Protein AF-A0AAV2KIG9-F1 (afdb_monomer_lite)

Sequence (778 aa):
MRMKFPLWIEIMGCDSEVSSADSDLEARLNSWNLGIESPRYLREKPVPLSPILKSNCSLGEGLIPAADLNNEVELKIKVVEAKHQEEILKCQQRHDKDVEKILHRKNKEIDELKSMYLAKQNDAEEKIRKLERKVQNVLRESQFISETKEKQIQELKKIADQSSNTLKNEWEKKLRVAVTEMEQEKFDLQKKHTVNIQELLEETNQRLAKMEAEYSGRAQSTEKTVRDLEKRVKQQSMEVEKGNKLRQRVTQEKAQLEIHIASISAELQEANRRILSLQKEKEDQKKLYQQTMEKLHTKYETDISHLQQEHKLSAAKASELIDELEKNVAQLRLQLQENENFRLEQLQDHENKFQMEKELKIQSEKKVQAIHNEAEKERAEAKRKIGQLEDSLRDSERELEKTRASQRQQMQQADKALEHFKKQVEISSEKAYADMKLQMEKVEEDLERSKSLRENQAKEFSQQLDSLRHKYEHQMAELCMQHEQERTRLQQAHITEKDGMVQEHQREVGSLERQARATLQQHQQLTQEWRKRDAQVISDLETQVTRLREELQIGNFEHKQQVAGMALQLDEDKQKASADKEEALDQLRSEMGRRHKDLEKKLQREHEAALGKANSRLKQIEKDYSQRLTKSAQLIAELQTNACDSKEEAVRLQKAMERQLEEAHARWDEQRKMLHHHADQNYMALQEKVENLQTQLHSSEKKLLSKELEMEEKVTGVRQEYEEKIKGLMPSNLRQELEDTITSLKSQVNFLQKRATLLQEDLDASCSRRSASLFGLC

pLDDT: mean 73.1, std 22.18, range [16.7, 98.06]

Structure (mmCIF, N/CA/C/O backbone):
data_AF-A0AAV2KIG9-F1
#
_entry.id   AF-A0AAV2KIG9-F1
#
loop_
_atom_site.group_PDB
_atom_site.id
_atom_site.type_symbol
_atom_site.label_atom_id
_atom_site.label_alt_id
_atom_site.label_comp_id
_atom_site.label_asym_id
_atom_site.label_entity_id
_atom_site.label_seq_id
_atom_site.pdbx_PDB_ins_code
_atom_site.Cartn_x
_atom_site.Cartn_y
_atom_site.Cartn_z
_atom_site.occupancy
_atom_site.B_iso_or_equiv
_atom_site.auth_seq_id
_atom_site.auth_comp_id
_atom_site.auth_asym_id
_atom_site.auth_atom_id
_atom_site.pdbx_PDB_model_num
ATOM 1 N N . MET A 1 1 ? 55.926 -3.440 -36.042 1.00 35.06 1 MET A N 1
ATOM 2 C CA . MET A 1 1 ? 56.552 -4.531 -36.837 1.00 35.06 1 MET A CA 1
ATOM 3 C C . MET A 1 1 ? 56.442 -4.168 -38.326 1.00 35.06 1 MET A C 1
ATOM 5 O O . MET A 1 1 ? 55.963 -3.078 -38.604 1.00 35.06 1 MET A O 1
ATOM 9 N N . ARG A 1 2 ? 56.948 -4.980 -39.266 1.00 32.56 2 ARG A N 1
ATOM 10 C CA . ARG A 1 2 ? 57.072 -4.631 -40.705 1.00 32.56 2 ARG A CA 1
ATOM 11 C C . ARG A 1 2 ? 55.745 -4.216 -41.382 1.00 32.56 2 ARG A C 1
ATOM 13 O O . ARG A 1 2 ? 54.745 -4.860 -41.115 1.00 32.56 2 ARG A O 1
ATOM 20 N N . MET A 1 3 ? 55.841 -3.263 -42.328 1.00 32.50 3 MET A N 1
ATOM 21 C CA . MET A 1 3 ? 55.188 -3.194 -43.666 1.00 32.50 3 MET A CA 1
ATOM 22 C C . MET A 1 3 ? 53.685 -3.567 -43.772 1.00 32.50 3 MET A C 1
ATOM 24 O O . MET A 1 3 ? 53.313 -4.691 -43.464 1.00 32.50 3 MET A O 1
ATOM 28 N N . LYS A 1 4 ? 52.809 -2.752 -44.386 1.00 32.66 4 LYS A N 1
ATOM 29 C CA . LYS A 1 4 ? 52.873 -2.366 -45.818 1.00 32.66 4 LYS A CA 1
ATOM 30 C C . LYS A 1 4 ? 51.887 -1.222 -46.179 1.00 32.66 4 LYS A C 1
ATOM 32 O O . LYS A 1 4 ? 50.846 -1.092 -45.553 1.00 32.66 4 LYS A O 1
ATOM 37 N N . PHE A 1 5 ? 52.211 -0.467 -47.235 1.00 34.72 5 PHE A N 1
ATOM 38 C CA . PHE A 1 5 ? 51.304 0.370 -48.062 1.00 34.72 5 PHE A CA 1
ATOM 39 C C . PHE A 1 5 ? 50.306 -0.522 -48.870 1.00 34.72 5 PHE A C 1
ATOM 41 O O . PHE A 1 5 ? 50.563 -1.734 -48.890 1.00 34.72 5 PHE A O 1
ATOM 48 N N . PRO A 1 6 ? 49.247 -0.018 -49.576 1.00 49.44 6 PRO A N 1
ATOM 49 C CA . PRO A 1 6 ? 49.178 1.310 -50.231 1.00 49.44 6 PRO A CA 1
ATOM 50 C C . PRO A 1 6 ? 47.827 2.084 -50.306 1.00 49.44 6 PRO A C 1
ATOM 52 O O . PRO A 1 6 ? 46.769 1.481 -50.234 1.00 49.44 6 PRO A O 1
ATOM 55 N N . LEU A 1 7 ? 47.944 3.402 -50.589 1.00 31.67 7 LEU A N 1
ATOM 56 C CA . LEU A 1 7 ? 47.109 4.316 -51.424 1.00 31.67 7 LEU A CA 1
ATOM 57 C C . LEU A 1 7 ? 45.558 4.320 -51.282 1.00 31.67 7 LEU A C 1
ATOM 59 O O . LEU A 1 7 ? 44.920 3.306 -51.053 1.00 31.67 7 LEU A O 1
ATOM 63 N N . TRP A 1 8 ? 44.878 5.464 -51.433 1.00 27.92 8 TRP A N 1
ATOM 64 C CA . TRP A 1 8 ? 44.586 6.109 -52.734 1.00 27.92 8 TRP A CA 1
ATOM 65 C C . TRP A 1 8 ? 44.181 7.595 -52.610 1.00 27.92 8 TRP A C 1
ATOM 67 O O . TRP A 1 8 ? 44.017 8.101 -51.505 1.00 27.92 8 TRP A O 1
ATOM 77 N N . ILE A 1 9 ? 43.942 8.218 -53.777 1.00 30.80 9 ILE A N 1
ATOM 78 C CA . ILE A 1 9 ? 43.536 9.612 -54.064 1.00 30.80 9 ILE A CA 1
ATOM 79 C C . ILE A 1 9 ? 44.711 10.560 -54.335 1.00 30.80 9 ILE A C 1
ATOM 81 O O . ILE A 1 9 ? 45.309 11.117 -53.423 1.00 30.80 9 ILE A O 1
ATOM 85 N N . GLU A 1 10 ? 44.916 10.842 -55.621 1.00 30.52 10 GLU A N 1
ATOM 86 C CA . GLU A 1 10 ? 45.035 12.218 -56.108 1.00 30.52 10 GLU A CA 1
ATOM 87 C C . GLU A 1 10 ? 44.365 12.302 -57.491 1.00 30.52 10 GLU A C 1
ATOM 89 O O . GLU A 1 10 ? 44.360 11.324 -58.242 1.00 30.52 10 GLU A O 1
ATOM 94 N N . ILE A 1 11 ? 43.736 13.437 -57.804 1.00 36.47 11 ILE A N 1
ATOM 95 C CA . ILE A 1 11 ? 43.125 13.711 -59.111 1.00 36.47 11 ILE A CA 1
ATOM 96 C C . ILE A 1 11 ? 43.929 14.838 -59.749 1.00 36.47 11 ILE A C 1
ATOM 98 O O . ILE A 1 11 ? 43.920 15.954 -59.237 1.00 36.47 11 ILE A O 1
ATOM 102 N N . MET A 1 12 ? 44.548 14.573 -60.897 1.00 31.89 12 MET A N 1
ATOM 103 C CA . MET A 1 12 ? 44.956 15.625 -61.825 1.00 31.89 12 MET A CA 1
ATOM 104 C C . MET A 1 12 ? 44.363 15.362 -63.205 1.00 31.89 12 MET A C 1
ATOM 106 O O . MET A 1 12 ? 44.268 14.219 -63.654 1.00 31.89 12 MET A O 1
ATOM 110 N N . GLY A 1 13 ? 43.907 16.443 -63.836 1.00 32.31 13 GLY A N 1
ATOM 111 C CA . GLY A 1 13 ? 43.445 16.436 -65.217 1.00 32.31 13 GLY A CA 1
ATOM 112 C C . GLY A 1 13 ? 44.607 16.440 -66.206 1.00 32.31 13 GLY A C 1
ATOM 113 O O . GLY A 1 13 ? 45.774 16.498 -65.826 1.00 32.31 13 GLY A O 1
ATOM 114 N N . CYS A 1 14 ? 44.250 16.381 -67.484 1.00 34.34 14 CYS A N 1
ATOM 115 C CA . CYS A 1 14 ? 45.166 16.385 -68.616 1.00 34.34 14 CYS A CA 1
ATOM 116 C C . CYS A 1 14 ? 46.211 17.510 -68.545 1.00 34.34 14 CYS A C 1
ATOM 118 O O . CYS A 1 14 ? 45.835 18.669 -68.400 1.00 34.34 14 CYS A O 1
ATOM 120 N N . ASP A 1 15 ? 47.468 17.183 -68.849 1.00 29.95 15 ASP A N 1
ATOM 121 C CA . ASP A 1 15 ? 48.040 17.696 -70.094 1.00 29.95 15 ASP A CA 1
ATOM 122 C C . ASP A 1 15 ? 49.146 16.787 -70.663 1.00 29.95 15 ASP A C 1
ATOM 124 O O . ASP A 1 15 ? 49.789 16.028 -69.944 1.00 29.95 15 ASP A O 1
ATOM 128 N N . SER A 1 16 ? 49.281 16.843 -71.990 1.00 36.88 16 SER A N 1
ATOM 129 C CA . SER A 1 16 ? 50.378 16.347 -72.845 1.00 36.88 16 SER A CA 1
ATOM 130 C C . SER A 1 16 ? 51.354 15.264 -72.324 1.00 36.88 16 SER A C 1
ATOM 132 O O . SER A 1 16 ? 52.389 15.595 -71.754 1.00 36.88 16 SER A O 1
ATOM 134 N N . GLU A 1 17 ? 51.168 14.008 -72.753 1.00 28.17 17 GLU A N 1
ATOM 135 C CA . GLU A 1 17 ? 52.279 13.188 -73.284 1.00 28.17 17 GLU A CA 1
ATOM 136 C C . GLU A 1 17 ? 51.759 12.015 -74.144 1.00 28.17 17 GLU A C 1
ATOM 138 O O . GLU A 1 17 ? 51.084 11.112 -73.654 1.00 28.17 17 GLU A O 1
ATOM 143 N N . VAL A 1 18 ? 52.077 12.012 -75.446 1.00 32.75 18 VAL A N 1
ATOM 144 C CA . VAL A 1 18 ? 51.868 10.855 -76.339 1.00 32.75 18 VAL A CA 1
ATOM 145 C C . VAL A 1 18 ? 53.234 10.355 -76.787 1.00 32.75 18 VAL A C 1
ATOM 147 O O . VAL A 1 18 ? 53.798 10.826 -77.773 1.00 32.75 18 VAL A O 1
ATOM 150 N N . SER A 1 19 ? 53.770 9.390 -76.044 1.00 33.75 19 SER A N 1
ATOM 151 C CA . SER A 1 19 ? 54.959 8.649 -76.459 1.00 33.75 19 SER A CA 1
ATOM 152 C C . SER A 1 19 ? 54.559 7.526 -77.416 1.00 33.75 19 SER A C 1
ATOM 154 O O . SER A 1 19 ? 53.939 6.543 -77.016 1.00 33.75 19 SER A O 1
ATOM 156 N N . SER A 1 20 ? 54.907 7.681 -78.694 1.00 33.16 20 SER A N 1
ATOM 157 C CA . SER A 1 20 ? 54.854 6.617 -79.700 1.00 33.16 20 SER A CA 1
ATOM 158 C C . SER A 1 20 ? 55.922 6.877 -80.757 1.00 33.16 20 SER A C 1
ATOM 160 O O . SER A 1 20 ? 55.679 7.553 -81.755 1.00 33.16 20 SER A O 1
ATOM 162 N N . ALA A 1 21 ? 57.127 6.367 -80.518 1.00 32.81 21 ALA A N 1
ATOM 163 C CA . ALA A 1 21 ? 58.236 6.492 -81.452 1.00 32.81 21 ALA A CA 1
ATOM 164 C C . ALA A 1 21 ? 58.099 5.484 -82.605 1.00 32.81 21 ALA A C 1
ATOM 166 O O . ALA A 1 21 ? 58.530 4.343 -82.465 1.00 32.81 21 ALA A O 1
ATOM 167 N N . ASP A 1 22 ? 57.544 5.920 -83.740 1.00 35.75 22 ASP A N 1
ATOM 168 C CA . ASP A 1 22 ? 57.832 5.310 -85.045 1.00 35.75 22 ASP A CA 1
ATOM 169 C C . ASP A 1 22 ? 57.549 6.285 -86.206 1.00 35.75 22 ASP A C 1
ATOM 171 O O . ASP A 1 22 ? 56.404 6.705 -86.381 1.00 35.75 22 ASP A O 1
ATOM 175 N N . SER A 1 23 ? 58.596 6.678 -86.950 1.00 33.84 23 SER A N 1
ATOM 176 C CA . SER A 1 23 ? 58.597 7.285 -88.310 1.00 33.84 23 SER A CA 1
ATOM 177 C C . SER A 1 23 ? 59.997 7.812 -88.704 1.00 33.84 23 SER A C 1
ATOM 179 O O . SER A 1 23 ? 60.129 8.903 -89.260 1.00 33.84 23 SER A O 1
ATOM 181 N N . ASP A 1 24 ? 61.072 7.056 -88.444 1.00 40.00 24 ASP A N 1
ATOM 182 C CA . ASP A 1 24 ? 62.404 7.366 -89.007 1.00 40.00 24 ASP A CA 1
ATOM 183 C C . ASP A 1 24 ? 62.468 6.886 -90.471 1.00 40.00 24 ASP A C 1
ATOM 185 O O . ASP A 1 24 ? 63.029 5.835 -90.786 1.00 40.00 24 ASP A O 1
ATOM 189 N N . LEU A 1 25 ? 61.749 7.591 -91.359 1.00 36.47 25 LEU A N 1
ATOM 190 C CA . LEU A 1 25 ? 61.454 7.108 -92.718 1.00 36.47 25 LEU A CA 1
ATOM 191 C C . LEU A 1 25 ? 61.368 8.193 -93.812 1.00 36.47 25 LEU A C 1
ATOM 193 O O . LEU A 1 25 ? 60.970 7.893 -94.936 1.00 36.47 25 LEU A O 1
ATOM 197 N N . GLU A 1 26 ? 61.801 9.432 -93.544 1.00 38.25 26 GLU A N 1
ATOM 198 C CA . GLU A 1 26 ? 61.957 10.479 -94.581 1.00 38.25 26 GLU A CA 1
ATOM 199 C C . GLU A 1 26 ? 63.418 10.643 -95.059 1.00 38.25 26 GLU A C 1
ATOM 201 O O . GLU A 1 26 ? 63.823 11.660 -95.621 1.00 38.25 26 GLU A O 1
ATOM 206 N N . ALA A 1 27 ? 64.234 9.598 -94.890 1.00 38.03 27 ALA A N 1
ATOM 207 C CA . ALA A 1 27 ? 65.562 9.512 -95.484 1.00 38.03 27 ALA A CA 1
ATOM 208 C C . ALA A 1 27 ? 65.836 8.114 -96.066 1.00 38.03 27 ALA A C 1
ATOM 210 O O . ALA A 1 27 ? 65.641 7.098 -95.410 1.00 38.03 27 ALA A O 1
ATOM 211 N N . ARG A 1 28 ? 66.425 8.087 -97.273 1.00 34.75 28 ARG A N 1
ATOM 212 C CA . ARG A 1 28 ? 67.067 6.917 -97.917 1.00 34.75 28 ARG A CA 1
ATOM 213 C C . ARG A 1 28 ? 66.155 5.790 -98.449 1.00 34.75 28 ARG A C 1
ATOM 215 O O . ARG A 1 28 ? 66.374 4.631 -98.110 1.00 34.75 28 ARG A O 1
ATOM 222 N N . LEU A 1 29 ? 65.310 6.068 -99.449 1.00 29.12 29 LEU A N 1
ATOM 223 C CA . LEU A 1 29 ? 65.051 5.084 -100.522 1.00 29.12 29 LEU A CA 1
ATOM 224 C C . LEU A 1 29 ? 64.612 5.748 -101.843 1.00 29.12 29 LEU A C 1
ATOM 226 O O . LEU A 1 29 ? 63.783 6.648 -101.836 1.00 29.12 29 LEU A O 1
ATOM 230 N N . ASN A 1 30 ? 65.178 5.265 -102.961 1.00 30.83 30 ASN A N 1
ATOM 231 C CA . ASN A 1 30 ? 65.021 5.691 -104.373 1.00 30.83 30 ASN A CA 1
ATOM 232 C C . ASN A 1 30 ? 66.094 6.628 -104.968 1.00 30.83 30 ASN A C 1
ATOM 234 O O . ASN A 1 30 ? 65.815 7.576 -105.697 1.00 30.83 30 ASN A O 1
ATOM 238 N N . SER A 1 31 ? 67.353 6.245 -104.761 1.00 28.86 31 SER A N 1
ATOM 239 C CA . SER A 1 31 ? 68.358 6.261 -105.836 1.00 28.86 31 SER A CA 1
ATOM 240 C C . SER A 1 31 ? 68.659 4.803 -106.231 1.00 28.86 31 SER A C 1
ATOM 242 O O . SER A 1 31 ? 68.302 3.906 -105.468 1.00 28.86 31 SER A O 1
ATOM 244 N N . TRP A 1 32 ? 69.372 4.590 -107.347 1.00 31.95 32 TRP A N 1
ATOM 245 C CA . TRP A 1 32 ? 69.742 3.306 -107.984 1.00 31.95 32 TRP A CA 1
ATOM 246 C C . TRP A 1 32 ? 68.630 2.592 -108.791 1.00 31.95 32 TRP A C 1
ATOM 248 O O . TRP A 1 32 ? 67.499 2.506 -108.335 1.00 31.95 32 TRP A O 1
ATOM 258 N N . ASN A 1 33 ? 68.905 1.976 -109.953 1.00 34.44 33 ASN A N 1
ATOM 259 C CA . ASN A 1 33 ? 69.941 2.240 -110.978 1.00 34.44 33 ASN A CA 1
ATOM 260 C C . ASN A 1 33 ? 69.562 1.522 -112.309 1.00 34.44 33 ASN A C 1
ATOM 262 O O . ASN A 1 33 ? 68.476 0.957 -112.393 1.00 34.44 33 ASN A O 1
ATOM 266 N N . LEU A 1 34 ? 70.496 1.458 -113.278 1.00 35.94 34 LEU A N 1
ATOM 267 C CA . LEU A 1 34 ? 70.427 0.778 -114.594 1.00 35.94 34 LEU A CA 1
ATOM 268 C C . LEU A 1 34 ? 69.606 1.559 -115.650 1.00 35.94 34 LEU A C 1
ATOM 270 O O . LEU A 1 34 ? 68.384 1.504 -115.662 1.00 35.94 34 LEU A O 1
ATOM 274 N N . GLY A 1 35 ? 70.189 2.305 -116.595 1.00 29.12 35 GLY A N 1
ATOM 275 C CA . GLY A 1 35 ? 71.607 2.584 -116.863 1.00 29.12 35 GLY A CA 1
ATOM 276 C C . GLY A 1 35 ? 72.180 1.805 -118.058 1.00 29.12 35 GLY A C 1
ATOM 277 O O . GLY A 1 35 ? 72.186 0.581 -118.042 1.00 29.12 35 GLY A O 1
ATOM 278 N N . ILE A 1 36 ? 72.704 2.536 -119.051 1.00 30.11 36 ILE A N 1
ATOM 279 C CA . ILE A 1 36 ? 73.659 2.113 -120.096 1.00 30.11 36 ILE A CA 1
ATOM 280 C C . ILE A 1 36 ? 74.517 3.349 -120.412 1.00 30.11 36 ILE A C 1
ATOM 282 O O . ILE A 1 36 ? 73.980 4.446 -120.565 1.00 30.11 36 ILE A O 1
ATOM 286 N N . GLU A 1 37 ? 75.836 3.186 -120.507 1.00 35.22 37 GLU A N 1
ATOM 287 C CA . GLU A 1 37 ? 76.791 4.275 -120.737 1.00 35.22 37 GLU A CA 1
ATOM 288 C C . GLU A 1 37 ? 77.897 3.822 -121.705 1.00 35.22 37 GLU A C 1
ATOM 290 O O . GLU A 1 37 ? 78.480 2.758 -121.507 1.00 35.22 37 GLU A O 1
ATOM 295 N N . SER A 1 38 ? 78.268 4.684 -122.669 1.00 39.47 38 SER A N 1
ATOM 296 C CA . SER A 1 38 ? 79.510 4.568 -123.468 1.00 39.47 38 SER A CA 1
ATOM 297 C C . SER A 1 38 ? 79.583 3.360 -124.450 1.00 39.47 38 SER A C 1
ATOM 299 O O . SER A 1 38 ? 78.694 2.510 -124.413 1.00 39.47 38 SER A O 1
ATOM 301 N N . PRO A 1 39 ? 80.558 3.276 -125.399 1.00 49.19 39 PRO A N 1
ATOM 302 C CA . PRO A 1 39 ? 81.892 3.896 -125.405 1.00 49.19 39 PRO A CA 1
ATOM 303 C C . PRO A 1 39 ? 82.266 4.780 -126.616 1.00 49.19 39 PRO A C 1
ATOM 305 O O . PRO A 1 39 ? 81.456 5.129 -127.469 1.00 49.19 39 PRO A O 1
ATOM 308 N N . ARG A 1 40 ? 83.538 5.206 -126.605 1.00 37.56 40 ARG A N 1
ATOM 309 C CA . ARG A 1 40 ? 84.172 6.265 -127.411 1.00 37.56 40 ARG A CA 1
ATOM 310 C C . ARG A 1 40 ? 85.046 5.713 -128.563 1.00 37.56 40 ARG A C 1
ATOM 312 O O . ARG A 1 40 ? 85.426 4.548 -128.534 1.00 37.56 40 ARG A O 1
ATOM 319 N N . TYR A 1 41 ? 85.529 6.652 -129.394 1.00 37.34 41 TYR A N 1
ATOM 320 C CA . TYR A 1 41 ? 86.829 6.707 -130.114 1.00 37.34 41 TYR A CA 1
ATOM 321 C C . TYR A 1 41 ? 86.849 6.548 -131.648 1.00 37.34 41 TYR A C 1
ATOM 323 O O . TYR A 1 41 ? 86.083 5.789 -132.225 1.00 37.34 41 TYR A O 1
ATOM 331 N N . LEU A 1 42 ? 87.838 7.246 -132.251 1.00 36.56 42 LEU A N 1
ATOM 332 C CA . LEU A 1 42 ? 88.158 7.391 -133.689 1.00 36.56 42 LEU A CA 1
ATOM 333 C C . LEU A 1 42 ? 87.088 8.179 -134.490 1.00 36.56 42 LEU A C 1
ATOM 335 O O . LEU A 1 42 ? 85.903 8.014 -134.244 1.00 36.56 42 LEU A O 1
ATOM 339 N N . ARG A 1 43 ? 87.381 9.048 -135.474 1.00 32.69 43 ARG A N 1
ATOM 340 C CA . ARG A 1 43 ? 88.595 9.764 -135.963 1.00 32.69 43 ARG A CA 1
ATOM 341 C C . ARG A 1 43 ? 88.088 10.929 -136.866 1.00 32.69 43 ARG A C 1
ATOM 343 O O . ARG A 1 43 ? 87.010 10.794 -137.428 1.00 32.69 43 ARG A O 1
ATOM 350 N N . GLU A 1 44 ? 88.744 12.073 -137.111 1.00 30.94 44 GLU A N 1
ATOM 351 C CA . GLU A 1 44 ? 89.984 12.685 -136.591 1.00 30.94 44 GLU A CA 1
ATOM 352 C C . GLU A 1 44 ? 89.991 14.217 -136.895 1.00 30.94 44 GLU A C 1
ATOM 354 O O . GLU A 1 44 ? 89.094 14.929 -136.454 1.00 30.94 44 GLU A O 1
ATOM 359 N N . LYS A 1 45 ? 90.959 14.728 -137.676 1.00 37.56 45 LYS A N 1
ATOM 360 C CA . LYS A 1 45 ? 90.936 15.996 -138.443 1.00 37.56 45 LYS A CA 1
ATOM 361 C C . LYS A 1 45 ? 91.462 15.703 -139.865 1.00 37.56 45 LYS A C 1
ATOM 363 O O . LYS A 1 45 ? 92.013 14.625 -140.082 1.00 37.56 45 LYS A O 1
ATOM 368 N N . PRO A 1 46 ? 91.375 16.651 -140.814 1.00 36.59 46 PRO A N 1
ATOM 369 C CA . PRO A 1 46 ? 92.631 17.346 -141.118 1.00 36.59 46 PRO A CA 1
ATOM 370 C C . PRO A 1 46 ? 92.499 18.865 -141.304 1.00 36.59 46 PRO A C 1
ATOM 372 O O . PRO A 1 46 ? 91.504 19.390 -141.793 1.00 36.59 46 PRO A O 1
ATOM 375 N N . VAL A 1 47 ? 93.581 19.553 -140.947 1.00 40.06 47 VAL A N 1
ATOM 376 C CA . VAL A 1 47 ? 93.931 20.910 -141.394 1.00 40.06 47 VAL A CA 1
ATOM 377 C C . VAL A 1 47 ? 94.972 20.753 -142.511 1.00 40.06 47 VAL A C 1
ATOM 379 O O . VAL A 1 47 ? 95.765 19.813 -142.437 1.00 40.06 47 VAL A O 1
ATOM 382 N N . PRO A 1 48 ? 95.062 21.681 -143.473 1.00 33.38 48 PRO A N 1
ATOM 383 C CA . PRO A 1 48 ? 96.348 22.001 -144.081 1.00 33.38 48 PRO A CA 1
ATOM 384 C C . PRO A 1 48 ? 96.751 23.450 -143.777 1.00 33.38 48 PRO A C 1
ATOM 386 O O . PRO A 1 48 ? 95.978 24.387 -143.971 1.00 33.38 48 PRO A O 1
ATOM 389 N N . LEU A 1 49 ? 97.980 23.629 -143.292 1.00 32.12 49 LEU A N 1
ATOM 390 C CA . LEU A 1 49 ? 98.645 24.932 -143.260 1.00 32.12 49 LEU A CA 1
ATOM 391 C C . LEU A 1 49 ? 99.237 25.230 -144.648 1.00 32.12 49 LEU A C 1
ATOM 393 O O . LEU A 1 49 ? 99.616 24.310 -145.373 1.00 32.12 49 LEU A O 1
ATOM 397 N N . SER A 1 50 ? 99.344 26.513 -144.999 1.00 42.00 50 SER A N 1
ATOM 398 C CA . SER A 1 50 ? 100.053 26.995 -146.196 1.00 42.00 50 SER A CA 1
ATOM 399 C C . SER A 1 50 ? 101.510 26.518 -146.223 1.00 42.00 50 SER A C 1
ATOM 401 O O . SER A 1 50 ? 102.100 26.344 -145.153 1.00 42.00 50 SER A O 1
ATOM 403 N N . PRO A 1 51 ? 102.140 26.399 -147.411 1.00 38.25 51 PRO A N 1
ATOM 404 C CA . PRO A 1 51 ? 103.370 27.192 -147.597 1.00 38.25 51 PRO A CA 1
ATOM 405 C C . PRO A 1 51 ? 103.736 27.602 -149.054 1.00 38.25 51 PRO A C 1
ATOM 407 O O . PRO A 1 51 ? 103.162 27.131 -150.029 1.00 38.25 51 PRO A O 1
ATOM 410 N N . ILE A 1 52 ? 104.826 28.385 -149.140 1.00 29.28 52 ILE A N 1
ATOM 411 C CA . ILE A 1 52 ? 105.720 28.669 -150.295 1.00 29.28 52 ILE A CA 1
ATOM 412 C C . ILE A 1 52 ? 105.339 29.842 -151.234 1.00 29.28 52 ILE A C 1
ATOM 414 O O . ILE A 1 52 ? 104.182 30.183 -151.453 1.00 29.28 52 ILE A O 1
ATOM 418 N N . LEU A 1 53 ? 106.391 30.518 -151.718 1.00 26.94 53 LEU A N 1
ATOM 419 C CA . LEU A 1 53 ? 106.424 31.774 -152.476 1.00 26.94 53 LEU A CA 1
ATOM 420 C C . LEU A 1 53 ? 106.817 31.579 -153.959 1.00 26.94 53 LEU A C 1
ATOM 422 O O . LEU A 1 53 ? 107.590 30.679 -154.259 1.00 26.94 53 LEU A O 1
ATOM 426 N N . LYS A 1 54 ? 106.446 32.567 -154.798 1.00 23.75 54 LYS A N 1
ATOM 427 C CA . LYS A 1 54 ? 107.117 33.027 -156.047 1.00 23.75 54 LYS A CA 1
ATOM 428 C C . LYS A 1 54 ? 107.350 32.016 -157.195 1.00 23.75 54 LYS A C 1
ATOM 430 O O . LYS A 1 54 ? 108.213 31.158 -157.086 1.00 23.75 54 LYS A O 1
ATOM 435 N N . SER A 1 55 ? 106.809 32.322 -158.386 1.00 22.27 55 SER A N 1
ATOM 436 C CA . SER A 1 55 ? 107.639 32.800 -159.523 1.00 22.27 55 SER A CA 1
ATOM 437 C C . SER A 1 55 ? 106.820 33.293 -160.742 1.00 22.27 55 SER A C 1
ATOM 439 O O . SER A 1 55 ? 106.107 32.522 -161.368 1.00 22.27 55 SER A O 1
ATOM 441 N N . ASN A 1 56 ? 106.966 34.586 -161.049 1.00 22.50 56 ASN A N 1
ATOM 442 C CA . ASN A 1 56 ? 107.010 35.289 -162.348 1.00 22.50 56 ASN A CA 1
ATOM 443 C C . ASN A 1 56 ? 106.337 34.757 -163.651 1.00 22.50 56 ASN A C 1
ATOM 445 O O . ASN A 1 56 ? 106.730 33.723 -164.176 1.00 22.50 56 ASN A O 1
ATOM 449 N N . CYS A 1 57 ? 105.616 35.692 -164.309 1.00 22.89 57 CYS A N 1
ATOM 450 C CA . CYS A 1 57 ? 105.605 35.974 -165.770 1.00 22.89 57 CYS A CA 1
ATOM 451 C C . CYS A 1 57 ? 104.912 34.983 -166.753 1.00 22.89 57 CYS A C 1
ATOM 453 O O . CYS A 1 57 ? 104.677 33.834 -166.411 1.00 22.89 57 CYS A O 1
ATOM 455 N N . SER A 1 58 ? 104.517 35.374 -167.984 1.00 22.91 58 SER A N 1
ATOM 456 C CA . SER A 1 58 ? 104.705 36.650 -168.726 1.00 22.91 58 SER A CA 1
ATOM 457 C C . SER A 1 58 ? 103.516 37.088 -169.613 1.00 22.91 58 SER A C 1
ATOM 459 O O . SER A 1 58 ? 102.923 36.286 -170.321 1.00 22.91 58 SER A O 1
ATOM 461 N N . LEU A 1 59 ? 103.295 38.410 -169.598 1.00 27.58 59 LEU A N 1
ATOM 462 C CA . LEU A 1 59 ? 102.817 39.364 -170.625 1.00 27.58 59 LEU A CA 1
ATOM 463 C C . LEU A 1 59 ? 102.721 38.928 -172.116 1.00 27.58 59 LEU A C 1
ATOM 465 O O . LEU A 1 59 ? 103.604 38.218 -172.589 1.00 27.58 59 LEU A O 1
ATOM 469 N N . GLY A 1 60 ? 101.818 39.563 -172.895 1.00 30.91 60 GLY A N 1
ATOM 470 C CA . GLY A 1 60 ? 102.129 39.926 -174.298 1.00 30.91 60 GLY A CA 1
ATOM 471 C C . GLY A 1 60 ? 100.980 40.255 -175.277 1.00 30.91 60 GLY A C 1
ATOM 472 O O . GLY A 1 60 ? 100.446 39.333 -175.870 1.00 30.91 60 GLY A O 1
ATOM 473 N N . GLU A 1 61 ? 100.686 41.549 -175.504 1.00 24.84 61 GLU A N 1
ATOM 474 C CA . GLU A 1 61 ? 100.285 42.214 -176.784 1.00 24.84 61 GLU A CA 1
ATOM 475 C C . GLU A 1 61 ? 99.907 43.689 -176.490 1.00 24.84 61 GLU A C 1
ATOM 477 O O . GLU A 1 61 ? 99.351 43.962 -175.429 1.00 24.84 61 GLU A O 1
ATOM 482 N N . GLY A 1 62 ? 100.178 44.720 -177.306 1.00 32.09 62 GLY A N 1
ATOM 483 C CA . GLY A 1 62 ? 100.992 44.897 -178.531 1.00 32.09 62 GLY A CA 1
ATOM 484 C C . GLY A 1 62 ? 101.391 46.402 -178.639 1.00 32.09 62 GLY A C 1
ATOM 485 O O . GLY A 1 62 ? 101.467 47.048 -177.598 1.00 32.09 62 GLY A O 1
ATOM 486 N N . LEU A 1 63 ? 101.617 47.083 -179.778 1.00 35.44 63 LEU A N 1
ATOM 487 C CA . LEU A 1 63 ? 101.688 46.748 -181.218 1.00 35.44 63 LEU A CA 1
ATOM 488 C C . LEU A 1 63 ? 102.203 48.016 -181.997 1.00 35.44 63 LEU A C 1
ATOM 490 O O . LEU A 1 63 ? 102.432 49.053 -181.378 1.00 35.44 63 LEU A O 1
ATOM 494 N N . ILE A 1 64 ? 102.278 47.954 -183.340 1.00 36.19 64 ILE A N 1
ATOM 495 C CA . ILE A 1 64 ? 102.427 49.032 -184.371 1.00 36.19 64 ILE A CA 1
ATOM 496 C C . ILE A 1 64 ? 103.794 49.791 -184.507 1.00 36.19 64 ILE A C 1
ATOM 498 O O . ILE A 1 64 ? 104.638 49.659 -183.625 1.00 36.19 64 ILE A O 1
ATOM 502 N N . PRO A 1 65 ? 104.136 50.410 -185.680 1.00 52.06 65 PRO A N 1
ATOM 503 C CA . PRO A 1 65 ? 105.268 49.893 -186.473 1.00 52.06 65 PRO A CA 1
ATOM 504 C C . PRO A 1 65 ? 106.190 50.991 -187.079 1.00 52.06 65 PRO A C 1
ATOM 506 O O . PRO A 1 65 ? 106.199 52.137 -186.634 1.00 52.06 65 PRO A O 1
ATOM 509 N N . ALA A 1 66 ? 106.920 50.658 -188.152 1.00 38.47 66 ALA A N 1
ATOM 510 C CA . ALA A 1 66 ? 107.641 51.602 -189.011 1.00 38.47 66 ALA A CA 1
ATOM 511 C C . ALA A 1 66 ? 107.659 51.145 -190.491 1.00 38.47 66 ALA A C 1
ATOM 513 O O . ALA A 1 66 ? 107.249 50.024 -190.787 1.00 38.47 66 ALA A O 1
ATOM 514 N N . ALA A 1 67 ? 108.239 52.004 -191.342 1.00 43.06 67 ALA A N 1
ATOM 515 C CA . ALA A 1 67 ? 108.814 51.744 -192.673 1.00 43.06 67 ALA A CA 1
ATOM 516 C C . ALA A 1 67 ? 107.972 52.019 -193.950 1.00 43.06 67 ALA A C 1
ATOM 518 O O . ALA A 1 67 ? 107.007 51.331 -194.269 1.00 43.06 67 ALA A O 1
ATOM 519 N N . ASP A 1 68 ? 108.517 52.982 -194.705 1.00 40.25 68 ASP A N 1
ATOM 520 C CA . ASP A 1 68 ? 108.881 52.910 -196.130 1.00 40.25 68 ASP A CA 1
ATOM 521 C C . ASP A 1 68 ? 107.929 53.300 -197.269 1.00 40.25 68 ASP A C 1
ATOM 523 O O . ASP A 1 68 ? 106.720 53.092 -197.265 1.00 40.25 68 ASP A O 1
ATOM 527 N N . LEU A 1 69 ? 108.576 53.868 -198.299 1.00 34.56 69 LEU A N 1
ATOM 528 C CA . LEU A 1 69 ? 108.063 54.040 -199.652 1.00 34.56 69 LEU A CA 1
ATOM 529 C C . LEU A 1 69 ? 109.240 54.112 -200.644 1.00 34.56 69 LEU A C 1
ATOM 531 O O . LEU A 1 69 ? 109.891 55.145 -200.792 1.00 34.56 69 LEU A O 1
ATOM 535 N N . ASN A 1 70 ? 109.481 53.021 -201.371 1.00 34.78 70 ASN A N 1
ATOM 536 C CA . ASN A 1 70 ? 109.966 53.090 -202.749 1.00 34.78 70 ASN A CA 1
ATOM 537 C C . ASN A 1 70 ? 109.344 51.932 -203.550 1.00 34.78 70 ASN A C 1
ATOM 539 O O . ASN A 1 70 ? 109.018 50.888 -202.990 1.00 34.78 70 ASN A O 1
ATOM 543 N N . ASN A 1 71 ? 109.050 52.167 -204.826 1.00 53.66 71 ASN A N 1
ATOM 544 C CA . ASN A 1 71 ? 107.831 51.614 -205.427 1.00 53.66 71 ASN A CA 1
ATOM 545 C C . ASN A 1 71 ? 107.931 50.192 -206.029 1.00 53.66 71 ASN A C 1
ATOM 547 O O . ASN A 1 71 ? 109.004 49.641 -206.248 1.00 53.66 71 ASN A O 1
ATOM 551 N N . GLU A 1 72 ? 106.745 49.652 -206.346 1.00 49.19 72 GLU A N 1
ATOM 552 C CA . GLU A 1 72 ? 106.448 48.504 -207.232 1.00 49.19 72 GLU A CA 1
ATOM 553 C C . GLU A 1 72 ? 106.428 47.076 -206.631 1.00 49.19 72 GLU A C 1
ATOM 555 O O . GLU A 1 72 ? 105.745 46.209 -207.176 1.00 49.19 72 GLU A O 1
ATOM 560 N N . VAL A 1 73 ? 107.028 46.807 -205.462 1.00 53.78 73 VAL A N 1
ATOM 561 C CA . VAL A 1 73 ? 106.989 45.450 -204.841 1.00 53.78 73 VAL A CA 1
ATOM 562 C C . VAL A 1 73 ? 105.799 45.229 -203.882 1.00 53.78 73 VAL A C 1
ATOM 564 O O . VAL A 1 73 ? 105.325 44.103 -203.709 1.00 53.78 73 VAL A O 1
ATOM 567 N N . GLU A 1 74 ? 105.278 46.294 -203.273 1.00 55.22 74 GLU A N 1
ATOM 568 C CA . GLU A 1 74 ? 104.429 46.252 -202.067 1.00 55.22 74 GLU A CA 1
ATOM 569 C C . GLU A 1 74 ? 103.081 45.506 -202.221 1.00 55.22 74 GLU A C 1
ATOM 571 O O . GLU A 1 74 ? 102.569 44.905 -201.272 1.00 55.22 74 GLU A O 1
ATOM 576 N N . LEU A 1 75 ? 102.501 45.499 -203.427 1.00 58.59 75 LEU A N 1
ATOM 577 C CA . LEU A 1 75 ? 101.123 45.046 -203.680 1.00 58.59 75 LEU A CA 1
ATOM 578 C C . LEU A 1 75 ? 100.870 43.537 -203.498 1.00 58.59 75 LEU A C 1
ATOM 580 O O . LEU A 1 75 ? 99.711 43.124 -203.461 1.00 58.59 75 LEU A O 1
ATOM 584 N N . LYS A 1 76 ? 101.910 42.700 -203.385 1.00 56.50 76 LYS A N 1
ATOM 585 C CA . LYS A 1 76 ? 101.754 41.232 -203.279 1.00 56.50 76 LYS A CA 1
ATOM 586 C C . LYS A 1 76 ? 101.745 40.680 -201.850 1.00 56.50 76 LYS A C 1
ATOM 588 O O . LYS A 1 76 ? 101.275 39.562 -201.660 1.00 56.50 76 LYS A O 1
ATOM 593 N N . ILE A 1 77 ? 102.226 41.429 -200.855 1.00 59.66 77 ILE A N 1
ATOM 594 C CA . ILE A 1 77 ? 102.385 40.918 -199.477 1.00 59.66 77 ILE A CA 1
ATOM 595 C C . ILE A 1 77 ? 101.061 40.982 -198.697 1.00 59.66 77 ILE A C 1
ATOM 597 O O . ILE A 1 77 ? 100.622 39.976 -198.138 1.00 59.66 77 ILE A O 1
ATOM 601 N N . LYS A 1 78 ? 100.361 42.125 -198.754 1.00 60.19 78 LYS A N 1
ATOM 602 C CA . LYS A 1 78 ? 99.155 42.425 -197.949 1.00 60.19 78 LYS A CA 1
ATOM 603 C C . LYS A 1 78 ? 97.966 41.468 -198.156 1.00 60.19 78 LYS A C 1
ATOM 605 O O . LYS A 1 78 ? 97.047 41.440 -197.345 1.00 60.19 78 LYS A O 1
ATOM 610 N N . VAL A 1 79 ? 97.968 40.667 -199.226 1.00 61.12 79 VAL A N 1
ATOM 611 C CA . VAL A 1 79 ? 96.918 39.668 -199.518 1.00 61.12 79 VAL A CA 1
ATOM 612 C C . VAL A 1 79 ? 97.080 38.385 -198.684 1.00 61.12 79 VAL A C 1
ATOM 614 O O . VAL A 1 79 ? 96.109 37.651 -198.493 1.00 61.12 79 VAL A O 1
ATOM 617 N N . VAL A 1 80 ? 98.284 38.094 -198.178 1.00 60.72 80 VAL A N 1
ATOM 618 C CA . VAL A 1 80 ? 98.570 36.845 -197.447 1.00 60.72 80 VAL A CA 1
ATOM 619 C C . VAL A 1 80 ? 98.204 36.961 -195.965 1.00 60.72 80 VAL A C 1
ATOM 621 O O . VAL A 1 80 ? 97.556 36.064 -195.428 1.00 60.72 80 VAL A O 1
ATOM 624 N N . GLU A 1 81 ? 98.549 38.076 -195.318 1.00 59.78 81 GLU A N 1
ATOM 625 C CA . GLU A 1 81 ? 98.340 38.289 -193.874 1.00 59.78 81 GLU A CA 1
ATOM 626 C C . GLU A 1 81 ? 96.858 38.222 -193.472 1.00 59.78 81 GLU A C 1
ATOM 628 O O . GLU A 1 81 ? 96.510 37.600 -192.466 1.00 59.78 81 GLU A O 1
ATOM 633 N N . ALA A 1 82 ? 95.968 38.779 -194.302 1.00 60.59 82 ALA A N 1
ATOM 634 C CA . ALA A 1 82 ? 94.526 38.807 -194.053 1.00 60.59 82 ALA A CA 1
ATOM 635 C C . ALA A 1 82 ? 93.901 37.408 -193.879 1.00 60.59 82 ALA A C 1
ATOM 637 O O . ALA A 1 82 ? 92.943 37.254 -193.123 1.00 60.59 82 ALA A O 1
ATOM 638 N N . LYS A 1 83 ? 94.451 36.371 -194.531 1.00 60.25 83 LYS A N 1
ATOM 639 C CA . LYS A 1 83 ? 93.952 34.991 -194.386 1.00 60.25 83 LYS A CA 1
ATOM 640 C C . LYS A 1 83 ? 94.318 34.357 -193.046 1.00 60.25 83 LYS A C 1
ATOM 642 O O . LYS A 1 83 ? 93.577 33.505 -192.568 1.00 60.25 83 LYS A O 1
ATOM 647 N N . HIS A 1 84 ? 95.435 34.754 -192.437 1.00 61.06 84 HIS A N 1
ATOM 648 C CA . HIS A 1 84 ? 95.909 34.123 -191.205 1.00 61.06 84 HIS A CA 1
ATOM 649 C C . HIS A 1 84 ? 95.033 34.484 -189.994 1.00 61.06 84 HIS A C 1
ATOM 651 O O . HIS A 1 84 ? 94.722 33.621 -189.174 1.00 61.06 84 HIS A O 1
ATOM 657 N N . GLN A 1 85 ? 94.558 35.732 -189.917 1.00 59.66 85 GLN A N 1
ATOM 658 C CA . GLN A 1 85 ? 93.693 36.182 -188.818 1.00 59.66 85 GLN A CA 1
ATOM 659 C C . GLN A 1 85 ? 92.301 35.517 -188.824 1.00 59.66 85 GLN A C 1
ATOM 661 O O . GLN A 1 85 ? 91.694 35.354 -187.764 1.00 59.66 85 GLN A O 1
ATOM 666 N N . GLU A 1 86 ? 91.802 35.075 -189.985 1.00 63.59 86 GLU A N 1
ATOM 667 C CA . GLU A 1 86 ? 90.483 34.433 -190.097 1.00 63.59 86 GLU A CA 1
ATOM 668 C C . GLU A 1 86 ? 90.431 33.048 -189.416 1.00 63.59 86 GLU A C 1
ATOM 670 O O . GLU A 1 86 ? 89.409 32.667 -188.836 1.00 63.59 86 GLU A O 1
ATOM 675 N N . GLU A 1 87 ? 91.531 32.287 -189.443 1.00 60.44 87 GLU A N 1
ATOM 676 C CA . GLU A 1 87 ? 91.583 30.947 -188.840 1.00 60.44 87 GLU A CA 1
ATOM 677 C C . GLU A 1 87 ? 91.629 30.986 -187.307 1.00 60.44 87 GLU A C 1
ATOM 679 O O . GLU A 1 87 ? 90.992 30.153 -186.655 1.00 60.44 87 GLU A O 1
ATOM 684 N N . ILE A 1 88 ? 92.307 31.981 -186.723 1.00 61.12 88 ILE A N 1
ATOM 685 C CA . ILE A 1 88 ? 92.409 32.162 -185.265 1.00 61.12 88 ILE A CA 1
ATOM 686 C C . ILE A 1 88 ? 91.007 32.345 -184.656 1.00 61.12 88 ILE A C 1
ATOM 688 O O . ILE A 1 88 ? 90.621 31.616 -183.736 1.00 61.12 88 ILE A O 1
ATOM 692 N N . LEU A 1 89 ? 90.192 33.228 -185.244 1.00 64.62 89 LEU A N 1
ATOM 693 C CA . LEU A 1 89 ? 88.797 33.458 -184.840 1.00 64.62 89 LEU A CA 1
ATOM 694 C C . LEU A 1 89 ? 87.931 32.185 -184.926 1.00 64.62 89 LEU A C 1
ATOM 696 O O . LEU A 1 89 ? 87.125 31.913 -184.032 1.00 64.62 89 LEU A O 1
ATOM 700 N N . LYS A 1 90 ? 88.134 31.362 -185.964 1.00 62.72 90 LYS A N 1
ATOM 701 C CA . LYS A 1 90 ? 87.440 30.073 -186.159 1.00 62.72 90 LYS A CA 1
ATOM 702 C C . LYS A 1 90 ? 87.885 28.971 -185.194 1.00 62.72 90 LYS A C 1
ATOM 704 O O . LYS A 1 90 ? 87.182 27.964 -185.057 1.00 62.72 90 LYS A O 1
ATOM 709 N N . CYS A 1 91 ? 89.032 29.106 -184.535 1.00 61.47 91 CYS A N 1
ATOM 710 C CA . CYS A 1 91 ? 89.426 28.228 -183.432 1.00 61.47 91 CYS A CA 1
ATOM 711 C C . CYS A 1 91 ? 88.805 28.691 -182.108 1.00 61.47 91 CYS A C 1
ATOM 713 O O . CYS A 1 91 ? 88.208 27.866 -181.416 1.00 61.47 91 CYS A O 1
ATOM 715 N N . GLN A 1 92 ? 88.831 29.996 -181.818 1.00 61.00 92 GLN A N 1
ATOM 716 C CA . GLN A 1 92 ? 88.254 30.562 -180.592 1.00 61.00 92 GLN A CA 1
ATOM 717 C C . GLN A 1 92 ? 86.763 30.205 -180.431 1.00 61.00 92 GLN A C 1
ATOM 719 O O . GLN A 1 92 ? 86.369 29.587 -179.444 1.00 61.00 92 GLN A O 1
ATOM 724 N N . GLN A 1 93 ? 85.951 30.448 -181.468 1.00 67.44 93 GLN A N 1
ATOM 725 C CA . GLN A 1 93 ? 84.507 30.153 -181.456 1.00 67.44 93 GLN A CA 1
ATOM 726 C C . GLN A 1 93 ? 84.154 28.668 -181.239 1.00 67.44 93 GLN A C 1
ATOM 728 O O . GLN A 1 93 ? 83.029 28.353 -180.844 1.00 67.44 93 GLN A O 1
ATOM 733 N N . ARG A 1 94 ? 85.077 27.736 -181.519 1.00 66.88 94 ARG A N 1
ATOM 734 C CA . ARG A 1 94 ? 84.861 26.302 -181.261 1.00 66.88 94 ARG A CA 1
ATOM 735 C C . ARG A 1 94 ? 85.104 25.946 -179.798 1.00 66.88 94 ARG A C 1
ATOM 737 O O . ARG A 1 94 ? 84.327 25.172 -179.250 1.00 66.88 94 ARG A O 1
ATOM 744 N N . HIS A 1 95 ? 86.125 26.536 -179.179 1.00 71.56 95 HIS A N 1
ATOM 745 C CA . HIS A 1 95 ? 86.447 26.325 -177.769 1.00 71.56 95 HIS A CA 1
ATOM 746 C C . HIS A 1 95 ? 85.288 26.754 -176.855 1.00 71.56 95 HIS A C 1
ATOM 748 O O . HIS A 1 95 ? 84.787 25.958 -176.058 1.00 71.56 95 HIS A O 1
ATOM 754 N N . ASP A 1 96 ? 84.798 27.981 -177.028 1.00 72.50 96 ASP A N 1
ATOM 755 C CA . ASP A 1 96 ? 83.811 28.577 -176.118 1.00 72.50 96 ASP A CA 1
ATOM 756 C C . ASP A 1 96 ? 82.476 27.803 -176.132 1.00 72.50 96 ASP A C 1
ATOM 758 O O . ASP A 1 96 ? 81.870 27.550 -175.088 1.00 72.50 96 ASP A O 1
ATOM 762 N N . LYS A 1 97 ? 82.081 27.293 -177.306 1.00 75.31 97 LYS A N 1
ATOM 763 C CA . LYS A 1 97 ? 80.878 26.467 -177.497 1.00 75.31 97 LYS A CA 1
ATOM 764 C C . LYS A 1 97 ? 80.950 25.087 -176.826 1.00 75.31 97 LYS A C 1
ATOM 766 O O . LYS A 1 97 ? 79.908 24.477 -176.579 1.00 75.31 97 LYS A O 1
ATOM 771 N N . ASP A 1 98 ? 82.143 24.564 -176.547 1.00 73.12 98 ASP A N 1
ATOM 772 C CA . ASP A 1 98 ? 82.307 23.327 -175.772 1.00 73.12 98 ASP A CA 1
ATOM 773 C C . ASP A 1 98 ? 82.349 23.599 -174.259 1.00 73.12 98 ASP A C 1
ATOM 775 O O . ASP A 1 98 ? 81.805 22.802 -173.487 1.00 73.12 98 ASP A O 1
ATOM 779 N N . VAL A 1 99 ? 82.853 24.764 -173.830 1.00 75.06 99 VAL A N 1
ATOM 780 C CA . VAL A 1 99 ? 82.742 25.233 -172.434 1.00 75.06 99 VAL A CA 1
ATOM 781 C C . VAL A 1 99 ? 81.272 25.398 -172.022 1.00 75.06 99 VAL A C 1
ATOM 783 O O . VAL A 1 99 ? 80.876 24.891 -170.968 1.00 75.06 99 VAL A O 1
ATOM 786 N N . GLU A 1 100 ? 80.428 26.002 -172.867 1.00 75.12 100 GLU A N 1
ATOM 787 C CA . GLU A 1 100 ? 78.981 26.125 -172.609 1.00 75.12 100 GLU A CA 1
ATOM 788 C C . GLU A 1 100 ? 78.298 24.766 -172.372 1.00 75.12 100 GLU A C 1
ATOM 790 O O . GLU A 1 100 ? 77.508 24.617 -171.436 1.00 75.12 100 GLU A O 1
ATOM 795 N N . LYS A 1 101 ? 78.627 23.738 -173.169 1.00 77.56 101 LYS A N 1
ATOM 796 C CA . LYS A 1 101 ? 78.061 22.381 -173.010 1.00 77.56 101 LYS A CA 1
ATOM 797 C C . LYS A 1 101 ? 78.457 21.747 -171.678 1.00 77.56 101 LYS A C 1
ATOM 799 O O . LYS A 1 101 ? 77.645 21.040 -171.074 1.00 77.56 101 LYS A O 1
ATOM 804 N N . ILE A 1 102 ? 79.693 21.972 -171.228 1.00 75.44 102 ILE A N 1
ATOM 805 C CA . ILE A 1 102 ? 80.198 21.459 -169.948 1.00 75.44 102 ILE A CA 1
ATOM 806 C C . ILE A 1 102 ? 79.470 22.146 -168.788 1.00 75.44 102 ILE A C 1
ATOM 808 O O . ILE A 1 102 ? 78.960 21.453 -167.904 1.00 75.44 102 ILE A O 1
ATOM 812 N N . LEU A 1 103 ? 79.343 23.477 -168.825 1.00 77.19 103 LEU A N 1
ATOM 813 C CA . LEU A 1 103 ? 78.585 24.244 -167.830 1.00 77.19 103 LEU A CA 1
ATOM 814 C C . LEU A 1 103 ? 77.115 23.807 -167.780 1.00 77.19 103 LEU A C 1
ATOM 816 O O . LEU A 1 103 ? 76.591 23.533 -166.700 1.00 77.19 103 LEU A O 1
ATOM 820 N N . HIS A 1 104 ? 76.457 23.654 -168.933 1.00 77.88 104 HIS A N 1
ATOM 821 C CA . HIS A 1 104 ? 75.048 23.266 -168.972 1.00 77.88 104 HIS A CA 1
ATOM 822 C C . HIS A 1 104 ? 74.814 21.839 -168.442 1.00 77.88 104 HIS A C 1
ATOM 824 O O . HIS A 1 104 ? 73.827 21.610 -167.734 1.00 77.88 104 HIS A O 1
ATOM 830 N N . ARG A 1 105 ? 75.732 20.892 -168.706 1.00 80.88 105 ARG A N 1
ATOM 831 C CA . ARG A 1 105 ? 75.713 19.558 -168.074 1.00 80.88 105 ARG A CA 1
ATOM 832 C C . ARG A 1 105 ? 75.904 19.641 -166.562 1.00 80.88 105 ARG A C 1
ATOM 834 O O . ARG A 1 105 ? 75.106 19.058 -165.834 1.00 80.88 105 ARG A O 1
ATOM 841 N N . LYS A 1 106 ? 76.912 20.377 -166.083 1.00 81.31 106 LYS A N 1
ATOM 842 C CA . LYS A 1 106 ? 77.208 20.461 -164.643 1.00 81.31 106 LYS A CA 1
ATOM 843 C C . LYS A 1 106 ? 76.098 21.145 -163.851 1.00 81.31 106 LYS A C 1
ATOM 845 O O . LYS A 1 106 ? 75.765 20.664 -162.773 1.00 81.31 106 LYS A O 1
ATOM 850 N N . ASN A 1 107 ? 75.451 22.165 -164.408 1.00 82.06 107 ASN A N 1
ATOM 851 C CA . ASN A 1 107 ? 74.264 22.765 -163.797 1.00 82.06 107 ASN A CA 1
ATOM 852 C C . ASN A 1 107 ? 73.106 21.754 -163.692 1.00 82.06 107 ASN A C 1
ATOM 854 O O . ASN A 1 107 ? 72.496 21.641 -162.632 1.00 82.06 107 ASN A O 1
ATOM 858 N N . LYS A 1 108 ? 72.864 20.941 -164.733 1.00 83.38 108 LYS A N 1
ATOM 859 C CA . LYS A 1 108 ? 71.830 19.889 -164.704 1.00 83.38 108 LYS A CA 1
ATOM 860 C C . LYS A 1 108 ? 72.113 18.812 -163.648 1.00 83.38 108 LYS A C 1
ATOM 862 O O . LYS A 1 108 ? 71.208 18.459 -162.900 1.00 83.38 108 LYS A O 1
ATOM 867 N N . GLU A 1 109 ? 73.358 18.340 -163.539 1.00 81.31 109 GLU A N 1
ATOM 868 C CA . GLU A 1 109 ? 73.777 17.405 -162.476 1.00 81.31 109 GLU A CA 1
ATOM 869 C C . GLU A 1 109 ? 73.567 18.002 -161.069 1.00 81.31 109 GLU A C 1
ATOM 871 O O . GLU A 1 109 ? 73.096 17.320 -160.157 1.00 81.31 109 GLU A O 1
ATOM 876 N N . ILE A 1 110 ? 73.884 19.289 -160.890 1.00 80.94 110 ILE A N 1
ATOM 877 C CA . ILE A 1 110 ? 73.690 20.019 -159.630 1.00 80.94 110 ILE A CA 1
ATOM 878 C C . ILE A 1 110 ? 72.200 20.123 -159.267 1.00 80.94 110 ILE A C 1
ATOM 880 O O . ILE A 1 110 ? 71.843 19.924 -158.105 1.00 80.94 110 ILE A O 1
ATOM 884 N N . ASP A 1 111 ? 71.323 20.412 -160.228 1.00 84.19 111 ASP A N 1
ATOM 885 C CA . ASP A 1 111 ? 69.886 20.567 -159.973 1.00 84.19 111 ASP A CA 1
ATOM 886 C C . ASP A 1 111 ? 69.176 19.222 -159.731 1.00 84.19 111 ASP A C 1
ATOM 888 O O . ASP A 1 111 ? 68.303 19.133 -158.862 1.00 84.19 111 ASP A O 1
ATOM 892 N N . GLU A 1 112 ? 69.614 18.146 -160.391 1.00 83.75 112 GLU A N 1
ATOM 893 C CA . GLU A 1 112 ? 69.188 16.772 -160.079 1.00 83.75 112 GLU A CA 1
ATOM 894 C C . GLU A 1 112 ? 69.589 16.363 -158.652 1.00 83.75 112 GLU A C 1
ATOM 896 O O . GLU A 1 112 ? 68.770 15.815 -157.907 1.00 83.75 112 GLU A O 1
ATOM 901 N N . LEU A 1 113 ? 70.810 16.703 -158.218 1.00 83.81 113 LEU A N 1
ATOM 902 C CA . LEU A 1 113 ? 71.256 16.483 -156.839 1.00 83.81 113 LEU A CA 1
ATOM 903 C C . LEU A 1 113 ? 70.440 17.301 -155.826 1.00 83.81 113 LEU A C 1
ATOM 905 O O . LEU A 1 113 ? 69.998 16.736 -154.823 1.00 83.81 113 LEU A O 1
ATOM 909 N N . LYS A 1 114 ? 70.178 18.593 -156.079 1.00 84.81 114 LYS A N 1
ATOM 910 C CA . LYS A 1 114 ? 69.304 19.422 -155.218 1.00 84.81 114 LYS A CA 1
ATOM 911 C C . LYS A 1 114 ? 67.917 18.794 -155.064 1.00 84.81 114 LYS A C 1
ATOM 913 O O . LYS A 1 114 ? 67.425 18.679 -153.943 1.00 84.81 114 LYS A O 1
ATOM 918 N N . SER A 1 115 ? 67.310 18.356 -156.169 1.00 83.88 115 SER A N 1
ATOM 919 C CA . SER A 1 115 ? 65.993 17.707 -156.169 1.00 83.88 115 SER A CA 1
ATOM 920 C C . SER A 1 115 ? 65.991 16.428 -155.319 1.00 83.88 115 SER A C 1
ATOM 922 O O . SER A 1 115 ? 65.140 16.264 -154.443 1.00 83.88 115 SER A O 1
ATOM 924 N N . MET A 1 116 ? 67.011 15.576 -155.480 1.00 88.25 116 MET A N 1
ATOM 925 C CA . MET A 1 116 ? 67.198 14.360 -154.677 1.00 88.25 116 MET A CA 1
ATOM 926 C C . MET A 1 116 ? 67.395 14.630 -153.176 1.00 88.25 116 MET A C 1
ATOM 928 O O . MET A 1 116 ? 66.914 13.849 -152.350 1.00 88.25 116 MET A O 1
ATOM 932 N N . TYR A 1 117 ? 68.083 15.712 -152.799 1.00 86.56 117 TYR A N 1
ATOM 933 C CA . TYR A 1 117 ? 68.232 16.101 -151.391 1.00 86.56 117 TYR A CA 1
ATOM 934 C C . TYR A 1 117 ? 66.927 16.649 -150.798 1.00 86.56 117 TYR A C 1
ATOM 936 O O . TYR A 1 117 ? 66.547 16.228 -149.705 1.00 86.56 117 TYR A O 1
ATOM 944 N N . LEU A 1 118 ? 66.203 17.508 -151.523 1.00 87.75 118 LEU A N 1
ATOM 945 C CA . LEU A 1 118 ? 64.906 18.043 -151.084 1.00 87.75 118 LEU A CA 1
ATOM 946 C C . LEU A 1 118 ? 63.850 16.939 -150.921 1.00 87.75 118 LEU A C 1
ATOM 948 O O . LEU A 1 118 ? 63.121 16.928 -149.930 1.00 87.75 118 LEU A O 1
ATOM 952 N N . ALA A 1 119 ? 63.810 15.962 -151.833 1.00 86.94 119 ALA A N 1
ATOM 953 C CA . ALA A 1 119 ? 62.947 14.790 -151.699 1.00 86.94 119 ALA A CA 1
ATOM 954 C C . ALA A 1 119 ? 63.261 13.996 -150.417 1.00 86.94 119 ALA A C 1
ATOM 956 O O . ALA A 1 119 ? 62.360 13.712 -149.630 1.00 86.94 119 ALA A O 1
ATOM 957 N N . LYS A 1 120 ? 64.546 13.710 -150.151 1.00 87.56 120 LYS A N 1
ATOM 958 C CA . LYS A 1 120 ? 64.984 13.010 -148.929 1.00 87.56 120 LYS A CA 1
ATOM 959 C C . LYS A 1 120 ? 64.707 13.795 -147.642 1.00 87.56 120 LYS A C 1
ATOM 961 O O . LYS A 1 120 ? 64.419 13.171 -146.621 1.00 87.56 120 LYS A O 1
ATOM 966 N N . GLN A 1 121 ? 64.776 15.127 -147.677 1.00 85.25 121 GLN A N 1
ATOM 967 C CA . GLN A 1 121 ? 64.392 15.972 -146.544 1.00 85.25 121 GLN A CA 1
ATOM 968 C C . GLN A 1 121 ? 62.886 15.867 -146.271 1.00 85.25 121 GLN A C 1
ATOM 970 O O . GLN A 1 121 ? 62.499 15.559 -145.144 1.00 85.25 121 GLN A O 1
ATOM 975 N N . ASN A 1 122 ? 62.044 16.039 -147.295 1.00 89.12 122 ASN A N 1
ATOM 976 C CA . ASN A 1 122 ? 60.587 15.920 -147.163 1.00 89.12 122 ASN A CA 1
ATOM 977 C C . ASN A 1 122 ? 60.177 14.542 -146.614 1.00 89.12 122 ASN A C 1
ATOM 979 O O . ASN A 1 122 ? 59.373 14.459 -145.686 1.00 89.12 122 ASN A O 1
ATOM 983 N N . ASP A 1 123 ? 60.796 13.471 -147.114 1.00 88.75 123 ASP A N 1
ATOM 984 C CA . ASP A 1 123 ? 60.643 12.098 -146.620 1.00 88.75 123 ASP A CA 1
ATOM 985 C C . ASP A 1 123 ? 60.974 11.942 -145.127 1.00 88.75 123 ASP A C 1
ATOM 987 O O . ASP A 1 123 ? 60.358 11.129 -144.433 1.00 88.75 123 ASP A O 1
ATOM 991 N N . ALA A 1 124 ? 61.987 12.659 -144.633 1.00 84.94 124 ALA A N 1
ATOM 992 C CA . ALA A 1 124 ? 62.392 12.632 -143.231 1.00 84.94 124 ALA A CA 1
ATOM 993 C C . ALA A 1 124 ? 61.422 13.441 -142.358 1.00 84.94 124 ALA A C 1
ATOM 995 O O . ALA A 1 124 ? 60.962 12.942 -141.330 1.00 84.94 124 ALA A O 1
ATOM 996 N N . GLU A 1 125 ? 61.037 14.642 -142.793 1.00 89.56 125 GLU A N 1
ATOM 997 C CA . GLU A 1 125 ? 60.047 15.466 -142.095 1.00 89.56 125 GLU A CA 1
ATOM 998 C C . GLU A 1 125 ? 58.676 14.782 -142.010 1.00 89.56 125 GLU A C 1
ATOM 1000 O O . GLU A 1 125 ? 58.012 14.843 -140.977 1.00 89.56 125 GLU A O 1
ATOM 1005 N N . GLU A 1 126 ? 58.233 14.087 -143.059 1.00 89.50 126 GLU A N 1
ATOM 1006 C CA . GLU A 1 126 ? 56.944 13.388 -143.044 1.00 89.50 126 GLU A CA 1
ATOM 1007 C C . GLU A 1 126 ? 56.966 12.158 -142.114 1.00 89.50 126 GLU A C 1
ATOM 1009 O O . GLU A 1 126 ? 55.956 11.846 -141.476 1.00 89.50 126 GLU A O 1
ATOM 1014 N N . LYS A 1 127 ? 58.133 11.513 -141.943 1.00 88.44 127 LYS A N 1
ATOM 1015 C CA . LYS A 1 127 ? 58.366 10.475 -140.919 1.00 88.44 127 LYS A CA 1
ATOM 1016 C C . LYS A 1 127 ? 58.358 11.066 -139.505 1.00 88.44 127 LYS A C 1
ATOM 1018 O O . LYS A 1 127 ? 57.706 10.490 -138.634 1.00 88.44 127 LYS A O 1
ATOM 1023 N N . ILE A 1 128 ? 58.975 12.230 -139.285 1.00 88.38 128 ILE A N 1
ATOM 1024 C CA . ILE A 1 128 ? 58.907 12.967 -138.007 1.00 88.38 128 ILE A CA 1
ATOM 1025 C C . ILE A 1 128 ? 57.446 13.310 -137.677 1.00 88.38 128 ILE A C 1
ATOM 1027 O O . ILE A 1 128 ? 56.939 12.858 -136.652 1.00 88.38 128 ILE A O 1
ATOM 1031 N N . ARG A 1 129 ? 56.706 13.931 -138.607 1.00 90.69 129 ARG A N 1
ATOM 1032 C CA . ARG A 1 129 ? 55.266 14.239 -138.465 1.00 90.69 129 ARG A CA 1
ATOM 1033 C C . ARG A 1 129 ? 54.390 13.003 -138.228 1.00 90.69 129 ARG A C 1
ATOM 1035 O O . ARG A 1 129 ? 53.269 13.127 -137.733 1.00 90.69 129 ARG A O 1
ATOM 1042 N N . LYS A 1 130 ? 54.832 11.798 -138.608 1.00 92.06 130 LYS A N 1
ATOM 1043 C CA . LYS A 1 130 ? 54.157 10.519 -138.294 1.00 92.06 130 LYS A CA 1
ATOM 1044 C C . LYS A 1 130 ? 54.500 10.010 -136.888 1.00 92.06 130 LYS A C 1
ATOM 1046 O O . LYS A 1 130 ? 53.625 9.444 -136.236 1.00 92.06 130 LYS A O 1
ATOM 1051 N N . LEU A 1 131 ? 55.723 10.226 -136.404 1.00 90.44 131 LEU A N 1
ATOM 1052 C CA . LEU A 1 131 ? 56.144 9.883 -135.040 1.00 90.44 131 LEU A CA 1
ATOM 1053 C C . LEU A 1 131 ? 55.555 10.841 -133.995 1.00 90.44 131 LEU A C 1
ATOM 1055 O O . LEU A 1 131 ? 55.012 10.372 -132.999 1.00 90.44 131 LEU A O 1
ATOM 1059 N N . GLU A 1 132 ? 55.553 12.149 -134.250 1.00 89.06 132 GLU A N 1
ATOM 1060 C CA . GLU A 1 132 ? 54.948 13.168 -133.374 1.00 89.06 132 GLU A CA 1
ATOM 1061 C C . GLU A 1 132 ? 53.472 12.864 -133.085 1.00 89.06 132 GLU A C 1
ATOM 1063 O O . GLU A 1 132 ? 53.047 12.858 -131.930 1.00 89.06 132 GLU A O 1
ATOM 1068 N N . ARG A 1 133 ? 52.695 12.512 -134.121 1.00 93.06 133 ARG A N 1
ATOM 1069 C CA . ARG A 1 133 ? 51.291 12.090 -133.971 1.00 93.06 133 ARG A CA 1
ATOM 1070 C C . ARG A 1 133 ? 51.136 10.824 -133.123 1.00 93.06 133 ARG A C 1
ATOM 1072 O O . ARG A 1 133 ? 50.195 10.746 -132.339 1.00 93.06 133 ARG A O 1
ATOM 1079 N N . LYS A 1 134 ? 52.054 9.854 -133.229 1.00 92.56 134 LYS A N 1
ATOM 1080 C CA . LYS A 1 134 ? 52.052 8.664 -132.357 1.00 92.56 134 LYS A CA 1
ATOM 1081 C C . LYS A 1 134 ? 52.350 9.034 -130.904 1.00 92.56 134 LYS A C 1
ATOM 1083 O O . LYS A 1 134 ? 51.612 8.605 -130.026 1.00 92.56 134 LYS A O 1
ATOM 1088 N N . VAL A 1 135 ? 53.364 9.866 -130.655 1.00 92.25 135 VAL A N 1
ATOM 1089 C CA . VAL A 1 135 ? 53.704 10.347 -129.304 1.00 92.25 135 VAL A CA 1
ATOM 1090 C C . VAL A 1 135 ? 52.530 11.110 -128.686 1.00 92.25 135 VAL A C 1
ATOM 1092 O O . VAL A 1 135 ? 52.156 10.828 -127.553 1.00 92.25 135 VAL A O 1
ATOM 1095 N N . GLN A 1 136 ? 51.879 12.007 -129.433 1.00 92.31 136 GLN A N 1
ATOM 1096 C CA . GLN A 1 136 ? 50.689 12.715 -128.950 1.00 92.31 136 GLN A CA 1
ATOM 1097 C C . GLN A 1 136 ? 49.512 11.780 -128.631 1.00 92.31 136 GLN A C 1
ATOM 1099 O O . GLN A 1 136 ? 48.795 12.031 -127.665 1.00 92.31 136 GLN A O 1
ATOM 1104 N N . ASN A 1 137 ? 49.295 10.715 -129.410 1.00 92.38 137 ASN A N 1
ATOM 1105 C CA . ASN A 1 137 ? 48.251 9.733 -129.107 1.00 92.38 137 ASN A CA 1
ATOM 1106 C C . ASN A 1 137 ? 48.568 8.968 -127.815 1.00 92.38 137 ASN A C 1
ATOM 1108 O O . ASN A 1 137 ? 47.745 8.979 -126.904 1.00 92.38 137 ASN A O 1
ATOM 1112 N N . VAL A 1 138 ? 49.786 8.430 -127.683 1.00 92.50 138 VAL A N 1
ATOM 1113 C CA . VAL A 1 138 ? 50.240 7.717 -126.473 1.00 92.50 138 VAL A CA 1
ATOM 1114 C C . VAL A 1 138 ? 50.189 8.614 -125.227 1.00 92.50 138 VAL A C 1
ATOM 1116 O O . VAL A 1 138 ? 49.827 8.148 -124.149 1.00 92.50 138 VAL A O 1
ATOM 1119 N N . LEU A 1 139 ? 50.484 9.913 -125.355 1.00 91.56 139 LEU A N 1
ATOM 1120 C CA . LEU A 1 139 ? 50.336 10.873 -124.256 1.00 91.56 139 LEU A CA 1
ATOM 1121 C C . LEU A 1 139 ? 48.869 11.054 -123.833 1.00 91.56 139 LEU A C 1
ATOM 1123 O O . LEU A 1 139 ? 48.590 11.005 -122.637 1.00 91.56 139 LEU A O 1
ATOM 1127 N N . ARG A 1 140 ? 47.928 11.198 -124.779 1.00 93.06 140 ARG A N 1
ATOM 1128 C CA . ARG A 1 140 ? 46.487 11.292 -124.460 1.00 93.06 140 ARG A CA 1
ATOM 1129 C C . ARG A 1 140 ? 45.941 9.990 -123.867 1.00 93.06 140 ARG A C 1
ATOM 1131 O O . ARG A 1 140 ? 45.159 10.034 -122.924 1.00 93.06 140 ARG A O 1
ATOM 1138 N N . GLU A 1 141 ? 46.378 8.841 -124.378 1.00 92.44 141 GLU A N 1
ATOM 1139 C CA . GLU A 1 141 ? 46.033 7.518 -123.840 1.00 92.44 141 GLU A CA 1
ATOM 1140 C C . GLU A 1 141 ? 46.554 7.354 -122.401 1.00 92.44 141 GLU A C 1
ATOM 1142 O O . GLU A 1 141 ? 45.801 6.956 -121.515 1.00 92.44 141 GLU A O 1
ATOM 1147 N N . SER A 1 142 ? 47.801 7.754 -122.130 1.00 88.25 142 SER A N 1
ATOM 1148 C CA . SER A 1 142 ? 48.396 7.734 -120.785 1.00 88.25 142 SER A CA 1
ATOM 1149 C C . SER A 1 142 ? 47.705 8.698 -119.806 1.00 88.25 142 SER A C 1
ATOM 1151 O O . SER A 1 142 ? 47.467 8.345 -118.647 1.00 88.25 142 SER A O 1
ATOM 1153 N N . GLN A 1 143 ? 47.310 9.889 -120.270 1.00 92.44 143 GLN A N 1
ATOM 1154 C CA . GLN A 1 143 ? 46.504 10.839 -119.491 1.00 92.44 143 GLN A CA 1
ATOM 1155 C C . GLN A 1 143 ? 45.134 10.247 -119.137 1.00 92.44 143 GLN A C 1
ATOM 1157 O O . GLN A 1 143 ? 44.769 10.215 -117.964 1.00 92.44 143 GLN A O 1
ATOM 1162 N N . PHE A 1 144 ? 44.417 9.688 -120.116 1.00 95.56 144 PHE A N 1
ATOM 1163 C CA . PHE A 1 144 ? 43.122 9.039 -119.899 1.00 95.56 144 PHE A CA 1
ATOM 1164 C C . PHE A 1 144 ? 43.210 7.834 -118.944 1.00 95.56 144 PHE A C 1
ATOM 1166 O O . PHE A 1 144 ? 42.347 7.662 -118.078 1.00 95.56 144 PHE A O 1
ATOM 1173 N N . ILE A 1 145 ? 44.269 7.022 -119.047 1.00 93.62 145 ILE A N 1
ATOM 1174 C CA . ILE A 1 145 ? 44.537 5.917 -118.112 1.00 93.62 145 ILE A CA 1
ATOM 1175 C C . ILE A 1 145 ? 44.778 6.459 -116.698 1.00 93.62 145 ILE A C 1
ATOM 1177 O O . ILE A 1 145 ? 44.192 5.939 -115.748 1.00 93.62 145 ILE A O 1
ATOM 1181 N N . SER A 1 146 ? 45.577 7.519 -116.552 1.00 91.38 146 SER A N 1
ATOM 1182 C CA . SER A 1 146 ? 45.868 8.148 -115.256 1.00 91.38 146 SER A CA 1
ATOM 1183 C C . SER A 1 146 ? 44.615 8.746 -114.611 1.00 91.38 146 SER A C 1
ATOM 1185 O O . SER A 1 146 ? 44.339 8.469 -113.448 1.00 91.38 146 SER A O 1
ATOM 1187 N N . GLU A 1 147 ? 43.792 9.476 -115.369 1.00 93.81 147 GLU A N 1
ATOM 1188 C CA . GLU A 1 147 ? 42.498 9.980 -114.892 1.00 93.81 147 GLU A CA 1
ATOM 1189 C C . GLU A 1 147 ? 41.538 8.858 -114.480 1.00 93.81 147 GLU A C 1
ATOM 1191 O O . GLU A 1 147 ? 40.808 8.990 -113.498 1.00 93.81 147 GLU A O 1
ATOM 1196 N N . THR A 1 148 ? 41.506 7.759 -115.236 1.00 93.44 148 THR A N 1
ATOM 1197 C CA . THR A 1 148 ? 40.641 6.608 -114.938 1.00 93.44 148 THR A CA 1
ATOM 1198 C C . THR A 1 148 ? 41.111 5.887 -113.674 1.00 93.44 148 THR A C 1
ATOM 1200 O O . THR A 1 148 ? 40.290 5.511 -112.838 1.00 93.44 148 THR A O 1
ATOM 1203 N N . LYS A 1 149 ? 42.430 5.750 -113.488 1.00 94.62 149 LYS A N 1
ATOM 1204 C CA . LYS A 1 149 ? 43.035 5.217 -112.260 1.00 94.62 149 LYS A CA 1
ATOM 1205 C C . LYS A 1 149 ? 42.774 6.113 -111.054 1.00 94.62 149 LYS A C 1
ATOM 1207 O O . LYS A 1 149 ? 42.405 5.597 -110.006 1.00 94.62 149 LYS A O 1
ATOM 1212 N N . GLU A 1 150 ? 42.893 7.428 -111.201 1.00 93.75 150 GLU A N 1
ATOM 1213 C CA . GLU A 1 150 ? 42.623 8.371 -110.114 1.00 93.75 150 GLU A CA 1
ATOM 1214 C C . GLU A 1 150 ? 41.138 8.360 -109.711 1.00 93.75 150 GLU A C 1
ATOM 1216 O O . GLU A 1 150 ? 40.830 8.295 -108.524 1.00 93.75 150 GLU A O 1
ATOM 1221 N N . LYS A 1 151 ? 40.205 8.281 -110.673 1.00 96.06 151 LYS A N 1
ATOM 1222 C CA . LYS A 1 151 ? 38.767 8.086 -110.390 1.00 96.06 151 LYS A CA 1
ATOM 1223 C C . LYS A 1 151 ? 38.509 6.786 -109.607 1.00 96.06 151 LYS A C 1
ATOM 1225 O O . LYS A 1 151 ? 37.782 6.813 -108.618 1.00 96.06 151 LYS A O 1
ATOM 1230 N N . GLN A 1 152 ? 39.162 5.677 -109.976 1.00 93.88 152 GLN A N 1
ATOM 1231 C CA . GLN A 1 152 ? 39.094 4.410 -109.223 1.00 93.88 152 GLN A CA 1
ATOM 1232 C C . GLN A 1 152 ? 39.674 4.535 -107.803 1.00 93.88 152 GLN A C 1
ATOM 1234 O O . GLN A 1 152 ? 39.096 4.010 -106.853 1.00 93.88 152 GLN A O 1
ATOM 1239 N N . ILE A 1 153 ? 40.788 5.253 -107.629 1.00 94.44 153 ILE A N 1
ATOM 1240 C CA . ILE A 1 153 ? 41.396 5.514 -106.314 1.00 94.44 153 ILE A CA 1
ATOM 1241 C C . ILE A 1 153 ? 40.464 6.364 -105.438 1.00 94.44 153 ILE A C 1
ATOM 1243 O O . ILE A 1 153 ? 40.318 6.079 -104.251 1.00 94.44 153 ILE A O 1
ATOM 1247 N N . GLN A 1 154 ? 39.805 7.378 -106.001 1.00 94.81 154 GLN A N 1
ATOM 1248 C CA . GLN A 1 154 ? 38.841 8.223 -105.286 1.00 94.81 154 GLN A CA 1
ATOM 1249 C C . GLN A 1 154 ? 37.577 7.455 -104.882 1.00 94.81 154 GLN A C 1
ATOM 1251 O O . GLN A 1 154 ? 37.082 7.641 -103.771 1.00 94.81 154 GLN A O 1
ATOM 1256 N N . GLU A 1 155 ? 37.080 6.554 -105.731 1.00 94.56 155 GLU A N 1
ATOM 1257 C CA . GLU A 1 155 ? 35.945 5.686 -105.399 1.00 94.56 155 GLU A CA 1
ATOM 1258 C C . GLU A 1 155 ? 36.298 4.668 -104.301 1.00 94.56 155 GLU A C 1
ATOM 1260 O O . GLU A 1 155 ? 35.546 4.523 -103.338 1.00 94.56 155 GLU A O 1
ATOM 1265 N N . LEU A 1 156 ? 37.480 4.043 -104.367 1.00 93.94 156 LEU A N 1
ATOM 1266 C CA . LEU A 1 156 ? 37.969 3.146 -103.312 1.00 93.94 156 LEU A CA 1
ATOM 1267 C C . LEU A 1 156 ? 38.194 3.876 -101.979 1.00 93.94 156 LEU A C 1
ATOM 1269 O O . LEU A 1 156 ? 37.783 3.357 -100.941 1.00 93.94 156 LEU A O 1
ATOM 1273 N N . LYS A 1 157 ? 38.773 5.088 -101.995 1.00 95.00 157 LYS A N 1
ATOM 1274 C CA . LYS A 1 157 ? 38.877 5.958 -100.807 1.00 95.00 157 LYS A CA 1
ATOM 1275 C C . LYS A 1 157 ? 37.495 6.234 -100.218 1.00 95.00 157 LYS A C 1
ATOM 1277 O O . LYS A 1 157 ? 37.264 5.927 -99.057 1.00 95.00 157 LYS A O 1
ATOM 1282 N N . LYS A 1 158 ? 36.542 6.688 -101.039 1.00 96.50 158 LYS A N 1
ATOM 1283 C CA . LYS A 1 158 ? 35.162 6.966 -100.616 1.00 96.50 158 LYS A CA 1
ATOM 1284 C C . LYS A 1 158 ? 34.478 5.749 -99.982 1.00 96.50 158 LYS A C 1
ATOM 1286 O O . LYS A 1 158 ? 33.789 5.912 -98.980 1.00 96.50 158 LYS A O 1
ATOM 1291 N N . ILE A 1 159 ? 34.663 4.546 -100.529 1.00 92.81 159 ILE A N 1
ATOM 1292 C CA . ILE A 1 159 ? 34.104 3.306 -99.962 1.00 92.81 159 ILE A CA 1
ATOM 1293 C C . ILE A 1 159 ? 34.787 2.958 -98.630 1.00 92.81 159 ILE A C 1
ATOM 1295 O O . ILE A 1 159 ? 34.100 2.618 -97.665 1.00 92.81 159 ILE A O 1
ATOM 1299 N N . ALA A 1 160 ? 36.114 3.095 -98.539 1.00 91.88 160 ALA A N 1
ATOM 1300 C CA . ALA A 1 160 ? 36.855 2.898 -97.294 1.00 91.88 160 ALA A CA 1
ATOM 1301 C C . ALA A 1 160 ? 36.398 3.889 -96.206 1.00 91.88 160 ALA A C 1
ATOM 1303 O O . ALA A 1 160 ? 36.016 3.462 -95.115 1.00 91.88 160 ALA A O 1
ATOM 1304 N N . ASP A 1 161 ? 36.323 5.183 -96.528 1.00 94.69 161 ASP A N 1
ATOM 1305 C CA . ASP A 1 161 ? 35.827 6.248 -95.651 1.00 94.69 161 ASP A CA 1
ATOM 1306 C C . ASP A 1 161 ? 34.382 5.986 -95.206 1.00 94.69 161 ASP A C 1
ATOM 1308 O O . ASP A 1 161 ? 34.060 6.128 -94.026 1.00 94.69 161 ASP A O 1
ATOM 1312 N N . GLN A 1 162 ? 33.500 5.558 -96.115 1.00 93.81 162 GLN A N 1
ATOM 1313 C CA . GLN A 1 162 ? 32.127 5.173 -95.778 1.00 93.81 162 GLN A CA 1
ATOM 1314 C C . GLN A 1 162 ? 32.100 3.990 -94.803 1.00 93.81 162 GLN A C 1
ATOM 1316 O O . GLN A 1 162 ? 31.408 4.075 -93.789 1.00 93.81 162 GLN A O 1
ATOM 1321 N N . SER A 1 163 ? 32.891 2.938 -95.049 1.00 93.81 163 SER A N 1
ATOM 1322 C CA . SER A 1 163 ? 32.966 1.764 -94.165 1.00 93.81 163 SER A CA 1
ATOM 1323 C C . SER A 1 163 ? 33.506 2.105 -92.766 1.00 93.81 163 SER A C 1
ATOM 1325 O O . SER A 1 163 ? 32.950 1.664 -91.755 1.00 93.81 163 SER A O 1
ATOM 1327 N N . SER A 1 164 ? 34.523 2.969 -92.699 1.00 93.50 164 SER A N 1
ATOM 1328 C CA . SER A 1 164 ? 35.112 3.485 -91.461 1.00 93.50 164 SER A CA 1
ATOM 1329 C C . SER A 1 164 ? 34.104 4.323 -90.671 1.00 93.50 164 SER A C 1
ATOM 1331 O O . SER A 1 164 ? 33.906 4.101 -89.476 1.00 93.50 164 SER A O 1
ATOM 1333 N N . ASN A 1 165 ? 33.370 5.213 -91.346 1.00 95.12 165 ASN A N 1
ATOM 1334 C CA . ASN A 1 165 ? 32.308 6.005 -90.729 1.00 95.12 165 ASN A CA 1
ATOM 1335 C C . ASN A 1 165 ? 31.126 5.142 -90.253 1.00 95.12 165 ASN A C 1
ATOM 1337 O O . ASN A 1 165 ? 30.601 5.399 -89.172 1.00 95.12 165 ASN A O 1
ATOM 1341 N N . THR A 1 166 ? 30.719 4.092 -90.981 1.00 94.88 166 THR A N 1
ATOM 1342 C CA . THR A 1 166 ? 29.686 3.162 -90.482 1.00 94.88 166 THR A CA 1
ATOM 1343 C C . THR A 1 166 ? 30.153 2.399 -89.246 1.00 94.88 166 THR A C 1
ATOM 1345 O O . THR A 1 166 ? 29.417 2.344 -88.262 1.00 94.88 166 THR A O 1
ATOM 1348 N N . LEU A 1 167 ? 31.391 1.895 -89.240 1.00 94.31 167 LEU A N 1
ATOM 1349 C CA . LEU A 1 167 ? 31.957 1.184 -88.092 1.00 94.31 167 LEU A CA 1
ATOM 1350 C C . LEU A 1 167 ? 32.110 2.111 -86.874 1.00 94.31 167 LEU A C 1
ATOM 1352 O O . LEU A 1 167 ? 31.761 1.729 -85.758 1.00 94.31 167 LEU A O 1
ATOM 1356 N N . LYS A 1 168 ? 32.554 3.355 -87.087 1.00 94.44 168 LYS A N 1
ATOM 1357 C CA . LYS A 1 168 ? 32.594 4.401 -86.056 1.00 94.44 168 LYS A CA 1
ATOM 1358 C C . LYS A 1 168 ? 31.201 4.683 -85.488 1.00 94.44 168 LYS A C 1
ATOM 1360 O O . LYS A 1 168 ? 31.040 4.675 -84.272 1.00 94.44 168 LYS A O 1
ATOM 1365 N N . ASN A 1 169 ? 30.191 4.864 -86.341 1.00 95.75 169 ASN A N 1
ATOM 1366 C CA . ASN A 1 169 ? 28.808 5.097 -85.911 1.00 95.75 169 ASN A CA 1
ATOM 1367 C C . ASN A 1 169 ? 28.239 3.914 -85.106 1.00 95.75 169 ASN A C 1
ATOM 1369 O O . ASN A 1 169 ? 27.502 4.126 -84.143 1.00 95.75 169 ASN A O 1
ATOM 1373 N N . GLU A 1 170 ? 28.591 2.672 -85.451 1.00 95.69 170 GLU A N 1
ATOM 1374 C CA . GLU A 1 170 ? 28.228 1.498 -84.650 1.00 95.69 170 GLU A CA 1
ATOM 1375 C C . GLU A 1 170 ? 28.899 1.486 -83.275 1.00 95.69 170 GLU A C 1
ATOM 1377 O O . GLU A 1 170 ? 28.230 1.196 -82.282 1.00 95.69 170 GLU A O 1
ATOM 1382 N N . TRP A 1 171 ? 30.197 1.794 -83.192 1.00 95.62 171 TRP A N 1
ATOM 1383 C CA . TRP A 1 171 ? 30.907 1.868 -81.912 1.00 95.62 171 TRP A CA 1
ATOM 1384 C C . TRP A 1 171 ? 30.422 3.032 -81.049 1.00 95.62 171 TRP A C 1
ATOM 1386 O O . TRP A 1 171 ? 30.196 2.833 -79.860 1.00 95.62 171 TRP A O 1
ATOM 1396 N N . GLU A 1 172 ? 30.150 4.201 -81.632 1.00 95.06 172 GLU A N 1
ATOM 1397 C CA . GLU A 1 172 ? 29.492 5.303 -80.925 1.00 95.06 172 GLU A CA 1
ATOM 1398 C C . GLU A 1 172 ? 28.101 4.904 -80.421 1.00 95.06 172 GLU A C 1
ATOM 1400 O O . GLU A 1 172 ? 27.740 5.247 -79.297 1.00 95.06 172 GLU A O 1
ATOM 1405 N N . LYS A 1 173 ? 27.314 4.155 -81.204 1.00 96.94 173 LYS A N 1
ATOM 1406 C CA . LYS A 1 173 ? 25.995 3.679 -80.766 1.00 96.94 173 LYS A CA 1
ATOM 1407 C C . LYS A 1 1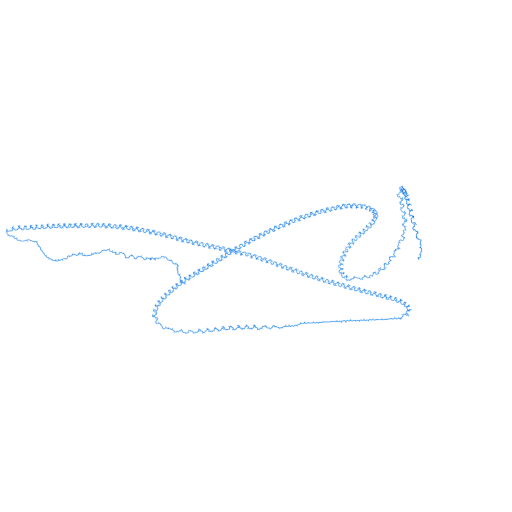73 ? 26.107 2.666 -79.622 1.00 96.94 173 LYS A C 1
ATOM 1409 O O . LYS A 1 173 ? 25.370 2.794 -78.649 1.00 96.94 173 LYS A O 1
ATOM 1414 N N . LYS A 1 174 ? 27.040 1.709 -79.704 1.00 97.25 174 LYS A N 1
ATOM 1415 C CA . LYS A 1 174 ? 27.345 0.744 -78.626 1.00 97.25 174 LYS A CA 1
ATOM 1416 C C . LYS A 1 174 ? 27.801 1.461 -77.350 1.00 97.25 174 LYS A C 1
ATOM 1418 O O . LYS A 1 174 ? 27.293 1.158 -76.278 1.00 97.25 174 LYS A O 1
ATOM 1423 N N . LEU A 1 175 ? 28.688 2.453 -77.474 1.00 95.38 175 LEU A N 1
ATOM 1424 C CA . LEU A 1 175 ? 29.165 3.268 -76.355 1.00 95.38 175 LEU A CA 1
ATOM 1425 C C . LEU A 1 175 ? 28.027 4.061 -75.700 1.00 95.38 175 LEU A C 1
ATOM 1427 O O . LEU A 1 175 ? 27.901 4.035 -74.483 1.00 95.38 175 LEU A O 1
ATOM 1431 N N . ARG A 1 176 ? 27.169 4.724 -76.489 1.00 96.12 176 ARG A N 1
ATOM 1432 C CA . ARG A 1 176 ? 26.007 5.464 -75.965 1.00 96.12 176 ARG A CA 1
ATOM 1433 C C . ARG A 1 176 ? 25.037 4.546 -75.215 1.00 96.12 176 ARG A C 1
ATOM 1435 O O . ARG A 1 176 ? 24.590 4.928 -74.143 1.00 96.12 176 ARG A O 1
ATOM 1442 N N . VAL A 1 177 ? 24.760 3.346 -75.738 1.00 97.50 177 VAL A N 1
ATOM 1443 C CA . VAL A 1 177 ? 23.924 2.338 -75.057 1.00 97.50 177 VAL A CA 1
ATOM 1444 C C . VAL A 1 177 ? 24.550 1.927 -73.720 1.00 97.50 177 VAL A C 1
ATOM 1446 O O . VAL A 1 177 ? 23.907 2.105 -72.690 1.00 97.50 177 VAL A O 1
ATOM 1449 N N . ALA A 1 178 ? 25.821 1.511 -73.712 1.00 94.75 178 ALA A N 1
ATOM 1450 C CA . ALA A 1 178 ? 26.519 1.104 -72.489 1.00 94.75 178 ALA A CA 1
ATOM 1451 C C . ALA A 1 178 ? 26.618 2.234 -71.443 1.00 94.75 178 ALA A C 1
ATOM 1453 O O . ALA A 1 178 ? 26.517 1.981 -70.244 1.00 94.75 178 ALA A O 1
ATOM 1454 N N . VAL A 1 179 ? 26.773 3.492 -71.876 1.00 95.50 179 VAL A N 1
ATOM 1455 C CA . VAL A 1 179 ? 26.707 4.660 -70.981 1.00 95.50 179 VAL A CA 1
ATOM 1456 C C . VAL A 1 179 ? 25.308 4.804 -70.381 1.00 95.50 179 VAL A C 1
ATOM 1458 O O . VAL A 1 179 ? 25.201 4.885 -69.162 1.00 95.50 179 VAL A O 1
ATOM 1461 N N . THR A 1 180 ? 24.238 4.757 -71.185 1.00 95.62 180 THR A N 1
ATOM 1462 C CA . THR A 1 180 ? 22.863 4.850 -70.653 1.00 95.62 180 THR A CA 1
ATOM 1463 C C . THR A 1 180 ? 22.486 3.678 -69.743 1.00 95.62 180 THR A C 1
ATOM 1465 O O . THR A 1 180 ? 21.742 3.871 -68.785 1.00 95.62 180 THR A O 1
ATOM 1468 N N . GLU A 1 181 ? 23.023 2.481 -69.991 1.00 96.00 181 GLU A N 1
ATOM 1469 C CA . GLU A 1 181 ? 22.842 1.307 -69.130 1.00 96.00 181 GLU A CA 1
ATOM 1470 C C . GLU A 1 181 ? 23.544 1.511 -67.776 1.00 96.00 181 GLU A C 1
ATOM 1472 O O . GLU A 1 181 ? 22.897 1.388 -66.738 1.00 96.00 181 GLU A O 1
ATOM 1477 N N . MET A 1 182 ? 24.813 1.942 -67.758 1.00 95.25 182 MET A N 1
ATOM 1478 C CA . MET A 1 182 ? 25.522 2.264 -66.507 1.00 95.25 182 MET A CA 1
ATOM 1479 C C . MET A 1 182 ? 24.907 3.452 -65.747 1.00 95.25 182 MET A C 1
ATOM 1481 O O . MET A 1 182 ? 24.903 3.462 -64.515 1.00 95.25 182 MET A O 1
ATOM 1485 N N . GLU A 1 183 ? 24.386 4.465 -66.445 1.00 94.94 183 GLU A N 1
ATOM 1486 C CA . GLU A 1 183 ? 23.680 5.593 -65.822 1.00 94.94 183 GLU A CA 1
ATOM 1487 C C . GLU A 1 183 ? 22.361 5.147 -65.175 1.00 94.94 183 GLU A C 1
ATOM 1489 O O . GLU A 1 183 ? 22.064 5.561 -64.049 1.00 94.94 183 GLU A O 1
ATOM 1494 N N . GLN A 1 184 ? 21.615 4.250 -65.828 1.00 96.62 184 GLN A N 1
ATOM 1495 C CA . GLN A 1 184 ? 20.404 3.642 -65.275 1.00 96.62 184 GLN A CA 1
ATOM 1496 C C . GLN A 1 184 ? 20.719 2.732 -64.077 1.00 96.62 184 GLN A C 1
ATOM 1498 O O . GLN A 1 184 ? 20.071 2.857 -63.039 1.00 96.62 184 GLN A O 1
ATOM 1503 N N . GLU A 1 185 ? 21.740 1.872 -64.162 1.00 96.31 185 GLU A N 1
ATOM 1504 C CA . GLU A 1 185 ? 22.181 1.034 -63.036 1.00 96.31 185 GLU A CA 1
ATOM 1505 C C . GLU A 1 185 ? 22.614 1.881 -61.833 1.00 96.31 185 GLU A C 1
ATOM 1507 O O . GLU A 1 185 ? 22.206 1.611 -60.701 1.00 96.31 185 GLU A O 1
ATOM 1512 N N . LYS A 1 186 ? 23.383 2.952 -62.066 1.00 95.56 186 LYS A N 1
ATOM 1513 C CA . LYS A 1 186 ? 23.775 3.919 -61.031 1.00 95.56 186 LYS A CA 1
ATOM 1514 C C . LYS A 1 186 ? 22.555 4.578 -60.382 1.00 95.56 186 LYS A C 1
ATOM 1516 O O . LYS A 1 186 ? 22.520 4.701 -59.156 1.00 95.56 186 LYS A O 1
ATOM 1521 N N . PHE A 1 187 ? 21.561 4.981 -61.174 1.00 97.06 187 PHE A N 1
ATOM 1522 C CA . PHE A 1 187 ? 20.315 5.554 -60.663 1.00 97.06 187 PHE A CA 1
ATOM 1523 C C . PHE A 1 187 ? 19.515 4.540 -59.834 1.00 97.06 187 PHE A C 1
ATOM 1525 O O . PHE A 1 187 ? 19.094 4.862 -58.722 1.00 97.06 187 PHE A O 1
ATOM 1532 N N . ASP A 1 188 ? 19.355 3.303 -60.307 1.00 96.31 188 ASP A N 1
ATOM 1533 C CA . ASP A 1 188 ? 18.624 2.263 -59.576 1.00 96.31 188 ASP A CA 1
ATOM 1534 C C . ASP A 1 188 ? 19.360 1.793 -58.311 1.00 96.31 188 ASP A C 1
ATOM 1536 O O . ASP A 1 188 ? 18.710 1.469 -57.316 1.00 96.31 188 ASP A O 1
ATOM 1540 N N . LEU A 1 189 ? 20.697 1.811 -58.288 1.00 96.81 189 LEU A N 1
ATOM 1541 C CA . LEU A 1 189 ? 21.489 1.603 -57.070 1.00 96.81 189 LEU A CA 1
ATOM 1542 C C . LEU A 1 189 ? 21.309 2.758 -56.077 1.00 96.81 189 LEU A C 1
ATOM 1544 O O . LEU A 1 189 ? 21.037 2.508 -54.903 1.00 96.81 189 LEU A O 1
ATOM 1548 N N . GLN A 1 190 ? 21.376 4.014 -56.529 1.00 95.44 190 GLN A N 1
ATOM 1549 C CA . GLN A 1 190 ? 21.115 5.181 -55.677 1.00 95.44 190 GLN A CA 1
ATOM 1550 C C . GLN A 1 190 ? 19.679 5.164 -55.120 1.00 95.44 190 GLN A C 1
ATOM 1552 O O . GLN A 1 190 ? 19.463 5.456 -53.941 1.00 95.44 190 GLN A O 1
ATOM 1557 N N . LYS A 1 191 ? 18.701 4.757 -55.933 1.00 97.94 191 LYS A N 1
ATOM 1558 C CA . LYS A 1 191 ? 17.300 4.581 -55.537 1.00 97.94 191 LYS A CA 1
ATOM 1559 C C . LYS A 1 191 ? 17.140 3.470 -54.497 1.00 97.94 191 LYS A C 1
ATOM 1561 O O . LYS A 1 191 ? 16.513 3.715 -53.472 1.00 97.94 191 LYS A O 1
ATOM 1566 N N . LYS A 1 192 ? 17.756 2.299 -54.701 1.00 97.25 192 LYS A N 1
ATOM 1567 C CA . LYS A 1 192 ? 17.793 1.206 -53.708 1.00 97.25 192 LYS A CA 1
ATOM 1568 C C . LYS A 1 192 ? 18.432 1.662 -52.398 1.00 97.25 192 LYS A C 1
ATOM 1570 O O . LYS A 1 192 ? 17.825 1.496 -51.353 1.00 97.25 192 LYS A O 1
ATOM 1575 N N . HIS A 1 193 ? 19.594 2.317 -52.434 1.00 97.00 193 HIS A N 1
ATOM 1576 C CA . HIS A 1 193 ? 20.216 2.868 -51.224 1.00 97.00 193 HIS A CA 1
ATOM 1577 C C . HIS A 1 193 ? 19.301 3.870 -50.501 1.00 97.00 193 HIS A C 1
ATOM 1579 O O . HIS A 1 193 ? 19.226 3.845 -49.277 1.00 97.00 193 HIS A O 1
ATOM 1585 N N . THR A 1 194 ? 18.568 4.710 -51.240 1.00 96.44 194 THR A N 1
ATOM 1586 C CA . THR A 1 194 ? 17.589 5.643 -50.653 1.00 96.44 194 THR A CA 1
ATOM 1587 C C . THR A 1 194 ? 16.446 4.902 -49.952 1.00 96.44 194 THR A C 1
ATOM 1589 O O . THR A 1 194 ? 16.125 5.239 -48.816 1.00 96.44 194 THR A O 1
ATOM 1592 N N . VAL A 1 195 ? 15.882 3.867 -50.587 1.00 97.38 195 VAL A N 1
ATOM 1593 C CA . VAL A 1 195 ? 14.815 3.032 -50.007 1.00 97.38 195 VAL A CA 1
ATOM 1594 C C . VAL A 1 195 ? 15.315 2.272 -48.778 1.00 97.38 195 VAL A C 1
ATOM 1596 O O . VAL A 1 195 ? 14.706 2.392 -47.724 1.00 97.38 195 VAL A O 1
ATOM 1599 N N . ASN A 1 196 ? 16.468 1.602 -48.849 1.00 97.44 196 ASN A N 1
ATOM 1600 C CA . ASN A 1 196 ? 17.048 0.889 -47.706 1.00 97.44 196 ASN A CA 1
ATOM 1601 C C . ASN A 1 196 ? 17.292 1.824 -46.500 1.00 97.44 196 ASN A C 1
ATOM 1603 O O . ASN A 1 196 ? 17.121 1.420 -45.353 1.00 97.44 196 ASN A O 1
ATOM 1607 N N . ILE A 1 197 ? 17.694 3.082 -46.736 1.00 97.12 197 ILE A N 1
ATOM 1608 C CA . ILE A 1 197 ? 17.847 4.089 -45.672 1.00 97.12 197 ILE A CA 1
ATOM 1609 C C . ILE A 1 197 ? 16.482 4.494 -45.095 1.00 97.12 197 ILE A C 1
ATOM 1611 O O . ILE A 1 197 ? 16.368 4.652 -43.881 1.00 97.12 197 ILE A O 1
ATOM 1615 N N . GLN A 1 198 ? 15.449 4.641 -45.929 1.00 96.56 198 GLN A N 1
ATOM 1616 C CA . GLN A 1 198 ? 14.081 4.921 -45.476 1.00 96.56 198 GLN A CA 1
ATOM 1617 C C . GLN A 1 198 ? 13.518 3.763 -44.639 1.00 96.56 198 GLN A C 1
ATOM 1619 O O . GLN A 1 198 ? 13.061 4.005 -43.527 1.00 96.56 198 GLN A O 1
ATOM 1624 N N . GLU A 1 199 ? 13.649 2.520 -45.103 1.00 96.69 199 GLU A N 1
ATOM 1625 C CA . GLU A 1 199 ? 13.234 1.309 -44.381 1.00 96.69 199 GLU A CA 1
ATOM 1626 C C . GLU A 1 199 ? 13.930 1.201 -43.012 1.00 96.69 199 GLU A C 1
ATOM 1628 O O . GLU A 1 199 ? 13.258 1.063 -41.992 1.00 96.69 199 GLU A O 1
ATOM 1633 N N . LEU A 1 200 ? 15.257 1.378 -42.948 1.00 97.44 200 LEU A N 1
ATOM 1634 C CA . LEU A 1 200 ? 16.009 1.361 -41.682 1.00 97.44 200 LEU A CA 1
ATOM 1635 C C . LEU A 1 200 ? 15.604 2.492 -40.719 1.00 97.44 200 LEU A C 1
ATOM 1637 O O . LEU A 1 200 ? 15.590 2.294 -39.499 1.00 97.44 200 LEU A O 1
ATOM 1641 N N . LEU A 1 201 ? 15.271 3.679 -41.237 1.00 97.06 201 LEU A N 1
ATOM 1642 C CA . LEU A 1 201 ? 14.748 4.785 -40.428 1.00 97.06 201 LEU A CA 1
ATOM 1643 C C . LEU A 1 201 ? 13.329 4.485 -39.927 1.00 97.06 201 LEU A C 1
ATOM 1645 O O . LEU A 1 201 ? 13.030 4.759 -38.766 1.00 97.06 201 LEU A O 1
ATOM 1649 N N . GLU A 1 202 ? 12.468 3.894 -40.753 1.00 97.31 202 GLU A N 1
ATOM 1650 C CA . GLU A 1 202 ? 11.113 3.493 -40.369 1.00 97.31 202 GLU A CA 1
ATOM 1651 C C . GLU A 1 202 ? 11.119 2.363 -39.331 1.00 97.31 202 GLU A C 1
ATOM 1653 O O . GLU A 1 202 ? 10.440 2.493 -38.313 1.00 97.31 202 GLU A O 1
ATOM 1658 N N . GLU A 1 203 ? 11.934 1.318 -39.501 1.00 97.56 203 GLU A N 1
ATOM 1659 C CA . GLU A 1 203 ? 12.139 0.269 -38.490 1.00 97.56 203 GLU A CA 1
ATOM 1660 C C . GLU A 1 203 ? 12.654 0.848 -37.164 1.00 97.56 203 GLU A C 1
ATOM 1662 O O . GLU A 1 203 ? 12.156 0.503 -36.086 1.00 97.56 203 GLU A O 1
ATOM 1667 N N . THR A 1 204 ? 13.621 1.769 -37.228 1.00 96.56 204 THR A N 1
ATOM 1668 C CA . THR A 1 204 ? 14.170 2.440 -36.039 1.00 96.56 204 THR A CA 1
ATOM 1669 C C . THR A 1 204 ? 13.100 3.278 -35.338 1.00 96.56 204 THR A C 1
ATOM 1671 O O . THR A 1 204 ? 12.933 3.161 -34.122 1.00 96.56 204 THR A O 1
ATOM 1674 N N . ASN A 1 205 ? 12.321 4.062 -36.085 1.00 97.56 205 ASN A N 1
ATOM 1675 C CA . ASN A 1 205 ? 11.228 4.874 -35.547 1.00 97.56 205 ASN A CA 1
ATOM 1676 C C . ASN A 1 205 ? 10.100 4.010 -34.956 1.00 97.56 205 ASN A C 1
ATOM 1678 O O . ASN A 1 205 ? 9.605 4.315 -33.873 1.00 97.56 205 ASN A O 1
ATOM 1682 N N . GLN A 1 206 ? 9.731 2.897 -35.598 1.00 97.75 206 GLN A N 1
ATOM 1683 C CA . GLN A 1 206 ? 8.763 1.936 -35.054 1.00 97.75 206 GLN A CA 1
ATOM 1684 C C . GLN A 1 206 ? 9.271 1.292 -33.755 1.00 97.75 206 GLN A C 1
ATOM 1686 O O . GLN A 1 206 ? 8.519 1.170 -32.782 1.00 97.75 206 GLN A O 1
ATOM 1691 N N . ARG A 1 207 ? 10.559 0.921 -33.697 1.00 97.81 207 ARG A N 1
ATOM 1692 C CA . ARG A 1 207 ? 11.196 0.373 -32.488 1.00 97.81 207 ARG A CA 1
ATOM 1693 C C . ARG A 1 207 ? 11.237 1.394 -31.348 1.00 97.81 207 ARG A C 1
ATOM 1695 O O . ARG A 1 207 ? 10.973 1.012 -30.207 1.00 97.81 207 ARG A O 1
ATOM 1702 N N . LEU A 1 208 ? 11.523 2.664 -31.643 1.00 96.62 208 LEU A N 1
ATOM 1703 C CA . LEU A 1 208 ? 11.478 3.766 -30.676 1.00 96.62 208 LEU A CA 1
ATOM 1704 C C . LEU A 1 208 ? 10.052 4.000 -30.163 1.00 96.62 208 LEU A C 1
ATOM 1706 O O . LEU A 1 208 ? 9.836 3.907 -28.959 1.00 96.62 208 LEU A O 1
ATOM 1710 N N . ALA A 1 209 ? 9.064 4.169 -31.044 1.00 95.69 209 ALA A N 1
ATOM 1711 C CA . ALA A 1 209 ? 7.666 4.378 -30.653 1.00 95.69 209 ALA A CA 1
ATOM 1712 C C . ALA A 1 209 ? 7.109 3.217 -29.801 1.00 95.69 209 ALA A C 1
ATOM 1714 O O . ALA A 1 209 ? 6.399 3.438 -28.817 1.00 95.69 209 ALA A O 1
ATOM 1715 N N . LYS A 1 210 ? 7.478 1.966 -30.118 1.00 97.56 210 LYS A N 1
ATOM 1716 C CA . LYS A 1 210 ? 7.157 0.801 -29.275 1.00 97.56 210 LYS A CA 1
ATOM 1717 C C . LYS A 1 210 ? 7.823 0.899 -27.897 1.00 97.56 210 LYS A C 1
ATOM 1719 O O . LYS A 1 210 ? 7.170 0.656 -26.884 1.00 97.56 210 LYS A O 1
ATOM 1724 N N . MET A 1 211 ? 9.102 1.267 -27.845 1.00 96.25 211 MET A N 1
ATOM 1725 C CA . MET A 1 211 ? 9.851 1.428 -26.596 1.00 96.25 211 MET A CA 1
ATOM 1726 C C . MET A 1 211 ? 9.258 2.544 -25.715 1.00 96.25 211 MET A C 1
ATOM 1728 O O . MET A 1 211 ? 9.070 2.339 -24.516 1.00 96.25 211 MET A O 1
ATOM 1732 N N . GLU A 1 212 ? 8.896 3.685 -26.302 1.00 95.19 212 GLU A N 1
ATOM 1733 C CA . GLU A 1 212 ? 8.229 4.814 -25.638 1.00 95.19 212 GLU A CA 1
ATOM 1734 C C . GLU A 1 212 ? 6.848 4.433 -25.091 1.00 95.19 212 GLU A C 1
ATOM 1736 O O . GLU A 1 212 ? 6.517 4.771 -23.949 1.00 95.19 212 GLU A O 1
ATOM 1741 N N . ALA A 1 213 ? 6.060 3.675 -25.860 1.00 95.81 213 ALA A N 1
ATOM 1742 C CA . ALA A 1 213 ? 4.774 3.145 -25.415 1.00 95.81 213 ALA A CA 1
ATOM 1743 C C . ALA A 1 213 ? 4.936 2.162 -24.239 1.00 95.81 213 ALA A C 1
ATOM 1745 O O . ALA A 1 213 ? 4.183 2.234 -23.265 1.00 95.81 213 ALA A O 1
ATOM 1746 N N . GLU A 1 214 ? 5.946 1.285 -24.274 1.00 96.75 214 GLU A N 1
ATOM 1747 C CA . GLU A 1 214 ? 6.241 0.353 -23.179 1.00 96.75 214 GLU A CA 1
ATOM 1748 C C . GLU A 1 214 ? 6.765 1.064 -21.919 1.00 96.75 214 GLU A C 1
ATOM 1750 O O . GLU A 1 214 ? 6.350 0.716 -20.810 1.00 96.75 214 GLU A O 1
ATOM 1755 N N . TYR A 1 215 ? 7.607 2.097 -22.046 1.00 96.88 215 TYR A N 1
ATOM 1756 C CA . TYR A 1 215 ? 8.005 2.931 -20.903 1.00 96.88 215 TYR A CA 1
ATOM 1757 C C . TYR A 1 215 ? 6.831 3.740 -20.337 1.00 96.88 215 TYR A C 1
ATOM 1759 O O . TYR A 1 215 ? 6.671 3.801 -19.117 1.00 96.88 215 TYR A O 1
ATOM 1767 N N . SER A 1 216 ? 5.963 4.286 -21.190 1.00 95.12 216 SER A N 1
ATOM 1768 C CA . SER A 1 216 ? 4.749 4.998 -20.768 1.00 95.12 216 SER A CA 1
ATOM 1769 C C . SER A 1 216 ? 3.778 4.070 -20.030 1.00 95.12 216 SER A C 1
ATOM 1771 O O . SER A 1 216 ? 3.288 4.415 -18.954 1.00 95.12 216 SER A O 1
ATOM 1773 N N . GLY A 1 217 ? 3.551 2.855 -20.543 1.00 96.88 217 GLY A N 1
ATOM 1774 C CA . GLY A 1 217 ? 2.727 1.838 -19.883 1.00 96.88 217 GLY A CA 1
ATOM 1775 C C . GLY A 1 217 ? 3.310 1.376 -18.543 1.00 96.88 217 GLY A C 1
ATOM 1776 O O . GLY A 1 217 ? 2.578 1.262 -17.557 1.00 96.88 217 GLY A O 1
ATOM 1777 N N . ARG A 1 218 ? 4.636 1.186 -18.467 1.00 96.38 218 ARG A N 1
ATOM 1778 C CA . ARG A 1 218 ? 5.359 0.928 -17.208 1.00 96.38 218 ARG A CA 1
ATOM 1779 C C . ARG A 1 218 ? 5.149 2.056 -16.198 1.00 96.38 218 ARG A C 1
ATOM 1781 O O . ARG A 1 218 ? 4.769 1.766 -15.067 1.00 96.38 218 ARG A O 1
ATOM 1788 N N . ALA A 1 219 ? 5.348 3.311 -16.603 1.00 93.50 219 ALA A N 1
ATOM 1789 C CA . ALA A 1 219 ? 5.196 4.482 -15.739 1.00 93.50 219 ALA A CA 1
ATOM 1790 C C . ALA A 1 219 ? 3.759 4.635 -15.212 1.00 93.50 219 ALA A C 1
ATOM 1792 O O . ALA A 1 219 ? 3.556 4.817 -14.015 1.00 93.50 219 ALA A O 1
ATOM 1793 N N . GLN A 1 220 ? 2.745 4.468 -16.066 1.00 95.88 220 GLN A N 1
ATOM 1794 C CA . GLN A 1 220 ? 1.341 4.480 -15.636 1.00 95.88 220 GLN A CA 1
ATOM 1795 C C . GLN A 1 220 ? 1.016 3.323 -14.676 1.00 95.88 220 GLN A C 1
ATOM 1797 O O . GLN A 1 220 ? 0.231 3.492 -13.739 1.00 95.88 220 GLN A O 1
ATOM 1802 N N . SER A 1 221 ? 1.624 2.148 -14.877 1.00 95.00 221 SER A N 1
ATOM 1803 C CA . SER A 1 221 ? 1.462 0.999 -13.981 1.00 95.00 221 SER A CA 1
ATOM 1804 C C . SER A 1 221 ? 2.110 1.242 -12.614 1.00 95.00 221 SER A C 1
ATOM 1806 O O . SER A 1 221 ? 1.465 1.007 -11.589 1.00 95.00 221 SER A O 1
ATOM 1808 N N . THR A 1 222 ? 3.343 1.758 -12.564 1.00 95.00 222 THR A N 1
ATOM 1809 C CA . THR A 1 222 ? 4.006 2.086 -11.292 1.00 95.00 222 THR A CA 1
ATOM 1810 C C . THR A 1 222 ? 3.270 3.209 -10.566 1.00 95.00 222 THR A C 1
ATOM 1812 O O . THR A 1 222 ? 2.943 3.043 -9.391 1.00 95.00 222 THR A O 1
ATOM 1815 N N . GLU A 1 223 ? 2.881 4.285 -11.254 1.00 96.19 223 GLU A N 1
ATOM 1816 C CA . GLU A 1 223 ? 2.093 5.375 -10.667 1.00 96.19 223 GLU A CA 1
ATOM 1817 C C . GLU A 1 223 ? 0.747 4.870 -10.114 1.00 96.19 223 GLU A C 1
ATOM 1819 O O . GLU A 1 223 ? 0.345 5.240 -9.010 1.00 96.19 223 GLU A O 1
ATOM 1824 N N . LYS A 1 224 ? 0.071 3.943 -10.810 1.00 96.19 224 LYS A N 1
ATOM 1825 C CA . LYS A 1 224 ? -1.135 3.284 -10.284 1.00 96.19 224 LYS A CA 1
ATOM 1826 C C . LYS A 1 224 ? -0.848 2.503 -8.998 1.00 96.19 224 LYS A C 1
ATOM 1828 O O . LYS A 1 224 ? -1.607 2.649 -8.040 1.00 96.19 224 LYS A O 1
ATOM 1833 N N . THR A 1 225 ? 0.236 1.723 -8.940 1.00 96.19 225 THR A N 1
ATOM 1834 C CA . THR A 1 225 ? 0.608 1.009 -7.702 1.00 96.19 225 THR A CA 1
ATOM 1835 C C . THR A 1 225 ? 0.952 1.962 -6.557 1.00 96.19 225 THR A C 1
ATOM 1837 O O . THR A 1 225 ? 0.526 1.708 -5.433 1.00 96.19 225 THR A O 1
ATOM 1840 N N . VAL A 1 226 ? 1.616 3.093 -6.826 1.00 95.06 226 VAL A N 1
ATOM 1841 C CA . VAL A 1 226 ? 1.878 4.146 -5.828 1.00 95.06 226 VAL A CA 1
ATOM 1842 C C . VAL A 1 226 ? 0.564 4.740 -5.320 1.00 95.06 226 VAL A C 1
ATOM 1844 O O . VAL A 1 226 ? 0.321 4.718 -4.116 1.00 95.06 226 VAL A O 1
ATOM 1847 N N . ARG A 1 227 ? -0.343 5.167 -6.211 1.00 96.56 227 ARG A N 1
ATOM 1848 C CA . ARG A 1 227 ? -1.658 5.713 -5.825 1.00 96.56 227 ARG A CA 1
ATOM 1849 C C . ARG A 1 227 ? -2.515 4.716 -5.032 1.00 96.56 227 ARG A C 1
ATOM 1851 O O . ARG A 1 227 ? -3.282 5.132 -4.166 1.00 96.56 227 ARG A O 1
ATOM 1858 N N . ASP A 1 228 ? -2.409 3.415 -5.296 1.00 97.25 228 ASP A N 1
ATOM 1859 C CA . ASP A 1 228 ? -3.127 2.384 -4.532 1.00 97.25 228 ASP A CA 1
ATOM 1860 C C . ASP A 1 228 ? -2.445 2.059 -3.185 1.00 97.25 228 ASP A C 1
ATOM 1862 O O . ASP A 1 228 ? -3.140 1.810 -2.195 1.00 97.25 228 ASP A O 1
ATOM 1866 N N . LEU A 1 229 ? -1.113 2.148 -3.089 1.00 96.44 229 LEU A N 1
ATOM 1867 C CA . LEU A 1 229 ? -0.384 2.086 -1.816 1.00 96.44 229 LEU A CA 1
ATOM 1868 C C . LEU A 1 229 ? -0.676 3.307 -0.933 1.00 96.44 229 LEU A C 1
ATOM 1870 O O . LEU A 1 229 ? -0.960 3.137 0.250 1.00 96.44 229 LEU A O 1
ATOM 1874 N N . GLU A 1 230 ? -0.712 4.518 -1.490 1.00 96.69 230 GLU A N 1
ATOM 1875 C CA . GLU A 1 230 ? -1.103 5.731 -0.761 1.00 96.69 230 GLU A CA 1
ATOM 1876 C C . GLU A 1 230 ? -2.501 5.622 -0.146 1.00 96.69 230 GLU A C 1
ATOM 1878 O O . GLU A 1 230 ? -2.699 6.007 1.006 1.00 96.69 230 GLU A O 1
ATOM 1883 N N . LYS A 1 231 ? -3.482 5.097 -0.897 1.00 97.00 231 LYS A N 1
ATOM 1884 C CA . LYS A 1 231 ? -4.840 4.853 -0.379 1.00 97.00 231 LYS A CA 1
ATOM 1885 C C . LYS A 1 231 ? -4.811 3.870 0.787 1.00 97.00 231 LYS A C 1
ATOM 1887 O O . LYS A 1 231 ? -5.478 4.113 1.789 1.00 97.00 231 LYS A O 1
ATOM 1892 N N . ARG A 1 232 ? -4.028 2.788 0.681 1.00 97.94 232 ARG A N 1
ATOM 1893 C CA . ARG A 1 232 ? -3.859 1.805 1.766 1.00 97.94 232 ARG A CA 1
ATOM 1894 C C . ARG A 1 232 ? -3.225 2.433 3.005 1.00 97.94 232 ARG A C 1
ATOM 1896 O O . ARG A 1 232 ? -3.751 2.228 4.091 1.00 97.94 232 ARG A O 1
ATOM 1903 N N . VAL A 1 233 ? -2.180 3.248 2.849 1.00 97.19 233 VAL A N 1
ATOM 1904 C CA . VAL A 1 233 ? -1.557 3.986 3.962 1.00 97.19 233 VAL A CA 1
ATOM 1905 C C . VAL A 1 233 ? -2.565 4.941 4.608 1.00 97.19 233 VAL A C 1
ATOM 1907 O O . VAL A 1 233 ? -2.770 4.867 5.815 1.00 97.19 233 VAL A O 1
ATOM 1910 N N . LYS A 1 234 ? -3.272 5.765 3.821 1.00 95.75 234 LYS A N 1
ATOM 1911 C CA . LYS A 1 234 ? -4.316 6.687 4.316 1.00 95.75 234 LYS A CA 1
ATOM 1912 C C . LYS A 1 234 ? -5.430 5.938 5.072 1.00 95.75 234 LYS A C 1
ATOM 1914 O O . LYS A 1 234 ? -5.838 6.374 6.147 1.00 95.75 234 LYS A O 1
ATOM 1919 N N . GLN A 1 235 ? -5.874 4.784 4.566 1.00 96.62 235 GLN A N 1
ATOM 1920 C CA . GLN A 1 235 ? -6.843 3.913 5.241 1.00 96.62 235 GLN A CA 1
ATOM 1921 C C . GLN A 1 235 ? -6.299 3.360 6.569 1.00 96.62 235 GLN A C 1
ATOM 1923 O O . GLN A 1 235 ? -6.966 3.475 7.597 1.00 96.62 235 GLN A O 1
ATOM 1928 N N . GLN A 1 236 ? -5.075 2.825 6.574 1.00 95.88 236 GLN A N 1
ATOM 1929 C CA . GLN A 1 236 ? -4.433 2.281 7.773 1.00 95.88 236 GLN A CA 1
ATOM 1930 C C . GLN A 1 236 ? -4.191 3.364 8.837 1.00 95.88 236 GLN A C 1
ATOM 1932 O O . GLN A 1 236 ? -4.415 3.108 10.018 1.00 95.88 236 GLN A O 1
ATOM 1937 N N . SER A 1 237 ? -3.830 4.593 8.453 1.00 95.88 237 SER A N 1
ATOM 1938 C CA . SER A 1 237 ? -3.747 5.733 9.379 1.00 95.88 237 SER A CA 1
ATOM 1939 C C . SER A 1 237 ? -5.098 6.032 10.040 1.00 95.88 237 SER A C 1
ATOM 1941 O O . SER A 1 237 ? -5.161 6.161 11.263 1.00 95.88 237 SER A O 1
ATOM 1943 N N . MET A 1 238 ? -6.195 6.059 9.271 1.00 97.44 238 MET A N 1
ATOM 1944 C CA . MET A 1 238 ? -7.546 6.246 9.825 1.00 97.44 238 MET A CA 1
ATOM 1945 C C . MET A 1 238 ? -7.978 5.095 10.749 1.00 97.44 238 MET A C 1
ATOM 1947 O O . MET A 1 238 ? -8.692 5.321 11.726 1.00 97.44 238 MET A O 1
ATOM 1951 N N . GLU A 1 239 ? -7.565 3.860 10.466 1.00 95.81 239 GLU A N 1
ATOM 1952 C CA . GLU A 1 239 ? -7.825 2.693 11.322 1.00 95.81 239 GLU A CA 1
ATOM 1953 C C . GLU A 1 239 ? -7.007 2.739 12.621 1.00 95.81 239 GLU A C 1
ATOM 1955 O O . GLU A 1 239 ? -7.560 2.499 13.697 1.00 95.81 239 GLU A O 1
ATOM 1960 N N . VAL A 1 240 ? -5.734 3.142 12.560 1.00 96.94 240 VAL A N 1
ATOM 1961 C CA . VAL A 1 240 ? -4.885 3.378 13.740 1.00 96.94 240 VAL A CA 1
ATOM 1962 C C . VAL A 1 240 ? -5.447 4.507 14.606 1.00 96.94 240 VAL A C 1
ATOM 1964 O O . VAL A 1 240 ? -5.517 4.358 15.827 1.00 96.94 240 VAL A O 1
ATOM 1967 N N . GLU A 1 241 ? -5.929 5.600 14.008 1.00 96.44 241 GLU A N 1
ATOM 1968 C CA . GLU A 1 241 ? -6.625 6.668 14.733 1.00 96.44 241 GLU A CA 1
ATOM 1969 C C . GLU A 1 241 ? -7.904 6.186 15.425 1.00 96.44 241 GLU A C 1
ATOM 1971 O O . GLU A 1 241 ? -8.126 6.510 16.594 1.00 96.44 241 GLU A O 1
ATOM 1976 N N . LYS A 1 242 ? -8.748 5.410 14.732 1.00 97.25 242 LYS A N 1
ATOM 1977 C CA . LYS A 1 242 ? -9.956 4.808 15.325 1.00 97.25 242 LYS A CA 1
ATOM 1978 C C . LYS A 1 242 ? -9.583 3.882 16.485 1.00 97.25 242 LYS A C 1
ATOM 1980 O O . LYS A 1 242 ? -10.186 3.978 17.551 1.00 97.25 242 LYS A O 1
ATOM 1985 N N . GLY A 1 243 ? -8.547 3.058 16.320 1.00 97.00 243 GLY A N 1
ATOM 1986 C CA . GLY A 1 243 ? -8.002 2.201 17.374 1.00 97.00 243 GLY A CA 1
ATOM 1987 C C . GLY A 1 243 ? -7.456 2.985 18.573 1.00 97.00 243 GLY A C 1
ATOM 1988 O O . GLY A 1 243 ? -7.681 2.585 19.712 1.00 97.00 243 GLY A O 1
ATOM 1989 N N . ASN A 1 244 ? -6.800 4.128 18.348 1.00 97.06 244 ASN A N 1
ATOM 1990 C CA . ASN A 1 244 ? -6.349 5.032 19.412 1.00 97.06 244 ASN A CA 1
ATOM 1991 C C . ASN A 1 244 ? -7.530 5.669 20.160 1.00 97.06 244 ASN A C 1
ATOM 1993 O O . ASN A 1 244 ? -7.546 5.647 21.387 1.00 97.06 244 ASN A O 1
ATOM 1997 N N . LYS A 1 245 ? -8.542 6.166 19.438 1.00 97.69 245 LYS A N 1
ATOM 1998 C CA . LYS A 1 245 ? -9.769 6.749 20.016 1.00 97.69 245 LYS A CA 1
ATOM 1999 C C . LYS A 1 245 ? -10.559 5.715 20.837 1.00 97.69 245 LYS A C 1
ATOM 2001 O O . LYS A 1 245 ? -11.061 6.043 21.909 1.00 97.69 245 LYS A O 1
ATOM 2006 N N . LEU A 1 246 ? -10.611 4.456 20.388 1.00 97.25 246 LEU A N 1
ATOM 2007 C CA . LEU A 1 246 ? -11.192 3.342 21.150 1.00 97.25 246 LEU A CA 1
ATOM 2008 C C . LEU A 1 246 ? -10.363 2.991 22.395 1.00 97.25 246 LEU A C 1
ATOM 2010 O O . LEU A 1 246 ? -10.933 2.897 23.479 1.00 97.25 246 LEU A O 1
ATOM 2014 N N . ARG A 1 247 ? -9.031 2.865 22.278 1.00 96.88 247 ARG A N 1
ATOM 2015 C CA . ARG A 1 247 ? -8.141 2.640 23.435 1.00 96.88 247 ARG A CA 1
ATOM 2016 C C . ARG A 1 247 ? -8.302 3.728 24.495 1.00 96.88 247 ARG A C 1
ATOM 2018 O O . ARG A 1 247 ? -8.475 3.402 25.662 1.00 96.88 247 ARG A O 1
ATOM 2025 N N . GLN A 1 248 ? -8.307 4.998 24.087 1.00 96.75 248 GLN A N 1
ATOM 2026 C CA . GLN A 1 248 ? -8.489 6.137 24.989 1.00 96.75 248 GLN A CA 1
ATOM 2027 C C . GLN A 1 248 ? -9.815 6.052 25.756 1.00 96.75 248 GLN A C 1
ATOM 2029 O O . GLN A 1 248 ? -9.821 6.253 26.969 1.00 96.75 248 GLN A O 1
ATOM 2034 N N . ARG A 1 249 ? -10.915 5.697 25.076 1.00 98.06 249 ARG A N 1
ATOM 2035 C CA . ARG A 1 249 ? -12.220 5.507 25.721 1.00 98.06 249 ARG A CA 1
ATOM 2036 C C . ARG A 1 249 ? -12.196 4.358 26.730 1.00 98.06 249 ARG A C 1
ATOM 2038 O O . ARG A 1 249 ? -12.586 4.568 27.870 1.00 98.06 249 ARG A O 1
ATOM 2045 N N . VAL A 1 250 ? -11.661 3.192 26.361 1.00 97.31 250 VAL A N 1
ATOM 2046 C CA . VAL A 1 250 ? -11.556 2.037 27.275 1.00 97.31 250 VAL A CA 1
ATOM 2047 C C . VAL A 1 250 ? -10.684 2.364 28.496 1.00 97.31 250 VAL A C 1
ATOM 2049 O O . VAL A 1 250 ? -10.993 1.939 29.605 1.00 97.31 250 VAL A O 1
ATOM 2052 N N . THR A 1 251 ? -9.626 3.168 28.343 1.00 96.06 251 THR A N 1
ATOM 2053 C CA . THR A 1 251 ? -8.836 3.670 29.482 1.00 96.06 251 THR A CA 1
ATOM 2054 C C . THR A 1 251 ? -9.640 4.619 30.381 1.00 96.06 251 THR A C 1
ATOM 2056 O O . THR A 1 251 ? -9.507 4.542 31.600 1.00 96.06 251 THR A O 1
ATOM 2059 N N . GLN A 1 252 ? -10.492 5.479 29.814 1.00 97.06 252 GLN A N 1
ATOM 2060 C CA . GLN A 1 252 ? -11.382 6.365 30.579 1.00 97.06 252 GLN A CA 1
ATOM 2061 C C . GLN A 1 252 ? -12.473 5.578 31.323 1.00 97.06 252 GLN A C 1
ATOM 2063 O O . GLN A 1 252 ? -12.662 5.793 32.517 1.00 97.06 252 GLN A O 1
ATOM 2068 N N . GLU A 1 253 ? -13.131 4.631 30.652 1.00 96.81 253 GLU A N 1
ATOM 2069 C CA . GLU A 1 253 ? -14.135 3.727 31.233 1.00 96.81 253 GLU A CA 1
ATOM 2070 C C . GLU A 1 253 ? -13.523 2.879 32.362 1.00 96.81 253 GLU A C 1
ATOM 2072 O O . GLU A 1 253 ? -14.086 2.794 33.453 1.00 96.81 253 GLU A O 1
ATOM 2077 N N . LYS A 1 254 ? -12.314 2.333 32.158 1.00 97.25 254 LYS A N 1
ATOM 2078 C CA . LYS A 1 254 ? -11.554 1.624 33.199 1.00 97.25 254 LYS A CA 1
ATOM 2079 C C . LYS A 1 254 ? -11.281 2.516 34.415 1.00 97.25 254 LYS A C 1
ATOM 2081 O O . LYS A 1 254 ? -11.557 2.095 35.533 1.00 97.25 254 LYS A O 1
ATOM 2086 N N . ALA A 1 255 ? -10.786 3.739 34.212 1.00 96.62 255 ALA A N 1
ATOM 2087 C CA . ALA A 1 255 ? -10.507 4.665 35.311 1.00 96.62 255 ALA A CA 1
ATOM 2088 C C . ALA A 1 255 ? -11.785 5.064 36.078 1.00 96.62 255 ALA A C 1
ATOM 2090 O O . ALA A 1 255 ? -11.766 5.164 37.304 1.00 96.62 255 ALA A O 1
ATOM 2091 N N . GLN A 1 256 ? -12.913 5.235 35.379 1.00 97.56 256 GLN A N 1
ATOM 2092 C CA . GLN A 1 256 ? -14.217 5.465 36.008 1.00 97.56 256 GLN A CA 1
ATOM 2093 C C . GLN A 1 256 ? -14.651 4.265 36.860 1.00 97.56 256 GLN A C 1
ATOM 2095 O O . GLN A 1 256 ? -15.066 4.459 38.003 1.00 97.56 256 GLN A O 1
ATOM 2100 N N . LEU A 1 257 ? -14.514 3.036 36.354 1.00 95.56 257 LEU A N 1
ATOM 2101 C CA . LEU A 1 257 ? -14.825 1.814 37.105 1.00 95.56 257 LEU A CA 1
ATOM 2102 C C . LEU A 1 257 ? -13.906 1.629 38.322 1.00 95.56 257 LEU A C 1
ATOM 2104 O O . LEU A 1 257 ? -14.390 1.259 39.388 1.00 95.56 257 LEU A O 1
ATOM 2108 N N . GLU A 1 258 ? -12.615 1.946 38.211 1.00 96.88 258 GLU A N 1
ATOM 2109 C CA . GLU A 1 258 ? -11.672 1.917 39.341 1.00 96.88 258 GLU A CA 1
ATOM 2110 C C . GLU A 1 258 ? -12.080 2.906 40.451 1.00 96.88 258 GLU A C 1
ATOM 2112 O O . GLU A 1 258 ? -12.044 2.551 41.630 1.00 96.88 258 GLU A O 1
ATOM 2117 N N . ILE A 1 259 ? -12.571 4.099 40.091 1.00 97.19 259 ILE A N 1
ATOM 2118 C CA . ILE A 1 259 ? -13.141 5.070 41.043 1.00 97.19 259 ILE A CA 1
ATOM 2119 C C . ILE A 1 259 ? -14.431 4.536 41.696 1.00 97.19 259 ILE A C 1
ATOM 2121 O O . ILE A 1 259 ? -14.601 4.671 42.908 1.00 97.19 259 ILE A O 1
ATOM 2125 N N . HIS A 1 260 ? -15.326 3.892 40.937 1.00 97.62 260 HIS A N 1
ATOM 2126 C CA . HIS A 1 260 ? -16.563 3.316 41.491 1.00 97.62 260 HIS A CA 1
ATOM 2127 C C . HIS A 1 260 ? -16.270 2.156 42.454 1.00 97.62 260 HIS A C 1
ATOM 2129 O O . HIS A 1 260 ? -16.847 2.095 43.539 1.00 97.62 260 HIS A O 1
ATOM 2135 N N . ILE A 1 261 ? -15.327 1.274 42.104 1.00 95.88 261 ILE A N 1
ATOM 2136 C CA . ILE A 1 261 ? -14.861 0.187 42.976 1.00 95.88 261 ILE A CA 1
ATOM 2137 C C . ILE A 1 261 ? -14.252 0.756 44.265 1.00 95.88 261 ILE A C 1
ATOM 2139 O O . ILE A 1 261 ? -14.522 0.227 45.344 1.00 95.88 261 ILE A O 1
ATOM 2143 N N . ALA A 1 262 ? -13.485 1.849 44.185 1.00 96.38 262 ALA A N 1
ATOM 2144 C CA . ALA A 1 262 ? -12.941 2.523 45.362 1.00 96.38 262 ALA A CA 1
ATOM 2145 C C . ALA A 1 262 ? -14.039 3.124 46.266 1.00 96.38 262 ALA A C 1
ATOM 2147 O O . ALA A 1 262 ? -13.962 2.946 47.482 1.00 96.38 262 ALA A O 1
ATOM 2148 N N . SER A 1 263 ? -15.077 3.760 45.700 1.00 97.69 263 SER A N 1
ATOM 2149 C CA . SER A 1 263 ? -16.225 4.285 46.469 1.00 97.69 263 SER A CA 1
ATOM 2150 C C . SER A 1 263 ? -16.961 3.167 47.206 1.00 97.69 263 SER A C 1
ATOM 2152 O O . SER A 1 263 ? -17.033 3.179 48.433 1.00 97.69 263 SER A O 1
ATOM 2154 N N . ILE A 1 264 ? -17.381 2.126 46.478 1.00 96.25 264 ILE A N 1
ATOM 2155 C CA . ILE A 1 264 ? -18.105 0.977 47.042 1.00 96.25 264 ILE A CA 1
ATOM 2156 C C . ILE A 1 264 ? -17.255 0.261 48.107 1.00 96.25 264 ILE A C 1
ATOM 2158 O O . ILE A 1 264 ? -17.776 -0.177 49.131 1.00 96.25 264 ILE A O 1
ATOM 2162 N N . SER A 1 265 ? -15.933 0.185 47.919 1.00 96.88 265 SER A N 1
ATOM 2163 C CA . SER A 1 265 ? -15.013 -0.377 48.920 1.00 96.88 265 SER A CA 1
ATOM 2164 C C . SER A 1 265 ? -14.928 0.476 50.190 1.00 96.88 265 SER A C 1
ATOM 2166 O O . SER A 1 265 ? -14.868 -0.076 51.290 1.00 96.88 265 SER A O 1
ATOM 2168 N N . ALA A 1 266 ? -14.942 1.807 50.071 1.00 96.25 266 ALA A N 1
ATOM 2169 C CA . ALA A 1 266 ? -14.958 2.720 51.214 1.00 96.25 266 ALA A CA 1
ATOM 2170 C C . ALA A 1 266 ? -16.304 2.675 51.960 1.00 96.25 266 ALA A C 1
ATOM 2172 O O . ALA A 1 266 ? -16.323 2.589 53.188 1.00 96.25 266 ALA A O 1
ATOM 2173 N N . GLU A 1 267 ? -17.419 2.647 51.227 1.00 96.12 267 GLU A N 1
ATOM 2174 C CA . GLU A 1 267 ? -18.774 2.473 51.764 1.00 96.12 267 GLU A CA 1
ATOM 2175 C C . GLU A 1 267 ? -18.915 1.136 52.511 1.00 96.12 267 GLU A C 1
ATOM 2177 O O . GLU A 1 267 ? -19.438 1.099 53.625 1.00 96.12 267 GLU A O 1
ATOM 2182 N N . LEU A 1 268 ? -18.366 0.047 51.960 1.00 96.31 268 LEU A N 1
ATOM 2183 C CA . LEU A 1 268 ? -18.334 -1.271 52.600 1.00 96.31 268 LEU A CA 1
ATOM 2184 C C . LEU A 1 268 ? -17.452 -1.291 53.860 1.00 96.31 268 LEU A C 1
ATOM 2186 O O . LEU A 1 268 ? -17.842 -1.876 54.871 1.00 96.31 268 LEU A O 1
ATOM 2190 N N . GLN A 1 269 ? -16.278 -0.647 53.844 1.00 96.62 269 GLN A N 1
ATOM 2191 C CA . GLN A 1 269 ? -15.451 -0.502 55.052 1.00 96.62 269 GLN A CA 1
ATOM 2192 C C . GLN A 1 269 ? -16.182 0.281 56.148 1.00 96.62 269 GLN A C 1
ATOM 2194 O O . GLN A 1 269 ? -16.127 -0.097 57.318 1.00 96.62 269 GLN A O 1
ATOM 2199 N N . GLU A 1 270 ? -16.892 1.342 55.779 1.00 96.44 270 GLU A N 1
ATOM 2200 C CA . GLU A 1 270 ? -17.657 2.172 56.704 1.00 96.44 270 GLU A CA 1
ATOM 2201 C C . GLU A 1 270 ? -18.892 1.439 57.263 1.00 96.44 270 GLU A C 1
ATOM 2203 O O . GLU A 1 270 ? -19.147 1.486 58.468 1.00 96.44 270 GLU A O 1
ATOM 2208 N N . ALA A 1 271 ? -19.602 0.663 56.440 1.00 95.69 271 ALA A N 1
ATOM 2209 C CA . ALA A 1 271 ? -20.658 -0.240 56.900 1.00 95.69 271 ALA A CA 1
ATOM 2210 C C . ALA A 1 271 ? -20.119 -1.297 57.884 1.00 95.69 271 ALA A C 1
ATOM 2212 O O . ALA A 1 271 ? -20.705 -1.508 58.947 1.00 95.69 271 ALA A O 1
ATOM 2213 N N . ASN A 1 272 ? -18.962 -1.900 57.590 1.00 96.31 272 ASN A N 1
ATOM 2214 C CA . ASN A 1 272 ? -18.308 -2.860 58.484 1.00 96.31 272 ASN A CA 1
ATOM 2215 C C . ASN A 1 272 ? -17.888 -2.227 59.822 1.00 96.31 272 ASN A C 1
ATOM 2217 O O . ASN A 1 272 ? -18.094 -2.841 60.869 1.00 96.31 272 ASN A O 1
ATOM 2221 N N . ARG A 1 273 ? -17.375 -0.986 59.831 1.00 97.44 273 ARG A N 1
ATOM 2222 C CA . ARG A 1 273 ? -17.103 -0.245 61.081 1.00 97.44 273 ARG A CA 1
ATOM 2223 C C . ARG A 1 273 ? -18.367 -0.070 61.920 1.00 97.44 273 ARG A C 1
ATOM 2225 O O . ARG A 1 273 ? -18.332 -0.333 63.118 1.00 97.44 273 ARG A O 1
ATOM 2232 N N . ARG A 1 274 ? -19.485 0.323 61.300 1.00 97.31 274 ARG A N 1
ATOM 2233 C CA . ARG A 1 274 ? -20.779 0.493 61.989 1.00 97.31 274 ARG A CA 1
ATOM 2234 C C . ARG A 1 274 ? -21.286 -0.824 62.574 1.00 97.31 274 ARG A C 1
ATOM 2236 O O . ARG A 1 274 ? -21.713 -0.841 63.724 1.00 97.31 274 ARG A O 1
ATOM 2243 N N . ILE A 1 275 ? -21.175 -1.928 61.832 1.00 95.50 275 ILE A N 1
ATOM 2244 C CA . ILE A 1 275 ? -21.527 -3.271 62.322 1.00 95.50 275 ILE A CA 1
ATOM 2245 C C . ILE A 1 275 ? -20.664 -3.656 63.533 1.00 95.50 275 ILE A C 1
ATOM 2247 O O . ILE A 1 275 ? -21.208 -4.130 64.527 1.00 95.50 275 ILE A O 1
ATOM 2251 N N . LEU A 1 276 ? -19.350 -3.414 63.493 1.00 97.12 276 LEU A N 1
ATOM 2252 C CA . LEU A 1 276 ? -18.447 -3.700 64.616 1.00 97.12 276 LEU A CA 1
ATOM 2253 C C . LEU A 1 276 ? -18.757 -2.841 65.856 1.00 97.12 276 LEU A C 1
ATOM 2255 O O . LEU A 1 276 ? -18.766 -3.370 66.968 1.00 97.12 276 LEU A O 1
ATOM 2259 N N . SER A 1 277 ? -19.074 -1.553 65.683 1.00 95.56 277 SER A N 1
ATOM 2260 C CA . SER A 1 277 ? -19.527 -0.689 66.785 1.00 95.56 277 SER A CA 1
ATOM 2261 C C . SER A 1 277 ? -20.831 -1.196 67.407 1.00 95.56 277 SER A C 1
ATOM 2263 O O . SER A 1 277 ? -20.885 -1.390 68.618 1.00 95.56 277 SER A O 1
ATOM 2265 N N . LEU A 1 278 ? -21.843 -1.514 66.592 1.00 95.88 278 LEU A N 1
ATOM 2266 C CA . LEU A 1 278 ? -23.130 -2.046 67.063 1.00 95.88 278 LEU A CA 1
ATOM 2267 C C . LEU A 1 278 ? -22.989 -3.422 67.739 1.00 95.88 278 LEU A C 1
ATOM 2269 O O . LEU A 1 278 ? -23.674 -3.708 68.721 1.00 95.88 278 LEU A O 1
ATOM 2273 N N . GLN A 1 279 ? -22.084 -4.281 67.256 1.00 95.12 279 GLN A N 1
ATOM 2274 C CA . GLN A 1 279 ? -21.753 -5.549 67.919 1.00 95.12 279 GLN A CA 1
ATOM 2275 C C . GLN A 1 279 ? -21.112 -5.322 69.292 1.00 95.12 279 GLN A C 1
ATOM 2277 O O . GLN A 1 279 ? -21.460 -6.023 70.245 1.00 95.12 279 GLN A O 1
ATOM 2282 N N . LYS A 1 280 ? -20.216 -4.335 69.413 1.00 96.88 280 LYS A N 1
ATOM 2283 C CA . LYS A 1 280 ? -19.614 -3.959 70.695 1.00 96.88 280 LYS A CA 1
ATOM 2284 C C . LYS A 1 280 ? -20.663 -3.394 71.656 1.00 96.88 280 LYS A C 1
ATOM 2286 O O . LYS A 1 280 ? -20.749 -3.869 72.782 1.00 96.88 280 LYS A O 1
ATOM 2291 N N . GLU A 1 281 ? -21.490 -2.450 71.210 1.00 94.81 281 GLU A N 1
ATOM 2292 C CA . GLU A 1 281 ? -22.578 -1.864 72.007 1.00 94.81 281 GLU A CA 1
ATOM 2293 C C . GLU A 1 281 ? -23.562 -2.930 72.504 1.00 94.81 281 GLU A C 1
ATOM 2295 O O . GLU A 1 281 ? -23.907 -2.941 73.684 1.00 94.81 281 GLU A O 1
ATOM 2300 N N . LYS A 1 282 ? -23.945 -3.887 71.647 1.00 96.25 282 LYS A N 1
ATOM 2301 C CA . LYS A 1 282 ? -24.768 -5.044 72.032 1.00 96.25 282 LYS A CA 1
ATOM 2302 C C . LYS A 1 282 ? -24.113 -5.884 73.132 1.00 96.25 282 LYS A C 1
ATOM 2304 O O . LYS A 1 282 ? -24.790 -6.300 74.070 1.00 96.25 282 LYS A O 1
ATOM 2309 N N . GLU A 1 283 ? -22.821 -6.179 73.013 1.00 96.75 283 GLU A N 1
ATOM 2310 C CA . GLU A 1 283 ? -22.112 -7.013 73.989 1.00 96.75 283 GLU A CA 1
ATOM 2311 C C . GLU A 1 283 ? -21.847 -6.257 75.305 1.00 96.75 283 GLU A C 1
ATOM 2313 O O . GLU A 1 283 ? -21.920 -6.851 76.380 1.00 96.75 283 GLU A O 1
ATOM 2318 N N . ASP A 1 284 ? -21.631 -4.942 75.255 1.00 96.25 284 ASP A N 1
ATOM 2319 C CA . ASP A 1 284 ? -21.513 -4.090 76.443 1.00 96.25 284 ASP A CA 1
ATOM 2320 C C . ASP A 1 284 ? -22.877 -3.891 77.144 1.00 96.25 284 ASP A C 1
ATOM 2322 O O . ASP A 1 284 ? -22.943 -3.975 78.373 1.00 96.25 284 ASP A O 1
ATOM 2326 N N . GLN A 1 285 ? -23.989 -3.776 76.402 1.00 95.38 285 GLN A N 1
ATOM 2327 C CA . GLN A 1 285 ? -25.345 -3.871 76.969 1.00 95.38 285 GLN A CA 1
ATOM 2328 C C . GLN A 1 285 ? -25.606 -5.244 77.602 1.00 95.38 285 GLN A C 1
ATOM 2330 O O . GLN A 1 285 ? -26.122 -5.315 78.714 1.00 95.38 285 GLN A O 1
ATOM 2335 N N . LYS A 1 286 ? -25.225 -6.344 76.940 1.00 93.00 286 LYS A N 1
ATOM 2336 C CA . LYS A 1 286 ? -25.372 -7.707 77.479 1.00 93.00 286 LYS A CA 1
ATOM 2337 C C . LYS A 1 286 ? -24.628 -7.884 78.808 1.00 93.00 286 LYS A C 1
ATOM 2339 O O . LYS A 1 286 ? -25.207 -8.438 79.739 1.00 93.00 286 LYS A O 1
ATOM 2344 N N . LYS A 1 287 ? -23.403 -7.357 78.935 1.00 95.31 287 LYS A N 1
ATOM 2345 C CA . LYS A 1 287 ? -22.671 -7.316 80.217 1.00 95.31 287 LYS A CA 1
ATOM 2346 C C . LYS A 1 287 ? -23.415 -6.501 81.273 1.00 95.31 287 LYS A C 1
ATOM 2348 O O . LYS A 1 287 ? -23.513 -6.949 82.410 1.00 95.31 287 LYS A O 1
ATOM 2353 N N . LEU A 1 288 ? -23.954 -5.334 80.912 1.00 96.62 288 LEU A N 1
ATOM 2354 C CA . LEU A 1 288 ? -24.710 -4.486 81.839 1.00 96.62 288 LEU A CA 1
ATOM 2355 C C . LEU A 1 288 ? -25.979 -5.191 82.348 1.00 96.62 288 LEU A C 1
ATOM 2357 O O . LEU A 1 288 ? -26.232 -5.190 83.551 1.00 96.62 288 LEU A O 1
ATOM 2361 N N . TYR A 1 289 ? -26.738 -5.847 81.464 1.00 92.69 289 TYR A N 1
ATOM 2362 C CA . TYR A 1 289 ? -27.889 -6.667 81.853 1.00 92.69 289 TYR A CA 1
ATOM 2363 C C . TYR A 1 289 ? -27.480 -7.830 82.759 1.00 92.69 289 TYR A C 1
ATOM 2365 O O . TYR A 1 289 ? -28.099 -8.020 83.804 1.00 92.69 289 TYR A O 1
ATOM 2373 N N . GLN A 1 290 ? -26.422 -8.569 82.411 1.00 96.06 290 GLN A N 1
ATOM 2374 C CA . GLN A 1 290 ? -25.925 -9.672 83.233 1.00 96.06 290 GLN A CA 1
ATOM 2375 C C . GLN A 1 290 ? -25.513 -9.193 84.638 1.00 96.06 290 GLN A C 1
ATOM 2377 O O . GLN A 1 290 ? -25.991 -9.746 85.623 1.00 96.06 290 GLN A O 1
ATOM 2382 N N . GLN A 1 291 ? -24.742 -8.107 84.747 1.00 95.50 291 GLN A N 1
ATOM 2383 C CA . GLN A 1 291 ? -24.367 -7.513 86.039 1.00 95.50 291 GLN A CA 1
ATOM 2384 C C . GLN A 1 291 ? -25.577 -7.040 86.859 1.00 95.50 291 GLN A C 1
ATOM 2386 O O . GLN A 1 291 ? -25.528 -7.050 88.088 1.00 95.50 291 GLN A O 1
ATOM 2391 N N . THR A 1 292 ? -26.656 -6.591 86.213 1.00 94.69 292 THR A N 1
ATOM 2392 C CA . THR A 1 292 ? -27.904 -6.226 86.902 1.00 94.69 292 THR A CA 1
ATOM 2393 C C . THR A 1 292 ? -28.650 -7.466 87.400 1.00 94.69 292 THR A C 1
ATOM 2395 O O . THR A 1 292 ? -29.123 -7.464 88.535 1.00 94.69 292 THR A O 1
ATOM 2398 N N . MET A 1 293 ? -28.688 -8.548 86.617 1.00 93.00 293 MET A N 1
ATOM 2399 C CA . MET A 1 293 ? -29.257 -9.834 87.047 1.00 93.00 293 MET A CA 1
ATOM 2400 C C . MET A 1 293 ? -28.454 -10.459 88.200 1.00 93.00 293 MET A C 1
ATOM 2402 O O . MET A 1 293 ? -29.047 -10.949 89.154 1.00 93.00 293 MET A O 1
ATOM 2406 N N . GLU A 1 294 ? -27.122 -10.376 88.178 1.00 93.88 294 GLU A N 1
ATOM 2407 C CA . GLU A 1 294 ? -26.238 -10.840 89.262 1.00 93.88 294 GLU A CA 1
ATOM 2408 C C . GLU A 1 294 ? -26.445 -10.029 90.560 1.00 93.88 294 GLU A C 1
ATOM 2410 O O . GLU A 1 294 ? -26.499 -10.596 91.653 1.00 93.88 294 GLU A O 1
ATOM 2415 N N . LYS A 1 295 ? -26.659 -8.708 90.458 1.00 94.25 295 LYS A N 1
ATOM 2416 C CA . LYS A 1 295 ? -27.016 -7.838 91.601 1.00 94.25 295 LYS A CA 1
ATOM 2417 C C . LYS A 1 295 ? -28.421 -8.111 92.147 1.00 94.25 295 LYS A C 1
ATOM 2419 O O . LYS A 1 295 ? -28.640 -7.965 93.345 1.00 94.25 295 LYS A O 1
ATOM 2424 N N . LEU A 1 296 ? -29.369 -8.492 91.290 1.00 93.19 296 LEU A N 1
ATOM 2425 C CA . LEU A 1 296 ? -30.705 -8.933 91.706 1.00 93.19 296 LEU A CA 1
ATOM 2426 C C . LEU A 1 296 ? -30.649 -10.290 92.413 1.00 93.19 296 LEU A C 1
ATOM 2428 O O . LEU A 1 296 ? -31.243 -10.455 93.474 1.00 93.19 296 LEU A O 1
ATOM 2432 N N . HIS A 1 297 ? -29.907 -11.243 91.848 1.00 91.56 297 HIS A N 1
ATOM 2433 C CA . HIS A 1 297 ? -29.786 -12.590 92.393 1.00 91.56 297 HIS A CA 1
ATOM 2434 C C . HIS A 1 297 ? -29.112 -12.583 93.768 1.00 91.56 297 HIS A C 1
ATOM 2436 O O . HIS A 1 297 ? -29.666 -13.152 94.703 1.00 91.56 297 HIS A O 1
ATOM 2442 N N . THR A 1 298 ? -27.996 -11.863 93.918 1.00 94.00 298 THR A N 1
ATOM 2443 C CA . THR A 1 298 ? -27.286 -11.742 95.205 1.00 94.00 298 THR A CA 1
ATOM 2444 C C . THR A 1 298 ? -28.122 -11.032 96.275 1.00 94.00 298 THR A C 1
ATOM 2446 O O . THR A 1 298 ? -28.097 -11.449 97.429 1.00 94.00 298 THR A O 1
ATOM 2449 N N . LYS A 1 299 ? -28.935 -10.027 95.907 1.00 94.81 299 LYS A N 1
ATOM 2450 C CA . LYS A 1 299 ? -29.945 -9.436 96.807 1.00 94.81 299 LYS A CA 1
ATOM 2451 C C . LYS A 1 299 ? -30.962 -10.470 97.288 1.00 94.81 299 LYS A C 1
ATOM 2453 O O . LYS A 1 299 ? -31.146 -10.625 98.490 1.00 94.81 299 LYS A O 1
ATOM 2458 N N . TYR A 1 300 ? -31.572 -11.202 96.360 1.00 90.88 300 TYR A N 1
ATOM 2459 C CA . TYR A 1 300 ? -32.557 -12.242 96.658 1.00 90.88 300 TYR A CA 1
ATOM 2460 C C . TYR A 1 300 ? -31.973 -13.364 97.538 1.00 90.88 300 TYR A C 1
ATOM 2462 O O . TYR A 1 300 ? -32.622 -13.820 98.477 1.00 90.88 300 TYR A O 1
ATOM 2470 N N . GLU A 1 301 ? -30.714 -13.754 97.316 1.00 93.75 301 GLU A N 1
ATOM 2471 C CA . GLU A 1 301 ? -29.988 -14.682 98.194 1.00 93.75 301 GLU A CA 1
ATOM 2472 C C . GLU A 1 301 ? -29.763 -14.105 99.601 1.00 93.75 301 GLU A C 1
ATOM 2474 O O . GLU A 1 301 ? -29.934 -14.828 100.588 1.00 93.75 301 GLU A O 1
ATOM 2479 N N . THR A 1 302 ? -29.423 -12.815 99.730 1.00 93.69 302 THR A N 1
ATOM 2480 C CA . THR A 1 302 ? -29.300 -12.166 101.048 1.00 93.69 302 THR A CA 1
ATOM 2481 C C . THR A 1 302 ? -30.644 -12.008 101.758 1.00 93.69 302 THR A C 1
ATOM 2483 O O . THR A 1 302 ? -30.700 -12.227 102.966 1.00 93.69 302 THR A O 1
ATOM 2486 N N . ASP A 1 303 ? -31.726 -11.722 101.030 1.00 92.69 303 ASP A N 1
ATOM 2487 C CA . ASP A 1 303 ? -33.077 -11.598 101.585 1.00 92.69 303 ASP A CA 1
ATOM 2488 C C . ASP A 1 303 ? -33.577 -12.964 102.089 1.00 92.69 303 ASP A C 1
ATOM 2490 O O . ASP A 1 303 ? -33.997 -13.084 103.241 1.00 92.69 303 ASP A O 1
ATOM 2494 N N . ILE A 1 304 ? -33.419 -14.035 101.297 1.00 92.31 304 ILE A N 1
ATOM 2495 C CA . ILE A 1 304 ? -33.678 -15.417 101.742 1.00 92.31 304 ILE A CA 1
ATOM 2496 C C . ILE A 1 304 ? -32.832 -15.766 102.971 1.00 92.31 304 ILE A C 1
ATOM 2498 O O . ILE A 1 304 ? -33.341 -16.365 103.920 1.00 92.31 304 ILE A O 1
ATOM 2502 N N . SER A 1 305 ? -31.549 -15.397 102.982 1.00 92.06 305 SER A N 1
ATOM 2503 C CA . SER A 1 305 ? -30.655 -15.677 104.112 1.00 92.06 305 SER A CA 1
ATOM 2504 C C . SER A 1 305 ? -31.094 -14.947 105.386 1.00 92.06 305 SER A C 1
ATOM 2506 O O . SER A 1 305 ? -31.079 -15.549 106.463 1.00 92.06 305 SER A O 1
ATOM 2508 N N . HIS A 1 306 ? -31.549 -13.695 105.267 1.00 92.44 306 HIS A N 1
ATOM 2509 C CA . HIS A 1 306 ? -32.131 -12.919 106.365 1.00 92.44 306 HIS A CA 1
ATOM 2510 C C . HIS A 1 306 ? -33.392 -13.593 106.910 1.00 92.44 306 HIS A C 1
ATOM 2512 O O . HIS A 1 306 ? -33.484 -13.850 108.107 1.00 92.44 306 HIS A O 1
ATOM 2518 N N . LEU A 1 307 ? -34.325 -13.972 106.035 1.00 90.75 307 LEU A N 1
ATOM 2519 C CA . LEU A 1 307 ? -35.578 -14.631 106.413 1.00 90.75 307 LEU A CA 1
ATOM 2520 C C . LEU A 1 307 ? -35.328 -15.989 107.081 1.00 90.75 307 LEU A C 1
ATOM 2522 O O . LEU A 1 307 ? -35.918 -16.298 108.114 1.00 90.75 307 LEU A O 1
ATOM 2526 N N . GLN A 1 308 ? -34.389 -16.785 106.564 1.00 90.56 308 GLN A N 1
ATOM 2527 C CA . GLN A 1 308 ? -33.955 -18.022 107.219 1.00 90.56 308 GLN A CA 1
ATOM 2528 C C . GLN A 1 308 ? -33.313 -17.767 108.591 1.00 90.56 308 GLN A C 1
ATOM 2530 O O . GLN A 1 308 ? -33.435 -18.609 109.483 1.00 90.56 308 GLN A O 1
ATOM 2535 N N . GLN A 1 309 ? -32.619 -16.643 108.780 1.00 91.44 309 GLN A N 1
ATOM 2536 C CA . GLN A 1 309 ? -32.055 -16.250 110.071 1.00 91.44 309 GLN A CA 1
ATOM 2537 C C . GLN A 1 309 ? -33.142 -15.772 111.045 1.00 91.44 309 GLN A C 1
ATOM 2539 O O . GLN A 1 309 ? -33.127 -16.188 112.203 1.00 91.44 309 GLN A O 1
ATOM 2544 N N . GLU A 1 310 ? -34.129 -14.998 110.593 1.00 88.50 310 GLU A N 1
ATOM 2545 C CA . GLU A 1 310 ? -35.294 -14.613 111.399 1.00 88.50 310 GLU A CA 1
ATOM 2546 C C . GLU A 1 310 ? -36.146 -15.823 111.790 1.00 88.50 310 GLU A C 1
ATOM 2548 O O . GLU A 1 310 ? -36.518 -15.944 112.955 1.00 88.50 310 GLU A O 1
ATOM 2553 N N . HIS A 1 311 ? -36.375 -16.778 110.883 1.00 88.38 311 HIS A N 1
ATOM 2554 C CA . HIS A 1 311 ? -37.036 -18.043 111.216 1.00 88.38 311 HIS A CA 1
ATOM 2555 C C . HIS A 1 311 ? -36.255 -18.846 112.266 1.00 88.38 311 HIS A C 1
ATOM 2557 O O . HIS A 1 311 ? -36.869 -19.366 113.196 1.00 88.38 311 HIS A O 1
ATOM 2563 N N . LYS A 1 312 ? -34.916 -18.906 112.188 1.00 90.00 312 LYS A N 1
ATOM 2564 C CA . LYS A 1 312 ? -34.077 -19.546 113.224 1.00 90.00 312 LYS A CA 1
ATOM 2565 C C . LYS A 1 312 ? -34.184 -18.826 114.573 1.00 90.00 312 LYS A C 1
ATOM 2567 O O . LYS A 1 312 ? -34.332 -19.487 115.595 1.00 90.00 312 LYS A O 1
ATOM 2572 N N . LEU A 1 313 ? -34.157 -17.492 114.585 1.00 90.31 313 LEU A N 1
ATOM 2573 C CA . LEU A 1 313 ? -34.300 -16.680 115.803 1.00 90.31 313 LEU A CA 1
ATOM 2574 C C . LEU A 1 313 ? -35.716 -16.761 116.400 1.00 90.31 313 LEU A C 1
ATOM 2576 O O . LEU A 1 313 ? -35.874 -16.756 117.618 1.00 90.31 313 LEU A O 1
ATOM 2580 N N . SER A 1 314 ? -36.747 -16.859 115.561 1.00 87.94 314 SER A N 1
ATOM 2581 C CA . SER A 1 314 ? -38.138 -17.050 115.979 1.00 87.94 314 SER A CA 1
ATOM 2582 C C . SER A 1 314 ? -38.372 -18.458 116.530 1.00 87.94 314 SER A C 1
ATOM 2584 O O . SER A 1 314 ? -39.006 -18.594 117.574 1.00 87.94 314 SER A O 1
ATOM 2586 N N . ALA A 1 315 ? -37.803 -19.487 115.894 1.00 87.75 315 ALA A N 1
ATOM 2587 C CA . ALA A 1 315 ? -37.826 -20.856 116.398 1.00 87.75 315 ALA A CA 1
ATOM 2588 C C . ALA A 1 315 ? -37.071 -20.984 117.730 1.00 87.75 315 ALA A C 1
ATOM 2590 O O . ALA A 1 315 ? -37.587 -21.610 118.647 1.00 87.75 315 ALA A O 1
ATOM 2591 N N . ALA A 1 316 ? -35.910 -20.332 117.878 1.00 87.44 316 ALA A N 1
ATOM 2592 C CA . ALA A 1 316 ? -35.179 -20.287 119.145 1.00 87.44 316 ALA A CA 1
ATOM 2593 C C . ALA A 1 316 ? -36.027 -19.672 120.272 1.00 87.44 316 ALA A C 1
ATOM 2595 O O . ALA A 1 316 ? -36.201 -20.310 121.303 1.00 87.44 316 ALA A O 1
ATOM 2596 N N . LYS A 1 317 ? -36.652 -18.508 120.044 1.00 88.88 317 LYS A N 1
ATOM 2597 C CA . LYS A 1 317 ? -37.570 -17.877 121.015 1.00 88.88 317 LYS A CA 1
ATOM 2598 C C . LYS A 1 317 ? -38.798 -18.732 121.340 1.00 88.88 317 LYS A C 1
ATOM 2600 O O . LYS A 1 317 ? -39.287 -18.709 122.465 1.00 88.88 317 LYS A O 1
ATOM 2605 N N . ALA A 1 318 ? -39.316 -19.479 120.365 1.00 83.56 318 ALA A N 1
ATOM 2606 C CA . ALA A 1 318 ? -40.404 -20.422 120.600 1.00 83.56 318 ALA A CA 1
ATOM 2607 C C . ALA A 1 318 ? -39.945 -21.600 121.477 1.00 83.56 318 ALA A C 1
ATOM 2609 O O . ALA A 1 318 ? -40.672 -21.981 122.390 1.00 83.56 318 ALA A O 1
ATOM 2610 N N . SER A 1 319 ? -38.735 -22.124 121.258 1.00 84.94 319 SER A N 1
ATOM 2611 C CA . SER A 1 319 ? -38.120 -23.127 122.135 1.00 84.94 319 SER A CA 1
ATOM 2612 C C . SER A 1 319 ? -37.831 -22.578 123.533 1.00 84.94 319 SER A C 1
ATOM 2614 O O . SER A 1 319 ? -38.122 -23.261 124.500 1.00 84.94 319 SER A O 1
ATOM 2616 N N . GLU A 1 320 ? -37.348 -21.340 123.672 1.00 85.81 320 GLU A N 1
ATOM 2617 C CA . GLU A 1 320 ? -37.139 -20.684 124.976 1.00 85.81 320 GLU A CA 1
ATOM 2618 C C . GLU A 1 320 ? -38.452 -20.585 125.778 1.00 85.81 320 GLU A C 1
ATOM 2620 O O . GLU A 1 320 ? -38.477 -20.903 126.967 1.00 85.81 320 GLU A O 1
ATOM 2625 N N . LEU A 1 321 ? -39.565 -20.233 125.123 1.00 86.69 321 LEU A N 1
ATOM 2626 C CA . LEU A 1 321 ? -40.897 -20.225 125.741 1.00 86.69 321 LEU A CA 1
ATOM 2627 C C . LEU A 1 321 ? -41.418 -21.635 126.068 1.00 86.69 321 LEU A C 1
ATOM 2629 O O . LEU A 1 321 ? -42.113 -21.808 127.070 1.00 86.69 321 LEU A O 1
ATOM 2633 N N . ILE A 1 322 ? -41.094 -22.647 125.257 1.00 80.19 322 ILE A N 1
ATOM 2634 C CA . ILE A 1 322 ? -41.405 -24.052 125.568 1.00 80.19 322 ILE A CA 1
ATOM 2635 C C . ILE A 1 322 ? -40.598 -24.502 126.789 1.00 80.19 322 ILE A C 1
ATOM 2637 O O . ILE A 1 322 ? -41.193 -25.001 127.735 1.00 80.19 322 ILE A O 1
ATOM 2641 N N . ASP A 1 323 ? -39.293 -24.235 126.834 1.00 83.94 323 ASP A N 1
ATOM 2642 C CA . ASP A 1 323 ? -38.424 -24.505 127.979 1.00 83.94 323 ASP A CA 1
ATOM 2643 C C . ASP A 1 323 ? -38.933 -23.818 129.262 1.00 83.94 323 ASP A C 1
ATOM 2645 O O . ASP A 1 323 ? -38.841 -24.388 130.348 1.00 83.94 323 ASP A O 1
ATOM 2649 N N . GLU A 1 324 ? -39.446 -22.585 129.183 1.00 84.31 324 GLU A N 1
ATOM 2650 C CA . GLU A 1 324 ? -40.078 -21.893 130.318 1.00 84.31 324 GLU A CA 1
ATOM 2651 C C . GLU A 1 324 ? -41.385 -22.564 130.757 1.00 84.31 324 GLU A C 1
ATOM 2653 O O . GLU A 1 324 ? -41.595 -22.783 131.952 1.00 84.31 324 GLU A O 1
ATOM 2658 N N . LEU A 1 325 ? -42.251 -22.953 129.818 1.00 81.06 325 LEU A N 1
ATOM 2659 C CA . LEU A 1 325 ? -43.476 -23.698 130.121 1.00 81.06 325 LEU A CA 1
ATOM 2660 C C . LEU A 1 325 ? -43.176 -25.093 130.692 1.00 81.06 325 LEU A C 1
ATOM 2662 O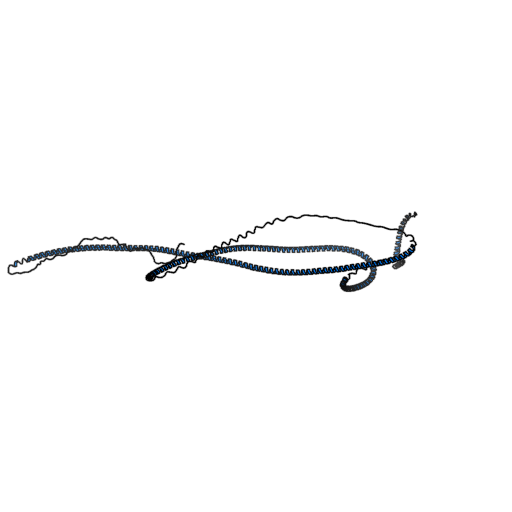 O . LEU A 1 325 ? -43.845 -25.517 131.634 1.00 81.06 325 LEU A O 1
ATOM 2666 N N . GLU A 1 326 ? -42.145 -25.779 130.203 1.00 84.00 326 GLU A N 1
ATOM 2667 C CA . GLU A 1 326 ? -41.679 -27.059 130.738 1.00 84.00 326 GLU A CA 1
ATOM 2668 C C . GLU A 1 326 ? -41.059 -26.903 132.131 1.00 84.00 326 GLU A C 1
ATOM 2670 O O . GLU A 1 326 ? -41.343 -27.726 133.000 1.00 84.00 326 GLU A O 1
ATOM 2675 N N . LYS A 1 327 ? -40.314 -25.822 132.407 1.00 78.38 327 LYS A N 1
ATOM 2676 C CA . LYS A 1 327 ? -39.847 -25.478 133.767 1.00 78.38 327 LYS A CA 1
ATOM 2677 C C . LYS A 1 327 ? -41.018 -25.197 134.713 1.00 78.38 327 LYS A C 1
ATOM 2679 O O . LYS A 1 327 ? -41.001 -25.675 135.845 1.00 78.38 327 LYS A O 1
ATOM 2684 N N . ASN A 1 328 ? -42.060 -24.502 134.257 1.00 81.25 328 ASN A N 1
ATOM 2685 C CA . ASN A 1 328 ? -43.274 -24.260 135.046 1.00 81.25 328 ASN A CA 1
ATOM 2686 C C . ASN A 1 328 ? -44.047 -25.567 135.322 1.00 81.25 328 ASN A C 1
ATOM 2688 O O . ASN A 1 328 ? -44.463 -25.820 136.452 1.00 81.25 328 ASN A O 1
ATOM 2692 N N . VAL A 1 329 ? -44.177 -26.452 134.327 1.00 78.81 329 VAL A N 1
ATOM 2693 C CA . VAL A 1 329 ? -44.748 -27.802 134.505 1.00 78.81 329 VAL A CA 1
ATOM 2694 C C . VAL A 1 329 ? -43.872 -28.660 135.423 1.00 78.81 329 VAL A C 1
ATOM 2696 O O . VAL A 1 329 ? -44.407 -29.419 136.228 1.00 78.81 329 VAL A O 1
ATOM 2699 N N . ALA A 1 330 ? -42.546 -28.529 135.361 1.00 75.31 330 ALA A N 1
ATOM 2700 C CA . ALA A 1 330 ? -41.622 -29.204 136.266 1.00 75.31 330 ALA A CA 1
ATOM 2701 C C . ALA A 1 330 ? -41.756 -28.693 137.709 1.00 75.31 330 ALA A C 1
ATOM 2703 O O . ALA A 1 330 ? -41.763 -29.512 138.619 1.00 75.31 330 ALA A O 1
ATOM 2704 N N . GLN A 1 331 ? -41.951 -27.389 137.936 1.00 76.56 331 GLN A N 1
ATOM 2705 C CA . GLN A 1 331 ? -42.243 -26.841 139.269 1.00 76.56 331 GLN A CA 1
ATOM 2706 C C . GLN A 1 331 ? -43.593 -27.325 139.820 1.00 76.56 331 GLN A C 1
ATOM 2708 O O . GLN A 1 331 ? -43.664 -27.722 140.980 1.00 76.56 331 GLN A O 1
ATOM 2713 N N . LEU A 1 332 ? -44.648 -27.372 138.998 1.00 74.75 332 LEU A N 1
ATOM 2714 C CA . LEU A 1 332 ? -45.946 -27.931 139.408 1.00 74.75 332 LEU A CA 1
ATOM 2715 C C . LEU A 1 332 ? -45.861 -29.439 139.700 1.00 74.75 332 LEU A C 1
ATOM 2717 O O . LEU A 1 332 ? -46.473 -29.924 140.652 1.00 74.75 332 LEU A O 1
ATOM 2721 N N . ARG A 1 333 ? -45.061 -30.184 138.924 1.00 74.31 333 ARG A N 1
ATOM 2722 C CA . ARG A 1 333 ? -44.728 -31.587 139.217 1.00 74.31 333 ARG A CA 1
ATOM 2723 C C . ARG A 1 333 ? -43.910 -31.722 140.497 1.00 74.31 333 ARG A C 1
ATOM 2725 O O . ARG A 1 333 ? -44.174 -32.652 141.244 1.00 74.31 333 ARG A O 1
ATOM 2732 N N . LEU A 1 334 ? -42.982 -30.808 140.780 1.00 75.75 334 LEU A N 1
ATOM 2733 C CA . LEU A 1 334 ? -42.186 -30.823 142.008 1.00 75.75 334 LEU A CA 1
ATOM 2734 C C . LEU A 1 334 ? -43.065 -30.573 143.240 1.00 75.75 334 LEU A C 1
ATOM 2736 O O . LEU A 1 334 ? -42.958 -31.316 144.201 1.00 75.75 334 LEU A O 1
ATOM 2740 N N . GLN A 1 335 ? -44.012 -29.631 143.184 1.00 68.94 335 GLN A N 1
ATOM 2741 C CA . GLN A 1 335 ? -44.980 -29.403 144.270 1.00 68.94 335 GLN A CA 1
ATOM 2742 C C . GLN A 1 335 ? -45.892 -30.618 144.521 1.00 68.94 335 GLN A C 1
ATOM 2744 O O . GLN A 1 335 ? -46.245 -30.907 145.666 1.00 68.94 335 GLN A O 1
ATOM 2749 N N . LEU A 1 336 ? -46.259 -31.362 143.470 1.00 63.44 336 LEU A N 1
ATOM 2750 C CA . LEU A 1 336 ? -46.924 -32.664 143.606 1.00 63.44 336 LEU A CA 1
ATOM 2751 C C . LEU A 1 336 ? -45.985 -33.711 144.219 1.00 63.44 336 LEU A C 1
ATOM 2753 O O . LEU A 1 336 ? -46.355 -34.372 145.186 1.00 63.44 336 LEU A O 1
ATOM 2757 N N . GLN A 1 337 ? -44.755 -33.811 143.717 1.00 65.69 337 GLN A N 1
ATOM 2758 C CA . GLN A 1 337 ? -43.758 -34.769 144.179 1.00 65.69 337 GLN A CA 1
ATOM 2759 C C . GLN A 1 337 ? -43.303 -34.496 145.621 1.00 65.69 337 GLN A C 1
ATOM 2761 O O . GLN A 1 337 ? -42.979 -35.433 146.329 1.00 65.69 337 GLN A O 1
ATOM 2766 N N . GLU A 1 338 ? -43.329 -33.258 146.110 1.00 73.31 338 GLU A N 1
ATOM 2767 C CA . GLU A 1 338 ? -43.071 -32.917 147.516 1.00 73.31 338 GLU A CA 1
ATOM 2768 C C . GLU A 1 338 ? -44.216 -33.398 148.427 1.00 73.31 338 GLU A C 1
ATOM 2770 O O . GLU A 1 338 ? -43.961 -33.954 149.498 1.00 73.31 338 GLU A O 1
ATOM 2775 N N . ASN A 1 339 ? -45.472 -33.299 147.970 1.00 62.16 339 ASN A N 1
ATOM 2776 C CA . ASN A 1 339 ? -46.627 -33.897 148.654 1.00 62.16 339 ASN A CA 1
ATOM 2777 C C . ASN A 1 339 ? -46.600 -35.439 148.625 1.00 62.16 339 ASN A C 1
ATOM 2779 O O . ASN A 1 339 ? -47.055 -36.083 149.573 1.00 62.16 339 ASN A O 1
ATOM 2783 N N . GLU A 1 340 ? -46.068 -36.047 147.561 1.00 60.47 340 GLU A N 1
ATOM 2784 C CA . GLU A 1 340 ? -45.897 -37.502 147.462 1.00 60.47 340 GLU A CA 1
ATOM 2785 C C . GLU A 1 340 ? -44.664 -38.003 148.231 1.00 60.47 340 GLU A C 1
ATOM 2787 O O . GLU A 1 340 ? -44.751 -39.032 148.893 1.00 60.47 340 GLU A O 1
ATOM 2792 N N . ASN A 1 341 ? -43.556 -37.260 148.259 1.00 59.97 341 ASN A N 1
ATOM 2793 C CA . ASN A 1 341 ? -42.342 -37.598 149.008 1.00 59.97 341 ASN A CA 1
ATOM 2794 C C . ASN A 1 341 ? -42.583 -37.546 150.522 1.00 59.97 341 ASN A C 1
ATOM 2796 O O . ASN A 1 341 ? -42.154 -38.463 151.217 1.00 59.97 341 ASN A O 1
ATOM 2800 N N . PHE A 1 342 ? -43.382 -36.596 151.027 1.00 59.03 342 PHE A N 1
ATOM 2801 C CA . PHE A 1 342 ? -43.889 -36.610 152.414 1.00 59.03 342 PHE A CA 1
ATOM 2802 C C . PHE A 1 342 ? -44.631 -37.920 152.779 1.00 59.03 342 PHE A C 1
ATOM 2804 O O . PHE A 1 342 ? -44.784 -38.274 153.949 1.00 59.03 342 PHE A O 1
ATOM 2811 N N . ARG A 1 343 ? -45.081 -38.669 151.765 1.00 54.75 343 ARG A N 1
ATOM 2812 C CA . ARG A 1 343 ? -45.772 -39.960 151.867 1.00 54.75 343 ARG A CA 1
ATOM 2813 C C . ARG A 1 343 ? -44.875 -41.168 151.541 1.00 54.75 343 ARG A C 1
ATOM 2815 O O . ARG A 1 343 ? -45.273 -42.294 151.825 1.00 54.75 343 ARG A O 1
ATOM 2822 N N . LEU A 1 344 ? -43.691 -40.944 150.963 1.00 53.88 344 LEU A N 1
ATOM 2823 C CA . LEU A 1 344 ? -42.747 -41.961 150.465 1.00 53.88 344 LEU A CA 1
ATOM 2824 C C . LEU A 1 344 ? -41.465 -42.051 151.313 1.00 53.88 344 LEU A C 1
ATOM 2826 O O . LEU A 1 344 ? -40.856 -43.116 151.405 1.00 53.88 344 LEU A O 1
ATOM 2830 N N . GLU A 1 345 ? -41.123 -40.987 152.039 1.00 58.56 345 GLU A N 1
ATOM 2831 C CA . GLU A 1 345 ? -40.105 -40.980 153.100 1.00 58.56 345 GLU A CA 1
ATOM 2832 C C . GLU A 1 345 ? -40.482 -41.933 154.260 1.00 58.56 345 GLU A C 1
ATOM 2834 O O . GLU A 1 345 ? -39.617 -42.419 154.978 1.00 58.56 345 GLU A O 1
ATOM 2839 N N . GLN A 1 346 ? -41.763 -42.323 154.366 1.00 49.72 346 GLN A N 1
ATOM 2840 C CA . GLN A 1 346 ? -42.243 -43.409 155.240 1.00 49.72 346 GLN A CA 1
ATOM 2841 C C . GLN A 1 346 ? -41.943 -44.834 154.718 1.00 49.72 346 GLN A C 1
ATOM 2843 O O . GLN A 1 346 ? -42.295 -45.805 155.387 1.00 49.72 346 GLN A O 1
ATOM 2848 N N . LEU A 1 347 ? -41.346 -44.988 153.528 1.00 49.25 347 LEU A N 1
ATOM 2849 C CA . LEU A 1 347 ? -41.104 -46.289 152.880 1.00 49.25 347 LEU A CA 1
ATOM 2850 C C . LEU A 1 347 ? -39.666 -46.501 152.380 1.00 49.25 347 LEU A C 1
ATOM 2852 O O . LEU A 1 347 ? -39.260 -47.650 152.216 1.00 49.25 347 LEU A O 1
ATOM 2856 N N . GLN A 1 348 ? -38.879 -45.447 152.138 1.00 53.09 348 GLN A N 1
ATOM 2857 C CA . GLN A 1 348 ? -37.548 -45.599 151.526 1.00 53.09 348 GLN A CA 1
ATOM 2858 C C . GLN A 1 348 ? -36.433 -46.043 152.503 1.00 53.09 348 GLN A C 1
ATOM 2860 O O . GLN A 1 348 ? -35.307 -46.305 152.081 1.00 53.09 348 GLN A O 1
ATOM 2865 N N . ASP A 1 349 ? -36.746 -46.228 153.788 1.00 52.66 349 ASP A N 1
ATOM 2866 C CA . ASP A 1 349 ? -35.803 -46.597 154.862 1.00 52.66 349 ASP A CA 1
ATOM 2867 C C . ASP A 1 349 ? -35.294 -48.065 154.798 1.00 52.66 349 ASP A C 1
ATOM 2869 O O . ASP A 1 349 ? -34.719 -48.587 155.756 1.00 52.66 349 ASP A O 1
ATOM 2873 N N . HIS A 1 350 ? -35.525 -48.783 153.685 1.00 43.62 350 HIS A N 1
ATOM 2874 C CA . HIS A 1 350 ? -35.262 -50.229 153.553 1.00 43.62 350 HIS A CA 1
ATOM 2875 C C . HIS A 1 350 ? -34.433 -50.680 152.318 1.00 43.62 350 HIS A C 1
ATOM 2877 O O . HIS A 1 350 ? -33.837 -51.755 152.377 1.00 43.62 350 HIS A O 1
ATOM 2883 N N . GLU A 1 351 ? -34.298 -49.894 151.238 1.00 50.44 351 GLU A N 1
ATOM 2884 C CA . GLU A 1 351 ? -33.867 -50.398 149.902 1.00 50.44 351 GLU A CA 1
ATOM 2885 C C . GLU A 1 351 ? -32.454 -49.933 149.434 1.00 50.44 351 GLU A C 1
ATOM 2887 O O . GLU A 1 351 ? -32.266 -49.494 148.303 1.00 50.44 351 GLU A O 1
ATOM 2892 N N . ASN A 1 352 ? -31.431 -49.947 150.301 1.00 51.84 352 ASN A N 1
ATOM 2893 C CA . ASN A 1 352 ? -30.227 -49.101 150.111 1.00 51.84 352 ASN A CA 1
ATOM 2894 C C . ASN A 1 352 ? -28.871 -49.835 149.819 1.00 51.84 352 ASN A C 1
ATOM 2896 O O . ASN A 1 352 ? -27.894 -49.568 150.526 1.00 51.84 352 ASN A O 1
ATOM 2900 N N . LYS A 1 353 ? -28.771 -50.810 148.868 1.00 43.50 353 LYS A N 1
ATOM 2901 C CA . LYS A 1 353 ? -27.538 -51.651 148.592 1.00 43.50 353 LYS A CA 1
ATOM 2902 C C . LYS A 1 353 ? -27.385 -52.216 147.103 1.00 43.50 353 LYS A C 1
ATOM 2904 O O . LYS A 1 353 ? -28.369 -52.808 146.681 1.00 43.50 353 LYS A O 1
ATOM 2909 N N . PHE A 1 354 ? -26.174 -52.172 146.403 1.00 35.62 354 PHE A N 1
ATOM 2910 C CA . PHE A 1 354 ? -25.500 -53.161 145.389 1.00 35.62 354 PHE A CA 1
ATOM 2911 C C . PHE A 1 354 ? -25.108 -52.861 143.800 1.00 35.62 354 PHE A C 1
ATOM 2913 O O . PHE A 1 354 ? -26.050 -52.665 143.046 1.00 35.62 354 PHE A O 1
ATOM 2920 N N . GLN A 1 355 ? -23.797 -52.969 143.253 1.00 42.09 355 GLN A N 1
ATOM 2921 C CA . GLN A 1 355 ? -23.146 -53.454 141.857 1.00 42.09 355 GLN A CA 1
ATOM 2922 C C . GLN A 1 355 ? -22.398 -52.615 140.582 1.00 42.09 355 GLN A C 1
ATOM 2924 O O . GLN A 1 355 ? -22.646 -51.415 140.560 1.00 42.09 355 GLN A O 1
ATOM 2929 N N . MET A 1 356 ? -21.457 -53.127 139.585 1.00 34.66 356 MET A N 1
ATOM 2930 C CA . MET A 1 356 ? -20.437 -52.433 138.497 1.00 34.66 356 MET A CA 1
ATOM 2931 C C . MET A 1 356 ? -19.456 -53.143 137.264 1.00 34.66 356 MET A C 1
ATOM 2933 O O . MET A 1 356 ? -19.198 -54.326 137.456 1.00 34.66 356 MET A O 1
ATOM 2937 N N . GLU A 1 357 ? -18.812 -52.498 136.123 1.00 40.50 357 GLU A N 1
ATOM 2938 C CA . GLU A 1 357 ? -17.451 -52.661 135.179 1.00 40.50 357 GLU A CA 1
ATOM 2939 C C . GLU A 1 357 ? -17.116 -53.068 133.536 1.00 40.50 357 GLU A C 1
ATOM 2941 O O . GLU A 1 357 ? -17.938 -53.804 132.999 1.00 40.50 357 GLU A O 1
ATOM 2946 N N . LYS A 1 358 ? -15.942 -52.703 132.747 1.00 31.27 358 LYS A N 1
ATOM 2947 C CA . LYS A 1 358 ? -15.079 -53.240 131.438 1.00 31.27 358 LYS A CA 1
ATOM 2948 C C . LYS A 1 358 ? -14.279 -52.526 130.096 1.00 31.27 358 LYS A C 1
ATOM 2950 O O . LYS A 1 358 ? -14.171 -51.310 130.147 1.00 31.27 358 LYS A O 1
ATOM 2955 N N . GLU A 1 359 ? -13.594 -53.164 128.983 1.00 34.25 359 GLU A N 1
ATOM 2956 C CA . GLU A 1 359 ? -12.343 -52.742 127.996 1.00 34.25 359 GLU A CA 1
ATOM 2957 C C . GLU A 1 359 ? -12.019 -53.094 126.338 1.00 34.25 359 GLU A C 1
ATOM 2959 O O . GLU A 1 359 ? -12.936 -53.626 125.724 1.00 34.25 359 GLU A O 1
ATOM 2964 N N . LEU A 1 360 ? -10.813 -52.836 125.554 1.00 33.94 360 LEU A N 1
ATOM 2965 C CA . LEU A 1 360 ? -10.441 -52.869 123.951 1.00 33.94 360 LEU A CA 1
ATOM 2966 C C . LEU A 1 360 ? -8.893 -52.897 123.193 1.00 33.94 360 LEU A C 1
ATOM 2968 O O . LEU A 1 360 ? -8.022 -52.516 123.966 1.00 33.94 360 LEU A O 1
ATOM 2972 N N . LYS A 1 361 ? -8.467 -53.211 121.819 1.00 26.48 361 LYS A N 1
ATOM 2973 C CA . LYS A 1 361 ? -7.032 -53.266 120.965 1.00 26.48 361 LYS A CA 1
ATOM 2974 C C . LYS A 1 361 ? -6.780 -53.430 119.262 1.00 26.48 361 LYS A C 1
ATOM 2976 O O . LYS A 1 361 ? -7.743 -53.948 118.715 1.00 26.48 361 LYS A O 1
ATOM 2981 N N . ILE A 1 362 ? -5.612 -53.159 118.411 1.00 34.94 362 ILE A N 1
ATOM 2982 C CA . ILE A 1 362 ? -5.184 -53.523 116.842 1.00 34.94 362 ILE A CA 1
ATOM 2983 C C . ILE A 1 362 ? -3.735 -53.144 115.967 1.00 34.94 362 ILE A C 1
ATOM 2985 O O . ILE A 1 362 ? -3.046 -52.302 116.534 1.00 34.94 362 ILE A O 1
ATOM 2989 N N . GLN A 1 363 ? -3.218 -53.622 114.677 1.00 30.72 363 GLN A N 1
ATOM 2990 C CA . GLN A 1 363 ? -1.919 -53.228 113.724 1.00 30.72 363 GLN A CA 1
ATOM 2991 C C . GLN A 1 363 ? -1.393 -53.847 112.188 1.00 30.72 363 GLN A C 1
ATOM 2993 O O . GLN A 1 363 ? -1.829 -54.968 111.945 1.00 30.72 363 GLN A O 1
ATOM 2998 N N . SER A 1 364 ? -0.464 -53.295 111.193 1.00 31.27 364 SER A N 1
ATOM 2999 C CA . SER A 1 364 ? 0.613 -53.880 110.060 1.00 31.27 364 SER A CA 1
ATOM 3000 C C . SER A 1 364 ? 1.014 -53.383 108.453 1.00 31.27 364 SER A C 1
ATOM 3002 O O . SER A 1 364 ? 0.085 -52.833 107.878 1.00 31.27 364 SER A O 1
ATOM 3004 N N . GLU A 1 365 ? 2.249 -53.538 107.666 1.00 33.34 365 GLU A N 1
ATOM 3005 C CA . GLU A 1 365 ? 2.649 -53.292 106.069 1.00 33.34 365 GLU A CA 1
ATOM 3006 C C . GLU A 1 365 ? 4.163 -53.353 105.201 1.00 33.34 365 GLU A C 1
ATOM 3008 O O . GLU A 1 365 ? 5.160 -53.233 105.907 1.00 33.34 365 GLU A O 1
ATOM 3013 N N . LYS A 1 366 ? 4.396 -53.386 103.749 1.00 35.59 366 LYS A N 1
ATOM 3014 C CA . LYS A 1 366 ? 5.499 -52.877 102.592 1.00 35.59 366 LYS A CA 1
ATOM 3015 C C . LYS A 1 366 ? 6.779 -53.546 101.641 1.00 35.59 366 LYS A C 1
ATOM 3017 O O . LYS A 1 366 ? 7.505 -54.319 102.254 1.00 35.59 366 LYS A O 1
ATOM 3022 N N . LYS A 1 367 ? 7.196 -53.202 100.267 1.00 36.53 367 LYS A N 1
ATOM 3023 C CA . LYS A 1 367 ? 8.615 -53.141 99.377 1.00 36.53 367 LYS A CA 1
ATOM 3024 C C . LYS A 1 367 ? 9.009 -53.594 97.755 1.00 36.53 367 LYS A C 1
ATOM 3026 O O . LYS A 1 367 ? 8.488 -54.648 97.423 1.00 36.53 367 LYS A O 1
ATOM 3031 N N . VAL A 1 368 ? 9.957 -53.017 96.791 1.00 36.41 368 VAL A N 1
ATOM 3032 C CA . VAL A 1 368 ? 10.680 -53.545 95.385 1.00 36.41 368 VAL A CA 1
ATOM 3033 C C . VAL A 1 368 ? 11.798 -52.733 94.353 1.00 36.41 368 VAL A C 1
ATOM 3035 O O . VAL A 1 368 ? 11.879 -51.538 94.610 1.00 36.41 368 VAL A O 1
ATOM 3038 N N . GLN A 1 369 ? 12.627 -53.216 93.241 1.00 40.91 369 GLN A N 1
ATOM 3039 C CA . GLN A 1 369 ? 13.629 -52.498 92.132 1.00 40.91 369 GLN A CA 1
ATOM 3040 C C . GLN A 1 369 ? 14.517 -53.196 90.821 1.00 40.91 369 GLN A C 1
ATOM 3042 O O . GLN A 1 369 ? 14.643 -54.411 90.928 1.00 40.91 369 GLN A O 1
ATOM 3047 N N . ALA A 1 370 ? 15.179 -52.579 89.667 1.00 40.97 370 ALA A N 1
ATOM 3048 C CA . ALA A 1 370 ? 16.198 -53.101 88.478 1.00 40.97 370 ALA A CA 1
ATOM 3049 C C . ALA A 1 370 ? 16.979 -52.204 87.223 1.00 40.97 370 ALA A C 1
ATOM 3051 O O . ALA A 1 370 ? 16.525 -51.070 87.111 1.00 40.97 370 ALA A O 1
ATOM 3052 N N . ILE A 1 371 ? 18.041 -52.583 86.282 1.00 42.66 371 ILE A N 1
ATOM 3053 C CA . ILE A 1 371 ? 18.778 -51.853 84.985 1.00 42.66 371 ILE A CA 1
ATOM 3054 C C . ILE A 1 371 ? 20.061 -52.421 83.979 1.00 42.66 371 ILE A C 1
ATOM 3056 O O . ILE A 1 371 ? 20.773 -53.239 84.550 1.00 42.66 371 ILE A O 1
ATOM 3060 N N . HIS A 1 372 ? 20.476 -52.035 82.626 1.00 35.19 372 HIS A N 1
ATOM 3061 C CA . HIS A 1 372 ? 21.864 -52.176 81.738 1.00 35.19 372 HIS A CA 1
ATOM 3062 C C . HIS A 1 372 ? 22.247 -51.585 80.163 1.00 35.19 372 HIS A C 1
ATOM 3064 O O . HIS A 1 372 ? 21.404 -50.816 79.717 1.00 35.19 372 HIS A O 1
ATOM 3070 N N . ASN A 1 373 ? 23.413 -51.849 79.322 1.00 40.97 373 ASN A N 1
ATOM 3071 C CA . ASN A 1 373 ? 24.132 -51.130 78.042 1.00 40.97 373 ASN A CA 1
ATOM 3072 C C . ASN A 1 373 ? 25.056 -51.780 76.793 1.00 40.97 373 ASN A C 1
ATOM 3074 O O . ASN A 1 373 ? 25.416 -52.941 76.926 1.00 40.97 373 ASN A O 1
ATOM 3078 N N . GLU A 1 374 ? 25.555 -51.039 75.680 1.00 39.38 374 GLU A N 1
ATOM 3079 C CA . GLU A 1 374 ? 26.964 -50.944 74.935 1.00 39.38 374 GLU A CA 1
ATOM 3080 C C . GLU A 1 374 ? 27.174 -50.637 73.336 1.00 39.38 374 GLU A C 1
ATOM 3082 O O . GLU A 1 374 ? 26.451 -51.237 72.546 1.00 39.38 374 GLU A O 1
ATOM 3087 N N . ALA A 1 375 ? 28.184 -49.794 72.851 1.00 36.22 375 ALA A N 1
ATOM 3088 C CA . ALA A 1 375 ? 29.102 -49.864 71.598 1.00 36.22 3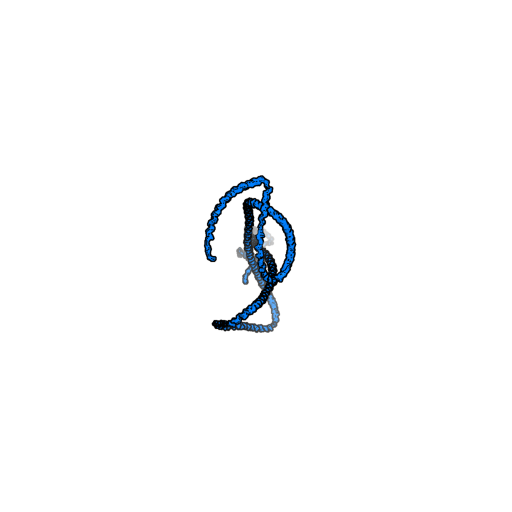75 ALA A CA 1
ATOM 3089 C C . ALA A 1 375 ? 29.559 -48.556 70.773 1.00 36.22 375 ALA A C 1
ATOM 3091 O O . ALA A 1 375 ? 28.692 -47.872 70.237 1.00 36.22 375 ALA A O 1
ATOM 3092 N N . GLU A 1 376 ? 30.879 -48.254 70.515 1.00 40.88 376 GLU A N 1
ATOM 3093 C CA . GLU A 1 376 ? 31.415 -47.246 69.497 1.00 40.88 376 GLU A CA 1
ATOM 3094 C C . GLU A 1 376 ? 32.973 -47.295 69.174 1.00 40.88 376 GLU A C 1
ATOM 3096 O O . GLU A 1 376 ? 33.738 -47.726 70.033 1.00 40.88 376 GLU A O 1
ATOM 3101 N N . LYS A 1 377 ? 33.432 -46.744 68.004 1.00 38.75 377 LYS A N 1
ATOM 3102 C CA . LYS A 1 377 ? 34.811 -46.369 67.478 1.00 38.75 377 LYS A CA 1
ATOM 3103 C C . LYS A 1 377 ? 35.576 -47.279 66.471 1.00 38.75 377 LYS A C 1
ATOM 3105 O O . LYS A 1 377 ? 36.062 -48.325 66.873 1.00 38.75 377 LYS A O 1
ATOM 3110 N N . GLU A 1 378 ? 35.904 -46.759 65.262 1.00 39.84 378 GLU A N 1
ATOM 3111 C CA . GLU A 1 378 ? 37.264 -46.780 64.629 1.00 39.84 378 GLU A CA 1
ATOM 3112 C C . GLU A 1 378 ? 37.374 -45.984 63.280 1.00 39.84 378 GLU A C 1
ATOM 3114 O O . GLU A 1 378 ? 36.362 -45.666 62.664 1.00 39.84 378 GLU A O 1
ATOM 3119 N N . ARG A 1 379 ? 38.619 -45.752 62.801 1.00 37.03 379 ARG A N 1
ATOM 3120 C CA . ARG A 1 379 ? 39.094 -45.353 61.436 1.00 37.03 379 ARG A CA 1
ATOM 3121 C C . ARG A 1 379 ? 38.937 -43.914 60.891 1.00 37.03 379 ARG A C 1
ATOM 3123 O O . ARG A 1 379 ? 37.922 -43.529 60.321 1.00 37.03 379 ARG A O 1
ATOM 3130 N N . ALA A 1 380 ? 40.084 -43.227 60.838 1.00 38.31 380 ALA A N 1
ATOM 3131 C CA . ALA A 1 380 ? 40.456 -42.204 59.848 1.00 38.31 380 ALA A CA 1
ATOM 3132 C C . ALA A 1 380 ? 41.938 -42.421 59.417 1.00 38.31 380 ALA A C 1
ATOM 3134 O O . ALA A 1 380 ? 42.554 -43.367 59.891 1.00 38.31 380 ALA A O 1
ATOM 3135 N N . GLU A 1 381 ? 42.493 -41.539 58.564 1.00 38.53 381 GLU A N 1
ATOM 3136 C CA . GLU A 1 381 ? 43.862 -41.541 57.967 1.00 38.53 381 GLU A CA 1
ATOM 3137 C C . GLU A 1 381 ? 44.082 -42.397 56.692 1.00 38.53 381 GLU A C 1
ATOM 3139 O O . GLU A 1 381 ? 44.179 -43.617 56.755 1.00 38.53 381 GLU A O 1
ATOM 3144 N N . ALA A 1 382 ? 44.227 -41.759 55.509 1.00 36.62 382 ALA A N 1
ATOM 3145 C CA . ALA A 1 382 ? 44.587 -42.480 54.266 1.00 36.62 382 ALA A CA 1
ATOM 3146 C C . ALA A 1 382 ? 45.233 -41.671 53.110 1.00 36.62 382 ALA A C 1
ATOM 3148 O O . ALA A 1 382 ? 46.132 -42.189 52.450 1.00 36.62 382 ALA A O 1
ATOM 3149 N N . LYS A 1 383 ? 44.782 -40.445 52.777 1.00 34.97 383 LYS A N 1
ATOM 3150 C CA . LYS A 1 383 ? 45.196 -39.753 51.526 1.00 34.97 383 LYS A CA 1
ATOM 3151 C C . LYS A 1 383 ? 45.642 -38.299 51.726 1.00 34.97 383 LYS A C 1
ATOM 3153 O O . LYS A 1 383 ? 44.825 -37.389 51.770 1.00 34.97 383 LYS A O 1
ATOM 3158 N N . ARG A 1 384 ? 46.965 -38.094 51.786 1.00 43.91 384 ARG A N 1
ATOM 3159 C CA . ARG A 1 384 ? 47.646 -36.786 51.917 1.00 43.91 384 ARG A CA 1
ATOM 3160 C C . ARG A 1 384 ? 48.921 -36.738 51.042 1.00 43.91 384 ARG A C 1
ATOM 3162 O O . ARG A 1 384 ? 50.007 -36.478 51.545 1.00 43.91 384 ARG A O 1
ATOM 3169 N N . LYS A 1 385 ? 48.821 -37.119 49.756 1.00 44.56 385 LYS A N 1
ATOM 3170 C CA . LYS A 1 385 ? 49.995 -37.344 48.876 1.00 44.56 385 LYS A CA 1
ATOM 3171 C C . LYS A 1 385 ? 49.746 -37.036 47.386 1.00 44.56 385 LYS A C 1
ATOM 3173 O O . LYS A 1 385 ? 49.979 -37.885 46.532 1.00 44.56 385 LYS A O 1
ATOM 3178 N N . ILE A 1 386 ? 49.246 -35.835 47.083 1.00 37.53 386 ILE A N 1
ATOM 3179 C CA . ILE A 1 386 ? 49.134 -35.285 45.717 1.00 37.53 386 ILE A CA 1
ATOM 3180 C C . ILE A 1 386 ? 49.613 -33.826 45.747 1.00 37.53 386 ILE A C 1
ATOM 3182 O O . ILE A 1 386 ? 49.136 -33.058 46.578 1.00 37.53 386 ILE A O 1
ATOM 3186 N N . GLY A 1 387 ? 50.539 -33.475 44.846 1.00 49.72 387 GLY A N 1
ATOM 3187 C CA . GLY A 1 387 ? 51.101 -32.127 44.668 1.00 49.72 387 GLY A CA 1
ATOM 3188 C C . GLY A 1 387 ? 52.626 -32.090 44.830 1.00 49.72 387 GLY A C 1
ATOM 3189 O O . GLY A 1 387 ? 53.102 -32.202 45.956 1.00 49.72 387 GLY A O 1
ATOM 3190 N N . GLN A 1 388 ? 53.370 -31.956 43.714 1.00 45.62 388 GLN A N 1
ATOM 3191 C CA . GLN A 1 388 ? 54.819 -31.633 43.690 1.00 45.62 388 GLN A CA 1
ATOM 3192 C C . GLN A 1 388 ? 55.456 -31.389 42.286 1.00 45.62 388 GLN A C 1
ATOM 3194 O O . GLN A 1 388 ? 56.677 -31.454 42.187 1.00 45.62 388 GLN A O 1
ATOM 3199 N N . LEU A 1 389 ? 54.697 -31.152 41.195 1.00 43.16 389 LEU A N 1
ATOM 3200 C CA . LEU A 1 389 ? 55.249 -31.220 39.815 1.00 43.16 389 LEU A CA 1
ATOM 3201 C C . LEU A 1 389 ? 54.874 -30.102 38.807 1.00 43.16 389 LEU A C 1
ATOM 3203 O O . LEU A 1 389 ? 55.247 -30.220 37.643 1.00 43.16 389 LEU A O 1
ATOM 3207 N N . GLU A 1 390 ? 54.178 -29.023 39.186 1.00 43.72 390 GLU A N 1
ATOM 3208 C CA . GLU A 1 390 ? 53.643 -28.050 38.198 1.00 43.72 390 GLU A CA 1
ATOM 3209 C C . GLU A 1 390 ? 54.450 -26.734 38.049 1.00 43.72 390 GLU A C 1
ATOM 3211 O O . GLU A 1 390 ? 54.217 -25.969 37.112 1.00 43.72 390 GLU A O 1
ATOM 3216 N N . ASP A 1 391 ? 55.460 -26.491 38.894 1.00 46.03 391 ASP A N 1
ATOM 3217 C CA . ASP A 1 391 ? 56.218 -25.225 38.957 1.00 46.03 391 ASP A CA 1
ATOM 3218 C C . ASP A 1 391 ? 57.652 -25.321 38.394 1.00 46.03 391 ASP A C 1
ATOM 3220 O O . ASP A 1 391 ? 58.634 -25.019 39.071 1.00 46.03 391 ASP A O 1
ATOM 3224 N N . SER A 1 392 ? 57.818 -25.772 37.144 1.00 45.50 392 SER A N 1
ATOM 3225 C CA . SER A 1 392 ? 59.150 -25.825 36.490 1.00 45.50 392 SER A CA 1
ATOM 3226 C C . SER A 1 392 ? 59.152 -25.574 34.972 1.00 45.50 392 SER A C 1
ATOM 3228 O O . SER A 1 392 ? 60.103 -25.941 34.289 1.00 45.50 392 SER A O 1
ATOM 3230 N N . LEU A 1 393 ? 58.107 -24.936 34.425 1.00 38.53 393 LEU A N 1
ATOM 3231 C CA . LEU A 1 393 ? 57.914 -24.768 32.971 1.00 38.53 393 LEU A CA 1
ATOM 3232 C C . LEU A 1 393 ? 57.774 -23.297 32.506 1.00 38.53 393 LEU A C 1
ATOM 3234 O O . LEU A 1 393 ? 57.104 -23.040 31.511 1.00 38.53 393 LEU A O 1
ATOM 3238 N N . ARG A 1 394 ? 58.327 -22.308 33.233 1.00 50.50 394 ARG A N 1
ATOM 3239 C CA . ARG A 1 394 ? 58.065 -20.870 32.958 1.00 50.50 394 ARG A CA 1
ATOM 3240 C C . ARG A 1 394 ? 59.269 -19.928 32.787 1.00 50.50 394 ARG A C 1
ATOM 3242 O O . ARG A 1 394 ? 59.046 -18.761 32.478 1.00 50.50 394 ARG A O 1
ATOM 3249 N N . ASP A 1 395 ? 60.510 -20.409 32.897 1.00 48.16 395 ASP A N 1
ATOM 3250 C CA . ASP A 1 395 ? 61.712 -19.548 32.833 1.00 48.16 395 ASP A CA 1
ATOM 3251 C C . ASP A 1 395 ? 62.670 -19.826 31.655 1.00 48.16 395 ASP A C 1
ATOM 3253 O O . ASP A 1 395 ? 63.741 -19.228 31.568 1.00 48.16 395 ASP A O 1
ATOM 3257 N N . SER A 1 396 ? 62.291 -20.677 30.695 1.00 54.12 396 SER A N 1
ATOM 3258 C CA . SER A 1 396 ? 63.153 -21.032 29.549 1.00 54.12 396 SER A CA 1
ATOM 3259 C C . SER A 1 396 ? 63.036 -20.108 28.323 1.00 54.12 396 SER A C 1
ATOM 3261 O O . SER A 1 396 ? 63.855 -20.208 27.414 1.00 54.12 396 SER A O 1
ATOM 3263 N N . GLU A 1 397 ? 62.050 -19.206 28.266 1.00 45.53 397 GLU A N 1
ATOM 3264 C CA . GLU A 1 397 ? 61.689 -18.483 27.027 1.00 45.53 397 GLU A CA 1
ATOM 3265 C C . GLU A 1 397 ? 62.328 -17.083 26.862 1.00 45.53 397 GLU A C 1
ATOM 3267 O O . GLU A 1 397 ? 62.054 -16.399 25.878 1.00 45.53 397 GLU A O 1
ATOM 3272 N N . ARG A 1 398 ? 63.174 -16.613 27.796 1.00 53.34 398 ARG A N 1
ATOM 3273 C CA . ARG A 1 398 ? 63.583 -15.185 27.862 1.00 53.34 398 ARG A CA 1
ATOM 3274 C C . ARG A 1 398 ? 64.977 -14.803 27.335 1.00 53.34 398 ARG A C 1
ATOM 3276 O O . ARG A 1 398 ? 65.254 -13.611 27.247 1.00 53.34 398 ARG A O 1
ATOM 3283 N N . GLU A 1 399 ? 65.841 -15.743 26.943 1.00 51.44 399 GLU A N 1
ATOM 3284 C CA . GLU A 1 399 ? 67.229 -15.436 26.511 1.00 51.44 399 GLU A CA 1
ATOM 3285 C C . GLU A 1 399 ? 67.502 -15.559 24.994 1.00 51.44 399 GLU A C 1
ATOM 3287 O O . GLU A 1 399 ? 68.652 -15.506 24.566 1.00 51.44 399 GLU A O 1
ATOM 3292 N N . LEU A 1 400 ? 66.471 -15.668 24.144 1.00 50.31 400 LEU A N 1
ATOM 3293 C CA . LEU A 1 400 ? 66.659 -15.831 22.688 1.00 50.31 400 LEU A CA 1
ATOM 3294 C C . LEU A 1 400 ? 66.704 -14.529 21.856 1.00 50.31 400 LEU A C 1
ATOM 3296 O O . LEU A 1 400 ? 67.128 -14.569 20.702 1.00 50.31 400 LEU A O 1
ATOM 3300 N N . GLU A 1 401 ? 66.317 -13.373 22.408 1.00 52.03 401 GLU A N 1
ATOM 3301 C CA . GLU A 1 401 ? 66.109 -12.147 21.604 1.00 52.03 401 GLU A CA 1
ATOM 3302 C C . GLU A 1 401 ? 67.344 -11.219 21.498 1.00 52.03 401 GLU A C 1
ATOM 3304 O O . GLU A 1 401 ? 67.405 -10.346 20.632 1.00 52.03 401 GLU A O 1
ATOM 3309 N N . LYS A 1 402 ? 68.376 -11.387 22.340 1.00 55.91 402 LYS A N 1
ATOM 3310 C CA . LYS A 1 402 ? 69.501 -10.422 22.428 1.00 55.91 402 LYS A CA 1
ATOM 3311 C C . LYS A 1 402 ? 70.517 -10.496 21.278 1.00 55.91 402 LYS A C 1
ATOM 3313 O O . LYS A 1 402 ? 71.238 -9.528 21.041 1.00 55.91 402 LYS A O 1
ATOM 3318 N N . THR A 1 403 ? 70.598 -11.605 20.544 1.00 53.03 403 THR A N 1
ATOM 3319 C CA . THR A 1 403 ? 71.737 -11.895 19.643 1.00 53.03 403 THR A CA 1
ATOM 3320 C C . THR A 1 403 ? 71.635 -11.260 18.244 1.00 53.03 403 THR A C 1
ATOM 3322 O O . THR A 1 403 ? 72.543 -11.415 17.433 1.00 53.03 403 THR A O 1
ATOM 3325 N N . ARG A 1 404 ? 70.552 -10.534 17.923 1.00 52.47 404 ARG A N 1
ATOM 3326 C CA . ARG A 1 404 ? 70.293 -9.986 16.569 1.00 52.47 404 ARG A CA 1
ATOM 3327 C C . ARG A 1 404 ? 70.787 -8.551 16.317 1.00 52.47 404 ARG A C 1
ATOM 3329 O O . ARG A 1 404 ? 70.664 -8.062 15.196 1.00 52.47 404 ARG A O 1
ATOM 3336 N N . ALA A 1 405 ? 71.322 -7.855 17.322 1.00 57.03 405 ALA A N 1
ATOM 3337 C CA . ALA A 1 405 ? 71.504 -6.397 17.262 1.00 57.03 405 ALA A CA 1
ATOM 3338 C C . ALA A 1 405 ? 72.861 -5.886 16.718 1.00 57.03 405 ALA A C 1
ATOM 3340 O O . ALA A 1 405 ? 72.954 -4.723 16.329 1.00 57.03 405 ALA A O 1
ATOM 3341 N N . SER A 1 406 ? 73.920 -6.702 16.684 1.00 58.75 406 SER A N 1
ATOM 3342 C CA . SER A 1 406 ? 75.312 -6.215 16.569 1.00 58.75 406 SER A CA 1
ATOM 3343 C C . SER A 1 406 ? 75.860 -5.994 15.146 1.00 58.75 406 SER A C 1
ATOM 3345 O O . SER A 1 406 ? 76.928 -5.406 14.994 1.00 58.75 406 SER A O 1
ATOM 3347 N N . GLN A 1 407 ? 75.166 -6.421 14.086 1.00 50.09 407 GLN A N 1
ATOM 3348 C CA . GLN A 1 407 ? 75.768 -6.552 12.742 1.00 50.09 407 GLN A CA 1
ATOM 3349 C C . GLN A 1 407 ? 75.739 -5.278 11.856 1.00 50.09 407 GLN A C 1
ATOM 3351 O O . GLN A 1 407 ? 76.136 -5.330 10.696 1.00 50.09 407 GLN A O 1
ATOM 3356 N N . ARG A 1 408 ? 75.257 -4.120 12.341 1.00 57.38 408 ARG A N 1
ATOM 3357 C CA . ARG A 1 408 ? 74.933 -2.958 11.470 1.00 57.38 408 ARG A CA 1
ATOM 3358 C C . ARG A 1 408 ? 75.982 -1.842 11.336 1.00 57.38 408 ARG A C 1
ATOM 3360 O O . ARG A 1 408 ? 75.781 -0.962 10.505 1.00 57.38 408 ARG A O 1
ATOM 3367 N N . GLN A 1 409 ? 77.069 -1.826 12.110 1.00 59.53 409 GLN A N 1
ATOM 3368 C CA . GLN A 1 409 ? 77.866 -0.594 12.296 1.00 59.53 409 GLN A CA 1
ATOM 3369 C C . GLN A 1 409 ? 79.117 -0.436 11.395 1.00 59.53 409 GLN A C 1
ATOM 3371 O O . GLN A 1 409 ? 79.822 0.561 11.503 1.00 59.53 409 GLN A O 1
ATOM 3376 N N . GLN A 1 410 ? 79.413 -1.375 10.487 1.00 54.09 410 GLN A N 1
ATOM 3377 C CA . GLN A 1 410 ? 80.735 -1.465 9.829 1.00 54.09 410 GLN A CA 1
ATOM 3378 C C . GLN A 1 410 ? 80.857 -0.789 8.436 1.00 54.09 410 GLN A C 1
ATOM 3380 O O . GLN A 1 410 ? 81.850 -1.000 7.749 1.00 54.09 410 GLN A O 1
ATOM 3385 N N . MET A 1 411 ? 79.871 0.002 7.982 1.00 51.56 411 MET A N 1
ATOM 3386 C CA . MET A 1 411 ? 79.711 0.338 6.545 1.00 51.56 411 MET A CA 1
ATOM 3387 C C . MET A 1 411 ? 79.926 1.819 6.137 1.00 51.56 411 MET A C 1
ATOM 3389 O O . MET A 1 411 ? 79.700 2.155 4.983 1.00 51.56 411 MET A O 1
ATOM 3393 N N . GLN A 1 412 ? 80.339 2.730 7.033 1.00 58.75 412 GLN A N 1
ATOM 3394 C CA . GLN A 1 412 ? 80.244 4.195 6.799 1.00 58.75 412 GLN A CA 1
ATOM 3395 C C . GLN A 1 412 ? 81.574 4.977 6.633 1.00 58.75 412 GLN A C 1
ATOM 3397 O O . GLN A 1 412 ? 81.593 6.186 6.861 1.00 58.75 412 GLN A O 1
ATOM 3402 N N . GLN A 1 413 ? 82.700 4.345 6.270 1.00 56.00 413 GLN A N 1
ATOM 3403 C CA . GLN A 1 413 ? 84.034 4.978 6.404 1.00 56.00 413 GLN A CA 1
ATOM 3404 C C . GLN A 1 413 ? 84.843 5.203 5.100 1.00 56.00 413 GLN A C 1
ATOM 3406 O O . GLN A 1 413 ? 86.037 5.481 5.183 1.00 56.00 413 GLN A O 1
ATOM 3411 N N . ALA A 1 414 ? 84.242 5.110 3.905 1.00 54.78 414 ALA A N 1
ATOM 3412 C CA . ALA A 1 414 ? 84.993 5.060 2.634 1.00 54.78 414 ALA A CA 1
ATOM 3413 C C . ALA A 1 414 ? 85.154 6.391 1.846 1.00 54.78 414 ALA A C 1
ATOM 3415 O O . ALA A 1 414 ? 86.134 6.558 1.122 1.00 54.78 414 ALA A O 1
ATOM 3416 N N . ASP A 1 415 ? 84.229 7.351 1.956 1.00 56.28 415 ASP A N 1
ATOM 3417 C CA . ASP A 1 415 ? 83.895 8.241 0.817 1.00 56.28 415 ASP A CA 1
ATOM 3418 C C . ASP A 1 415 ? 84.671 9.581 0.653 1.00 56.28 415 ASP A C 1
ATOM 3420 O O . ASP A 1 415 ? 84.181 10.483 -0.024 1.00 56.28 415 ASP A O 1
ATOM 3424 N N . LYS A 1 416 ? 85.844 9.801 1.276 1.00 56.88 416 LYS A N 1
ATOM 3425 C CA . LYS A 1 416 ? 86.364 11.181 1.524 1.00 56.88 416 LYS A CA 1
ATOM 3426 C C . LYS A 1 416 ? 87.670 11.659 0.837 1.00 56.88 416 LYS A C 1
ATOM 3428 O O . LYS A 1 416 ? 88.204 12.681 1.257 1.00 56.88 416 LYS A O 1
ATOM 3433 N N . ALA A 1 417 ? 88.210 10.993 -0.191 1.00 53.53 417 ALA A N 1
ATOM 3434 C CA . ALA A 1 417 ? 89.657 11.099 -0.502 1.00 53.53 417 ALA A CA 1
ATOM 3435 C C . ALA A 1 417 ? 90.147 11.753 -1.837 1.00 53.53 417 ALA A C 1
ATOM 3437 O O . ALA A 1 417 ? 91.334 11.625 -2.126 1.00 53.53 417 ALA A O 1
ATOM 3438 N N . LEU A 1 418 ? 89.325 12.411 -2.680 1.00 53.38 418 LEU A N 1
ATOM 3439 C CA . LEU A 1 418 ? 89.613 12.482 -4.144 1.00 53.38 418 LEU A CA 1
ATOM 3440 C C . LEU A 1 418 ? 89.890 13.836 -4.877 1.00 53.38 418 LEU A C 1
ATOM 3442 O O . LEU A 1 418 ? 90.089 13.799 -6.088 1.00 53.38 418 LEU A O 1
ATOM 3446 N N . GLU A 1 419 ? 89.915 15.025 -4.257 1.00 53.12 419 GLU A N 1
ATOM 3447 C CA . GLU A 1 419 ? 89.607 16.275 -5.017 1.00 53.12 419 GLU A CA 1
ATOM 3448 C C . GLU A 1 419 ? 90.705 17.068 -5.797 1.00 53.12 419 GLU A C 1
ATOM 3450 O O . GLU A 1 419 ? 90.366 17.788 -6.733 1.00 53.12 419 GLU A O 1
ATOM 3455 N N . HIS A 1 420 ? 91.996 17.056 -5.436 1.00 31.80 420 HIS A N 1
ATOM 3456 C CA . HIS A 1 420 ? 92.765 18.333 -5.441 1.00 31.80 420 HIS A CA 1
ATOM 3457 C C . HIS A 1 420 ? 93.698 18.703 -6.649 1.00 31.80 420 HIS A C 1
ATOM 3459 O O . HIS A 1 420 ? 94.396 19.717 -6.590 1.00 31.80 420 HIS A O 1
ATOM 3465 N N . PHE A 1 421 ? 93.800 17.939 -7.748 1.00 35.59 421 PHE A N 1
ATOM 3466 C CA . PHE A 1 421 ? 95.017 17.958 -8.615 1.00 35.59 421 PHE A CA 1
ATOM 3467 C C . PHE A 1 421 ? 94.887 18.585 -10.039 1.00 35.59 421 PHE A C 1
ATOM 3469 O O . PHE A 1 421 ? 95.234 17.937 -11.026 1.00 35.59 421 PHE A O 1
ATOM 3476 N N . LYS A 1 422 ? 94.345 19.811 -10.215 1.00 16.70 422 LYS A N 1
ATOM 3477 C CA . LYS A 1 422 ? 93.749 20.208 -11.527 1.00 16.70 422 LYS A CA 1
ATOM 3478 C C . LYS A 1 422 ? 93.861 21.692 -11.993 1.00 16.70 422 LYS A C 1
ATOM 3480 O O . LYS A 1 422 ? 92.824 22.306 -12.237 1.00 16.70 422 LYS A O 1
ATOM 3485 N N . LYS A 1 423 ? 95.058 22.301 -12.167 1.00 37.06 423 LYS A N 1
ATOM 3486 C CA . LYS A 1 423 ? 95.186 23.690 -12.724 1.00 37.06 423 LYS A CA 1
ATOM 3487 C C . LYS A 1 423 ? 96.601 24.130 -13.215 1.00 37.06 423 LYS A C 1
ATOM 3489 O O . LYS A 1 423 ? 97.266 24.843 -12.466 1.00 37.06 423 LYS A O 1
ATOM 3494 N N . GLN A 1 424 ? 97.088 23.769 -14.425 1.00 19.50 424 GLN A N 1
ATOM 3495 C CA . GLN A 1 424 ? 98.456 24.195 -14.855 1.00 19.50 424 GLN A CA 1
ATOM 3496 C C . GLN A 1 424 ? 98.865 24.129 -16.371 1.00 19.50 424 GLN A C 1
ATOM 3498 O O . GLN A 1 424 ? 99.929 23.592 -16.670 1.00 19.50 424 GLN A O 1
ATOM 3503 N N . VAL A 1 425 ? 98.103 24.661 -17.349 1.00 18.48 425 VAL A N 1
ATOM 3504 C CA . VAL A 1 425 ? 98.552 24.772 -18.779 1.00 18.48 425 VAL A CA 1
ATOM 3505 C C . VAL A 1 425 ? 97.993 26.041 -19.457 1.00 18.48 425 VAL A C 1
ATOM 3507 O O . VAL A 1 425 ? 96.816 26.328 -19.258 1.00 18.48 425 VAL A O 1
ATOM 3510 N N . GLU A 1 426 ? 98.806 26.794 -20.232 1.00 38.31 426 GLU A N 1
ATOM 3511 C CA . GLU A 1 426 ? 98.454 28.144 -20.752 1.00 38.31 426 GLU A CA 1
ATOM 3512 C C . GLU A 1 426 ? 98.934 28.481 -22.214 1.00 38.31 426 GLU A C 1
ATOM 3514 O O . GLU A 1 426 ? 98.564 27.769 -23.140 1.00 38.31 426 GLU A O 1
ATOM 3519 N N . ILE A 1 427 ? 99.662 29.593 -22.468 1.00 30.30 427 ILE A N 1
ATOM 3520 C CA . ILE A 1 427 ? 99.372 30.539 -23.594 1.00 30.30 427 ILE A CA 1
ATOM 3521 C C . ILE A 1 427 ? 100.019 30.332 -25.002 1.00 30.30 427 ILE A C 1
ATOM 3523 O O . ILE A 1 427 ? 99.330 30.485 -26.011 1.00 30.30 427 ILE A O 1
ATOM 3527 N N . SER A 1 428 ? 101.346 30.165 -25.119 1.00 50.78 428 SER A N 1
ATOM 3528 C CA . SER A 1 428 ? 102.212 30.771 -26.178 1.00 50.78 428 SER A CA 1
ATOM 3529 C C . SER A 1 428 ? 101.936 30.442 -27.673 1.00 50.78 428 SER A C 1
ATOM 3531 O O . SER A 1 428 ? 102.638 29.615 -28.258 1.00 50.78 428 SER A O 1
ATOM 3533 N N . SER A 1 429 ? 100.972 31.103 -28.334 1.00 58.09 429 SER A N 1
ATOM 3534 C CA . SER A 1 429 ? 100.416 30.587 -29.609 1.00 58.09 429 SER A CA 1
ATOM 3535 C C . SER A 1 429 ? 100.155 31.580 -30.766 1.00 58.09 429 SER A C 1
ATOM 3537 O O . SER A 1 429 ? 99.796 31.154 -31.860 1.00 58.09 429 SER A O 1
ATOM 3539 N N . GLU A 1 430 ? 100.347 32.890 -30.586 1.00 67.19 430 GLU A N 1
ATOM 3540 C CA . GLU A 1 430 ? 99.541 33.880 -31.328 1.00 67.19 430 GLU A CA 1
ATOM 3541 C C . GLU A 1 430 ? 99.816 34.080 -32.832 1.00 67.19 430 GLU A C 1
ATOM 3543 O O . GLU A 1 430 ? 98.872 34.108 -33.620 1.00 67.19 430 GLU A O 1
ATOM 3548 N N . LYS A 1 431 ? 101.064 34.268 -33.290 1.00 55.84 431 LYS A N 1
ATOM 3549 C CA . LYS A 1 431 ? 101.281 34.759 -34.675 1.00 55.84 431 LYS A CA 1
ATOM 3550 C C . LYS A 1 431 ? 100.977 33.718 -35.765 1.00 55.84 431 LYS A C 1
ATOM 3552 O O . LYS A 1 431 ? 100.699 34.095 -36.901 1.00 55.84 431 LYS A O 1
ATOM 3557 N N . ALA A 1 432 ? 100.948 32.432 -35.411 1.00 64.19 432 ALA A N 1
ATOM 3558 C CA . ALA A 1 432 ? 100.462 31.374 -36.296 1.00 64.19 432 ALA A CA 1
ATOM 3559 C C . ALA A 1 432 ? 98.984 31.572 -36.686 1.00 64.19 432 ALA A C 1
ATOM 3561 O O . ALA A 1 432 ? 98.575 31.123 -37.753 1.00 64.19 432 ALA A O 1
ATOM 3562 N N . TYR A 1 433 ? 98.196 32.288 -35.873 1.00 62.94 433 TYR A N 1
ATOM 3563 C CA . TYR A 1 433 ? 96.782 32.527 -36.144 1.00 62.94 433 TYR A CA 1
ATOM 3564 C C . TYR A 1 433 ? 96.507 33.480 -37.316 1.00 62.94 433 TYR A C 1
ATOM 3566 O O . TYR A 1 433 ? 95.369 33.511 -37.747 1.00 62.94 433 TYR A O 1
ATOM 3574 N N . ALA A 1 434 ? 97.459 34.251 -37.858 1.00 78.00 434 ALA A N 1
ATOM 3575 C CA . ALA A 1 434 ? 97.138 35.278 -38.868 1.00 78.00 434 ALA A CA 1
ATOM 3576 C C . ALA A 1 434 ? 96.849 34.705 -40.273 1.00 78.00 434 ALA A C 1
ATOM 3578 O O . ALA A 1 434 ? 95.728 34.814 -40.765 1.00 78.00 434 ALA A O 1
ATOM 3579 N N . ASP A 1 435 ? 97.823 34.044 -40.904 1.00 64.56 435 ASP A N 1
ATOM 3580 C CA . ASP A 1 435 ? 97.605 33.392 -42.208 1.00 64.56 435 ASP A CA 1
ATOM 3581 C C . ASP A 1 435 ? 96.750 32.128 -42.064 1.00 64.56 435 ASP A C 1
ATOM 3583 O O . ASP A 1 435 ? 95.950 31.807 -42.949 1.00 64.56 435 ASP A O 1
ATOM 3587 N N . MET A 1 436 ? 96.838 31.458 -40.904 1.00 71.81 436 MET A N 1
ATOM 3588 C CA . MET A 1 436 ? 95.879 30.418 -40.552 1.00 71.81 436 MET A CA 1
ATOM 3589 C C . MET A 1 436 ? 94.466 30.997 -40.494 1.00 71.81 436 MET A C 1
ATOM 3591 O O . MET A 1 436 ? 93.584 30.353 -41.031 1.00 71.81 436 MET A O 1
ATOM 3595 N N . LYS A 1 437 ? 94.234 32.211 -39.970 1.00 71.56 437 LYS A N 1
ATOM 3596 C CA . LYS A 1 437 ? 92.908 32.849 -39.978 1.00 71.56 437 LYS A CA 1
ATOM 3597 C C . LYS A 1 437 ? 92.382 33.106 -41.388 1.00 71.56 437 LYS A C 1
ATOM 3599 O O . LYS A 1 437 ? 91.205 32.870 -41.584 1.00 71.56 437 LYS A O 1
ATOM 3604 N N . LEU A 1 438 ? 93.179 33.519 -42.377 1.00 79.25 438 LEU A N 1
ATOM 3605 C CA . LEU A 1 438 ? 92.623 33.741 -43.725 1.00 79.25 438 LEU A CA 1
ATOM 3606 C C . LEU A 1 438 ? 92.267 32.421 -44.441 1.00 79.25 438 LEU A C 1
ATOM 3608 O O . LEU A 1 438 ? 91.271 32.353 -45.162 1.00 79.25 438 LEU A O 1
ATOM 3612 N N . GLN A 1 439 ? 93.040 31.347 -44.231 1.00 76.38 439 GLN A N 1
ATOM 3613 C CA . GLN A 1 439 ? 92.614 30.017 -44.690 1.00 76.38 439 GLN A CA 1
ATOM 3614 C C . GLN A 1 439 ? 91.453 29.465 -43.859 1.00 76.38 439 GLN A C 1
ATOM 3616 O O . GLN A 1 439 ? 90.569 28.819 -44.415 1.00 76.38 439 GLN A O 1
ATOM 3621 N N . MET A 1 440 ? 91.429 29.742 -42.557 1.00 68.50 440 MET A N 1
ATOM 3622 C CA . MET A 1 440 ? 90.393 29.302 -41.632 1.00 68.50 440 MET A CA 1
ATOM 3623 C C . MET A 1 440 ? 89.084 30.041 -41.882 1.00 68.50 440 MET A C 1
ATOM 3625 O O . MET A 1 440 ? 88.091 29.354 -41.911 1.00 68.50 440 MET A O 1
ATOM 3629 N N . GLU A 1 441 ? 89.056 31.333 -42.219 1.00 83.25 441 GLU A N 1
ATOM 3630 C CA . GLU A 1 441 ? 87.850 32.053 -42.669 1.00 83.25 441 GLU A CA 1
ATOM 3631 C C . GLU A 1 441 ? 87.271 31.407 -43.938 1.00 83.25 441 GLU A C 1
ATOM 3633 O O . GLU A 1 441 ? 86.061 31.246 -44.066 1.00 83.25 441 GLU A O 1
ATOM 3638 N N . LYS A 1 442 ? 88.123 30.956 -44.868 1.00 81.56 442 LYS A N 1
ATOM 3639 C CA . LYS A 1 442 ? 87.669 30.295 -46.101 1.00 81.56 442 LYS A CA 1
ATOM 3640 C C . LYS A 1 442 ? 87.185 28.859 -45.865 1.00 81.56 442 LYS A C 1
ATOM 3642 O O . LYS A 1 442 ? 86.183 28.440 -46.439 1.00 81.56 442 LYS A O 1
ATOM 3647 N N . VAL A 1 443 ? 87.869 28.121 -44.990 1.00 84.12 443 VAL A N 1
ATOM 3648 C CA . VAL A 1 443 ? 87.433 26.803 -44.505 1.00 84.12 443 VAL A CA 1
ATOM 3649 C C . VAL A 1 443 ? 86.195 26.931 -43.616 1.00 84.12 443 VAL A C 1
ATOM 3651 O O . VAL A 1 443 ? 85.361 26.040 -43.650 1.00 84.12 443 VAL A O 1
ATOM 3654 N N . GLU A 1 444 ? 86.032 28.020 -42.870 1.00 78.44 444 GLU A N 1
ATOM 3655 C CA . GLU A 1 444 ? 84.863 28.355 -42.057 1.00 78.44 444 GLU A CA 1
ATOM 3656 C C . GLU A 1 444 ? 83.686 28.684 -42.961 1.00 78.44 444 GLU A C 1
ATOM 3658 O O . GLU A 1 444 ? 82.633 28.114 -42.738 1.00 78.44 444 GLU A O 1
ATOM 3663 N N . GLU A 1 445 ? 83.839 29.480 -44.024 1.00 87.06 445 GLU A N 1
ATOM 3664 C CA . GLU A 1 445 ? 82.772 29.683 -45.013 1.00 87.06 445 GLU A CA 1
ATOM 3665 C C . GLU A 1 445 ? 82.300 28.358 -45.632 1.00 87.06 445 GLU A C 1
ATOM 3667 O O . GLU A 1 445 ? 81.098 28.092 -45.677 1.00 87.06 445 GLU A O 1
ATOM 3672 N N . ASP A 1 446 ? 83.218 27.506 -46.099 1.00 86.50 446 ASP A N 1
ATOM 3673 C CA . ASP A 1 446 ? 82.857 26.212 -46.694 1.00 86.50 446 ASP A CA 1
ATOM 3674 C C . ASP A 1 446 ? 82.351 25.205 -45.647 1.00 86.50 446 ASP A C 1
ATOM 3676 O O . ASP A 1 446 ? 81.461 24.398 -45.936 1.00 86.50 446 ASP A O 1
ATOM 3680 N N . LEU A 1 447 ? 82.823 25.289 -44.402 1.00 85.25 447 LEU A N 1
ATOM 3681 C CA . LEU A 1 447 ? 82.289 24.536 -43.271 1.00 85.25 447 LEU A CA 1
ATOM 3682 C C . LEU A 1 447 ? 80.911 25.060 -42.854 1.00 85.25 447 LEU A C 1
ATOM 3684 O O . LEU A 1 447 ? 80.087 24.237 -42.487 1.00 85.25 447 LEU A O 1
ATOM 3688 N N . GLU A 1 448 ? 80.609 26.354 -42.949 1.00 86.94 448 GLU A N 1
ATOM 3689 C CA . GLU A 1 448 ? 79.300 26.940 -42.630 1.00 86.94 448 GLU A CA 1
ATOM 3690 C C . GLU A 1 448 ? 78.289 26.656 -43.739 1.00 86.94 448 GLU A C 1
ATOM 3692 O O . GLU A 1 448 ? 77.153 26.288 -43.446 1.00 86.94 448 GLU A O 1
ATOM 3697 N N . ARG A 1 449 ? 78.711 26.680 -45.010 1.00 88.69 449 ARG A N 1
ATOM 3698 C CA . ARG A 1 449 ? 77.951 26.120 -46.145 1.00 88.69 449 ARG A CA 1
ATOM 3699 C C . ARG A 1 449 ? 77.675 24.629 -45.926 1.00 88.69 449 ARG A C 1
ATOM 3701 O O . ARG A 1 449 ? 76.550 24.173 -46.103 1.00 88.69 449 ARG A O 1
ATOM 3708 N N . SER A 1 450 ? 78.670 23.863 -45.476 1.00 86.62 450 SER A N 1
ATOM 3709 C CA . SER A 1 450 ? 78.530 22.422 -45.221 1.00 86.62 450 SER A CA 1
ATOM 3710 C C . SER A 1 450 ? 77.732 22.089 -43.949 1.00 86.62 450 SER A C 1
ATOM 3712 O O . SER A 1 450 ? 77.052 21.062 -43.913 1.00 86.62 450 SER A O 1
ATOM 3714 N N . LYS A 1 451 ? 77.795 22.932 -42.910 1.00 89.38 451 LYS A N 1
ATOM 3715 C CA . LYS A 1 451 ? 76.983 22.862 -41.687 1.00 89.38 451 LYS A CA 1
ATOM 3716 C C . LYS A 1 451 ? 75.543 23.201 -42.022 1.00 89.38 451 LYS A C 1
ATOM 3718 O O . LYS A 1 451 ? 74.694 22.364 -41.780 1.00 89.38 451 LYS A O 1
ATOM 3723 N N . SER A 1 452 ? 75.275 24.358 -42.629 1.00 88.00 452 SER A N 1
ATOM 3724 C CA . SER A 1 452 ? 73.918 24.788 -42.991 1.00 88.00 452 SER A CA 1
ATOM 3725 C C . SER A 1 452 ? 73.254 23.836 -43.987 1.00 88.00 452 SER A C 1
ATOM 3727 O O . SER A 1 452 ? 72.079 23.529 -43.818 1.00 88.00 452 SER A O 1
ATOM 3729 N N . LEU A 1 453 ? 73.994 23.258 -44.943 1.00 91.19 453 LEU A N 1
ATOM 3730 C CA . LEU A 1 453 ? 73.479 22.171 -45.785 1.00 91.19 453 LEU A CA 1
ATOM 3731 C C . LEU A 1 453 ? 73.111 20.929 -44.955 1.00 91.19 453 LEU A C 1
ATOM 3733 O O . LEU A 1 453 ? 72.005 20.417 -45.097 1.00 91.19 453 LEU A O 1
ATOM 3737 N N . ARG A 1 454 ? 73.996 20.465 -44.060 1.00 87.19 454 ARG A N 1
ATOM 3738 C CA . ARG A 1 454 ? 73.724 19.318 -43.170 1.00 87.19 454 ARG A CA 1
ATOM 3739 C C . ARG A 1 454 ? 72.619 19.597 -42.149 1.00 87.19 454 ARG A C 1
ATOM 3741 O O . ARG A 1 454 ? 71.896 18.681 -41.781 1.00 87.19 454 ARG A O 1
ATOM 3748 N N . GLU A 1 455 ? 72.473 20.836 -41.701 1.00 89.94 455 GLU A N 1
ATOM 3749 C CA . GLU A 1 455 ? 71.459 21.281 -40.749 1.00 89.94 455 GLU A CA 1
ATOM 3750 C C . GLU A 1 455 ? 70.098 21.422 -41.433 1.00 89.94 455 GLU A C 1
ATOM 3752 O O . GLU A 1 455 ? 69.093 21.010 -40.865 1.00 89.94 455 GLU A O 1
ATOM 3757 N N . ASN A 1 456 ? 70.051 21.925 -42.669 1.00 92.06 456 ASN A N 1
ATOM 3758 C CA . ASN A 1 456 ? 68.837 21.937 -43.482 1.00 92.06 456 ASN A CA 1
ATOM 3759 C C . ASN A 1 456 ? 68.412 20.509 -43.837 1.00 92.06 456 ASN A C 1
ATOM 3761 O O . ASN A 1 456 ? 67.264 20.161 -43.593 1.00 92.06 456 ASN A O 1
ATOM 3765 N N . GLN A 1 457 ? 69.341 19.638 -44.246 1.00 88.44 457 GLN A N 1
ATOM 3766 C CA . GLN A 1 457 ? 69.070 18.204 -44.415 1.00 88.44 457 GLN A CA 1
ATOM 3767 C C . GLN A 1 457 ? 68.576 17.557 -43.110 1.00 88.44 457 GLN A C 1
ATOM 3769 O O . GLN A 1 457 ? 67.613 16.797 -43.127 1.00 88.44 457 GLN A O 1
ATOM 3774 N N . ALA A 1 458 ? 69.170 17.875 -41.955 1.00 88.38 458 ALA A N 1
ATOM 3775 C CA . ALA A 1 458 ? 68.708 17.372 -40.660 1.00 88.38 458 ALA A CA 1
ATOM 3776 C C . ALA A 1 458 ? 67.318 17.910 -40.270 1.00 88.38 458 ALA A C 1
ATOM 3778 O O . ALA A 1 458 ? 66.521 17.166 -39.701 1.00 88.38 458 ALA A O 1
ATOM 3779 N N . LYS A 1 459 ? 66.994 19.166 -40.606 1.00 92.31 459 LYS A N 1
ATOM 3780 C CA . LYS A 1 459 ? 65.657 19.758 -40.432 1.00 92.31 459 LYS A CA 1
ATOM 3781 C C . LYS A 1 459 ? 64.636 19.118 -41.366 1.00 92.31 459 LYS A C 1
ATOM 3783 O O . LYS A 1 459 ? 63.546 18.804 -40.909 1.00 92.31 459 LYS A O 1
ATOM 3788 N N . GLU A 1 460 ? 64.984 18.868 -42.625 1.00 91.62 460 GLU A N 1
ATOM 3789 C CA . GLU A 1 460 ? 64.153 18.145 -43.595 1.00 91.62 460 GLU A CA 1
ATOM 3790 C C . GLU A 1 460 ? 63.897 16.706 -43.131 1.00 91.62 460 GLU A C 1
ATOM 3792 O O . GLU A 1 460 ? 62.748 16.267 -43.114 1.00 91.62 460 GLU A O 1
ATOM 3797 N N . PHE A 1 461 ? 64.924 15.986 -42.665 1.00 91.06 461 PHE A N 1
ATOM 3798 C CA . PHE A 1 461 ? 64.752 14.652 -42.084 1.00 91.06 461 PHE A CA 1
ATOM 3799 C C . PHE A 1 461 ? 63.936 14.679 -40.784 1.00 91.06 461 PHE A C 1
ATOM 3801 O O . PHE A 1 461 ? 63.098 13.797 -40.603 1.00 91.06 461 PHE A O 1
ATOM 3808 N N . SER A 1 462 ? 64.104 15.685 -39.912 1.00 90.19 462 SER A N 1
ATOM 3809 C CA . SER A 1 462 ? 63.228 15.865 -38.742 1.00 90.19 462 SER A CA 1
ATOM 3810 C C . SER A 1 462 ? 61.791 16.088 -39.189 1.00 90.19 462 SER A C 1
ATOM 3812 O O . SER A 1 462 ? 60.934 15.299 -38.834 1.00 90.19 462 SER A O 1
ATOM 3814 N N . GLN A 1 463 ? 61.521 17.059 -40.063 1.00 93.81 463 GLN A N 1
ATOM 3815 C CA . GLN A 1 463 ? 60.177 17.349 -40.574 1.00 93.81 463 GLN A CA 1
ATOM 3816 C C . GLN A 1 463 ? 59.535 16.137 -41.269 1.00 93.81 463 GLN A C 1
ATOM 3818 O O . GLN A 1 463 ? 58.337 15.904 -41.112 1.00 93.81 463 GLN A O 1
ATOM 3823 N N . GLN A 1 464 ? 60.310 15.319 -41.988 1.00 91.69 464 GLN A N 1
ATOM 3824 C CA . GLN A 1 464 ? 59.834 14.054 -42.551 1.00 91.69 464 GLN A CA 1
ATOM 3825 C C . GLN A 1 464 ? 59.464 13.050 -41.449 1.00 91.69 464 GLN A C 1
ATOM 3827 O O . GLN A 1 464 ? 58.345 12.529 -41.468 1.00 91.69 464 GLN A O 1
ATOM 3832 N N . LEU A 1 465 ? 60.350 12.816 -40.473 1.00 91.81 465 LEU A N 1
ATOM 3833 C CA . LEU A 1 465 ? 60.100 11.938 -39.323 1.00 91.81 465 LEU A CA 1
ATOM 3834 C C . LEU A 1 465 ? 58.916 12.422 -38.479 1.00 91.81 465 LEU A C 1
ATOM 3836 O O . LEU A 1 465 ? 58.060 11.617 -38.129 1.00 91.81 465 LEU A O 1
ATOM 3840 N N . ASP A 1 466 ? 58.820 13.721 -38.218 1.00 92.69 466 ASP A N 1
ATOM 3841 C CA . ASP A 1 466 ? 57.744 14.371 -37.483 1.00 92.69 466 ASP A CA 1
ATOM 3842 C C . ASP A 1 466 ? 56.425 14.276 -38.255 1.00 92.69 466 ASP A C 1
ATOM 3844 O O . ASP A 1 466 ? 55.411 13.906 -37.669 1.00 92.69 466 ASP A O 1
ATOM 3848 N N . SER A 1 467 ? 56.406 14.503 -39.574 1.00 92.75 467 SER A N 1
ATOM 3849 C CA . SER A 1 467 ? 55.192 14.322 -40.388 1.00 92.75 467 SER A CA 1
ATOM 3850 C C . SER A 1 467 ? 54.715 12.864 -40.406 1.00 92.75 467 SER A C 1
ATOM 3852 O O . SER A 1 467 ? 53.512 12.600 -40.403 1.00 92.75 467 SER A O 1
ATOM 3854 N N . LEU A 1 468 ? 55.646 11.906 -40.383 1.00 93.75 468 LEU A N 1
ATOM 3855 C CA . LEU A 1 468 ? 55.354 10.477 -40.306 1.00 93.75 468 LEU A CA 1
ATOM 3856 C C . LEU A 1 468 ? 54.878 10.080 -38.898 1.00 93.75 468 LEU A C 1
ATOM 3858 O O . LEU A 1 468 ? 53.945 9.289 -38.763 1.00 93.75 468 LEU A O 1
ATOM 3862 N N . ARG A 1 469 ? 55.466 10.677 -37.857 1.00 93.44 469 ARG A N 1
ATOM 3863 C CA . ARG A 1 469 ? 55.077 10.532 -36.451 1.00 93.44 469 ARG A CA 1
ATOM 3864 C C . ARG A 1 469 ? 53.655 11.042 -36.224 1.00 93.44 469 ARG A C 1
ATOM 3866 O O . ARG A 1 469 ? 52.834 10.276 -35.737 1.00 93.44 469 ARG A O 1
ATOM 3873 N N . HIS A 1 470 ? 53.329 12.249 -36.690 1.00 93.62 470 HIS A N 1
ATOM 3874 C CA . HIS A 1 470 ? 51.971 12.803 -36.639 1.00 93.62 470 HIS A CA 1
ATOM 3875 C C . HIS A 1 470 ? 50.965 11.942 -37.419 1.00 93.62 470 HIS A C 1
ATOM 3877 O O . HIS A 1 470 ? 49.858 11.729 -36.935 1.00 93.62 470 HIS A O 1
ATOM 3883 N N . LYS A 1 471 ? 51.335 11.389 -38.587 1.00 95.44 471 LYS A N 1
ATOM 3884 C CA . LYS A 1 471 ? 50.471 10.453 -39.337 1.00 95.44 471 LYS A CA 1
ATOM 3885 C C . LYS A 1 471 ? 50.166 9.181 -38.541 1.00 95.44 471 LYS A C 1
ATOM 3887 O O . LYS A 1 471 ? 49.007 8.783 -38.480 1.00 95.44 471 LYS A O 1
ATOM 3892 N N . TYR A 1 472 ? 51.162 8.570 -37.897 1.00 92.75 472 TYR A N 1
ATOM 3893 C CA . TYR A 1 472 ? 50.927 7.397 -37.048 1.00 92.75 472 TYR A CA 1
ATOM 3894 C C . TYR A 1 472 ? 50.185 7.737 -35.749 1.00 92.75 472 TYR A C 1
ATOM 3896 O O . TYR A 1 472 ? 49.320 6.972 -35.338 1.00 92.75 472 TYR A O 1
ATOM 3904 N N . GLU A 1 473 ? 50.465 8.875 -35.111 1.00 93.00 473 GLU A N 1
ATOM 3905 C CA . GLU A 1 473 ? 49.734 9.326 -33.917 1.00 93.00 473 GLU A CA 1
ATOM 3906 C C . GLU A 1 473 ? 48.264 9.631 -34.241 1.00 93.00 473 GLU A C 1
ATOM 3908 O O . GLU A 1 473 ? 47.384 9.244 -33.474 1.00 93.00 473 GLU A O 1
ATOM 3913 N N . HIS A 1 474 ? 47.982 10.212 -35.410 1.00 94.00 474 HIS A N 1
ATOM 3914 C CA . HIS A 1 474 ? 46.625 10.414 -35.915 1.00 94.00 474 HIS A CA 1
ATOM 3915 C C . HIS A 1 474 ? 45.914 9.079 -36.183 1.00 94.00 474 HIS A C 1
ATOM 3917 O O . HIS A 1 474 ? 44.839 8.865 -35.630 1.00 94.00 474 HIS A O 1
ATOM 3923 N N . GLN A 1 475 ? 46.535 8.147 -36.917 1.00 95.06 475 GLN A N 1
ATOM 3924 C CA . GLN A 1 475 ? 45.971 6.810 -37.172 1.00 95.06 475 GLN A CA 1
ATOM 3925 C C . GLN A 1 475 ? 45.715 6.020 -35.879 1.00 95.06 475 GLN A C 1
ATOM 3927 O O . GLN A 1 475 ? 44.691 5.351 -35.747 1.00 95.06 475 GLN A O 1
ATOM 3932 N N . MET A 1 476 ? 46.616 6.107 -34.895 1.00 89.81 476 MET A N 1
ATOM 3933 C CA . MET A 1 476 ? 46.415 5.481 -33.586 1.00 89.81 476 MET A CA 1
ATOM 3934 C C . MET A 1 476 ? 45.281 6.151 -32.801 1.00 89.81 476 MET A C 1
ATOM 3936 O O . MET A 1 476 ? 44.505 5.449 -32.157 1.00 89.81 476 MET A O 1
ATOM 3940 N N . ALA A 1 477 ? 45.136 7.478 -32.872 1.00 93.75 477 ALA A N 1
ATOM 3941 C CA . ALA A 1 477 ? 44.014 8.190 -32.261 1.00 93.75 477 ALA A CA 1
ATOM 3942 C C . ALA A 1 477 ? 42.672 7.831 -32.925 1.00 93.75 477 ALA A C 1
ATOM 3944 O O . ALA A 1 477 ? 41.694 7.593 -32.219 1.00 93.75 477 ALA A O 1
ATOM 3945 N N . GLU A 1 478 ? 42.628 7.717 -34.256 1.00 93.50 478 GLU A N 1
ATOM 3946 C CA . GLU A 1 478 ? 41.448 7.266 -35.004 1.00 93.50 478 GLU A CA 1
ATOM 3947 C C . GLU A 1 478 ? 41.056 5.831 -34.638 1.00 93.50 478 GLU A C 1
ATOM 3949 O O . GLU A 1 478 ? 39.891 5.582 -34.334 1.00 93.50 478 GLU A O 1
ATOM 3954 N N . LEU A 1 479 ? 42.012 4.896 -34.591 1.00 93.94 479 LEU A N 1
ATOM 3955 C CA . LEU A 1 479 ? 41.757 3.508 -34.188 1.00 93.94 479 LEU A CA 1
ATOM 3956 C C . LEU A 1 479 ? 41.302 3.403 -32.724 1.00 93.94 479 LEU A C 1
ATOM 3958 O O . LEU A 1 479 ? 40.370 2.660 -32.423 1.00 93.94 479 LEU A O 1
ATOM 3962 N N . CYS A 1 480 ? 41.903 4.167 -31.808 1.00 93.62 480 CYS A N 1
ATOM 3963 C CA . CYS A 1 480 ? 41.443 4.242 -30.419 1.00 93.62 480 CYS A CA 1
ATOM 3964 C C . CYS A 1 480 ? 40.019 4.812 -30.321 1.00 93.62 480 CYS A C 1
ATOM 3966 O O . CYS A 1 480 ? 39.189 4.247 -29.609 1.00 93.62 480 CYS A O 1
ATOM 3968 N N . MET A 1 481 ? 39.704 5.869 -31.076 1.00 94.19 481 MET A N 1
ATOM 3969 C CA . MET A 1 481 ? 38.358 6.442 -31.143 1.00 94.19 481 MET A CA 1
ATOM 3970 C C . MET A 1 481 ? 37.344 5.444 -31.724 1.00 94.19 481 MET A C 1
ATOM 3972 O O . MET A 1 481 ? 36.251 5.310 -31.181 1.00 94.19 481 MET A O 1
ATOM 3976 N N . GLN A 1 482 ? 37.694 4.711 -32.785 1.00 92.81 482 GLN A N 1
ATOM 3977 C CA . GLN A 1 482 ? 36.842 3.669 -33.369 1.00 92.81 482 GLN A CA 1
ATOM 3978 C C . GLN A 1 482 ? 36.580 2.532 -32.371 1.00 92.81 482 GLN A C 1
ATOM 3980 O O . GLN A 1 482 ? 35.430 2.135 -32.190 1.00 92.81 482 GLN A O 1
ATOM 3985 N N . HIS A 1 483 ? 37.608 2.054 -31.662 1.00 93.25 483 HIS A N 1
ATOM 3986 C CA . HIS A 1 483 ? 37.440 1.044 -30.613 1.00 93.25 483 HIS A CA 1
ATOM 3987 C C . HIS A 1 483 ? 36.601 1.552 -29.428 1.00 93.25 483 HIS A C 1
ATOM 3989 O O . HIS A 1 483 ? 35.811 0.789 -28.879 1.00 93.25 483 HIS A O 1
ATOM 3995 N N . GLU A 1 484 ? 36.716 2.824 -29.038 1.00 92.44 484 GLU A N 1
ATOM 3996 C CA . GLU A 1 484 ? 35.887 3.436 -27.988 1.00 92.44 484 GLU A CA 1
ATOM 3997 C C . GLU A 1 484 ? 34.419 3.606 -28.427 1.00 92.44 484 GLU A C 1
ATOM 3999 O O . GLU A 1 484 ? 33.496 3.314 -27.658 1.00 92.44 484 GLU A O 1
ATOM 4004 N N . GLN A 1 485 ? 34.184 4.009 -29.678 1.00 92.81 485 GLN A N 1
ATOM 4005 C CA . GLN A 1 485 ? 32.848 4.058 -30.281 1.00 92.81 485 GLN A CA 1
ATOM 4006 C C . GLN A 1 485 ? 32.220 2.660 -30.365 1.00 92.81 485 GLN A C 1
ATOM 4008 O O . GLN A 1 485 ? 31.056 2.492 -30.010 1.00 92.81 485 GLN A O 1
ATOM 4013 N N . GLU A 1 486 ? 32.976 1.634 -30.755 1.00 92.19 486 GLU A N 1
ATOM 4014 C CA . GLU A 1 486 ? 32.451 0.265 -30.818 1.00 92.19 486 GLU A CA 1
ATOM 4015 C C . GLU A 1 486 ? 32.232 -0.332 -29.420 1.00 92.19 486 GLU A C 1
ATOM 4017 O O . GLU A 1 486 ? 31.191 -0.932 -29.153 1.00 92.19 486 GLU A O 1
ATOM 4022 N N . ARG A 1 487 ? 33.133 -0.062 -28.465 1.00 95.56 487 ARG A N 1
ATOM 4023 C CA . ARG A 1 487 ? 32.956 -0.404 -27.043 1.00 95.56 487 ARG A CA 1
ATOM 4024 C C . ARG A 1 487 ? 31.662 0.189 -26.483 1.00 95.56 487 ARG A C 1
ATOM 4026 O O . ARG A 1 487 ? 30.933 -0.502 -25.772 1.00 95.56 487 ARG A O 1
ATOM 4033 N N . THR A 1 488 ? 31.375 1.455 -26.783 1.00 91.94 488 THR A N 1
ATOM 4034 C CA . THR A 1 488 ? 30.166 2.140 -26.297 1.00 91.94 488 THR A CA 1
ATOM 4035 C C . THR A 1 488 ? 28.900 1.683 -27.027 1.00 91.94 488 THR A C 1
ATOM 4037 O O . THR A 1 488 ? 27.883 1.480 -26.363 1.00 91.94 488 THR A O 1
ATOM 4040 N N . ARG A 1 489 ? 28.955 1.394 -28.337 1.00 96.06 489 ARG A N 1
ATOM 4041 C CA . ARG A 1 489 ? 27.862 0.731 -29.081 1.00 96.06 489 ARG A CA 1
ATOM 4042 C C . ARG A 1 489 ? 27.506 -0.630 -28.489 1.00 96.06 489 ARG A C 1
ATOM 4044 O O . ARG A 1 489 ? 26.339 -0.866 -28.191 1.00 96.06 489 ARG A O 1
ATOM 4051 N N . LEU A 1 490 ? 28.493 -1.501 -28.269 1.00 94.88 490 LEU A N 1
ATOM 4052 C CA . LEU A 1 490 ? 28.284 -2.838 -27.700 1.00 94.88 490 LEU A CA 1
ATOM 4053 C C . LEU A 1 490 ? 27.738 -2.770 -26.266 1.00 94.88 490 LEU A C 1
ATOM 4055 O O . LEU A 1 490 ? 26.825 -3.519 -25.917 1.00 94.88 490 LEU A O 1
ATOM 4059 N N . GLN A 1 491 ? 28.224 -1.830 -25.448 1.00 92.31 491 GLN A N 1
ATOM 4060 C CA . GLN A 1 491 ? 27.660 -1.574 -24.118 1.00 92.31 491 GLN A CA 1
ATOM 4061 C C . GLN A 1 491 ? 26.200 -1.104 -24.192 1.00 92.31 491 GLN A C 1
ATOM 4063 O O . GLN A 1 491 ? 25.365 -1.619 -23.449 1.00 92.31 491 GLN A O 1
ATOM 4068 N N . GLN A 1 492 ? 25.863 -0.190 -25.106 1.00 93.50 492 GLN A N 1
ATOM 4069 C CA . GLN A 1 492 ? 24.490 0.286 -25.286 1.00 93.50 492 GLN A CA 1
ATOM 4070 C C . GLN A 1 492 ? 23.558 -0.806 -25.841 1.00 93.50 492 GLN A C 1
ATOM 4072 O O . GLN A 1 492 ? 22.407 -0.902 -25.410 1.00 93.50 492 GLN A O 1
ATOM 4077 N N . ALA A 1 493 ? 24.048 -1.660 -26.744 1.00 93.44 493 ALA A N 1
ATOM 4078 C CA . ALA A 1 493 ? 23.317 -2.816 -27.260 1.00 93.44 493 ALA A CA 1
ATOM 4079 C C . ALA A 1 493 ? 22.986 -3.812 -26.137 1.00 93.44 493 ALA A C 1
ATOM 4081 O O . ALA A 1 493 ? 21.815 -4.128 -25.938 1.00 93.44 493 ALA A O 1
ATOM 4082 N N . HIS A 1 494 ? 23.982 -4.203 -25.333 1.00 94.50 494 HIS A N 1
ATOM 4083 C CA . HIS A 1 494 ? 23.797 -5.071 -24.165 1.00 94.50 494 HIS A CA 1
ATOM 4084 C C . HIS A 1 494 ? 22.850 -4.458 -23.117 1.00 94.50 494 HIS A C 1
ATOM 4086 O O . HIS A 1 494 ? 22.000 -5.156 -22.567 1.00 94.50 494 HIS A O 1
ATOM 4092 N N . ILE A 1 495 ? 22.939 -3.147 -22.849 1.00 94.00 495 ILE A N 1
ATOM 4093 C CA . ILE A 1 495 ? 21.986 -2.450 -21.965 1.00 94.00 495 ILE A CA 1
ATOM 4094 C C . ILE A 1 495 ? 20.561 -2.555 -22.523 1.00 94.00 495 ILE A C 1
ATOM 4096 O O . ILE A 1 495 ? 19.653 -2.926 -21.781 1.00 94.00 495 ILE A O 1
ATOM 4100 N N . THR A 1 496 ? 20.380 -2.304 -23.823 1.00 94.50 496 THR A N 1
ATOM 4101 C CA . THR A 1 496 ? 19.078 -2.359 -24.512 1.00 94.50 496 THR A CA 1
ATOM 4102 C C . THR A 1 496 ? 18.489 -3.774 -24.521 1.00 94.50 496 THR A C 1
ATOM 4104 O O . THR A 1 496 ? 17.293 -3.941 -24.292 1.00 94.50 496 THR A O 1
ATOM 4107 N N . GLU A 1 497 ? 19.311 -4.800 -24.743 1.00 92.38 497 GLU A N 1
ATOM 4108 C CA . GLU A 1 497 ? 18.920 -6.214 -24.678 1.00 92.38 497 GLU A CA 1
ATOM 4109 C C . GLU A 1 497 ? 18.503 -6.614 -23.256 1.00 92.38 497 GLU A C 1
ATOM 4111 O O . GLU A 1 497 ? 17.405 -7.131 -23.044 1.00 92.38 497 GLU A O 1
ATOM 4116 N N . LYS A 1 498 ? 19.328 -6.283 -22.256 1.00 95.88 498 LYS A N 1
ATOM 4117 C CA . LYS A 1 498 ? 19.046 -6.524 -20.835 1.00 95.88 498 LYS A CA 1
ATOM 4118 C C . LYS A 1 498 ? 17.784 -5.786 -20.368 1.00 95.88 498 LYS A C 1
ATOM 4120 O O . LYS A 1 498 ? 16.987 -6.356 -19.628 1.00 95.88 498 LYS A O 1
ATOM 4125 N N . ASP A 1 499 ? 17.554 -4.549 -20.807 1.00 93.50 499 ASP A N 1
ATOM 4126 C CA . ASP A 1 499 ? 16.326 -3.807 -20.488 1.00 93.50 499 ASP A CA 1
ATOM 4127 C C . ASP A 1 499 ? 15.099 -4.353 -21.236 1.00 93.50 499 ASP A C 1
ATOM 4129 O O . ASP A 1 499 ? 14.003 -4.338 -20.670 1.00 93.50 499 ASP A O 1
ATOM 4133 N N . GLY A 1 500 ? 15.285 -4.913 -22.436 1.00 95.62 500 GLY A N 1
ATOM 4134 C CA . GLY A 1 500 ? 14.278 -5.672 -23.183 1.00 95.62 500 GLY A CA 1
ATOM 4135 C C . GLY A 1 500 ? 13.871 -6.974 -22.484 1.00 95.62 500 GLY A C 1
ATOM 4136 O O . GLY A 1 500 ? 12.680 -7.223 -22.304 1.00 95.62 500 GLY A O 1
ATOM 4137 N N . MET A 1 501 ? 14.831 -7.747 -21.967 1.00 93.44 501 MET A N 1
ATOM 4138 C CA . MET A 1 501 ? 14.541 -8.908 -21.112 1.00 93.44 501 MET A CA 1
ATOM 4139 C C . MET A 1 501 ? 13.783 -8.496 -19.840 1.00 93.44 501 MET A C 1
ATOM 4141 O O . MET A 1 501 ? 12.859 -9.187 -19.416 1.00 93.44 501 MET A O 1
ATOM 4145 N N . VAL A 1 502 ? 14.109 -7.350 -19.232 1.00 95.88 502 VAL A N 1
ATOM 4146 C CA . VAL A 1 502 ? 13.369 -6.828 -18.065 1.00 95.88 502 VAL A CA 1
ATOM 4147 C C . VAL A 1 502 ? 11.990 -6.264 -18.457 1.00 95.88 502 VAL A C 1
ATOM 4149 O O . VAL A 1 502 ? 11.088 -6.235 -17.618 1.00 95.88 502 VAL A O 1
ATOM 4152 N N . GLN A 1 503 ? 11.771 -5.834 -19.707 1.00 93.56 503 GLN A N 1
ATOM 4153 C CA . GLN A 1 503 ? 10.422 -5.551 -20.226 1.00 93.56 503 GLN A CA 1
ATOM 4154 C C . GLN A 1 503 ? 9.619 -6.849 -20.343 1.00 93.56 503 GLN A C 1
ATOM 4156 O O . GLN A 1 503 ? 8.496 -6.903 -19.852 1.00 93.56 503 GLN A O 1
ATOM 4161 N N . GLU A 1 504 ? 10.200 -7.898 -20.924 1.00 93.06 504 GLU A N 1
ATOM 4162 C CA . GLU A 1 504 ? 9.556 -9.200 -21.125 1.00 93.06 504 GLU A CA 1
ATOM 4163 C C . GLU A 1 504 ? 9.085 -9.831 -19.814 1.00 93.06 504 GLU A C 1
ATOM 4165 O O . GLU A 1 504 ? 7.879 -9.999 -19.625 1.00 93.06 504 GLU A O 1
ATOM 4170 N N . HIS A 1 505 ? 9.988 -10.022 -18.848 1.00 93.38 505 HIS A N 1
ATOM 4171 C CA . HIS A 1 505 ? 9.632 -10.544 -17.525 1.00 93.38 505 HIS A CA 1
ATOM 4172 C C . HIS A 1 505 ? 8.567 -9.683 -16.815 1.00 93.38 505 HIS A C 1
ATOM 4174 O O . HIS A 1 505 ? 7.726 -10.209 -16.088 1.00 93.38 505 HIS A O 1
ATOM 4180 N N . GLN A 1 506 ? 8.536 -8.360 -17.026 1.00 92.38 506 GLN A N 1
ATOM 4181 C CA . GLN A 1 506 ? 7.472 -7.506 -16.474 1.00 92.38 506 GLN A CA 1
ATOM 4182 C C . GLN A 1 506 ? 6.136 -7.638 -17.221 1.00 92.38 506 GLN A C 1
ATOM 4184 O O . GLN A 1 506 ? 5.083 -7.564 -16.581 1.00 92.38 506 GLN A O 1
ATOM 4189 N N . ARG A 1 507 ? 6.142 -7.867 -18.542 1.00 95.06 507 ARG A N 1
ATOM 4190 C CA . ARG A 1 507 ? 4.929 -8.200 -19.312 1.00 95.06 507 ARG A CA 1
ATOM 4191 C C . ARG A 1 507 ? 4.357 -9.548 -18.854 1.00 95.06 507 ARG A C 1
ATOM 4193 O O . ARG A 1 507 ? 3.141 -9.649 -18.675 1.00 95.06 507 ARG A O 1
ATOM 4200 N N . GLU A 1 508 ? 5.220 -10.532 -18.596 1.00 93.38 508 GLU A N 1
ATOM 4201 C CA . GLU A 1 508 ? 4.869 -11.856 -18.064 1.00 93.38 508 GLU A CA 1
ATOM 4202 C C . GLU A 1 508 ? 4.319 -11.791 -16.637 1.00 93.38 508 GLU A C 1
ATOM 4204 O O . GLU A 1 508 ? 3.178 -12.203 -16.416 1.00 93.38 508 GLU A O 1
ATOM 4209 N N . VAL A 1 509 ? 5.051 -11.206 -15.680 1.00 93.00 509 VAL A N 1
ATOM 4210 C CA . VAL A 1 509 ? 4.580 -11.008 -14.294 1.00 93.00 509 VAL A CA 1
ATOM 4211 C C . VAL A 1 509 ? 3.269 -10.223 -14.285 1.00 93.00 509 VAL A C 1
ATOM 4213 O O . VAL A 1 509 ? 2.305 -10.632 -13.639 1.00 93.00 509 VAL A O 1
ATOM 4216 N N . GLY A 1 510 ? 3.170 -9.161 -15.089 1.00 94.19 510 GLY A N 1
ATOM 4217 C CA . GLY A 1 510 ? 1.933 -8.407 -15.270 1.00 94.19 510 GLY A CA 1
ATOM 4218 C C . GLY A 1 510 ? 0.795 -9.213 -15.911 1.00 94.19 510 GLY A C 1
ATOM 4219 O O . GLY A 1 510 ? -0.367 -8.838 -15.754 1.00 94.19 510 GLY A O 1
ATOM 4220 N N . SER A 1 511 ? 1.074 -10.302 -16.636 1.00 95.81 511 SER A N 1
ATOM 4221 C CA . SER A 1 511 ? 0.062 -11.233 -17.166 1.00 95.81 511 SER A CA 1
ATOM 4222 C C . SER A 1 511 ? -0.409 -12.237 -16.114 1.00 95.81 511 SER A C 1
ATOM 4224 O O . SER A 1 511 ? -1.618 -12.386 -15.929 1.00 95.81 511 SER A O 1
ATOM 4226 N N . LEU A 1 512 ? 0.518 -12.812 -15.346 1.00 93.38 512 LEU A N 1
ATOM 4227 C CA . LEU A 1 512 ? 0.229 -13.717 -14.234 1.00 93.38 512 LEU A CA 1
ATOM 4228 C C . LEU A 1 512 ? -0.543 -12.993 -13.124 1.00 93.38 512 LEU A C 1
ATOM 4230 O O . LEU A 1 512 ? -1.527 -13.519 -12.610 1.00 93.38 512 LEU A O 1
ATOM 4234 N N . GLU A 1 513 ? -0.189 -11.740 -12.824 1.00 92.12 513 GLU A N 1
ATOM 4235 C CA . GLU A 1 513 ? -0.970 -10.881 -11.932 1.00 92.12 513 GLU A CA 1
ATOM 4236 C C . GLU A 1 513 ? -2.393 -10.637 -12.443 1.00 92.12 513 GLU A C 1
ATOM 4238 O O . GLU A 1 513 ? -3.340 -10.680 -11.658 1.00 92.12 513 GLU A O 1
ATOM 4243 N N . ARG A 1 514 ? -2.580 -10.376 -13.744 1.00 95.06 514 ARG A N 1
ATOM 4244 C CA . ARG A 1 514 ? -3.923 -10.202 -14.329 1.00 95.06 514 ARG A CA 1
ATOM 4245 C C . ARG A 1 514 ? -4.739 -11.490 -14.228 1.00 95.06 514 ARG A C 1
ATOM 4247 O O . ARG A 1 514 ? -5.906 -11.421 -13.850 1.00 95.06 514 ARG A O 1
ATOM 4254 N N . GLN A 1 515 ? -4.127 -12.643 -14.488 1.00 94.06 515 GLN A N 1
ATOM 4255 C CA . GLN A 1 515 ? -4.763 -13.953 -14.352 1.00 94.06 515 GLN A CA 1
ATOM 4256 C C . GLN A 1 515 ? -5.151 -14.249 -12.894 1.00 94.06 515 GLN A C 1
ATOM 4258 O O . GLN A 1 515 ? -6.300 -14.596 -12.633 1.00 94.06 515 GLN A O 1
ATOM 4263 N N . ALA A 1 516 ? -4.248 -14.026 -11.934 1.00 89.94 516 ALA A N 1
ATOM 4264 C CA . ALA A 1 516 ? -4.509 -14.217 -10.505 1.00 89.94 516 ALA A CA 1
ATOM 4265 C C . ALA A 1 516 ? -5.568 -13.244 -9.951 1.00 89.94 516 ALA A C 1
ATOM 4267 O O . ALA A 1 516 ? -6.381 -13.614 -9.103 1.00 89.94 516 ALA A O 1
ATOM 4268 N N . ARG A 1 517 ? -5.607 -11.999 -10.446 1.00 93.88 517 ARG A N 1
ATOM 4269 C CA . ARG A 1 517 ? -6.672 -11.034 -10.119 1.00 93.88 517 ARG A CA 1
ATOM 4270 C C . ARG A 1 517 ? -8.021 -11.473 -10.707 1.00 93.88 517 ARG A C 1
ATOM 4272 O O . ARG A 1 517 ? -9.032 -11.323 -10.028 1.00 93.88 517 ARG A O 1
ATOM 4279 N N . ALA A 1 518 ? -8.043 -12.044 -11.914 1.00 94.62 518 ALA A N 1
ATOM 4280 C CA . ALA A 1 518 ? -9.262 -12.550 -12.548 1.00 94.62 518 ALA A CA 1
ATOM 4281 C C . ALA A 1 518 ? -9.831 -13.787 -11.830 1.00 94.62 518 ALA A C 1
ATOM 4283 O O . ALA A 1 518 ? -11.025 -13.814 -11.533 1.00 94.62 518 ALA A O 1
ATOM 4284 N N . THR A 1 519 ? -9.000 -14.773 -11.470 1.00 93.94 519 THR A N 1
ATOM 4285 C CA . THR A 1 519 ? -9.459 -15.938 -10.688 1.00 93.94 519 THR A CA 1
ATOM 4286 C C . THR A 1 519 ? -9.922 -15.529 -9.290 1.00 93.94 519 THR A C 1
ATOM 4288 O O . THR A 1 519 ? -10.973 -15.979 -8.836 1.00 93.94 519 THR A O 1
ATOM 4291 N N . LEU A 1 520 ? -9.224 -14.600 -8.625 1.00 94.50 520 LEU A N 1
ATOM 4292 C CA . LEU A 1 520 ? -9.677 -14.036 -7.350 1.00 94.50 520 LEU A CA 1
ATOM 4293 C C . LEU A 1 520 ? -11.040 -13.333 -7.480 1.00 94.50 520 LEU A C 1
ATOM 4295 O O . LEU A 1 520 ? -11.896 -13.510 -6.614 1.00 94.50 520 LEU A O 1
ATOM 4299 N N . GLN A 1 521 ? -11.274 -12.576 -8.557 1.00 94.62 521 GLN A N 1
ATOM 4300 C CA . GLN A 1 521 ? -12.575 -11.954 -8.832 1.00 94.62 521 GLN A CA 1
ATOM 4301 C C . GLN A 1 521 ? -13.676 -12.993 -9.080 1.00 94.62 521 GLN A C 1
ATOM 4303 O O . GLN A 1 521 ? -14.764 -12.844 -8.529 1.00 94.62 521 GLN A O 1
ATOM 4308 N N . GLN A 1 522 ? -13.397 -14.072 -9.817 1.00 95.12 522 GLN A N 1
ATOM 4309 C CA . GLN A 1 522 ? -14.337 -15.185 -10.010 1.00 95.12 522 GLN A CA 1
ATOM 4310 C C . GLN A 1 522 ? -14.681 -15.874 -8.680 1.00 95.12 522 GLN A C 1
ATOM 4312 O O . GLN A 1 522 ? -15.856 -16.070 -8.371 1.00 95.12 522 GLN A O 1
ATOM 4317 N N . HIS A 1 523 ? -13.689 -16.169 -7.833 1.00 94.25 523 HIS A N 1
ATOM 4318 C CA . HIS A 1 523 ? -13.934 -16.721 -6.495 1.00 94.25 523 HIS A CA 1
ATOM 4319 C C . HIS A 1 523 ? -14.740 -15.761 -5.604 1.00 94.25 523 HIS A C 1
ATOM 4321 O O . HIS A 1 523 ? -15.622 -16.204 -4.865 1.00 94.25 523 HIS A O 1
ATOM 4327 N N . GLN A 1 524 ? -14.498 -14.448 -5.689 1.00 93.56 524 GLN A N 1
ATOM 4328 C CA . GLN A 1 524 ? -15.291 -13.439 -4.978 1.00 93.56 524 GLN A CA 1
ATOM 4329 C C . GLN A 1 524 ? -16.736 -13.366 -5.490 1.00 93.56 524 GLN A C 1
ATOM 4331 O O . GLN A 1 524 ? -17.651 -13.308 -4.670 1.00 93.56 524 GLN A O 1
ATOM 4336 N N . GLN A 1 525 ? -16.957 -13.419 -6.807 1.00 95.44 525 GLN A N 1
ATOM 4337 C CA . GLN A 1 525 ? -18.290 -13.462 -7.419 1.00 95.44 525 GLN A CA 1
ATOM 4338 C C . GLN A 1 525 ? -19.062 -14.703 -6.966 1.00 95.44 525 GLN A C 1
ATOM 4340 O O . GLN A 1 525 ? -20.136 -14.563 -6.387 1.00 95.44 525 GLN A O 1
ATOM 4345 N N . LEU A 1 526 ? -18.474 -15.897 -7.099 1.00 96.19 526 LEU A N 1
ATOM 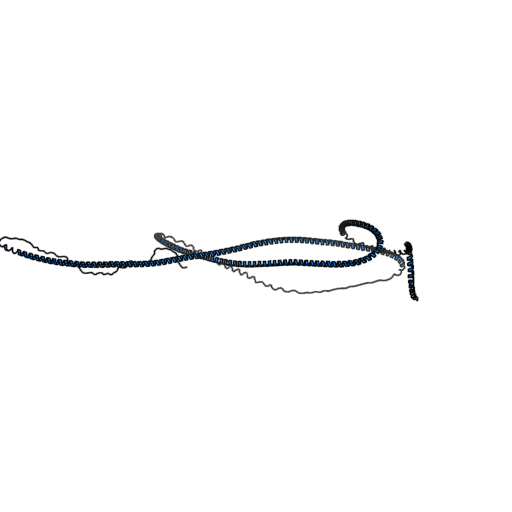4346 C CA . LEU A 1 526 ? -19.070 -17.146 -6.614 1.00 96.19 526 LEU A CA 1
ATOM 4347 C C . LEU A 1 526 ? -19.396 -17.069 -5.115 1.00 96.19 526 LEU A C 1
ATOM 4349 O O . LEU A 1 526 ? -20.497 -17.427 -4.709 1.00 96.19 526 LEU A O 1
ATOM 4353 N N . THR A 1 527 ? -18.491 -16.535 -4.287 1.00 93.44 527 THR A N 1
ATOM 4354 C CA . THR A 1 527 ? -18.731 -16.352 -2.841 1.00 93.44 527 THR A CA 1
ATOM 4355 C C . THR A 1 527 ? -19.891 -15.388 -2.558 1.00 93.44 527 THR A C 1
ATOM 4357 O O . THR A 1 527 ? -20.655 -15.602 -1.618 1.00 93.44 527 THR A O 1
ATOM 4360 N N . GLN A 1 528 ? -20.054 -14.329 -3.356 1.00 93.56 528 GLN A N 1
ATOM 4361 C CA . GLN A 1 528 ? -21.198 -13.417 -3.246 1.00 93.56 528 GLN A CA 1
ATOM 4362 C C . GLN A 1 528 ? -22.504 -14.068 -3.713 1.00 93.56 528 GLN A C 1
ATOM 4364 O O . GLN A 1 528 ? -23.544 -13.815 -3.113 1.00 93.56 528 GLN A O 1
ATOM 4369 N N . GLU A 1 529 ? -22.473 -14.907 -4.749 1.00 96.19 529 GLU A N 1
ATOM 4370 C CA . GLU A 1 529 ? -23.644 -15.672 -5.180 1.00 96.19 529 GLU A CA 1
ATOM 4371 C C . GLU A 1 529 ? -24.073 -16.711 -4.144 1.00 96.19 529 GLU A C 1
ATOM 4373 O O . GLU A 1 529 ? -25.263 -16.803 -3.862 1.00 96.19 529 GLU A O 1
ATOM 4378 N N . TRP A 1 530 ? -23.132 -17.452 -3.545 1.00 93.12 530 TRP A N 1
ATOM 4379 C CA . TRP A 1 530 ? -23.424 -18.359 -2.430 1.00 93.12 530 TRP A CA 1
ATOM 4380 C C . TRP A 1 530 ? -24.107 -17.601 -1.293 1.00 93.12 530 TRP A C 1
ATOM 4382 O O . TRP A 1 530 ? -25.254 -17.898 -0.992 1.00 93.12 530 TRP A O 1
ATOM 4392 N N . ARG A 1 531 ? -23.518 -16.499 -0.809 1.00 94.44 531 ARG A N 1
ATOM 4393 C CA . ARG A 1 531 ? -24.144 -15.655 0.229 1.00 94.44 531 ARG A CA 1
ATOM 4394 C C . ARG A 1 531 ? -25.534 -15.125 -0.146 1.00 94.44 531 ARG A C 1
ATOM 4396 O O . ARG A 1 531 ? -26.355 -14.940 0.743 1.00 94.44 531 ARG A O 1
ATOM 4403 N N . LYS A 1 532 ? -25.813 -14.865 -1.431 1.00 95.38 532 LYS A N 1
ATOM 4404 C CA . LYS A 1 532 ? -27.157 -14.481 -1.906 1.00 95.38 532 LYS A CA 1
ATOM 4405 C C . LYS A 1 532 ? -28.137 -15.657 -1.868 1.00 95.38 532 LYS A C 1
ATOM 4407 O O . LYS A 1 532 ? -29.272 -15.457 -1.452 1.00 95.38 532 LYS A O 1
ATOM 4412 N N . ARG A 1 533 ? -27.711 -16.860 -2.273 1.00 95.44 533 ARG A N 1
ATOM 4413 C CA . ARG A 1 533 ? -28.510 -18.096 -2.162 1.00 95.44 533 ARG A CA 1
ATOM 4414 C C . ARG A 1 533 ? -28.799 -18.413 -0.695 1.00 95.44 533 ARG A C 1
ATOM 4416 O O . ARG A 1 533 ? -29.954 -18.619 -0.348 1.00 95.44 533 ARG A O 1
ATOM 4423 N N . ASP A 1 534 ? -27.781 -18.353 0.158 1.00 94.75 534 ASP A N 1
ATOM 4424 C CA . ASP A 1 534 ? -27.891 -18.597 1.598 1.00 94.75 534 ASP A CA 1
ATOM 4425 C C . ASP A 1 534 ? -28.851 -17.592 2.256 1.00 94.75 534 ASP A C 1
ATOM 4427 O O . ASP A 1 534 ? -29.745 -17.987 2.998 1.00 94.75 534 ASP A O 1
ATOM 4431 N N . ALA A 1 535 ? -28.729 -16.296 1.938 1.00 94.12 535 ALA A N 1
ATOM 4432 C CA . ALA A 1 535 ? -29.630 -15.258 2.444 1.00 94.12 535 ALA A CA 1
ATOM 4433 C C . ALA A 1 535 ? -31.081 -15.426 1.954 1.00 94.12 535 ALA A C 1
ATOM 4435 O O . ALA A 1 535 ? -32.008 -15.190 2.728 1.00 94.12 535 ALA A O 1
ATOM 4436 N N . GLN A 1 536 ? -31.289 -15.863 0.706 1.00 96.12 536 GLN A N 1
ATOM 4437 C CA . GLN A 1 536 ? -32.625 -16.186 0.200 1.00 96.12 536 GLN A CA 1
ATOM 4438 C C . GLN A 1 536 ? -33.219 -17.382 0.954 1.00 96.12 536 GLN A C 1
ATOM 4440 O O . GLN A 1 536 ? -34.323 -17.272 1.469 1.00 96.12 536 GLN A O 1
ATOM 4445 N N . VAL A 1 537 ? -32.463 -18.475 1.109 1.00 96.44 537 VAL A N 1
ATOM 4446 C CA . VAL A 1 537 ? -32.900 -19.667 1.859 1.00 96.44 537 VAL A CA 1
ATOM 4447 C C . VAL A 1 537 ? -33.205 -19.330 3.322 1.00 96.44 537 VAL A C 1
ATOM 4449 O O . VAL A 1 537 ? -34.186 -19.830 3.864 1.00 96.44 537 VAL A O 1
ATOM 4452 N N . ILE A 1 538 ? -32.420 -18.455 3.961 1.00 95.00 538 ILE A N 1
ATOM 4453 C CA . ILE A 1 538 ? -32.717 -17.956 5.311 1.00 95.00 538 ILE A CA 1
ATOM 4454 C C . ILE A 1 538 ? -34.052 -17.200 5.323 1.00 95.00 538 ILE A C 1
ATOM 4456 O O . ILE A 1 538 ? -34.895 -17.509 6.157 1.00 95.00 538 ILE A O 1
ATOM 4460 N N . SER A 1 539 ? -34.298 -16.288 4.377 1.00 95.69 539 SER A N 1
ATOM 4461 C CA . SER A 1 539 ? -35.564 -15.538 4.306 1.00 95.69 539 SER A CA 1
ATOM 4462 C C . SER A 1 539 ? -36.775 -16.434 3.985 1.00 95.69 539 SER A C 1
ATOM 4464 O O . SER A 1 539 ? -37.855 -16.277 4.564 1.00 95.69 539 SER A O 1
ATOM 4466 N N . ASP A 1 540 ? -36.594 -17.439 3.127 1.00 96.62 540 ASP A N 1
ATOM 4467 C CA . ASP A 1 540 ? -37.613 -18.443 2.807 1.00 96.62 540 ASP A CA 1
ATOM 4468 C C . ASP A 1 540 ? -37.928 -19.330 4.029 1.00 96.62 540 ASP A C 1
ATOM 4470 O O . ASP A 1 540 ? -39.078 -19.722 4.236 1.00 96.62 540 ASP A O 1
ATOM 4474 N N . LEU A 1 541 ? -36.937 -19.635 4.874 1.00 95.62 541 LEU A N 1
ATOM 4475 C CA . LEU A 1 541 ? -37.129 -20.356 6.138 1.00 95.62 541 LEU A CA 1
ATOM 4476 C C . LEU A 1 541 ? -37.745 -19.466 7.227 1.00 95.62 541 LEU A C 1
ATOM 4478 O O . LEU A 1 541 ? -38.633 -19.918 7.946 1.00 95.62 541 LEU A O 1
ATOM 4482 N N . GLU A 1 542 ? -37.339 -18.200 7.335 1.00 95.94 542 GLU A N 1
ATOM 4483 C CA . GLU A 1 542 ? -37.928 -17.222 8.260 1.00 95.94 542 GLU A CA 1
ATOM 4484 C C . GLU A 1 542 ? -39.417 -17.009 7.963 1.00 95.94 542 GLU A C 1
ATOM 4486 O O . GLU A 1 542 ? -40.235 -17.062 8.881 1.00 95.94 542 GLU A O 1
ATOM 4491 N N . THR A 1 543 ? -39.793 -16.863 6.688 1.00 95.56 543 THR A N 1
ATOM 4492 C CA . THR A 1 543 ? -41.200 -16.718 6.273 1.00 95.56 543 THR A CA 1
ATOM 4493 C C . THR A 1 543 ? -42.016 -18.009 6.414 1.00 95.56 543 THR A C 1
ATOM 4495 O O . THR A 1 543 ? -43.220 -17.943 6.661 1.00 95.56 543 THR A O 1
ATOM 4498 N N . GLN A 1 544 ? -41.395 -19.191 6.335 1.00 96.44 544 GLN A N 1
ATOM 4499 C CA . GLN A 1 544 ? -42.041 -20.444 6.753 1.00 96.44 544 GLN A CA 1
ATOM 4500 C C . GLN A 1 544 ? -42.249 -20.489 8.274 1.00 96.44 544 GLN A C 1
ATOM 4502 O O . GLN A 1 544 ? -43.319 -20.877 8.736 1.00 96.44 544 GLN A O 1
ATOM 4507 N N . VAL A 1 545 ? -41.270 -20.043 9.066 1.00 95.56 545 VAL A N 1
ATOM 4508 C CA . VAL A 1 545 ? -41.375 -19.990 10.533 1.00 95.56 545 VAL A CA 1
ATOM 4509 C C . VAL A 1 545 ? -42.415 -18.965 11.001 1.00 95.56 545 VAL A C 1
ATOM 4511 O O . VAL A 1 545 ? -43.077 -19.226 12.006 1.00 95.56 545 VAL A O 1
ATOM 4514 N N . THR A 1 546 ? -42.621 -17.837 10.311 1.00 94.44 546 THR A N 1
ATOM 4515 C CA . THR A 1 546 ? -43.735 -16.924 10.641 1.00 94.44 546 THR A CA 1
ATOM 4516 C C . THR A 1 546 ? -45.087 -17.545 10.308 1.00 94.44 546 THR A C 1
ATOM 4518 O O . THR A 1 546 ? -45.936 -17.586 11.194 1.00 94.44 546 THR A O 1
ATOM 4521 N N . ARG A 1 547 ? -45.261 -18.146 9.120 1.00 96.50 547 ARG A N 1
ATOM 4522 C CA . ARG A 1 547 ? -46.506 -18.854 8.753 1.00 96.50 547 ARG A CA 1
ATOM 4523 C C . ARG A 1 547 ? -46.852 -19.968 9.738 1.00 96.50 547 ARG A C 1
ATOM 4525 O O . ARG A 1 547 ? -47.956 -19.990 10.259 1.00 96.50 547 ARG A O 1
ATOM 4532 N N . LEU A 1 548 ? -45.891 -20.822 10.099 1.00 94.81 548 LEU A N 1
ATOM 4533 C CA . LEU A 1 548 ? -46.106 -21.886 11.089 1.00 94.81 548 LEU A CA 1
ATOM 4534 C C . LEU A 1 548 ? -46.445 -21.340 12.489 1.00 94.81 548 LEU A C 1
ATOM 4536 O O . LEU A 1 548 ? -47.158 -21.993 13.248 1.00 94.81 548 LEU A O 1
ATOM 4540 N N . ARG A 1 549 ? -45.967 -20.141 12.854 1.00 94.56 549 ARG A N 1
ATOM 4541 C CA . ARG A 1 549 ? -46.370 -19.456 14.099 1.00 94.56 549 ARG A CA 1
ATOM 4542 C C . ARG A 1 549 ? -47.776 -18.867 14.002 1.00 94.56 549 ARG A C 1
ATOM 4544 O O . ARG A 1 549 ? -48.495 -18.912 14.994 1.00 94.56 549 ARG A O 1
ATOM 4551 N N . GLU A 1 550 ? -48.162 -18.334 12.848 1.00 94.62 550 GLU A N 1
ATOM 4552 C CA . GLU A 1 550 ? -49.507 -17.818 12.567 1.00 94.62 550 GLU A CA 1
ATOM 4553 C C . GLU A 1 550 ? -50.534 -18.963 12.560 1.00 94.62 550 GLU A C 1
ATOM 4555 O O . GLU A 1 550 ? -51.515 -18.903 13.295 1.00 94.62 550 GLU A O 1
ATOM 4560 N N . GLU A 1 551 ? -50.255 -20.061 11.854 1.00 94.81 551 GLU A N 1
ATOM 4561 C CA . GLU A 1 551 ? -51.036 -21.307 11.868 1.00 94.81 551 GLU A CA 1
ATOM 4562 C C . GLU A 1 551 ? -51.166 -21.880 13.288 1.00 94.81 551 GLU A C 1
ATOM 4564 O O . GLU A 1 551 ? -52.267 -22.215 13.728 1.00 94.81 551 GLU A O 1
ATOM 4569 N N . LEU A 1 552 ? -50.071 -21.918 14.060 1.00 93.19 552 LEU A N 1
ATOM 4570 C CA . LEU A 1 552 ? -50.104 -22.344 15.461 1.00 93.19 552 LEU A CA 1
ATOM 4571 C C . LEU A 1 552 ? -50.921 -21.387 16.344 1.00 93.19 552 LEU A C 1
ATOM 4573 O O . LEU A 1 552 ? -51.572 -21.846 17.283 1.00 93.19 552 LEU A O 1
ATOM 4577 N N . GLN A 1 553 ? -50.917 -20.077 16.081 1.00 92.50 553 GLN A N 1
ATOM 4578 C CA . GLN A 1 553 ? -51.762 -19.114 16.797 1.00 92.50 553 GLN A CA 1
ATOM 4579 C C . GLN A 1 553 ? -53.244 -19.288 16.448 1.00 92.50 553 GLN A C 1
ATOM 4581 O O . GLN A 1 553 ? -54.068 -19.276 17.364 1.00 92.50 553 GLN A O 1
ATOM 4586 N N . ILE A 1 554 ? -53.574 -19.514 15.173 1.00 93.25 554 ILE A N 1
ATOM 4587 C CA . ILE A 1 554 ? -54.935 -19.801 14.697 1.00 93.25 554 ILE A CA 1
ATOM 4588 C C . ILE A 1 554 ? -55.443 -21.099 15.333 1.00 93.25 554 ILE A C 1
ATOM 4590 O O . ILE A 1 554 ? -56.451 -21.068 16.034 1.00 93.25 554 ILE A O 1
ATOM 4594 N N . GLY A 1 555 ? -54.698 -22.203 15.234 1.00 92.25 555 GLY A N 1
ATOM 4595 C CA . GLY A 1 555 ? -55.076 -23.477 15.855 1.00 92.25 555 GLY A CA 1
ATOM 4596 C C . GLY A 1 555 ? -55.192 -23.402 17.384 1.00 92.25 555 GLY A C 1
ATOM 4597 O O . GLY A 1 555 ? -56.082 -24.013 17.972 1.00 92.25 555 GLY A O 1
ATOM 4598 N N . ASN A 1 556 ? -54.360 -22.596 18.059 1.00 91.62 556 ASN A N 1
ATOM 4599 C CA . ASN A 1 556 ? -54.524 -22.324 19.494 1.00 91.62 556 ASN A CA 1
ATOM 4600 C C . ASN A 1 556 ? -55.759 -21.464 19.807 1.00 91.62 556 ASN A C 1
ATOM 4602 O O . ASN A 1 556 ? -56.343 -21.620 20.880 1.00 91.62 556 ASN A O 1
ATOM 4606 N N . PHE A 1 557 ? -56.144 -20.540 18.927 1.00 92.56 557 PHE A N 1
ATOM 4607 C CA . PHE A 1 557 ? -57.361 -19.742 19.073 1.00 92.56 557 PHE A CA 1
ATOM 4608 C C . PHE A 1 557 ? -58.607 -20.615 18.877 1.00 92.56 557 PHE A C 1
ATOM 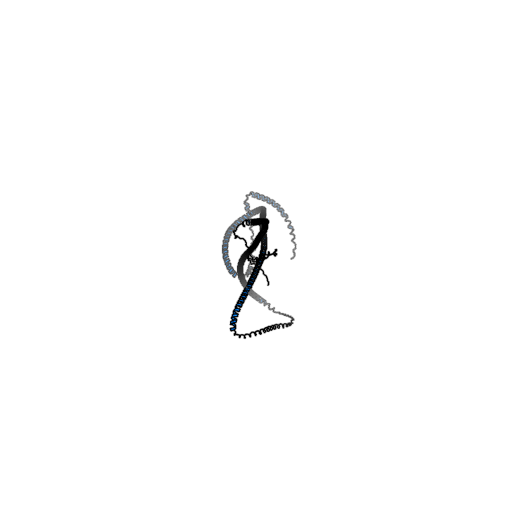4610 O O . PHE A 1 557 ? -59.483 -20.621 19.740 1.00 92.56 557 PHE A O 1
ATOM 4617 N N . GLU A 1 558 ? -58.636 -21.429 17.822 1.00 92.12 558 GLU A N 1
ATOM 4618 C CA . GLU A 1 558 ? -59.697 -22.403 17.545 1.00 92.12 558 GLU A CA 1
ATOM 4619 C C . GLU A 1 558 ? -59.830 -23.431 18.677 1.00 92.12 558 GLU A C 1
ATOM 4621 O O . GLU A 1 558 ? -60.929 -23.648 19.182 1.00 92.12 558 GLU A O 1
ATOM 4626 N N . HIS A 1 559 ? -58.722 -23.999 19.166 1.00 88.19 559 HIS A N 1
ATOM 4627 C CA . HIS A 1 559 ? -58.742 -24.915 20.310 1.00 88.19 559 HIS A CA 1
ATOM 4628 C C . HIS A 1 559 ? -59.254 -24.230 21.589 1.00 88.19 559 HIS A C 1
ATOM 4630 O O . HIS A 1 559 ? -60.048 -24.811 22.328 1.00 88.19 559 HIS A O 1
ATOM 4636 N N . LYS A 1 560 ? -58.864 -22.974 21.860 1.00 91.62 560 LYS A N 1
ATOM 4637 C CA . LYS A 1 560 ? -59.431 -22.194 22.979 1.00 91.62 560 LYS A CA 1
ATOM 4638 C C . LYS A 1 560 ? -60.930 -21.951 22.805 1.00 91.62 560 LYS A C 1
ATOM 4640 O O . LYS A 1 560 ? -61.660 -22.036 23.788 1.00 91.62 560 LYS A O 1
ATOM 4645 N N . GLN A 1 561 ? -61.394 -21.689 21.585 1.00 88.12 561 GLN A N 1
ATOM 4646 C CA . GLN A 1 561 ? -62.812 -21.505 21.277 1.00 88.12 561 GLN A CA 1
ATOM 4647 C C . GLN A 1 561 ? -63.605 -22.812 21.446 1.00 88.12 561 GLN A C 1
ATOM 4649 O O . GLN A 1 561 ? -64.688 -22.789 22.026 1.00 88.12 561 GLN A O 1
ATOM 4654 N N . GLN A 1 562 ? -63.051 -23.955 21.032 1.00 88.75 562 GLN A N 1
ATOM 4655 C CA . GLN A 1 562 ? -63.636 -25.281 21.266 1.00 88.75 562 GLN A CA 1
ATOM 4656 C C . GLN A 1 562 ? -63.699 -25.620 22.761 1.00 88.75 562 GLN A C 1
ATOM 4658 O O . GLN A 1 562 ? -64.742 -26.052 23.242 1.00 88.75 562 GLN A O 1
ATOM 4663 N N . VAL A 1 563 ? -62.626 -25.369 23.521 1.00 88.56 563 VAL A N 1
ATOM 4664 C CA . VAL A 1 563 ? -62.614 -25.560 24.983 1.00 88.56 563 VAL A CA 1
ATOM 4665 C C . VAL A 1 563 ? -63.613 -24.633 25.679 1.00 88.56 563 VAL A C 1
ATOM 4667 O O . VAL A 1 563 ? -64.299 -25.078 26.594 1.00 88.56 563 VAL A O 1
ATOM 4670 N N . ALA A 1 564 ? -63.763 -23.383 25.231 1.00 87.81 564 ALA A N 1
ATOM 4671 C CA . ALA A 1 564 ? -64.798 -22.481 25.738 1.00 87.81 564 ALA A CA 1
ATOM 4672 C C . ALA A 1 564 ? -66.217 -22.982 25.405 1.00 87.81 564 ALA A C 1
ATOM 4674 O O . ALA A 1 564 ? -67.090 -22.933 26.266 1.00 87.81 564 ALA A O 1
ATOM 4675 N N . GLY A 1 565 ? -66.441 -23.524 24.203 1.00 89.25 565 GLY A N 1
ATOM 4676 C CA . GLY A 1 565 ? -67.707 -24.159 23.822 1.00 89.25 565 GLY A CA 1
ATOM 4677 C C . GLY A 1 565 ? -68.041 -25.381 24.683 1.00 89.25 565 GLY A C 1
ATOM 4678 O O . GLY A 1 565 ? -69.145 -25.470 25.211 1.00 89.25 565 GLY A O 1
ATOM 4679 N N . MET A 1 566 ? -67.073 -26.274 24.909 1.00 84.94 566 MET A N 1
ATOM 4680 C CA . MET A 1 566 ? -67.239 -27.422 25.811 1.00 84.94 566 MET A CA 1
ATOM 4681 C C . MET A 1 566 ? -67.453 -26.991 27.269 1.00 84.94 566 MET A C 1
ATOM 4683 O O . MET A 1 566 ? -68.238 -27.612 27.976 1.00 84.94 566 MET A O 1
ATOM 4687 N N . ALA A 1 567 ? -66.796 -25.922 27.729 1.00 85.12 567 ALA A N 1
ATOM 4688 C CA . ALA A 1 567 ? -67.013 -25.375 29.068 1.00 85.12 567 ALA A CA 1
ATOM 4689 C C . ALA A 1 567 ? -68.428 -24.795 29.227 1.00 85.12 567 ALA A C 1
ATOM 4691 O O . ALA A 1 567 ? -69.069 -25.051 30.242 1.00 85.12 567 ALA A O 1
ATOM 4692 N N . LEU A 1 568 ? -68.941 -24.087 28.212 1.00 85.44 568 LEU A N 1
ATOM 4693 C CA . LEU A 1 568 ? -70.327 -23.613 28.184 1.00 85.44 568 LEU A CA 1
ATOM 4694 C C . LEU A 1 568 ? -71.318 -24.784 28.201 1.00 85.44 568 LEU A C 1
ATOM 4696 O O . LEU A 1 568 ? -72.222 -24.772 29.025 1.00 85.44 568 LEU A O 1
ATOM 4700 N N . GLN A 1 569 ? -71.105 -25.827 27.392 1.00 83.06 569 GLN A N 1
ATOM 4701 C CA . GLN A 1 569 ? -71.943 -27.036 27.418 1.00 83.06 569 GLN A CA 1
ATOM 4702 C C . GLN A 1 569 ? -71.908 -27.745 28.781 1.00 83.06 569 GLN A C 1
ATOM 4704 O O . GLN A 1 569 ? -72.947 -28.166 29.281 1.00 83.06 569 GLN A O 1
ATOM 4709 N N . LEU A 1 570 ? -70.741 -27.831 29.427 1.00 84.31 570 LEU A N 1
ATOM 4710 C CA . LEU A 1 570 ? -70.621 -28.392 30.776 1.00 84.31 570 LEU A CA 1
ATOM 4711 C C . LEU A 1 570 ? -71.318 -27.527 31.836 1.00 84.31 570 LEU A C 1
ATOM 4713 O O . LEU A 1 570 ? -71.877 -28.080 32.781 1.00 84.31 570 LEU A O 1
ATOM 4717 N N . ASP A 1 571 ? -71.317 -26.199 31.698 1.00 81.25 571 ASP A N 1
ATOM 4718 C CA . ASP A 1 571 ? -72.078 -25.306 32.578 1.00 81.25 571 ASP A CA 1
ATOM 4719 C C . ASP A 1 571 ? -73.587 -25.301 32.267 1.00 81.25 571 ASP A C 1
ATOM 4721 O O . ASP A 1 571 ? -74.376 -25.133 33.196 1.00 81.25 571 ASP A O 1
ATOM 4725 N N . GLU A 1 572 ? -74.010 -25.547 31.024 1.00 82.38 572 GLU A N 1
ATOM 4726 C CA . GLU A 1 572 ? -75.410 -25.782 30.633 1.00 82.38 572 GLU A CA 1
ATOM 4727 C C . GLU A 1 572 ? -75.930 -27.110 31.207 1.00 82.38 572 GLU A C 1
ATOM 4729 O O . GLU A 1 572 ? -76.956 -27.122 31.890 1.00 82.38 572 GLU A O 1
ATOM 4734 N N . ASP A 1 573 ? -75.198 -28.215 31.030 1.00 76.81 573 ASP A N 1
ATOM 4735 C CA . ASP A 1 573 ? -75.538 -29.523 31.608 1.00 76.81 573 ASP A CA 1
ATOM 4736 C C . ASP A 1 573 ? -75.505 -29.492 33.143 1.00 76.81 573 ASP A C 1
ATOM 4738 O O . ASP A 1 573 ? -76.349 -30.102 33.799 1.00 76.81 573 ASP A O 1
ATOM 4742 N N . LYS A 1 574 ? -74.578 -28.740 33.747 1.00 82.38 574 LYS A N 1
ATOM 4743 C CA . LYS A 1 574 ? -74.519 -28.522 35.201 1.00 82.38 574 LYS A CA 1
ATOM 4744 C C . LYS A 1 574 ? -75.670 -27.652 35.704 1.00 82.38 574 LYS A C 1
ATOM 4746 O O . LYS A 1 574 ? -76.208 -27.954 36.767 1.00 82.38 574 LYS A O 1
ATOM 4751 N N . GLN A 1 575 ? -76.073 -26.615 34.965 1.00 78.81 575 GLN A N 1
ATOM 4752 C CA . GLN A 1 575 ? -77.268 -25.820 35.273 1.00 78.81 575 GLN A CA 1
ATOM 4753 C C . GLN A 1 575 ? -78.525 -26.684 35.185 1.00 78.81 575 GLN A C 1
ATOM 4755 O O . GLN A 1 575 ? -79.305 -26.712 36.136 1.00 78.81 575 GLN A O 1
ATOM 4760 N N . LYS A 1 576 ? -78.672 -27.473 34.121 1.00 79.56 576 LYS A N 1
ATOM 4761 C CA . LYS A 1 576 ? -79.769 -28.428 33.934 1.00 79.56 576 LYS A CA 1
ATOM 4762 C C . LYS A 1 576 ? -79.815 -29.470 35.053 1.00 79.56 576 LYS A C 1
ATOM 4764 O O . LYS A 1 576 ? -80.810 -29.555 35.758 1.00 79.56 576 LYS A O 1
ATOM 4769 N N . ALA A 1 577 ? -78.698 -30.134 35.344 1.00 76.00 577 ALA A N 1
ATOM 4770 C CA . ALA A 1 577 ? -78.584 -31.076 36.458 1.00 76.00 577 ALA A CA 1
ATOM 4771 C C . ALA A 1 577 ? -78.691 -30.418 37.850 1.00 76.00 577 ALA A C 1
ATOM 4773 O O . ALA A 1 577 ? -78.772 -31.132 38.854 1.00 76.00 577 ALA A O 1
ATOM 4774 N N . SER A 1 578 ? -78.651 -29.083 37.946 1.00 72.00 578 SER A N 1
ATOM 4775 C CA . SER A 1 578 ? -79.001 -28.343 39.163 1.00 72.00 578 SER A CA 1
ATOM 4776 C C . SER A 1 578 ? -80.491 -28.001 39.213 1.00 72.00 578 SER A C 1
ATOM 4778 O O . SER A 1 578 ? -81.081 -28.156 40.274 1.00 72.00 578 SER A O 1
ATOM 4780 N N . ALA A 1 579 ? -81.120 -27.676 38.080 1.00 80.38 579 ALA A N 1
ATOM 4781 C CA . ALA A 1 579 ? -82.564 -27.487 37.957 1.00 80.38 579 ALA A CA 1
ATOM 4782 C C . ALA A 1 579 ? -83.330 -28.798 38.203 1.00 80.38 579 ALA A C 1
ATOM 4784 O O . ALA A 1 579 ? -84.258 -28.806 39.001 1.00 80.38 579 ALA A O 1
ATOM 4785 N N . ASP A 1 580 ? -82.877 -29.924 37.641 1.00 79.62 580 ASP A N 1
ATOM 4786 C CA . ASP A 1 580 ? -83.451 -31.257 37.888 1.00 79.62 580 ASP A CA 1
ATOM 4787 C C . ASP A 1 580 ? -83.390 -31.629 39.388 1.00 79.62 580 ASP A C 1
ATOM 4789 O O . ASP A 1 580 ? -84.290 -32.270 39.935 1.00 79.62 580 ASP A O 1
ATOM 4793 N N . LYS A 1 581 ? -82.326 -31.199 40.088 1.00 73.69 581 LYS A N 1
ATOM 4794 C CA . LYS A 1 581 ? -82.173 -31.372 41.545 1.00 73.69 581 LYS A CA 1
ATOM 4795 C C . LYS A 1 581 ? -83.015 -30.384 42.343 1.00 73.69 581 LYS A C 1
ATOM 4797 O O . LYS A 1 581 ? -83.541 -30.777 43.378 1.00 73.69 581 LYS A O 1
ATOM 4802 N N . GLU A 1 582 ? -83.131 -29.136 41.901 1.00 81.62 582 GLU A N 1
ATOM 4803 C CA . GLU A 1 582 ? -83.993 -28.118 42.508 1.00 81.62 582 GLU A CA 1
ATOM 4804 C C . GLU A 1 582 ? -85.462 -28.551 42.408 1.00 81.62 582 GLU A C 1
ATOM 4806 O O . GLU A 1 582 ? -86.162 -28.517 43.413 1.00 81.62 582 GLU A O 1
ATOM 4811 N N . GLU A 1 583 ? -85.901 -29.079 41.259 1.00 80.38 583 GLU A N 1
ATOM 4812 C CA . GLU A 1 583 ? -87.250 -29.621 41.075 1.00 80.38 583 GLU A CA 1
ATOM 4813 C C . GLU A 1 583 ? -87.481 -30.852 41.963 1.00 80.38 583 GLU A C 1
ATOM 4815 O O . GLU A 1 583 ? -88.475 -30.909 42.685 1.00 80.38 583 GLU A O 1
ATOM 4820 N N . ALA A 1 584 ? -86.548 -31.811 41.996 1.00 80.56 584 ALA A N 1
ATOM 4821 C CA . ALA A 1 584 ? -86.645 -32.960 42.901 1.00 80.56 584 ALA A CA 1
ATOM 4822 C C . ALA A 1 584 ? -86.680 -32.530 44.383 1.00 80.56 584 ALA A C 1
ATOM 4824 O O . ALA A 1 584 ? -87.439 -33.087 45.184 1.00 80.56 584 ALA A O 1
ATOM 4825 N N . LEU A 1 585 ? -85.905 -31.505 44.754 1.00 78.12 585 LEU A N 1
ATOM 4826 C CA . LEU A 1 585 ? -85.957 -30.891 46.078 1.00 78.12 585 LEU A CA 1
ATOM 4827 C C . LEU A 1 585 ? -87.272 -30.143 46.308 1.00 78.12 585 LEU A C 1
ATOM 4829 O O . LEU A 1 585 ? -87.771 -30.213 47.420 1.00 78.12 585 LEU A O 1
ATOM 4833 N N . ASP A 1 586 ? -87.882 -29.493 45.318 1.00 79.31 586 ASP A N 1
ATOM 4834 C CA . ASP A 1 586 ? -89.174 -28.804 45.447 1.00 79.31 586 ASP A CA 1
ATOM 4835 C C . ASP A 1 586 ? -90.363 -29.758 45.523 1.00 79.31 586 ASP A C 1
ATOM 4837 O O . ASP A 1 586 ? -91.289 -29.528 46.309 1.00 79.31 586 ASP A O 1
ATOM 4841 N N . GLN A 1 587 ? -90.319 -30.879 44.808 1.00 80.81 587 GLN A N 1
ATOM 4842 C CA . GLN A 1 587 ? -91.254 -31.987 44.987 1.00 80.81 587 GLN A CA 1
ATOM 4843 C C . GLN A 1 587 ? -91.150 -32.536 46.423 1.00 80.81 587 GLN A C 1
ATOM 4845 O O . GLN A 1 587 ? -92.165 -32.671 47.118 1.00 80.81 587 GLN A O 1
ATOM 4850 N N . LEU A 1 588 ? -89.929 -32.751 46.926 1.00 78.25 588 LEU A N 1
ATOM 4851 C CA . LEU A 1 588 ? -89.688 -33.274 48.275 1.00 78.25 588 LEU A CA 1
ATOM 4852 C C . LEU A 1 588 ? -89.976 -32.235 49.380 1.00 78.25 588 LEU A C 1
ATOM 4854 O O . LEU A 1 588 ? -90.564 -32.586 50.403 1.00 78.25 588 LEU A O 1
ATOM 4858 N N . ARG A 1 589 ? -89.692 -30.944 49.155 1.00 82.38 589 ARG A N 1
ATOM 4859 C CA . ARG A 1 589 ? -90.120 -29.800 49.988 1.00 82.38 589 ARG A CA 1
ATOM 4860 C C . ARG A 1 589 ? -91.647 -29.671 49.988 1.00 82.38 589 ARG A C 1
ATOM 4862 O O . ARG A 1 589 ? -92.222 -29.359 51.027 1.00 82.38 589 ARG A O 1
ATOM 4869 N N . SER A 1 590 ? -92.327 -30.000 48.889 1.00 75.44 590 SER A N 1
ATOM 4870 C CA . SER A 1 590 ? -93.796 -30.027 48.804 1.00 75.44 590 SER A CA 1
ATOM 4871 C C . SER A 1 590 ? -94.422 -31.239 49.503 1.00 75.44 590 SER A C 1
ATOM 4873 O O . SER A 1 590 ? -95.523 -31.139 50.046 1.00 75.44 590 SER A O 1
ATOM 4875 N N . GLU A 1 591 ? -93.761 -32.397 49.533 1.00 76.00 591 GLU A N 1
ATOM 4876 C CA . GLU A 1 591 ? -94.187 -33.541 50.355 1.00 76.00 591 GLU A CA 1
ATOM 4877 C C . GLU A 1 591 ? -93.929 -33.324 51.844 1.00 76.00 591 GLU A C 1
ATOM 4879 O O . GLU A 1 591 ? -94.847 -33.476 52.653 1.00 76.00 591 GLU A O 1
ATOM 4884 N N . MET A 1 592 ? -92.716 -32.908 52.206 1.00 68.75 592 MET A N 1
ATOM 4885 C CA . MET A 1 592 ? -92.368 -32.560 53.581 1.00 68.75 592 MET A CA 1
ATOM 4886 C C . MET A 1 592 ? -93.222 -31.396 54.077 1.00 68.75 592 MET A C 1
ATOM 4888 O O . MET A 1 592 ? -93.722 -31.462 55.189 1.00 68.75 592 MET A O 1
ATOM 4892 N N . GLY A 1 593 ? -93.503 -30.394 53.243 1.00 72.56 593 GLY A N 1
ATOM 4893 C CA . GLY A 1 593 ? -94.409 -29.289 53.556 1.00 72.56 593 GLY A CA 1
ATOM 4894 C C . GLY A 1 593 ? -95.871 -29.714 53.726 1.00 72.56 593 GLY A C 1
ATOM 4895 O O . GLY A 1 593 ? -96.573 -29.126 54.544 1.00 72.56 593 GLY A O 1
ATOM 4896 N N . ARG A 1 594 ? -96.343 -30.754 53.021 1.00 77.44 594 ARG A N 1
ATOM 4897 C CA . ARG A 1 594 ? -97.668 -31.362 53.264 1.00 77.44 594 ARG A CA 1
ATOM 4898 C C . ARG A 1 594 ? -97.694 -32.118 54.597 1.00 77.44 594 ARG A C 1
ATOM 4900 O O . ARG A 1 594 ? -98.553 -31.839 55.429 1.00 77.44 594 ARG A O 1
ATOM 4907 N N . ARG A 1 595 ? -96.715 -32.999 54.841 1.00 76.94 595 ARG A N 1
ATOM 4908 C CA . ARG A 1 595 ? -96.591 -33.760 56.103 1.00 76.94 595 ARG A CA 1
ATOM 4909 C C . ARG A 1 595 ? -96.384 -32.843 57.313 1.00 76.94 595 ARG A C 1
ATOM 4911 O O . ARG A 1 595 ? -97.013 -33.068 58.342 1.00 76.94 595 ARG A O 1
ATOM 4918 N N . HIS A 1 596 ? -95.580 -31.787 57.164 1.00 69.19 596 HIS A N 1
ATOM 4919 C CA . HIS A 1 596 ? -95.421 -30.718 58.149 1.00 69.19 596 HIS A CA 1
ATOM 4920 C C . HIS A 1 596 ? -96.773 -30.078 58.414 1.00 69.19 596 HIS A C 1
ATOM 4922 O O . HIS A 1 596 ? -97.269 -30.235 59.515 1.00 69.19 596 HIS A O 1
ATOM 4928 N N . LYS A 1 597 ? -97.438 -29.499 57.402 1.00 74.62 597 LYS A N 1
ATOM 4929 C CA . LYS A 1 597 ? -98.746 -28.840 57.562 1.00 74.62 597 LYS A CA 1
ATOM 4930 C C . LYS A 1 597 ? -99.809 -29.715 58.230 1.00 74.62 597 LYS A C 1
ATOM 4932 O O . LYS A 1 597 ? -100.672 -29.166 58.904 1.00 74.62 597 LYS A O 1
ATOM 4937 N N . ASP A 1 598 ? -99.791 -31.037 58.075 1.00 74.19 598 ASP A N 1
ATOM 4938 C CA . ASP A 1 598 ? -100.781 -31.921 58.711 1.00 74.19 598 ASP A CA 1
ATOM 4939 C C . ASP A 1 598 ? -100.405 -32.384 60.131 1.00 74.19 598 ASP A C 1
ATOM 4941 O O . ASP A 1 598 ? -101.305 -32.594 60.950 1.00 74.19 598 ASP A O 1
ATOM 4945 N N . LEU A 1 599 ? -99.113 -32.475 60.467 1.00 72.44 599 LEU A N 1
ATOM 4946 C CA . LEU A 1 599 ? -98.641 -32.632 61.853 1.00 72.44 599 LEU A CA 1
ATOM 4947 C C . LEU A 1 599 ? -98.769 -31.316 62.629 1.00 72.44 599 LEU A C 1
ATOM 4949 O O . LEU A 1 599 ? -99.323 -31.293 63.723 1.00 72.44 599 LEU A O 1
ATOM 4953 N N . GLU A 1 600 ? -98.345 -30.221 62.008 1.00 68.62 600 GLU A N 1
ATOM 4954 C CA . GLU A 1 600 ? -98.520 -28.831 62.416 1.00 68.62 600 GLU A CA 1
ATOM 4955 C C . GLU A 1 600 ? -99.994 -28.557 62.700 1.00 68.62 600 GLU A C 1
ATOM 4957 O O . GLU A 1 600 ? -100.302 -28.252 63.833 1.00 68.62 600 GLU A O 1
ATOM 4962 N N . LYS A 1 601 ? -100.953 -28.820 61.799 1.00 74.44 601 LYS A N 1
ATOM 4963 C CA . LYS A 1 601 ? -102.400 -28.694 62.106 1.00 74.44 601 LYS A CA 1
ATOM 4964 C C . LYS A 1 601 ? -102.888 -29.526 63.304 1.00 74.44 601 LYS A C 1
ATOM 4966 O O . LYS A 1 601 ? -103.944 -29.206 63.851 1.00 74.44 601 LYS A O 1
ATOM 4971 N N . LYS A 1 602 ? -102.235 -30.633 63.671 1.00 69.12 602 LYS A N 1
ATOM 4972 C CA . LYS A 1 602 ? -102.623 -31.439 64.847 1.00 69.12 602 LYS A CA 1
ATOM 4973 C C . LYS A 1 602 ? -102.041 -30.834 66.117 1.00 69.12 602 LYS A C 1
ATOM 4975 O O . LYS A 1 602 ? -102.809 -30.422 66.984 1.00 69.12 602 LYS A O 1
ATOM 4980 N N . LEU A 1 603 ? -100.718 -30.666 66.143 1.00 71.56 603 LEU A N 1
ATOM 4981 C CA . LEU A 1 603 ? -99.994 -29.982 67.210 1.00 71.56 603 LEU A CA 1
ATOM 4982 C C . LEU A 1 603 ? -100.575 -28.589 67.458 1.00 71.56 603 LEU A C 1
ATOM 4984 O O . LEU A 1 603 ? -100.874 -28.276 68.592 1.00 71.56 603 LEU A O 1
ATOM 4988 N N . GLN A 1 604 ? -100.846 -27.804 66.416 1.00 72.31 604 GLN A N 1
ATOM 4989 C CA . GLN A 1 604 ? -101.467 -26.479 66.459 1.00 72.31 604 GLN A CA 1
ATOM 4990 C C . GLN A 1 604 ? -102.812 -26.492 67.184 1.00 72.31 604 GLN A C 1
ATOM 4992 O O . GLN A 1 604 ? -103.038 -25.595 67.975 1.00 72.31 604 GLN A O 1
ATOM 4997 N N . ARG A 1 605 ? -103.691 -27.488 66.992 1.00 72.94 605 ARG A N 1
ATOM 4998 C CA . ARG A 1 605 ? -104.992 -27.533 67.696 1.00 72.94 605 ARG A CA 1
ATOM 4999 C C . ARG A 1 605 ? -104.847 -27.912 69.167 1.00 72.94 605 ARG A C 1
ATOM 5001 O O . ARG A 1 605 ? -105.508 -27.332 70.025 1.00 72.94 605 ARG A O 1
ATOM 5008 N N . GLU A 1 606 ? -103.985 -28.878 69.466 1.00 67.06 606 GLU A N 1
ATOM 5009 C CA . GLU A 1 606 ? -103.700 -29.303 70.842 1.00 67.06 606 GLU A CA 1
ATOM 5010 C C . GLU A 1 606 ? -102.955 -28.193 71.605 1.00 67.06 606 GLU A C 1
ATOM 5012 O O . GLU A 1 606 ? -103.294 -27.872 72.744 1.00 67.06 606 GLU A O 1
ATOM 5017 N N . HIS A 1 607 ? -102.030 -27.518 70.922 1.00 63.84 607 HIS A N 1
ATOM 5018 C CA . HIS A 1 607 ? -101.314 -26.325 71.354 1.00 63.84 607 HIS A CA 1
ATOM 5019 C C . HIS A 1 607 ? -102.243 -25.115 71.472 1.00 63.84 607 HIS A C 1
ATOM 5021 O O . HIS A 1 607 ? -102.126 -24.408 72.453 1.00 63.84 607 HIS A O 1
ATOM 5027 N N . GLU A 1 608 ? -103.211 -24.883 70.584 1.00 70.19 608 GLU A N 1
ATOM 5028 C CA . GLU A 1 608 ? -104.212 -23.806 70.703 1.00 70.19 608 GLU A CA 1
ATOM 5029 C C . GLU A 1 608 ? -105.163 -24.039 71.882 1.00 70.19 608 GLU A C 1
ATOM 5031 O O . GLU A 1 608 ? -105.516 -23.088 72.578 1.00 70.19 608 GLU A O 1
ATOM 5036 N N . ALA A 1 609 ? -105.541 -25.288 72.164 1.00 72.69 609 ALA A N 1
ATOM 5037 C CA . ALA A 1 609 ? -106.360 -25.635 73.325 1.00 72.69 609 ALA A CA 1
ATOM 5038 C C . ALA A 1 609 ? -105.575 -25.532 74.648 1.00 72.69 609 ALA A C 1
ATOM 5040 O O . ALA A 1 609 ? -106.095 -25.012 75.644 1.00 72.69 609 ALA A O 1
ATOM 5041 N N . ALA A 1 610 ? -104.317 -25.989 74.660 1.00 71.06 610 ALA A N 1
ATOM 5042 C CA . ALA A 1 610 ? -103.405 -25.836 75.791 1.00 71.06 610 ALA A CA 1
ATOM 5043 C C . ALA A 1 610 ? -103.041 -24.360 76.015 1.00 71.06 610 ALA A C 1
ATOM 5045 O O . ALA A 1 610 ? -103.143 -23.875 77.141 1.00 71.06 610 ALA A O 1
ATOM 5046 N N . LEU A 1 611 ? -102.724 -23.620 74.946 1.00 62.06 611 LEU A N 1
ATOM 5047 C CA . LEU A 1 611 ? -102.535 -22.172 74.945 1.00 62.06 611 LEU A CA 1
ATOM 5048 C C . LEU A 1 611 ? -103.790 -21.489 75.460 1.00 62.06 611 LEU A C 1
ATOM 5050 O O . LEU A 1 611 ? -103.669 -20.751 76.414 1.00 62.06 611 LEU A O 1
ATOM 5054 N N . GLY A 1 612 ? -104.992 -21.732 74.942 1.00 73.62 612 GLY A N 1
ATOM 5055 C CA . GLY A 1 612 ? -106.204 -21.026 75.387 1.00 73.62 612 GLY A CA 1
ATOM 5056 C C . GLY A 1 612 ? -106.396 -21.017 76.914 1.00 73.62 612 GLY A C 1
ATOM 5057 O O . GLY A 1 612 ? -106.843 -20.018 77.482 1.00 73.62 612 GLY A O 1
ATOM 5058 N N . LYS A 1 613 ? -105.971 -22.088 77.601 1.00 67.44 613 LYS A N 1
ATOM 5059 C CA . LYS A 1 613 ? -105.966 -22.202 79.072 1.00 67.44 613 LYS A CA 1
ATOM 5060 C C . LYS A 1 613 ? -104.665 -21.719 79.731 1.00 67.44 613 LYS A C 1
ATOM 5062 O O . LYS A 1 613 ? -104.726 -21.161 80.824 1.00 67.44 613 LYS A O 1
ATOM 5067 N N . ALA A 1 614 ? -103.514 -21.891 79.081 1.00 63.91 614 ALA A N 1
ATOM 5068 C CA . ALA A 1 614 ? -102.255 -21.264 79.472 1.00 63.91 614 ALA A CA 1
ATOM 5069 C C . ALA A 1 614 ? -102.343 -19.749 79.238 1.00 63.91 614 ALA A C 1
ATOM 5071 O O . ALA A 1 614 ? -102.622 -19.052 80.191 1.00 63.91 614 ALA A O 1
ATOM 5072 N N . ASN A 1 615 ? -102.233 -19.259 77.999 1.00 66.31 615 ASN A N 1
ATOM 5073 C CA . ASN A 1 615 ? -102.450 -17.899 77.452 1.00 66.31 615 ASN A CA 1
ATOM 5074 C C . ASN A 1 615 ? -103.620 -17.087 78.061 1.00 66.31 615 ASN A C 1
ATOM 5076 O O . ASN A 1 615 ? -103.605 -15.878 77.939 1.00 66.31 615 ASN A O 1
ATOM 5080 N N . SER A 1 616 ? -104.618 -17.646 78.755 1.00 71.00 616 SER A N 1
ATOM 5081 C CA . SER A 1 616 ? -105.562 -16.829 79.556 1.00 71.00 616 SER A CA 1
ATOM 5082 C C . SER A 1 616 ? -105.008 -16.501 80.950 1.00 71.00 616 SER A C 1
ATOM 5084 O O . SER A 1 616 ? -104.873 -15.333 81.314 1.00 71.00 616 SER A O 1
ATOM 5086 N N . ARG A 1 617 ? -104.587 -17.521 81.704 1.00 71.38 617 ARG A N 1
ATOM 5087 C CA . ARG A 1 617 ? -103.863 -17.386 82.985 1.00 71.38 617 ARG A CA 1
ATOM 5088 C C . ARG A 1 617 ? -102.514 -16.678 82.802 1.00 71.38 617 ARG A C 1
ATOM 5090 O O . ARG A 1 617 ? -102.121 -15.841 83.607 1.00 71.38 617 ARG A O 1
ATOM 5097 N N . LEU A 1 618 ? -101.864 -16.987 81.688 1.00 67.38 618 LEU A N 1
ATOM 5098 C CA . LEU A 1 618 ? -100.641 -16.421 81.157 1.00 67.38 618 LEU A CA 1
ATOM 5099 C C . LEU A 1 618 ? -100.880 -15.054 80.510 1.00 67.38 618 LEU A C 1
ATOM 5101 O O . LEU A 1 618 ? -99.931 -14.308 80.517 1.00 67.38 618 LEU A O 1
ATOM 5105 N N . LYS A 1 619 ? -102.097 -14.638 80.114 1.00 74.69 619 LYS A N 1
ATOM 5106 C CA . LYS A 1 619 ? -102.394 -13.215 79.822 1.00 74.69 619 LYS A CA 1
ATOM 5107 C C . LYS A 1 619 ? -102.583 -12.365 81.062 1.00 74.69 619 LYS A C 1
ATOM 5109 O O . LYS A 1 619 ? -102.231 -11.194 81.036 1.00 74.69 619 LYS A O 1
ATOM 5114 N N . GLN A 1 620 ? -103.125 -12.913 82.151 1.00 69.00 620 GLN A N 1
ATOM 5115 C CA . GLN A 1 620 ? -103.149 -12.178 83.419 1.00 69.00 620 GLN A CA 1
ATOM 5116 C C . GLN A 1 620 ? -101.729 -12.059 83.985 1.00 69.00 620 GLN A C 1
ATOM 5118 O O . GLN A 1 620 ? -101.298 -10.960 84.324 1.00 69.00 620 GLN A O 1
ATOM 5123 N N . ILE A 1 621 ? -100.968 -13.160 83.974 1.00 69.94 621 ILE A N 1
ATOM 5124 C CA . ILE A 1 621 ? -99.535 -13.151 84.284 1.00 69.94 621 ILE A CA 1
ATOM 5125 C C . ILE A 1 621 ? -98.799 -12.214 83.320 1.00 69.94 621 ILE A C 1
ATOM 5127 O O . ILE A 1 621 ? -98.195 -11.284 83.809 1.00 69.94 621 ILE A O 1
ATOM 5131 N N . GLU A 1 622 ? -98.903 -12.330 81.995 1.00 69.00 622 GLU A N 1
ATOM 5132 C CA . GLU A 1 622 ? -98.322 -11.386 81.022 1.00 69.00 622 GLU A CA 1
ATOM 5133 C C . GLU A 1 622 ? -98.831 -9.963 81.209 1.00 69.00 622 GLU A C 1
ATOM 5135 O O . GLU A 1 622 ? -98.116 -9.060 80.822 1.00 69.00 622 GLU A O 1
ATOM 5140 N N . LYS A 1 623 ? -100.008 -9.689 81.772 1.00 75.81 623 LYS A N 1
ATOM 5141 C CA . LYS A 1 623 ? -100.435 -8.309 82.037 1.00 75.81 623 LYS A CA 1
ATOM 5142 C C . LYS A 1 623 ? -99.723 -7.752 83.260 1.00 75.81 623 LYS A C 1
ATOM 5144 O O . LYS A 1 623 ? -99.173 -6.658 83.183 1.00 75.81 623 LYS A O 1
ATOM 5149 N N . ASP A 1 624 ? -99.673 -8.501 84.354 1.00 70.69 624 ASP A N 1
ATOM 5150 C CA . ASP A 1 624 ? -98.988 -8.073 85.577 1.00 70.69 624 ASP A CA 1
ATOM 5151 C C . ASP A 1 624 ? -97.462 -8.093 85.390 1.00 70.69 624 ASP A C 1
ATOM 5153 O O . ASP A 1 624 ? -96.765 -7.182 85.832 1.00 70.69 624 ASP A O 1
ATOM 5157 N N . TYR A 1 625 ? -96.944 -9.083 84.664 1.00 69.06 625 TYR A N 1
ATOM 5158 C CA . TYR A 1 625 ? -95.555 -9.201 84.236 1.00 69.06 625 TYR A CA 1
ATOM 5159 C C . TYR A 1 625 ? -95.217 -8.262 83.087 1.00 69.06 625 TYR A C 1
ATOM 5161 O O . TYR A 1 625 ? -94.101 -7.791 83.115 1.00 69.06 625 TYR A O 1
ATOM 5169 N N . SER A 1 626 ? -96.100 -7.899 82.148 1.00 73.75 626 SER A N 1
ATOM 5170 C CA . SER A 1 626 ? -95.813 -6.819 81.180 1.00 73.75 626 SER A CA 1
ATOM 5171 C C . SER A 1 626 ? -95.950 -5.457 81.823 1.00 73.75 626 SER A C 1
ATOM 5173 O O . SER A 1 626 ? -95.218 -4.562 81.454 1.00 73.75 626 SER A O 1
ATOM 5175 N N . GLN A 1 627 ? -96.798 -5.254 82.830 1.00 74.31 627 GLN A N 1
ATOM 5176 C CA . GLN A 1 627 ? -96.806 -3.983 83.551 1.00 74.31 627 GLN A CA 1
ATOM 5177 C C . GLN A 1 627 ? -95.574 -3.865 84.462 1.00 74.31 627 GLN A C 1
ATOM 5179 O O . GLN A 1 627 ? -94.983 -2.788 84.552 1.00 74.31 627 GLN A O 1
ATOM 5184 N N . ARG A 1 628 ? -95.125 -4.970 85.075 1.00 75.31 628 ARG A N 1
ATOM 5185 C CA . ARG A 1 628 ? -93.822 -5.057 85.756 1.00 75.31 628 ARG A CA 1
ATOM 5186 C C . ARG A 1 628 ? -92.651 -4.980 84.780 1.00 75.31 628 ARG A C 1
ATOM 5188 O O . ARG A 1 628 ? -91.686 -4.326 85.123 1.00 75.31 628 ARG A O 1
ATOM 5195 N N . LEU A 1 629 ? -92.728 -5.574 83.591 1.00 77.38 629 LEU A N 1
ATOM 5196 C CA . LEU A 1 629 ? -91.672 -5.589 82.571 1.00 77.38 629 LEU A CA 1
ATOM 5197 C C . LEU A 1 629 ? -91.641 -4.287 81.785 1.00 77.38 629 LEU A C 1
ATOM 5199 O O . LEU A 1 629 ? -90.563 -3.893 81.412 1.00 77.38 629 LEU A O 1
ATOM 5203 N N . THR A 1 630 ? -92.740 -3.563 81.584 1.00 77.62 630 THR A N 1
ATOM 5204 C CA . THR A 1 630 ? -92.725 -2.205 81.023 1.00 77.62 630 THR A CA 1
ATOM 5205 C C . THR A 1 630 ? -92.211 -1.231 82.066 1.00 77.62 630 THR A C 1
ATOM 5207 O O . THR A 1 630 ? -91.334 -0.453 81.735 1.00 77.62 630 THR A O 1
ATOM 5210 N N . LYS A 1 631 ? -92.620 -1.322 83.340 1.00 77.75 631 LYS A N 1
ATOM 5211 C CA . LYS A 1 631 ? -91.970 -0.536 84.407 1.00 77.75 631 LYS A CA 1
ATOM 5212 C C . LYS A 1 631 ? -90.498 -0.907 84.570 1.00 77.75 631 LYS A C 1
ATOM 5214 O O . LYS A 1 631 ? -89.671 -0.027 84.737 1.00 77.75 631 LYS A O 1
ATOM 5219 N N . SER A 1 632 ? -90.159 -2.190 84.467 1.00 71.25 632 SER A N 1
ATOM 5220 C CA . SER A 1 632 ? -88.784 -2.679 84.529 1.00 71.25 632 SER A CA 1
ATOM 5221 C C . SER A 1 632 ? -88.020 -2.451 83.232 1.00 71.25 632 SER A C 1
ATOM 5223 O O . SER A 1 632 ? -86.811 -2.496 83.304 1.00 71.25 632 SER A O 1
ATOM 5225 N N . ALA A 1 633 ? -88.651 -2.211 82.082 1.00 77.44 633 ALA A N 1
ATOM 5226 C CA . ALA A 1 633 ? -88.007 -1.910 80.798 1.00 77.44 633 ALA A CA 1
ATOM 5227 C C . ALA A 1 633 ? -87.951 -0.410 80.538 1.00 77.44 633 ALA A C 1
ATOM 5229 O O . ALA A 1 633 ? -87.083 0.020 79.805 1.00 77.44 633 ALA A O 1
ATOM 5230 N N . GLN A 1 634 ? -88.808 0.387 81.172 1.00 79.31 634 GLN A N 1
ATOM 5231 C CA . GLN A 1 634 ? -88.607 1.818 81.365 1.00 79.31 634 GLN A CA 1
ATOM 5232 C C . GLN A 1 634 ? -87.481 2.017 82.369 1.00 79.31 634 GLN A C 1
ATOM 5234 O O . GLN A 1 634 ? -86.506 2.654 82.022 1.00 79.31 634 GLN A O 1
ATOM 5239 N N . LEU A 1 635 ? -87.509 1.350 83.528 1.00 76.19 635 LEU A N 1
ATOM 5240 C CA . LEU A 1 635 ? -86.390 1.378 84.468 1.00 76.19 635 LEU A CA 1
ATOM 5241 C C . LEU A 1 635 ? -85.114 0.767 83.867 1.00 76.19 635 LEU A C 1
ATOM 5243 O O . LEU A 1 635 ? -84.053 1.327 84.073 1.00 76.19 635 LEU A O 1
ATOM 5247 N N . ILE A 1 636 ? -85.172 -0.326 83.094 1.00 77.69 636 ILE A N 1
ATOM 5248 C CA . ILE A 1 636 ? -83.995 -0.860 82.383 1.00 77.69 636 ILE A CA 1
ATOM 5249 C C . ILE A 1 636 ? -83.607 0.037 81.210 1.00 77.69 636 ILE A C 1
ATOM 5251 O O . ILE A 1 636 ? -82.419 0.143 80.989 1.00 77.69 636 ILE A O 1
ATOM 5255 N N . ALA A 1 637 ? -84.508 0.719 80.496 1.00 79.69 637 ALA A N 1
ATOM 5256 C CA . ALA A 1 637 ? -84.126 1.665 79.439 1.00 79.69 637 ALA A CA 1
ATOM 5257 C C . ALA A 1 637 ? -83.544 2.958 80.019 1.00 79.69 637 ALA A C 1
ATOM 5259 O O . ALA A 1 637 ? -82.554 3.451 79.512 1.00 79.69 637 ALA A O 1
ATOM 5260 N N . GLU A 1 638 ? -84.087 3.480 81.114 1.00 79.31 638 GLU A N 1
ATOM 5261 C CA . GLU A 1 638 ? -83.533 4.601 81.873 1.00 79.31 638 GLU A CA 1
ATOM 5262 C C . GLU A 1 638 ? -82.206 4.200 82.514 1.00 79.31 638 GLU A C 1
ATOM 5264 O O . GLU A 1 638 ? -81.253 4.959 82.434 1.00 79.31 638 GLU A O 1
ATOM 5269 N N . LEU A 1 639 ? -82.085 3.001 83.089 1.00 75.38 639 LEU A N 1
ATOM 5270 C CA . LEU A 1 639 ? -80.810 2.468 83.573 1.00 75.38 639 LEU A CA 1
ATOM 5271 C C . LEU A 1 639 ? -79.869 2.061 82.435 1.00 75.38 639 LEU A C 1
ATOM 5273 O O . LEU A 1 639 ? -78.678 2.034 82.681 1.00 75.38 639 LEU A O 1
ATOM 5277 N N . GLN A 1 640 ? -80.331 1.777 81.215 1.00 78.19 640 GLN A N 1
ATOM 5278 C CA . GLN A 1 640 ? -79.491 1.493 80.041 1.00 78.19 640 GLN A CA 1
ATOM 5279 C C . GLN A 1 640 ? -79.061 2.770 79.338 1.00 78.19 640 GLN A C 1
ATOM 5281 O O . GLN A 1 640 ? -77.957 2.787 78.826 1.00 78.19 640 GLN A O 1
ATOM 5286 N N . THR A 1 641 ? -79.871 3.825 79.338 1.00 80.50 641 THR A N 1
ATOM 5287 C CA . THR A 1 641 ? -79.478 5.166 78.905 1.00 80.50 641 THR A CA 1
ATOM 5288 C C . THR A 1 641 ? -78.535 5.740 79.945 1.00 80.50 641 THR A C 1
ATOM 5290 O O . THR A 1 641 ? -77.398 6.006 79.606 1.00 80.50 641 THR A O 1
ATOM 5293 N N . ASN A 1 642 ? -78.880 5.741 81.236 1.00 79.25 642 ASN A N 1
ATOM 5294 C CA . ASN A 1 642 ? -77.937 6.110 82.295 1.00 79.25 642 ASN A CA 1
ATOM 5295 C C . ASN A 1 642 ? -76.694 5.201 82.322 1.00 79.25 642 ASN A C 1
ATOM 5297 O O . ASN A 1 642 ? -75.625 5.700 82.645 1.00 79.25 642 ASN A O 1
ATOM 5301 N N . ALA A 1 643 ? -76.762 3.911 81.964 1.00 75.00 643 ALA A N 1
ATOM 5302 C CA . ALA A 1 643 ? -75.583 3.040 81.812 1.00 75.00 643 ALA A CA 1
ATOM 5303 C C . ALA A 1 643 ? -74.932 3.089 80.423 1.00 75.00 643 ALA A C 1
ATOM 5305 O O . ALA A 1 643 ? -73.879 2.487 80.262 1.00 75.00 643 ALA A O 1
ATOM 5306 N N . CYS A 1 644 ? -75.499 3.774 79.430 1.00 79.94 644 CYS A N 1
ATOM 5307 C CA . CYS A 1 644 ? -74.841 4.091 78.162 1.00 79.94 644 CYS A CA 1
ATOM 5308 C C . CYS A 1 644 ? -74.184 5.457 78.272 1.00 79.94 644 CYS A C 1
ATOM 5310 O O . CYS A 1 644 ? -73.009 5.547 77.981 1.00 79.94 644 CYS A O 1
ATOM 5312 N N . ASP A 1 645 ? -74.864 6.458 78.817 1.00 80.44 645 ASP A N 1
ATOM 5313 C CA . ASP A 1 645 ? -74.332 7.770 79.166 1.00 80.44 645 ASP A CA 1
ATOM 5314 C C . ASP A 1 645 ? -73.236 7.639 80.220 1.00 80.44 645 ASP A C 1
ATOM 5316 O O . ASP A 1 645 ? -72.133 8.109 79.987 1.00 80.44 645 ASP A O 1
ATOM 5320 N N . SER A 1 646 ? -73.444 6.917 81.330 1.00 70.06 646 SER A N 1
ATOM 5321 C CA . SER A 1 646 ? -72.348 6.651 82.278 1.00 70.06 646 SER A CA 1
ATOM 5322 C C . SER A 1 646 ? -71.326 5.643 81.761 1.00 70.06 646 SER A C 1
ATOM 5324 O O . SER A 1 646 ? -70.244 5.602 82.323 1.00 70.06 646 SER A O 1
ATOM 5326 N N . LYS A 1 647 ? -71.580 4.895 80.676 1.00 79.31 647 LYS A N 1
ATOM 5327 C CA . LYS A 1 647 ? -70.547 4.107 79.973 1.00 79.31 647 LYS A CA 1
ATOM 5328 C C . LYS A 1 647 ? -69.824 4.907 78.898 1.00 79.31 647 LYS A C 1
ATOM 5330 O O . LYS A 1 647 ? -68.680 4.596 78.630 1.00 79.31 647 LYS A O 1
ATOM 5335 N N . GLU A 1 648 ? -70.420 5.927 78.300 1.00 79.00 648 GLU A N 1
ATOM 5336 C CA . GLU A 1 648 ? -69.767 6.855 77.381 1.00 79.00 648 GLU A CA 1
ATOM 5337 C C . GLU A 1 648 ? -68.978 7.888 78.163 1.00 79.00 648 GLU A C 1
ATOM 5339 O O . GLU A 1 648 ? -67.845 8.176 77.804 1.00 79.00 648 GLU A O 1
ATOM 5344 N N . GLU A 1 649 ? -69.514 8.361 79.281 1.00 80.19 649 GLU A N 1
ATOM 5345 C CA . GLU A 1 649 ? -68.802 9.168 80.256 1.00 80.19 649 GLU A CA 1
ATOM 5346 C C . GLU A 1 649 ? -67.750 8.320 80.967 1.00 80.19 649 GLU A C 1
ATOM 5348 O O . GLU A 1 649 ? -66.610 8.756 81.039 1.00 80.19 649 GLU A O 1
ATOM 5353 N N . ALA A 1 650 ? -68.029 7.066 81.353 1.00 73.12 650 ALA A N 1
ATOM 5354 C CA . ALA A 1 650 ? -66.966 6.158 81.786 1.00 73.12 650 ALA A CA 1
ATOM 5355 C C . ALA A 1 650 ? -66.037 5.723 80.650 1.00 73.12 650 ALA A C 1
ATOM 5357 O O . ALA A 1 650 ? -64.945 5.318 80.982 1.00 73.12 650 ALA A O 1
ATOM 5358 N N . VAL A 1 651 ? -66.362 5.847 79.355 1.00 82.31 651 VAL A N 1
ATOM 5359 C CA . VAL A 1 651 ? -65.419 5.611 78.235 1.00 82.31 651 VAL A CA 1
ATOM 5360 C C . VAL A 1 651 ? -64.648 6.882 77.867 1.00 82.31 651 VAL A C 1
ATOM 5362 O O . VAL A 1 651 ? -63.516 6.782 77.402 1.00 82.31 651 VAL A O 1
ATOM 5365 N N . ARG A 1 652 ? -65.176 8.083 78.125 1.00 81.25 652 ARG A N 1
ATOM 5366 C CA . ARG A 1 652 ? -64.427 9.350 78.084 1.00 81.25 652 ARG A CA 1
ATOM 5367 C C . ARG A 1 652 ? -63.478 9.432 79.264 1.00 81.25 652 ARG A C 1
ATOM 5369 O O . ARG A 1 652 ? -62.299 9.685 79.056 1.00 81.25 652 ARG A O 1
ATOM 5376 N N . LEU A 1 653 ? -63.970 9.164 80.471 1.00 77.38 653 LEU A N 1
ATOM 5377 C CA . LEU A 1 653 ? -63.176 9.053 81.685 1.00 77.38 653 LEU A CA 1
ATOM 5378 C C . LEU A 1 653 ? -62.236 7.856 81.597 1.00 77.38 653 LEU A C 1
ATOM 5380 O O . LEU A 1 653 ? -61.085 8.041 81.930 1.00 77.38 653 LEU A O 1
ATOM 5384 N N . GLN A 1 654 ? -62.625 6.693 81.066 1.00 77.56 654 GLN A N 1
ATOM 5385 C CA . GLN A 1 654 ? -61.686 5.592 80.811 1.00 77.56 654 GLN A CA 1
ATOM 5386 C C . GLN A 1 654 ? -60.676 5.972 79.738 1.00 77.56 654 GLN A C 1
ATOM 5388 O O . GLN A 1 654 ? -59.539 5.618 79.933 1.00 77.56 654 GLN A O 1
ATOM 5393 N N . LYS A 1 655 ? -60.985 6.740 78.684 1.00 78.56 655 LYS A N 1
ATOM 5394 C CA . LYS A 1 655 ? -59.964 7.184 77.705 1.00 78.56 655 LYS A CA 1
ATOM 5395 C C . LYS A 1 655 ? -59.089 8.337 78.199 1.00 78.56 655 LYS A C 1
ATOM 5397 O O . LYS A 1 655 ? -57.956 8.492 77.750 1.00 78.56 655 LYS A O 1
ATOM 5402 N N . ALA A 1 656 ? -59.593 9.166 79.108 1.00 79.19 656 ALA A N 1
ATOM 5403 C CA . ALA A 1 656 ? -58.827 10.214 79.777 1.00 79.19 656 ALA A CA 1
ATOM 5404 C C . ALA A 1 656 ? -57.952 9.626 80.890 1.00 79.19 656 ALA A C 1
ATOM 5406 O O . ALA A 1 656 ? -56.789 9.997 81.000 1.00 79.19 656 ALA A O 1
ATOM 5407 N N . MET A 1 657 ? -58.486 8.667 81.650 1.00 71.00 657 MET A N 1
ATOM 5408 C CA . MET A 1 657 ? -57.754 7.835 82.596 1.00 71.00 657 MET A CA 1
ATOM 5409 C C . MET A 1 657 ? -56.773 6.944 81.854 1.00 71.00 657 MET A C 1
ATOM 5411 O O . MET A 1 657 ? -55.642 6.941 82.266 1.00 71.00 657 MET A O 1
ATOM 5415 N N . GLU A 1 658 ? -57.118 6.278 80.750 1.00 75.81 658 GLU A N 1
ATOM 5416 C CA . GLU A 1 658 ? -56.198 5.494 79.910 1.00 75.81 658 GLU A CA 1
ATOM 5417 C C . GLU A 1 658 ? -55.075 6.388 79.416 1.00 75.81 658 GLU A C 1
ATOM 5419 O O . GLU A 1 658 ? -53.940 6.013 79.618 1.00 75.81 658 GLU A O 1
ATOM 5424 N N . ARG A 1 659 ? -55.319 7.611 78.926 1.00 67.88 659 ARG A N 1
ATOM 5425 C CA . ARG A 1 659 ? -54.207 8.537 78.636 1.00 67.88 659 ARG A CA 1
ATOM 5426 C C . ARG A 1 659 ? -53.407 8.919 79.879 1.00 67.88 659 ARG A C 1
ATOM 5428 O O . ARG A 1 659 ? -52.186 8.879 79.840 1.00 67.88 659 ARG A O 1
ATOM 5435 N N . GLN A 1 660 ? -54.053 9.239 80.999 1.00 77.06 660 GLN A N 1
ATOM 5436 C CA . GLN A 1 660 ? -53.358 9.521 82.262 1.00 77.06 660 GLN A CA 1
ATOM 5437 C C . GLN A 1 660 ? -52.672 8.288 82.865 1.00 77.06 660 GLN A C 1
ATOM 5439 O O . GLN A 1 660 ? -51.787 8.452 83.692 1.00 77.06 660 GLN A O 1
ATOM 5444 N N . LEU A 1 661 ? -53.039 7.077 82.450 1.00 69.38 661 LEU A N 1
ATOM 5445 C CA . LEU A 1 661 ? -52.597 5.769 82.932 1.00 69.38 661 LEU A CA 1
ATOM 5446 C C . LEU A 1 661 ? -51.641 5.116 81.936 1.00 69.38 661 LEU A C 1
ATOM 5448 O O . LEU A 1 661 ? -50.887 4.263 82.359 1.00 69.38 661 LEU A O 1
ATOM 5452 N N . GLU A 1 662 ? -51.583 5.571 80.688 1.00 75.69 662 GLU A N 1
ATOM 5453 C CA . GLU A 1 662 ? -50.510 5.416 79.70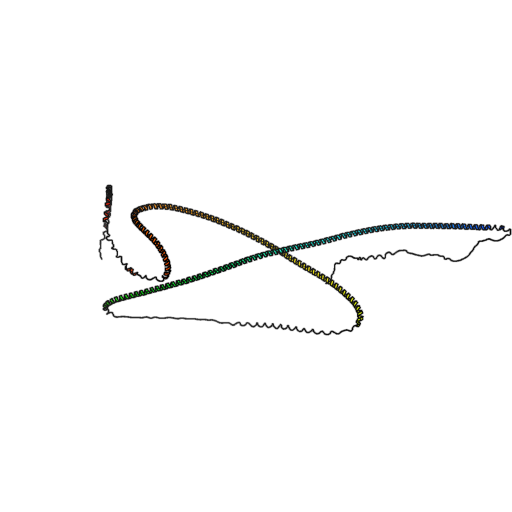4 1.00 75.69 662 GLU A CA 1
ATOM 5454 C C . GLU A 1 662 ? -49.403 6.423 80.022 1.00 75.69 662 GLU A C 1
ATOM 5456 O O . GLU A 1 662 ? -48.239 6.054 80.046 1.00 75.69 662 GLU A O 1
ATOM 5461 N N . GLU A 1 663 ? -49.733 7.664 80.395 1.00 63.53 663 GLU A N 1
ATOM 5462 C CA . GLU A 1 663 ? -48.776 8.608 80.977 1.00 63.53 663 GLU A CA 1
ATOM 5463 C C . GLU A 1 663 ? -48.298 8.145 82.358 1.00 63.53 663 GLU A C 1
ATOM 5465 O O . GLU A 1 663 ? -47.112 8.265 82.665 1.00 63.53 663 GLU A O 1
ATOM 5470 N N . ALA A 1 664 ? -49.185 7.611 83.203 1.00 72.62 664 ALA A N 1
ATOM 5471 C CA . ALA A 1 664 ? -48.805 7.078 84.506 1.00 72.62 664 ALA A CA 1
ATOM 5472 C C . ALA A 1 664 ? -48.290 5.639 84.445 1.00 72.62 664 ALA A C 1
ATOM 5474 O O . ALA A 1 664 ? -47.665 5.262 85.418 1.00 72.62 664 ALA A O 1
ATOM 5475 N N . HIS A 1 665 ? -48.445 4.868 83.360 1.00 67.19 665 HIS A N 1
ATOM 5476 C CA . HIS A 1 665 ? -47.672 3.637 83.113 1.00 67.19 665 HIS A CA 1
ATOM 5477 C C . HIS A 1 665 ? -46.391 3.908 82.343 1.00 67.19 665 HIS A C 1
ATOM 5479 O O . HIS A 1 665 ? -45.451 3.166 82.546 1.00 67.19 665 HIS A O 1
ATOM 5485 N N . ALA A 1 666 ? -46.258 4.989 81.576 1.00 60.56 666 ALA A N 1
ATOM 5486 C CA . ALA A 1 666 ? -44.942 5.466 81.166 1.00 60.56 666 ALA A CA 1
ATOM 5487 C C . ALA A 1 666 ? -44.143 5.826 82.428 1.00 60.56 666 ALA A C 1
ATOM 5489 O O . ALA A 1 666 ? -43.091 5.249 82.678 1.00 60.56 666 ALA A O 1
ATOM 5490 N N . ARG A 1 667 ? -44.717 6.655 83.315 1.00 69.06 667 ARG A N 1
ATOM 5491 C CA . ARG A 1 667 ? -44.096 7.034 84.599 1.00 69.06 667 ARG A CA 1
ATOM 5492 C C . ARG A 1 667 ? -43.985 5.873 85.604 1.00 69.06 667 ARG A C 1
ATOM 5494 O O . ARG A 1 667 ? -42.960 5.770 86.272 1.00 69.06 667 ARG A O 1
ATOM 5501 N N . TRP A 1 668 ? -44.981 4.987 85.721 1.00 65.06 668 TRP A N 1
ATOM 5502 C CA . TRP A 1 668 ? -44.874 3.787 86.566 1.00 65.06 668 TRP A CA 1
ATOM 5503 C C . TRP A 1 668 ? -44.033 2.693 85.934 1.00 65.06 668 TRP A C 1
ATOM 5505 O O . TRP A 1 668 ? -43.518 1.906 86.701 1.00 65.06 668 TRP A O 1
ATOM 5515 N N . ASP A 1 669 ? -43.804 2.613 84.630 1.00 70.62 669 ASP A N 1
ATOM 5516 C CA . ASP A 1 669 ? -42.774 1.715 84.105 1.00 70.62 669 ASP A CA 1
ATOM 5517 C C . ASP A 1 669 ? -41.392 2.341 84.304 1.00 70.62 669 ASP A C 1
ATOM 5519 O O . ASP A 1 669 ? -40.460 1.614 84.635 1.00 70.62 669 ASP A O 1
ATOM 5523 N N . GLU A 1 670 ? -41.254 3.668 84.233 1.00 56.56 670 GLU A N 1
ATOM 5524 C CA . GLU A 1 670 ? -40.064 4.386 84.716 1.00 56.56 670 GLU A CA 1
ATOM 5525 C C . GLU A 1 670 ? -39.777 4.091 86.209 1.00 56.56 670 GLU A C 1
ATOM 5527 O O . GLU A 1 670 ? -38.614 4.018 86.595 1.00 56.56 670 GLU A O 1
ATOM 5532 N N . GLN A 1 671 ? -40.801 3.867 87.054 1.00 64.38 671 GLN A N 1
ATOM 5533 C CA . GLN A 1 671 ? -40.634 3.593 88.498 1.00 64.38 671 GLN A CA 1
ATOM 5534 C C . GLN A 1 671 ? -40.704 2.117 88.931 1.00 64.38 671 GLN A C 1
ATOM 5536 O O . GLN A 1 671 ? -40.006 1.722 89.859 1.00 64.38 671 GLN A O 1
ATOM 5541 N N . ARG A 1 672 ? -41.515 1.264 88.307 1.00 63.00 672 ARG A N 1
ATOM 5542 C CA . ARG A 1 672 ? -41.752 -0.143 88.700 1.00 63.00 672 ARG A CA 1
ATOM 5543 C C . ARG A 1 672 ? -40.626 -1.042 88.200 1.00 63.00 672 ARG A C 1
ATOM 5545 O O . ARG A 1 672 ? -40.257 -1.978 88.909 1.00 63.00 672 ARG A O 1
ATOM 5552 N N . LYS A 1 673 ? -39.965 -0.657 87.096 1.00 67.44 673 LYS A N 1
ATOM 5553 C CA . LYS A 1 673 ? -38.609 -1.128 86.748 1.00 67.44 673 LYS A CA 1
ATOM 5554 C C . LYS A 1 673 ? -37.595 -0.841 87.871 1.00 67.44 673 LYS A C 1
ATOM 5556 O O . LYS A 1 673 ? -36.644 -1.603 88.016 1.00 67.44 673 LYS A O 1
ATOM 5561 N N . MET A 1 674 ? -37.825 0.181 88.707 1.00 60.22 674 MET A N 1
ATOM 5562 C CA . MET A 1 674 ? -37.015 0.470 89.903 1.00 60.22 674 MET A CA 1
ATOM 5563 C C . MET A 1 674 ? -37.536 -0.183 91.202 1.00 60.22 674 MET A C 1
ATOM 5565 O O . MET A 1 674 ? -36.820 -0.145 92.199 1.00 60.22 674 MET A O 1
ATOM 5569 N N . LEU A 1 675 ? -38.741 -0.784 91.226 1.00 59.62 675 LEU A N 1
ATOM 5570 C CA . LEU A 1 675 ? -39.417 -1.203 92.473 1.00 59.62 675 LEU A CA 1
ATOM 5571 C C . LEU A 1 675 ? -39.769 -2.696 92.597 1.00 59.62 675 LEU A C 1
ATOM 5573 O O . LEU A 1 675 ? -39.804 -3.200 93.715 1.00 59.62 675 LEU A O 1
ATOM 5577 N N . HIS A 1 676 ? -39.935 -3.449 91.500 1.00 64.38 676 HIS A N 1
ATOM 5578 C CA . HIS A 1 676 ? -40.072 -4.924 91.566 1.00 64.38 676 HIS A CA 1
ATOM 5579 C C . HIS A 1 676 ? -38.805 -5.606 92.154 1.00 64.38 676 HIS A C 1
ATOM 5581 O O . HIS A 1 676 ? -38.813 -6.775 92.525 1.00 64.38 676 HIS A O 1
ATOM 5587 N N . HIS A 1 677 ? -37.720 -4.842 92.288 1.00 57.84 677 HIS A N 1
ATOM 5588 C CA . HIS A 1 677 ? -36.366 -5.198 92.717 1.00 57.84 677 HIS A CA 1
ATOM 5589 C C . HIS A 1 677 ? -36.176 -5.787 94.150 1.00 57.84 677 HIS A C 1
ATOM 5591 O O . HIS A 1 677 ? -35.032 -5.798 94.600 1.00 57.84 677 HIS A O 1
ATOM 5597 N N . HIS A 1 678 ? -37.223 -6.252 94.861 1.00 49.50 678 HIS A N 1
ATOM 5598 C CA . HIS A 1 678 ? -37.122 -6.996 96.148 1.00 49.50 678 HIS A CA 1
ATOM 5599 C C . HIS A 1 678 ? -38.407 -7.763 96.572 1.00 49.50 678 HIS A C 1
ATOM 5601 O O . HIS A 1 678 ? -38.360 -8.939 96.912 1.00 49.50 678 HIS A O 1
ATOM 5607 N N . ALA A 1 679 ? -39.548 -7.070 96.671 1.00 41.34 679 ALA A N 1
ATOM 5608 C CA . ALA A 1 679 ? -40.339 -7.066 97.919 1.00 41.34 679 ALA A CA 1
ATOM 5609 C C . ALA A 1 679 ? -41.416 -8.169 98.149 1.00 41.34 679 ALA A C 1
ATOM 5611 O O . ALA A 1 679 ? -42.413 -7.899 98.817 1.00 41.34 679 ALA A O 1
ATOM 5612 N N . ASP A 1 680 ? -41.267 -9.383 97.613 1.00 64.19 680 ASP A N 1
ATOM 5613 C CA . ASP A 1 680 ? -42.417 -10.265 97.305 1.00 64.19 680 ASP A CA 1
ATOM 5614 C C . ASP A 1 680 ? -42.381 -11.685 97.935 1.00 64.19 680 ASP A C 1
ATOM 5616 O O . ASP A 1 680 ? -42.180 -12.659 97.212 1.00 64.19 680 ASP A O 1
ATOM 5620 N N . GLN A 1 681 ? -42.536 -11.851 99.266 1.00 45.53 681 GLN A N 1
ATOM 5621 C CA . GLN A 1 681 ? -42.526 -13.207 99.886 1.00 45.53 681 GLN A CA 1
ATOM 5622 C C . GLN A 1 681 ? -43.368 -13.478 101.177 1.00 45.53 681 GLN A C 1
ATOM 5624 O O . GLN A 1 681 ? -43.912 -14.574 101.306 1.00 45.53 681 GLN A O 1
ATOM 5629 N N . ASN A 1 682 ? -43.472 -12.581 102.176 1.00 45.78 682 ASN A N 1
ATOM 5630 C CA . ASN A 1 682 ? -43.454 -13.039 103.595 1.00 45.78 682 ASN A CA 1
ATOM 5631 C C . ASN A 1 682 ? -44.695 -12.825 104.507 1.00 45.78 682 ASN A C 1
ATOM 5633 O O . ASN A 1 682 ? -44.537 -12.384 105.645 1.00 45.78 682 ASN A O 1
ATOM 5637 N N . TYR A 1 683 ? -45.924 -13.174 104.094 1.00 25.84 683 TYR A N 1
ATOM 5638 C CA . TYR A 1 683 ? -47.053 -13.284 105.058 1.00 25.84 683 TYR A CA 1
ATOM 5639 C C . TYR A 1 683 ? -48.000 -14.484 104.851 1.00 25.84 683 TYR A C 1
ATOM 5641 O O . TYR A 1 683 ? -49.089 -14.534 105.418 1.00 25.84 683 TYR A O 1
ATOM 5649 N N . MET A 1 684 ? -47.578 -15.531 104.134 1.00 65.19 684 MET A N 1
ATOM 5650 C CA . MET A 1 684 ? -48.276 -16.830 104.176 1.00 65.19 684 MET A CA 1
ATOM 5651 C C . MET A 1 684 ? -47.941 -17.586 105.477 1.00 65.19 684 MET A C 1
ATOM 5653 O O . MET A 1 684 ? -47.379 -18.676 105.466 1.00 65.19 684 MET A O 1
ATOM 5657 N N . ALA A 1 685 ? -48.271 -16.956 106.611 1.00 49.12 685 ALA A N 1
ATOM 5658 C CA . ALA A 1 685 ? -47.968 -17.385 107.980 1.00 49.12 685 ALA A CA 1
ATOM 5659 C C . ALA A 1 685 ? -49.227 -17.671 108.835 1.00 49.12 685 ALA A C 1
ATOM 5661 O O . ALA A 1 685 ? -49.133 -17.787 110.055 1.00 49.12 685 ALA A O 1
ATOM 5662 N N . LEU A 1 686 ? -50.383 -17.850 108.176 1.00 45.31 686 LEU A N 1
ATOM 5663 C CA . LEU A 1 686 ? -51.366 -18.896 108.510 1.00 45.31 686 LEU A CA 1
ATOM 5664 C C . LEU A 1 686 ? -51.808 -18.906 109.999 1.00 45.31 686 LEU A C 1
ATOM 5666 O O . LEU A 1 686 ? -51.383 -19.743 110.793 1.00 45.31 686 LEU A O 1
ATOM 5670 N N . GLN A 1 687 ? -52.664 -18.001 110.480 1.00 47.69 687 GLN A N 1
ATOM 5671 C CA . GLN A 1 687 ? -54.060 -17.728 110.079 1.00 47.69 687 GLN A CA 1
ATOM 5672 C C . GLN A 1 687 ? -54.953 -18.971 109.857 1.00 47.69 687 GLN A C 1
ATOM 5674 O O . GLN A 1 687 ? -56.007 -19.054 110.481 1.00 47.69 687 GLN A O 1
ATOM 5679 N N . GLU A 1 688 ? -54.504 -19.968 109.086 1.00 70.56 688 GLU A N 1
ATOM 5680 C CA . GLU A 1 688 ? -55.124 -21.302 108.905 1.00 70.56 688 GLU A CA 1
ATOM 5681 C C . GLU A 1 688 ? -55.631 -21.936 110.216 1.00 70.56 688 GLU A C 1
ATOM 5683 O O . GLU A 1 688 ? -56.680 -22.575 110.268 1.00 70.56 688 GLU A O 1
ATOM 5688 N N . LYS A 1 689 ? -54.915 -21.708 111.324 1.00 63.28 689 LYS A N 1
ATOM 5689 C CA . LYS A 1 689 ? -55.223 -22.291 112.638 1.00 63.28 689 LYS A CA 1
ATOM 5690 C C . LYS A 1 689 ? -56.568 -21.856 113.240 1.00 63.28 689 LYS A C 1
ATOM 5692 O O . LYS A 1 689 ? -57.041 -22.524 114.156 1.00 63.28 689 LYS A O 1
ATOM 5697 N N . VAL A 1 690 ? -57.178 -20.766 112.766 1.00 65.38 690 VAL A N 1
ATOM 5698 C CA . VAL A 1 690 ? -58.410 -20.199 113.354 1.00 65.38 690 VAL A CA 1
ATOM 5699 C C . VAL A 1 690 ? -59.675 -20.960 112.928 1.00 65.38 690 VAL A C 1
ATOM 5701 O O . VAL A 1 690 ? -60.628 -21.051 113.703 1.00 65.38 690 VAL A O 1
ATOM 5704 N N . GLU A 1 691 ? -59.693 -21.538 111.725 1.00 63.59 691 GLU A N 1
ATOM 5705 C CA . GLU A 1 691 ? -60.930 -22.006 111.071 1.00 63.59 691 GLU A CA 1
ATOM 5706 C C . GLU A 1 691 ? -61.588 -23.213 111.768 1.00 63.59 691 GLU A C 1
ATOM 5708 O O . GLU A 1 691 ? -62.808 -23.380 111.731 1.00 63.59 691 GLU A O 1
ATOM 5713 N N . ASN A 1 692 ? -60.802 -24.014 112.492 1.00 74.12 692 ASN A N 1
ATOM 5714 C CA . ASN A 1 692 ? -61.267 -25.241 113.148 1.00 74.12 692 ASN A CA 1
ATOM 5715 C C . ASN A 1 692 ? -62.278 -25.018 114.295 1.00 74.12 692 ASN A C 1
ATOM 5717 O O . ASN A 1 692 ? -62.934 -25.969 114.720 1.00 74.12 692 ASN A O 1
ATOM 5721 N N . LEU A 1 693 ? -62.425 -23.788 114.806 1.00 61.00 693 LEU A N 1
ATOM 5722 C CA . LEU A 1 693 ? -63.314 -23.487 115.939 1.00 61.00 693 LEU A CA 1
ATOM 5723 C C . LEU A 1 693 ? -64.808 -23.451 115.582 1.00 61.00 693 LEU A C 1
ATOM 5725 O O . LEU A 1 693 ? -65.642 -23.699 116.449 1.00 61.00 693 LEU A O 1
ATOM 5729 N N . GLN A 1 694 ? -65.166 -23.098 114.344 1.00 49.28 694 GLN A N 1
ATOM 5730 C CA . GLN A 1 694 ? -66.530 -22.637 114.021 1.00 49.28 694 GLN A CA 1
ATOM 5731 C C . GLN A 1 694 ? -67.362 -23.633 113.209 1.00 49.28 694 GLN A C 1
ATOM 5733 O O . GLN A 1 694 ? -68.591 -23.557 113.212 1.00 49.28 694 GLN A O 1
ATOM 5738 N N . THR A 1 695 ? -66.725 -24.653 112.632 1.00 64.19 695 THR A N 1
ATOM 5739 C CA . THR A 1 695 ? -67.392 -25.843 112.073 1.00 64.19 695 THR A CA 1
ATOM 5740 C C . THR A 1 695 ? -68.141 -26.649 113.147 1.00 64.19 695 THR A C 1
ATOM 5742 O O . THR A 1 695 ? -68.878 -27.579 112.820 1.00 64.19 695 THR A O 1
ATOM 5745 N N . GLN A 1 696 ? -68.007 -26.289 114.433 1.00 48.47 696 GLN A N 1
ATOM 5746 C CA . GLN A 1 696 ? -68.785 -26.858 115.532 1.00 48.47 696 GLN A CA 1
ATOM 5747 C C . GLN A 1 696 ? -70.253 -26.387 115.545 1.00 48.47 696 GLN A C 1
ATOM 5749 O O . GLN A 1 696 ? -70.741 -25.724 116.458 1.00 48.47 696 GLN A O 1
ATOM 5754 N N . LEU A 1 697 ? -70.991 -26.937 114.577 1.00 40.38 697 LEU A N 1
ATOM 5755 C CA . LEU A 1 697 ? -72.147 -27.770 114.909 1.00 40.38 697 LEU A CA 1
ATOM 5756 C C . LEU A 1 697 ? -73.339 -27.027 115.561 1.00 40.38 697 LEU A C 1
ATOM 5758 O O . LEU A 1 697 ? -74.038 -27.596 116.398 1.00 40.38 697 LEU A O 1
ATOM 5762 N N . HIS A 1 698 ? -73.709 -25.806 115.169 1.00 50.72 698 HIS A N 1
ATOM 5763 C CA . HIS A 1 698 ? -74.165 -25.395 113.822 1.00 50.72 698 HIS A CA 1
ATOM 5764 C C . HIS A 1 698 ? -75.184 -26.339 113.140 1.00 50.72 698 HIS A C 1
ATOM 5766 O O . HIS A 1 698 ? -76.043 -25.869 112.407 1.00 50.72 698 HIS A O 1
ATOM 5772 N N . SER A 1 699 ? -75.156 -27.650 113.403 1.00 41.00 699 SER A N 1
ATOM 5773 C CA . SER A 1 699 ? -76.087 -28.656 112.865 1.00 41.00 699 SER A CA 1
ATOM 5774 C C . SER A 1 699 ? -76.996 -29.282 113.937 1.00 41.00 699 SER A C 1
ATOM 5776 O O . SER A 1 699 ? -77.498 -30.395 113.744 1.00 41.00 699 SER A O 1
ATOM 5778 N N . SER A 1 700 ? -77.165 -28.568 115.058 1.00 48.62 700 SER A N 1
ATOM 5779 C CA . SER A 1 700 ? -77.917 -28.980 116.248 1.00 48.62 700 SER A CA 1
ATOM 5780 C C . SER A 1 700 ? -78.945 -27.955 116.791 1.00 48.62 700 SER A C 1
ATOM 5782 O O . SER A 1 700 ? -79.396 -28.110 117.917 1.00 48.62 700 SER A O 1
ATOM 5784 N N . GLU A 1 701 ? -79.282 -26.808 116.187 1.00 49.62 701 GLU A N 1
ATOM 5785 C CA . GLU A 1 701 ? -79.888 -26.590 114.857 1.00 49.62 701 GLU A CA 1
ATOM 5786 C C . GLU A 1 701 ? -81.012 -27.581 114.498 1.00 49.62 701 GLU A C 1
ATOM 5788 O O . GLU A 1 701 ? -80.826 -28.797 114.549 1.00 49.62 701 GLU A O 1
ATOM 5793 N N . LYS A 1 702 ? -82.113 -27.038 113.949 1.00 48.78 702 LYS A N 1
ATOM 5794 C CA . LYS A 1 702 ? -83.026 -27.756 113.036 1.00 48.78 702 LYS A CA 1
ATOM 5795 C C . LYS A 1 702 ? -83.714 -28.978 113.694 1.00 48.78 702 LYS A C 1
ATOM 5797 O O . LYS A 1 702 ? -83.826 -29.105 114.907 1.00 48.78 702 LYS A O 1
ATOM 5802 N N . LYS A 1 703 ? -84.231 -29.853 112.831 1.00 43.19 703 LYS A N 1
ATOM 5803 C CA . LYS A 1 703 ? -84.676 -31.248 113.012 1.00 43.19 703 LYS A CA 1
ATOM 5804 C C . LYS A 1 703 ? -85.841 -31.562 113.955 1.00 43.19 703 LYS A C 1
ATOM 5806 O O . LYS A 1 703 ? -86.519 -32.539 113.657 1.00 43.19 703 LYS A O 1
ATOM 5811 N N . LEU A 1 704 ? -86.172 -30.713 114.926 1.00 38.25 704 LEU A N 1
ATOM 5812 C CA . LEU A 1 704 ? -87.525 -30.616 115.504 1.00 38.25 704 LEU A CA 1
ATOM 5813 C C . LEU A 1 704 ? -87.926 -29.128 115.674 1.00 38.25 704 LEU A C 1
ATOM 5815 O O . LEU A 1 704 ? -88.250 -28.682 116.766 1.00 38.25 704 LEU A O 1
ATOM 5819 N N . LEU A 1 705 ? -87.787 -28.243 114.675 1.00 42.97 705 LEU A N 1
ATOM 5820 C CA . LEU A 1 705 ? -88.316 -28.350 113.301 1.00 42.97 705 LEU A CA 1
ATOM 5821 C C . LEU A 1 705 ? -89.734 -28.901 113.287 1.00 42.97 705 LEU A C 1
ATOM 5823 O O . LEU A 1 705 ? -89.904 -30.111 113.162 1.00 42.97 705 LEU A O 1
ATOM 5827 N N . SER A 1 706 ? -90.681 -27.966 113.229 1.00 40.28 706 SER A N 1
ATOM 5828 C CA . SER A 1 706 ? -91.865 -28.078 112.375 1.00 40.28 706 SER A CA 1
ATOM 5829 C C . SER A 1 706 ? -92.535 -29.451 112.452 1.00 40.28 706 SER A C 1
ATOM 5831 O O . SER A 1 706 ? -92.630 -30.008 113.544 1.00 40.28 706 SER A O 1
ATOM 5833 N N . LYS A 1 707 ? -93.077 -29.946 111.324 1.00 49.06 707 LYS A N 1
ATOM 5834 C CA . LYS A 1 707 ? -94.239 -30.835 111.367 1.00 49.06 707 LYS A CA 1
ATOM 5835 C C . LYS A 1 707 ? -95.212 -30.142 112.345 1.00 49.06 707 LYS A C 1
ATOM 5837 O O . LYS A 1 707 ? -95.580 -29.002 112.107 1.00 49.06 707 LYS A O 1
ATOM 5842 N N . GLU A 1 708 ? -95.387 -30.595 113.575 1.00 40.09 708 GLU A N 1
ATOM 5843 C CA . GLU A 1 708 ? -95.991 -31.877 113.886 1.00 40.09 708 GLU A CA 1
ATOM 5844 C C . GLU A 1 708 ? -97.489 -31.732 113.713 1.00 40.09 708 GLU A C 1
ATOM 5846 O O . GLU A 1 708 ? -98.101 -32.597 113.101 1.00 40.09 708 GLU A O 1
ATOM 5851 N N . LEU A 1 709 ? -98.032 -30.594 114.160 1.00 43.03 709 LEU A N 1
ATOM 5852 C CA . LEU A 1 709 ? -99.372 -30.155 113.843 1.00 43.03 709 LEU A CA 1
ATOM 5853 C C . LEU A 1 709 ? -99.378 -28.616 113.574 1.00 43.03 709 LEU A C 1
ATOM 5855 O O . LEU A 1 709 ? -99.550 -27.860 114.523 1.00 43.03 709 LEU A O 1
ATOM 5859 N N . GLU A 1 710 ? -99.178 -28.002 112.389 1.00 48.38 710 GLU A N 1
ATOM 5860 C CA . GLU A 1 710 ? -99.157 -28.411 110.958 1.00 48.38 710 GLU A CA 1
ATOM 5861 C C . GLU A 1 710 ? -99.646 -29.816 110.631 1.00 48.38 710 GLU A C 1
ATOM 5863 O O . GLU A 1 710 ? -99.030 -30.617 109.943 1.00 48.38 710 GLU A O 1
ATOM 5868 N N . MET A 1 711 ? -100.827 -30.035 111.171 1.00 47.53 711 MET A N 1
ATOM 5869 C CA . MET A 1 711 ? -101.844 -30.953 110.757 1.00 47.53 711 MET A CA 1
ATOM 5870 C C . MET A 1 711 ? -103.054 -30.038 110.872 1.00 47.53 711 MET A C 1
ATOM 5872 O O . MET A 1 711 ? -103.249 -29.311 111.848 1.00 47.53 711 MET A O 1
ATOM 5876 N N . GLU A 1 712 ? -103.716 -29.792 109.766 1.00 41.53 712 GLU A N 1
ATOM 5877 C CA . GLU A 1 712 ? -104.619 -30.784 109.216 1.00 41.53 712 GLU A CA 1
ATOM 5878 C C . GLU A 1 712 ? -105.752 -30.961 110.253 1.00 41.53 712 GLU A C 1
ATOM 5880 O O . GLU A 1 712 ? -105.585 -31.573 111.300 1.00 41.53 712 GLU A O 1
ATOM 5885 N N . GLU A 1 713 ? -106.921 -30.360 110.035 1.00 46.38 713 GLU A N 1
ATOM 5886 C CA . GLU A 1 713 ? -107.383 -29.892 108.728 1.00 46.38 713 GLU A CA 1
ATOM 5887 C C . GLU A 1 713 ? -108.591 -28.952 108.877 1.00 46.38 713 GLU A C 1
ATOM 5889 O O . GLU A 1 713 ? -109.424 -29.132 109.756 1.00 46.38 713 GLU A O 1
ATOM 5894 N N . LYS A 1 714 ? -108.770 -27.899 108.070 1.00 50.56 714 LYS A N 1
ATOM 5895 C CA . LYS A 1 714 ? -108.510 -27.736 106.618 1.00 50.56 714 LYS A CA 1
ATOM 5896 C C . LYS A 1 714 ? -109.274 -28.727 105.700 1.00 50.56 714 LYS A C 1
ATOM 5898 O O . LYS A 1 714 ? -109.254 -28.531 104.493 1.00 50.56 714 LYS A O 1
ATOM 5903 N N . VAL A 1 715 ? -110.012 -29.712 106.240 1.00 56.97 715 VAL A N 1
ATOM 5904 C CA . VAL A 1 715 ? -110.863 -30.664 105.475 1.00 56.97 715 VAL A CA 1
ATOM 5905 C C . VAL A 1 715 ? -112.322 -30.239 105.485 1.00 56.97 715 VAL A C 1
ATOM 5907 O O . VAL A 1 715 ? -112.976 -30.207 104.444 1.00 56.97 715 VAL A O 1
ATOM 5910 N N . THR A 1 716 ? -112.867 -29.948 106.666 1.00 55.94 716 THR A N 1
ATOM 5911 C CA . THR A 1 716 ? -114.322 -29.970 106.879 1.00 55.94 716 THR A CA 1
ATOM 5912 C C . THR A 1 716 ? -115.052 -28.784 106.254 1.00 55.94 716 THR A C 1
ATOM 5914 O O . THR A 1 716 ? -116.167 -28.961 105.767 1.00 55.94 716 THR A O 1
ATOM 5917 N N . GLY A 1 717 ? -114.428 -27.602 106.193 1.00 53.81 717 GLY A N 1
ATOM 5918 C CA . GLY A 1 717 ? -115.066 -26.390 105.661 1.00 53.81 717 GLY A CA 1
ATOM 5919 C C . GLY A 1 717 ? -115.438 -26.460 104.172 1.00 53.81 717 GLY A C 1
ATOM 5920 O O . GLY A 1 717 ? -116.481 -25.952 103.773 1.00 53.81 717 GLY A O 1
ATOM 5921 N N . VAL A 1 718 ? -114.635 -27.141 103.345 1.00 57.50 718 VAL A N 1
ATOM 5922 C CA . VAL A 1 718 ? -114.742 -27.076 101.869 1.00 57.50 718 VAL A CA 1
ATOM 5923 C C . VAL A 1 718 ? -116.011 -27.756 101.320 1.00 57.50 718 VAL A C 1
ATOM 5925 O O . VAL A 1 718 ? -116.412 -27.509 100.183 1.00 57.50 718 VAL A O 1
ATOM 5928 N N . ARG A 1 719 ? -116.686 -28.602 102.110 1.00 59.69 719 ARG A N 1
ATOM 5929 C CA . ARG A 1 719 ? -117.858 -29.367 101.644 1.00 59.69 719 ARG A CA 1
ATOM 5930 C C . ARG A 1 719 ? -119.169 -28.577 101.588 1.00 59.69 719 ARG A C 1
ATOM 5932 O O . ARG A 1 719 ? -120.059 -29.000 100.862 1.00 59.69 719 ARG A O 1
ATOM 5939 N N . GLN A 1 720 ? -119.300 -27.449 102.291 1.00 55.72 720 GLN A N 1
ATOM 5940 C CA . GLN A 1 720 ? -120.565 -26.692 102.321 1.00 55.72 720 GLN A CA 1
ATOM 5941 C C . GLN A 1 720 ? -120.902 -25.996 100.986 1.00 55.72 720 GLN A C 1
ATOM 5943 O O . GLN A 1 720 ? -122.072 -25.840 100.650 1.00 55.72 720 GLN A O 1
ATOM 5948 N N . GLU A 1 721 ? -119.898 -25.566 100.216 1.00 55.41 721 GLU A N 1
ATOM 5949 C CA . GLU A 1 721 ? -120.099 -24.550 99.167 1.00 55.41 721 GLU A CA 1
ATOM 5950 C C . GLU A 1 721 ? -120.489 -25.083 97.778 1.00 55.41 721 GLU A C 1
ATOM 5952 O O . GLU A 1 721 ? -120.956 -24.316 96.927 1.00 55.41 721 GLU A O 1
ATOM 5957 N N . TYR A 1 722 ? -120.270 -26.373 97.510 1.00 59.12 722 TYR A N 1
ATOM 5958 C CA . TYR A 1 722 ? -120.455 -26.944 96.170 1.00 59.12 722 TYR A CA 1
ATOM 5959 C C . TYR A 1 722 ? -121.912 -27.295 95.847 1.00 59.12 722 TYR A C 1
ATOM 5961 O O . TYR A 1 722 ? -122.324 -27.199 94.691 1.00 59.12 722 TYR A O 1
ATOM 5969 N N . GLU A 1 723 ? -122.692 -27.699 96.848 1.00 61.12 723 GLU A N 1
ATOM 5970 C CA . GLU A 1 723 ? -123.941 -28.434 96.623 1.00 61.12 723 GLU A CA 1
ATOM 5971 C C . GLU A 1 723 ? -125.156 -27.503 96.442 1.00 61.12 723 GLU A C 1
ATOM 5973 O O . GLU A 1 723 ? -125.982 -27.711 95.553 1.00 61.12 723 GLU A O 1
ATOM 5978 N N . GLU A 1 724 ? -125.224 -26.389 97.180 1.00 58.41 724 GLU A N 1
ATOM 5979 C CA . GLU A 1 724 ? -126.330 -25.418 97.080 1.00 58.41 724 GLU A CA 1
ATOM 5980 C C . GLU A 1 724 ? -126.426 -24.742 95.698 1.00 58.41 724 GLU A C 1
ATOM 5982 O O . GLU A 1 724 ? -127.525 -24.441 95.225 1.00 58.41 724 GLU A O 1
ATOM 5987 N N . LYS A 1 725 ? -125.297 -24.562 94.994 1.00 57.72 725 LYS A N 1
ATOM 5988 C CA . LYS A 1 725 ? -125.260 -23.980 93.635 1.00 57.72 725 LYS A CA 1
ATOM 5989 C C . LYS A 1 725 ? -126.011 -24.816 92.592 1.00 57.72 725 LYS A C 1
ATOM 5991 O O . LYS A 1 725 ? -126.388 -24.284 91.549 1.00 57.72 725 LYS A O 1
ATOM 5996 N N . ILE A 1 726 ? -126.301 -26.087 92.879 1.00 57.28 726 ILE A N 1
ATOM 5997 C CA . ILE A 1 726 ? -127.071 -26.985 92.004 1.00 57.28 726 ILE A CA 1
ATOM 5998 C C . ILE A 1 726 ? -128.577 -26.625 91.994 1.00 57.28 726 ILE A C 1
ATOM 6000 O O . ILE A 1 726 ? -129.308 -27.064 91.099 1.00 57.28 726 ILE A O 1
ATOM 6004 N N . LYS A 1 727 ? -129.060 -25.785 92.927 1.00 56.97 727 LYS A N 1
ATOM 6005 C CA . LYS A 1 727 ? -130.485 -25.409 93.054 1.00 56.97 727 LYS A CA 1
ATOM 6006 C C . LYS A 1 727 ? -131.016 -24.466 91.962 1.00 56.97 727 LYS A C 1
ATOM 6008 O O . LYS A 1 727 ? -132.171 -24.593 91.579 1.00 56.97 727 LYS A O 1
ATOM 6013 N N . GLY A 1 728 ? -130.221 -23.503 91.484 1.00 55.62 728 GLY A N 1
ATOM 6014 C CA . GLY A 1 728 ? -130.775 -22.306 90.821 1.00 55.62 728 GLY A CA 1
ATOM 6015 C C . GLY A 1 728 ? -131.131 -22.413 89.330 1.00 55.62 728 GLY A C 1
ATOM 6016 O O . GLY A 1 728 ? -131.994 -21.680 88.861 1.00 55.62 728 GLY A O 1
ATOM 6017 N N . LEU A 1 729 ? -130.463 -23.282 88.564 1.00 58.81 729 LEU A N 1
ATOM 6018 C CA . LEU A 1 729 ? -130.409 -23.175 87.092 1.00 58.81 729 LEU A CA 1
ATOM 6019 C C . LEU A 1 729 ? -131.365 -24.103 86.318 1.00 58.81 729 LEU A C 1
ATOM 6021 O O . LEU A 1 729 ? -131.162 -24.316 85.125 1.00 58.81 729 LEU A O 1
ATOM 6025 N N . MET A 1 730 ? -132.377 -24.700 86.958 1.00 56.03 730 MET A N 1
ATOM 6026 C CA . MET A 1 730 ? -133.226 -25.693 86.285 1.00 56.03 730 MET A CA 1
ATOM 6027 C C . MET A 1 730 ? -134.682 -25.677 86.783 1.00 56.03 730 MET A C 1
ATOM 6029 O O . MET A 1 730 ? -134.974 -26.252 87.831 1.00 56.03 730 MET A O 1
ATOM 6033 N N . PRO A 1 731 ? -135.613 -25.060 86.030 1.00 58.47 731 PRO A N 1
ATOM 6034 C CA . PRO A 1 731 ? -137.046 -25.209 86.255 1.00 58.47 731 PRO A CA 1
ATOM 6035 C C . PRO A 1 731 ? -137.498 -26.665 86.052 1.00 58.47 731 PRO A C 1
ATOM 6037 O O . PRO A 1 731 ? -137.664 -27.119 84.921 1.00 58.47 731 PRO A O 1
ATOM 6040 N N . SER A 1 732 ? -137.667 -27.370 87.175 1.00 60.47 732 SER A N 1
ATOM 6041 C CA . SER A 1 732 ? -138.501 -28.566 87.402 1.00 60.47 732 SER A CA 1
ATOM 6042 C C . SER A 1 732 ? -138.566 -29.628 86.296 1.00 60.47 732 SER A C 1
ATOM 6044 O O . SER A 1 732 ? -138.007 -30.712 86.451 1.00 60.47 732 SER A O 1
ATOM 6046 N N . ASN A 1 733 ? -139.284 -29.338 85.212 1.00 59.47 733 ASN A N 1
ATOM 6047 C CA . ASN A 1 733 ? -139.842 -30.307 84.270 1.00 59.47 733 ASN A CA 1
ATOM 6048 C C . ASN A 1 733 ? -138.750 -31.206 83.668 1.00 59.47 733 ASN A C 1
ATOM 6050 O O . ASN A 1 733 ? -138.858 -32.424 83.717 1.00 59.47 733 ASN A O 1
ATOM 6054 N N . LEU A 1 734 ? -137.655 -30.598 83.198 1.00 61.56 734 LEU A N 1
ATOM 6055 C CA . LEU A 1 734 ? -136.536 -31.313 82.575 1.00 61.56 734 LEU A CA 1
ATOM 6056 C C . LEU A 1 734 ? -135.572 -31.955 83.596 1.00 61.56 734 LEU A C 1
ATOM 6058 O O . LEU A 1 734 ? -134.732 -32.765 83.216 1.00 61.56 734 LEU A O 1
ATOM 6062 N N . ARG A 1 735 ? -135.654 -31.596 84.890 1.00 60.56 735 ARG A N 1
ATOM 6063 C CA . ARG A 1 735 ? -134.841 -32.242 85.940 1.00 60.56 735 ARG A CA 1
ATOM 6064 C C . ARG A 1 735 ? -135.451 -33.576 86.361 1.00 60.56 735 ARG A C 1
ATOM 6066 O O . ARG A 1 735 ? -134.723 -34.556 86.482 1.00 60.56 735 ARG A O 1
ATOM 6073 N N . GLN A 1 736 ? -136.772 -33.604 86.537 1.00 71.94 736 GLN A N 1
ATOM 6074 C CA . GLN A 1 736 ? -137.509 -34.789 86.978 1.00 71.94 736 GLN A CA 1
ATOM 6075 C C . GLN A 1 736 ? -137.297 -35.974 86.020 1.00 71.94 736 GLN A C 1
ATOM 6077 O O . GLN A 1 736 ? -136.891 -37.052 86.448 1.00 71.94 736 GLN A O 1
ATOM 6082 N N . GLU A 1 737 ? -137.443 -35.738 84.710 1.00 64.50 737 GLU A N 1
ATOM 6083 C CA . GLU A 1 737 ? -137.247 -36.754 83.661 1.00 64.50 737 GLU A CA 1
ATOM 6084 C C . GLU A 1 737 ? -135.850 -37.413 83.705 1.00 64.50 737 GLU A C 1
ATOM 6086 O O . GLU A 1 737 ? -135.707 -38.608 83.426 1.00 64.50 737 GLU A O 1
ATOM 6091 N N . LEU A 1 738 ? -134.810 -36.667 84.095 1.00 70.38 738 LEU A N 1
ATOM 6092 C CA . LEU A 1 738 ? -133.442 -37.184 84.210 1.00 70.38 738 LEU A CA 1
ATOM 6093 C C . LEU A 1 738 ? -133.231 -38.029 85.477 1.00 70.38 738 LEU A C 1
ATOM 6095 O O . LEU A 1 738 ? -132.567 -39.067 85.411 1.00 70.38 738 LEU A O 1
ATOM 6099 N N . GLU A 1 739 ? -133.788 -37.624 86.620 1.00 75.00 739 GLU A N 1
ATOM 6100 C CA . GLU A 1 739 ? -133.623 -38.344 87.893 1.00 75.00 739 GLU A CA 1
ATOM 6101 C C . GLU A 1 739 ? -134.393 -39.679 87.911 1.00 75.00 739 GLU A C 1
ATOM 6103 O O . GLU A 1 739 ? -133.845 -40.704 88.343 1.00 75.00 739 GLU A O 1
ATOM 6108 N N . ASP A 1 740 ? -135.596 -39.713 87.331 1.00 76.94 740 ASP A N 1
ATOM 6109 C CA . ASP A 1 740 ? -136.370 -40.950 87.148 1.00 76.94 740 ASP A CA 1
ATOM 6110 C C . ASP A 1 740 ? -135.642 -41.937 86.209 1.00 76.94 740 ASP A C 1
ATOM 6112 O O . ASP A 1 740 ? -135.550 -43.138 86.490 1.00 76.94 740 ASP A O 1
ATOM 6116 N N . THR A 1 741 ? -135.011 -41.426 85.142 1.00 71.88 741 THR A N 1
ATOM 6117 C CA . THR A 1 741 ? -134.209 -42.233 84.202 1.00 71.88 741 THR A CA 1
ATOM 6118 C C . THR A 1 741 ? -132.960 -42.837 84.867 1.00 71.88 741 THR A C 1
ATOM 6120 O O . THR A 1 741 ? -132.661 -44.021 84.681 1.00 71.88 741 THR A O 1
ATOM 6123 N N . ILE A 1 742 ? -132.233 -42.062 85.683 1.00 71.31 742 ILE A N 1
ATOM 6124 C CA . ILE A 1 742 ? -131.016 -42.524 86.385 1.00 71.31 742 ILE A CA 1
ATOM 6125 C C . ILE A 1 742 ? -131.333 -43.617 87.416 1.00 71.31 742 ILE A C 1
ATOM 6127 O O . ILE A 1 742 ? -130.547 -44.556 87.595 1.00 71.31 742 ILE A O 1
ATOM 6131 N N . THR A 1 743 ? -132.476 -43.511 88.094 1.00 79.44 743 THR A N 1
ATOM 6132 C CA . THR A 1 743 ? -132.867 -44.437 89.168 1.00 79.44 743 THR A CA 1
ATOM 6133 C C . THR A 1 743 ? -133.116 -45.849 88.634 1.00 79.44 743 THR A C 1
ATOM 6135 O O . THR A 1 743 ? -132.679 -46.826 89.248 1.00 79.44 743 THR A O 1
ATOM 6138 N N . SER A 1 744 ? -133.707 -45.962 87.439 1.00 75.88 744 SER A N 1
ATOM 6139 C CA . SER A 1 744 ? -133.912 -47.236 86.738 1.00 75.88 744 SER A CA 1
ATOM 6140 C C . SER A 1 744 ? -132.593 -47.996 86.501 1.00 75.88 744 SER A C 1
ATOM 6142 O O . SER A 1 744 ? -132.459 -49.160 86.892 1.00 75.88 744 SER A O 1
ATOM 6144 N N . LEU A 1 745 ? -131.570 -47.319 85.961 1.00 73.12 745 LEU A N 1
ATOM 6145 C CA . LEU A 1 745 ? -130.285 -47.926 85.577 1.00 73.12 745 LEU A CA 1
ATOM 6146 C C . LEU A 1 745 ? -129.501 -48.531 86.756 1.00 73.12 745 LEU A C 1
ATOM 6148 O O . LEU A 1 745 ? -128.904 -49.601 86.618 1.00 73.12 745 LEU A O 1
ATOM 6152 N N . LYS A 1 746 ? -129.510 -47.890 87.934 1.00 73.12 746 LYS A N 1
ATOM 6153 C CA . LYS A 1 746 ? -128.756 -48.377 89.110 1.00 73.12 746 LYS A CA 1
ATOM 6154 C C . LYS A 1 746 ? -129.249 -49.730 89.634 1.00 73.12 746 LYS A C 1
ATOM 6156 O O . LYS A 1 746 ? -128.453 -50.481 90.200 1.00 73.12 746 LYS A O 1
ATOM 6161 N N . SER A 1 747 ? -130.531 -50.048 89.445 1.00 77.19 747 SER A N 1
ATOM 6162 C CA . SER A 1 747 ? -131.130 -51.297 89.938 1.00 77.19 747 SER A CA 1
ATOM 6163 C C . SER A 1 747 ? -130.527 -52.549 89.281 1.00 77.19 747 SER A C 1
ATOM 6165 O O . SER A 1 747 ? -130.306 -53.556 89.953 1.00 77.19 747 SER A O 1
ATOM 6167 N N . GLN A 1 748 ? -130.190 -52.464 87.990 1.00 75.31 748 GLN A N 1
ATOM 6168 C CA . GLN A 1 748 ? -129.747 -53.603 87.180 1.00 75.31 748 GLN A CA 1
ATOM 6169 C C . GLN A 1 748 ? -128.297 -54.021 87.482 1.00 75.31 748 GLN A C 1
ATOM 6171 O O . GLN A 1 748 ? -127.980 -55.209 87.482 1.00 75.31 748 GLN A O 1
ATOM 6176 N N . VAL A 1 749 ? -127.418 -53.060 87.790 1.00 78.62 749 VAL A N 1
ATOM 6177 C CA . VAL A 1 749 ? -125.981 -53.312 88.024 1.00 78.62 749 VAL A CA 1
ATOM 6178 C C . VAL A 1 749 ? -125.738 -54.111 89.311 1.00 78.62 749 VAL A C 1
ATOM 6180 O O . VAL A 1 749 ? -124.952 -55.058 89.330 1.00 78.62 749 VAL A O 1
ATOM 6183 N N . ASN A 1 750 ? -126.427 -53.747 90.396 1.00 74.50 750 ASN A N 1
ATOM 6184 C CA . ASN A 1 750 ? -126.104 -54.208 91.753 1.00 74.50 750 ASN A CA 1
ATOM 6185 C C . ASN A 1 750 ? -126.362 -55.719 91.962 1.00 74.50 750 ASN A C 1
ATOM 6187 O O . ASN A 1 750 ? -125.736 -56.360 92.806 1.00 74.50 750 ASN A O 1
ATOM 6191 N N . PHE A 1 751 ? -127.248 -56.319 91.158 1.00 80.31 751 PHE A N 1
ATOM 6192 C CA . PHE A 1 751 ? -127.573 -57.747 91.241 1.00 80.31 751 PHE A CA 1
ATOM 6193 C C . PHE A 1 751 ? -126.456 -58.658 90.697 1.00 80.31 751 PHE A C 1
ATOM 6195 O O . PHE A 1 751 ? -126.306 -59.792 91.148 1.00 80.31 751 PHE A O 1
ATOM 6202 N N . LEU A 1 752 ? -125.638 -58.168 89.757 1.00 77.81 752 LEU A N 1
ATOM 6203 C CA . LEU A 1 752 ? -124.563 -58.954 89.136 1.00 77.81 752 LEU A CA 1
ATOM 6204 C C . LEU A 1 752 ? -123.357 -59.146 90.069 1.00 77.81 752 LEU A C 1
ATOM 6206 O O . LEU A 1 752 ? -122.703 -60.188 90.036 1.00 77.81 752 LEU A O 1
ATOM 6210 N N . GLN A 1 753 ? -123.058 -58.147 90.902 1.00 72.88 753 GLN A N 1
ATOM 6211 C CA . GLN A 1 753 ? -121.761 -58.038 91.576 1.00 72.88 753 GLN A CA 1
ATOM 6212 C C . GLN A 1 753 ? -121.643 -58.920 92.833 1.00 72.88 753 GLN A C 1
ATOM 6214 O O . GLN A 1 753 ? -120.583 -59.489 93.088 1.00 72.88 753 GLN A O 1
ATOM 6219 N N . LYS A 1 754 ? -122.740 -59.122 93.580 1.00 78.38 754 LYS A N 1
ATOM 6220 C CA . LYS A 1 754 ? -122.751 -59.929 94.821 1.00 78.38 754 LYS A CA 1
ATOM 6221 C C . LYS A 1 754 ? -122.464 -61.423 94.626 1.00 78.38 754 LYS A C 1
ATOM 6223 O O . LYS A 1 754 ? -122.176 -62.109 95.600 1.00 78.38 754 LYS A O 1
ATOM 6228 N N . ARG A 1 755 ? -122.538 -61.943 93.395 1.00 73.19 755 ARG A N 1
ATOM 6229 C CA . ARG A 1 755 ? -122.272 -63.363 93.101 1.00 73.19 755 ARG A CA 1
ATOM 6230 C C . ARG A 1 755 ? -120.775 -63.688 92.973 1.00 73.19 755 ARG A C 1
ATOM 6232 O O . ARG A 1 755 ? -120.429 -64.859 92.895 1.00 73.19 755 ARG A O 1
ATOM 6239 N N . ALA A 1 756 ? -119.899 -62.680 92.924 1.00 72.25 756 ALA A N 1
ATOM 6240 C CA . ALA A 1 756 ? -118.466 -62.879 92.697 1.00 72.25 756 ALA A CA 1
ATOM 6241 C C . ALA A 1 756 ? -117.653 -63.130 93.982 1.00 72.25 756 ALA A C 1
ATOM 6243 O O . ALA A 1 756 ? -116.695 -63.893 93.948 1.00 72.25 756 ALA A O 1
ATOM 6244 N N . THR A 1 757 ? -118.012 -62.503 95.108 1.00 72.62 757 THR A N 1
ATOM 6245 C CA . THR A 1 757 ? -117.160 -62.464 96.315 1.00 72.62 757 THR A CA 1
ATOM 6246 C C . THR A 1 757 ? -117.129 -63.765 97.117 1.00 72.62 757 THR A C 1
ATOM 6248 O O . THR A 1 757 ? -116.069 -64.141 97.604 1.00 72.62 757 THR A O 1
ATOM 6251 N N . LEU A 1 758 ? -118.254 -64.483 97.215 1.00 78.44 758 LEU A N 1
ATOM 6252 C CA . LEU A 1 758 ? -118.392 -65.674 98.075 1.00 78.44 758 LEU A CA 1
ATOM 6253 C C . LEU A 1 758 ? -117.494 -66.866 97.688 1.00 78.44 758 LEU A C 1
ATOM 6255 O O . LEU A 1 758 ? -117.375 -67.802 98.465 1.00 78.44 758 LEU A O 1
ATOM 6259 N N . LEU A 1 759 ? -116.876 -66.861 96.502 1.00 67.56 759 LEU A N 1
ATOM 6260 C CA . LEU A 1 759 ? -116.003 -67.950 96.040 1.00 67.56 759 LEU A CA 1
ATOM 6261 C C . LEU A 1 759 ? -114.531 -67.787 96.457 1.00 67.56 759 LEU A C 1
ATOM 6263 O O . LEU A 1 759 ? -113.735 -68.690 96.210 1.00 67.56 759 LEU A O 1
ATOM 6267 N N . GLN A 1 760 ? -114.154 -66.649 97.048 1.00 70.69 760 GLN A N 1
ATOM 6268 C CA . GLN A 1 760 ? -112.759 -66.351 97.388 1.00 70.69 760 GLN A CA 1
ATOM 6269 C C . GLN A 1 760 ? -112.395 -66.739 98.835 1.00 70.69 760 GLN A C 1
ATOM 6271 O O . GLN A 1 760 ? -111.229 -66.998 99.118 1.00 70.69 760 GLN A O 1
ATOM 6276 N N . GLU A 1 761 ? -113.375 -66.783 99.743 1.00 72.62 761 GLU A N 1
ATOM 6277 C CA . GLU A 1 761 ? -113.152 -66.827 101.200 1.00 72.62 761 GLU A CA 1
ATOM 6278 C C . GLU A 1 761 ? -112.815 -68.234 101.746 1.00 72.62 761 GLU A C 1
ATOM 6280 O O . GLU A 1 761 ? -112.151 -68.347 102.775 1.00 72.62 761 GLU A O 1
ATOM 6285 N N . ASP A 1 762 ? -113.195 -69.311 101.046 1.00 65.25 762 ASP A N 1
ATOM 6286 C CA . ASP A 1 762 ? -112.997 -70.704 101.501 1.00 65.25 762 ASP A CA 1
ATOM 6287 C C . ASP A 1 762 ? -111.526 -71.186 101.481 1.00 65.25 762 ASP A C 1
ATOM 6289 O O . ASP A 1 762 ? -111.190 -72.195 102.109 1.00 65.25 762 ASP A O 1
ATOM 6293 N N . LEU A 1 763 ? -110.631 -70.510 100.750 1.00 65.81 763 LEU A N 1
ATOM 6294 C CA . LEU A 1 763 ? -109.277 -71.013 100.467 1.00 65.81 763 LEU A CA 1
ATOM 6295 C C . LEU A 1 763 ? -108.272 -70.815 101.617 1.00 65.81 763 LEU A C 1
ATOM 6297 O O . LEU A 1 763 ? -107.476 -71.715 101.906 1.00 65.81 763 LEU A O 1
ATOM 6301 N N . ASP A 1 764 ? -108.305 -69.665 102.292 1.00 69.75 764 ASP A N 1
ATOM 6302 C CA . ASP A 1 764 ? -107.213 -69.228 103.180 1.00 69.75 764 ASP A CA 1
ATOM 6303 C C . ASP A 1 764 ? -107.172 -69.958 104.540 1.00 69.75 764 ASP A C 1
ATOM 6305 O O . ASP A 1 764 ? -106.144 -69.977 105.224 1.00 69.75 764 ASP A O 1
ATOM 6309 N N . ALA A 1 765 ? -108.256 -70.635 104.935 1.00 65.12 765 ALA A N 1
ATOM 6310 C CA . ALA A 1 765 ? -108.409 -71.263 106.255 1.00 65.12 765 ALA A CA 1
ATOM 6311 C C . ALA A 1 765 ? -107.485 -72.479 106.530 1.00 65.12 765 ALA A C 1
ATOM 6313 O O . ALA A 1 765 ? -107.473 -73.025 107.641 1.00 65.12 765 ALA A O 1
ATOM 6314 N N . SER A 1 766 ? -106.723 -72.943 105.534 1.00 58.22 766 SER A N 1
ATOM 6315 C CA . SER A 1 766 ? -106.026 -74.239 105.589 1.00 58.22 766 SER A CA 1
ATOM 6316 C C . SER A 1 766 ? -104.604 -74.202 106.174 1.00 58.22 766 SER A C 1
ATOM 6318 O O . SER A 1 766 ? -104.171 -75.190 106.771 1.00 58.22 766 SER A O 1
ATOM 6320 N N . CYS A 1 767 ? -103.858 -73.101 106.035 1.00 58.34 767 CYS A N 1
ATOM 6321 C CA . CYS A 1 767 ? -102.403 -73.108 106.277 1.00 58.34 767 CYS A CA 1
ATOM 6322 C C . CYS A 1 767 ? -101.963 -72.967 107.749 1.00 58.34 767 CYS A C 1
ATOM 6324 O O . CYS A 1 767 ? -100.910 -73.488 108.119 1.00 58.34 767 CYS A O 1
ATOM 6326 N N . SER A 1 768 ? -102.743 -72.308 108.610 1.00 59.00 768 SER A N 1
ATOM 6327 C CA . SER A 1 768 ? -102.288 -71.808 109.927 1.00 59.00 768 SER A CA 1
ATOM 6328 C C . SER A 1 768 ? -102.072 -72.859 111.035 1.00 59.00 768 SER A C 1
ATOM 6330 O O . SER A 1 768 ? -102.029 -72.509 112.211 1.00 59.00 768 SER A O 1
ATOM 6332 N N . ARG A 1 769 ? -101.966 -74.156 110.710 1.00 59.78 769 ARG A N 1
ATOM 6333 C CA . ARG A 1 769 ? -102.109 -75.268 111.678 1.00 59.78 769 ARG A CA 1
ATOM 6334 C C . ARG A 1 769 ? -100.817 -76.011 112.076 1.00 59.78 769 ARG A C 1
ATOM 6336 O O . ARG A 1 769 ? -100.910 -77.083 112.666 1.00 59.78 769 ARG A O 1
ATOM 6343 N N . ARG A 1 770 ? -99.621 -75.483 111.765 1.00 58.31 770 ARG A N 1
ATOM 6344 C CA . ARG A 1 770 ? -98.310 -76.141 112.035 1.00 58.31 770 ARG A CA 1
ATOM 6345 C C . ARG A 1 770 ? -97.409 -75.473 113.093 1.00 58.31 770 ARG A C 1
ATOM 6347 O O . ARG A 1 770 ? -96.320 -75.972 113.346 1.00 58.31 770 ARG A O 1
ATOM 6354 N N . SER A 1 771 ? -97.817 -74.366 113.706 1.00 57.09 771 SER A N 1
ATOM 6355 C CA . SER A 1 771 ? -96.929 -73.456 114.455 1.00 57.09 771 SER A CA 1
ATOM 6356 C C . SER A 1 771 ? -96.791 -73.711 115.973 1.00 57.09 771 SER A C 1
ATOM 6358 O O . SER A 1 771 ? -96.415 -72.793 116.696 1.00 57.09 771 SER A O 1
ATOM 6360 N N . ALA A 1 772 ? -97.093 -74.913 116.488 1.00 58.62 772 ALA A N 1
ATOM 6361 C CA . ALA A 1 772 ? -97.227 -75.136 117.938 1.00 58.62 772 ALA A CA 1
ATOM 6362 C C . ALA A 1 772 ? -96.678 -76.486 118.462 1.00 58.62 772 ALA A C 1
ATOM 6364 O O . ALA A 1 772 ? -97.446 -77.399 118.760 1.00 58.62 772 ALA A O 1
ATOM 6365 N N . SER A 1 773 ? -95.355 -76.595 118.646 1.00 53.19 773 SER A N 1
ATOM 6366 C CA . SER A 1 773 ? -94.720 -77.607 119.519 1.00 53.19 773 SER A CA 1
ATOM 6367 C C . SER A 1 773 ? -93.240 -77.290 119.795 1.00 53.19 773 SER A C 1
ATOM 6369 O O . SER A 1 773 ? -92.569 -76.804 118.892 1.00 53.19 773 SER A O 1
ATOM 6371 N N . LEU A 1 774 ? -92.740 -77.696 120.976 1.00 53.53 774 LEU A N 1
ATOM 6372 C CA . LEU A 1 774 ? -91.339 -77.658 121.464 1.00 53.53 774 LEU A CA 1
ATOM 6373 C C . LEU A 1 774 ? -90.813 -76.316 122.029 1.00 53.53 774 LEU A C 1
ATOM 6375 O O . LEU A 1 774 ? -90.285 -75.467 121.321 1.00 53.53 774 LEU A O 1
ATOM 6379 N N . PHE A 1 775 ? -90.868 -76.212 123.363 1.00 53.00 775 PHE A N 1
ATOM 6380 C CA . PHE A 1 775 ? -89.951 -75.427 124.207 1.00 53.00 775 PHE A CA 1
ATOM 6381 C C . PHE A 1 775 ? -88.719 -76.292 124.555 1.00 53.00 775 PHE A C 1
ATOM 6383 O O . PHE A 1 775 ? -88.876 -77.503 124.718 1.00 53.00 775 PHE A O 1
ATOM 6390 N N . GLY A 1 776 ? -87.537 -75.699 124.779 1.00 49.78 776 GLY A N 1
ATOM 6391 C CA . GLY A 1 776 ? -86.411 -76.435 125.376 1.00 49.78 776 GLY A CA 1
ATOM 6392 C C . GLY A 1 776 ? -85.060 -75.706 125.425 1.00 49.78 776 GLY A C 1
ATOM 6393 O O . GLY A 1 776 ? -84.444 -75.507 124.390 1.00 49.78 776 GLY A O 1
ATOM 6394 N N . LEU A 1 777 ? -84.595 -75.414 126.648 1.00 45.72 777 LEU A N 1
ATOM 6395 C CA . LEU A 1 777 ? -83.193 -75.192 127.058 1.00 45.72 777 LEU A CA 1
ATOM 6396 C C . LEU A 1 777 ? -82.305 -74.277 126.179 1.00 45.72 777 LEU A C 1
ATOM 6398 O O . LEU A 1 777 ? -81.468 -74.760 125.418 1.00 45.72 777 LEU A O 1
ATOM 6402 N N . CYS A 1 778 ? -82.334 -72.970 126.453 1.00 44.75 778 CYS A N 1
ATOM 6403 C CA . CYS A 1 778 ? -81.330 -72.365 127.344 1.00 44.75 778 CYS A CA 1
ATOM 6404 C C . CYS A 1 778 ? -81.886 -71.087 127.998 1.00 44.75 778 CYS A C 1
ATOM 6406 O O . CYS A 1 778 ? -82.858 -70.534 127.438 1.00 44.75 778 CYS A O 1
#

Secondary structure (DSSP, 8-state):
-------------------------SSS------------------------------------------SSSGGGTHHHHHHHHHHHHHHHHHHHHHHHHHHHHHHHHHHHHHHHHHHHHHHHHHHHHHHHHHHHHHHHHHHHHHHHHHHHHHHHHHHHHHHHHHHHHHHHHHHHHHHHHHHHHHHHHHHHHHHHHHHHHHHHHHHHHHHHHHHHHHHHHHHHHHHHHHHHHHHHHHHHHHHHHHHHHHHHHHHHHHHHHHHHHHHHHHHHHHHHHHHHHHHHHHHHHHHHHHHHHHHHHHHHHHHHHHHHHHHHHHHHHHHHHHHHHHHHHHHHHHHHHHHHTTT-TT---------------------------------------SSSSSSSSSSSSGGGSSTTSSS------------------GGGHHHHHHHHHHHHHHHHHHHHHHHHHHHHHHHHHHHHHHHHHHHHHHHHHHHHHHHHHHHHHHHHHHHHHHHHHHHHHHHHHHHHHHHHHHHHHHHHHHHHHHHHHHHHHHHHHHHHHHHHHHHHHHHHHHHHHHHHHHHHHHHHHHHHHHHHHHHHHHHHHHHHHHHHHHHHHHHHHHHHHHHHHHHHHHHHHHHHHHHHHHHHHHHHHHHHHHHHHHHHHHHHHHHHHHHHHHHHHHHHTTTTTT---TT----GGGGGGT-S-S-SSSSS-S-SS------GGGGSTTTGGGGSS--THHHHHHHHHHHHHHHHHHHHHTTTGGGSTTSGGGS--S--------

Organism: Knipowitschia caucasica (NCBI:txid637954)

Radius of gyration: 118.03 Å; chains: 1; bounding box: 250×132×362 Å

InterPro domains:
  IPR055310 Centrosomal protein of 112 kDa [PTHR18871] (16-770)

Foldseek 3Di:
DDDDDDDDDDDDDDDDDDDDDDDPDPDDDDDDDDDDDDDDDDDDDDDDDDDDDDDDDDDDDDDDDDDDDDDDPPPPPVVPVVVVVVVVVVVVVVVVVVVVVVVVVVVVVVVVVVVVVVVVVVVVVVVVVVVVVVVVVVVVVVVVVVVVVVVVVVVVVVVVVVVVVVVVVVVVVVVVVVVVVVVVVVVVVVVVVVVVVVVVVVVVVVVVVVVVVLVVVVVVVVVVVVVVVVVVVVVVVVVVVVVVVVVVVVVVVVVVVVVVVVVVVVVVVVVVVVVVVVVVVVVVVVVVVVVVVVVLVVQQVVVVVVVVVVVVVVVVVVVVVVVVVVVVVVVVVVVVVVVVVVVCVVPPPPDDDDDEYDDDEDEDYYDDEDEDYDDDDDDDDDDDDDDDPDPDDPPPPPPPPPPPPPDPDDPPPPDDDDDDDDDDDDDDDPPVCPVVVVVVVVVVVVVVVVVVVVVVVVVVVVVVVVVVVVVVVVVVVVVVVVVVVVVVVVVVVVVVVVVVVVSVVCVVVVVVVVVVVVVVVVVVVVVVVVVVVVVVVVVVVVVVVVVVVVVVVVVVVVVVVVVVVVVVVVVVVVVVVVVVVVVVVVVVVVVVVVVCVVVCVVCVVVVVVVCVVCVVVVVVVCVVVVVVVVVVVVVVVVVVVVVVVVVVVVVVVVVVVVVVVVVVVVVVVVPVVVVVSDDDDDDPPDPVVPPVPPVPDPPVPDDPPDPDPVDDDPPPVVPPPPPVVVPDDDDPPVVVVVVVVVVVVVVVPVVPPVVPPVVPPPPPPPDPPPDDDDDDDD